Protein AF-0000000078277195 (afdb_homodimer)

Radius of gyration: 34.51 Å; Cα contacts (8 Å, |Δi|>4): 2099; chains: 2; bounding box: 83×112×91 Å

pLDDT: mean 83.36, std 18.2, range [29.36, 98.88]

Organism: Zancudomyces culisetae (NCBI:txid1213189)

Sequence (1144 aa):
MDEIKRLAYLYLTANGVLMKRPFDPPRNDPALPTHYITTAPVSLVPGRFDKAAYERAVAVQPYYNRVYNAIGNAPEFLRWVVEELLDGSDPFITNLYAIYVADMAEYGRERIQLNLNRSDYLEHINNTNINTTTDAGGNTNCGGYELKQVEFNTVSVSFASFAQQVSEMHRFLVQQMAGTPFYTDYFGQIKIDPDQMPDNSKVIATIAEGLFKAATLYSQEYCGVTHENTNTNTAILLVEQENEHNVFDQQLLEITLWRLYGVKTYRKNLMQIHEALQLPINRDQLKDVVDDGICDSEKQQKPRRRLFIENTEISVVYFRSCYTPKDFIINNSGDGEDWNQKWQVRKELEHRLATKVPNVGYQLAGMKKVQQILTQPGILTRFLGDDQQALNLIESTFMRMYSFDSDPQQVLDTHIFTSNKDGAENNVPFVLKPQREGGGGFNIYGKDIEKFVAKYRQQNSDRQDELYHVLKGYILMELINVPKHDKSSIFFDKDNRAIVVDHDSISELGIFGVYLSIEDGNDTDNGKSTPFQQQSVVINKVAGHLLRSKSSNENEGGVAAGFAVLDSPILFMDEIKRLAYLYLTANGVLMKRPFDPPRNDPALPTHYITTAPVSLVPGRFDKAAYERAVAVQPYYNRVYNAIGNAPEFLRWVVEELLDGSDPFITNLYAIYVADMAEYGRERIQLNLNRSDYLEHINNTNINTTTDAGGNTNCGGYELKQVEFNTVSVSFASFAQQVSEMHRFLVQQMAGTPFYTDYFGQIKIDPDQMPDNSKVIATIAEGLFKAATLYSQEYCGVTHENTNTNTAILLVEQENEHNVFDQQLLEITLWRLYGVKTYRKNLMQIHEALQLPINRDQLKDVVDDGICDSEKQQKPRRRLFIENTEISVVYFRSCYTPKDFIINNSGDGEDWNQKWQVRKELEHRLATKVPNVGYQLAGMKKVQQILTQPGILTRFLGDDQQALNLIESTFMRMYSFDSDPQQVLDTHIFTSNKDGAENNVPFVLKPQREGGGGFNIYGKDIEKFVAKYRQQNSDRQDELYHVLKGYILMELINVPKHDKSSIFFDKDNRAIVVDHDSISELGIFGVYLSIEDGNDTDNGKSTPFQQQSVVINKVAGHLLRSKSSNENEGGVAAGFAVLDSPILF

InterPro domains:
  IPR004887 Glutathione synthase, substrate-binding domain [PF03199] (235-365)
  IPR005615 Glutathione synthase [PF03917] (3-571)
  IPR005615 Glutathione synthase [PIRSF001558] (2-571)
  IPR005615 Glutathione synthase [PTHR11130] (4-571)
  IPR014042 Glutathione synthase, alpha-helical [G3DSA:1.10.1080.10] (60-400)
  IPR014049 Glutathione synthase, N-terminal, eukaryotic [G3DSA:3.30.1490.80] (3-500)
  IPR014709 Glutathione synthase, C-terminal, eukaryotic [G3DSA:3.30.1490.50] (401-484)
  IPR016185 Pre-ATP-grasp domain superfamily [SSF52440] (233-367)
  IPR037013 Glutathione synthase, substrate-binding domain superfamily [G3DSA:3.40.50.1760] (201-366)

Secondary structure (DSSP, 8-state):
-HHHHHHHHHHHHHTT-EEEEE-SSPP--TTS-SEEEEEPPEESSPEEE-HHHHHHHHHHHHHHHHHHHHHHT-HHHHHHHHHHHHTT--HHHHHHHHHHHHHHHHT-S-SEEEEEEEEEEEEE--STT---EE-TTS-EE---PEEEEEEEE-S----HHHHHHHHHHHHHHHHHTTTSHHHHHHHTT----GGGSPP-TTHHHHHHHHHHHHHHHHHHHHS---TT----S-EEEEEPPTT-TTHHHHHHHHHHHHHHH--EEEEE-HHHHHHHHHSPP-HHHHHHHH--S---SSSTTSGGGB-EETTEEEEEEEESS-SSGGGG--SS--SSHHHHHHHHHHHHHHHSBSEEET-HHHHHHTSHHHHHHHTSTTHHHHHHTT-HHHHHHHHTT---EEESSS-HHHHIIIIIIGGGTT-S-----EEEEES--SSSS--EETHHHHHHHHHHHHHTTT-HHHHHHHHTTEEEEEPP-PPPEEEEEEEE-TT--EEEEEEEEEEEEEEEEEEEEEE-TTTTSSS---SS--EEEEEEEEEEEEEEEEETT-----TTTTSEEEE-EEE-/-HHHHHHHHHHHHHTT-EEEEE-SSPP--TTS-SEEEEEPPEESSPEEE-HHHHHHHHHHHHHHHHHHHHHHT-HHHHHHHHHHHHTT--HHHHHHHHHHHHHHHHT-S-SEEEEEEEEEEEEE--GGG---EE-TTS-EE--PPEEEEEEEE-S----HHHHHHHHHHHHHHHHHTTTSHHHHHHHTT----GGGSPP-TTHHHHHHHHHHHHHHHHHHHHS---TT----S-EEEEEPPTT-TTHHHHHHHHHHHHHHH--EEEEE-HHHHHHHHHSPP-HHHHHHHH--S---SSSTTSGGGB-EETTEEEEEEEESS-SSGGGG--SS--STHHHHHHHHHHHHHHHSBSEEET-HHHHHHTSHHHHHHHTSTTHHHHHHTT-HHHHHHHHTT---EEESSS-HHHHIIIIIIGGGTT-S-----EEEEES--SSSS--EETHHHHHHHHHHHHHTTT-HHHHHHHHTTEEEEEPP-PPPEEEEEEEE-TT--EEEEEEEEEEEEEEEEEEEEEE-TTTTSSS---SS--EEEEEEEEEEEEEEEEETT-----TTTTSEEEE-EEE-

Solvent-accessible surface area (backbone atoms only — not comparable to full-atom values): 61414 Å² total; per-residue (Å²): 110,67,61,60,53,49,52,50,52,44,48,32,49,47,61,21,37,41,29,51,40,66,45,87,70,76,54,82,50,85,90,46,54,50,36,43,55,36,51,58,40,28,43,77,51,62,38,80,40,48,38,68,32,50,51,48,53,61,65,37,40,51,51,50,47,51,40,47,52,48,46,26,58,27,68,68,61,48,48,55,58,47,59,66,31,59,73,30,63,54,65,61,60,52,52,49,48,51,44,37,53,52,38,44,71,72,67,45,77,72,52,55,42,44,44,54,31,31,43,29,29,34,47,24,64,55,78,85,58,55,54,56,42,52,43,96,86,66,50,54,44,53,45,81,46,43,43,30,53,76,49,54,40,30,56,51,66,74,50,49,41,43,21,25,50,45,39,51,43,45,51,50,50,54,61,73,43,56,93,44,66,69,55,38,68,74,55,34,91,46,76,85,50,72,82,38,35,73,86,32,89,45,22,47,58,43,53,34,47,51,56,50,51,48,30,45,51,38,33,43,73,74,64,74,44,57,92,84,56,76,70,56,87,41,29,34,36,34,33,37,45,82,84,54,40,62,50,40,36,53,40,47,40,50,53,47,30,31,73,76,60,64,42,48,74,46,77,38,30,58,68,55,45,50,55,44,64,68,50,84,68,62,50,83,81,37,43,81,74,66,59,60,65,82,48,45,83,87,56,42,74,57,73,77,28,59,36,55,54,91,78,34,42,32,26,28,38,39,34,53,39,79,61,45,68,72,68,39,58,55,83,78,69,84,68,73,61,49,40,55,46,39,52,47,42,56,41,48,60,70,62,27,50,46,34,36,30,42,39,58,44,37,41,58,45,35,28,49,64,49,58,48,51,49,72,39,88,69,47,52,42,74,64,55,55,85,44,59,67,56,51,52,50,54,57,60,24,60,62,64,56,44,70,32,78,87,49,42,65,58,51,42,42,66,64,58,57,50,57,53,68,79,70,51,88,52,76,36,60,38,33,42,36,52,52,70,59,75,72,78,76,71,61,34,51,29,67,50,42,55,50,50,53,49,50,48,43,65,78,33,66,91,38,68,65,52,54,50,31,51,43,33,42,30,37,41,30,53,57,75,48,57,68,73,40,84,41,44,32,40,38,45,46,74,69,65,48,81,44,75,47,78,41,50,22,36,61,38,41,27,38,32,32,38,33,30,34,34,53,56,80,69,71,70,62,90,74,75,75,55,83,66,70,64,54,48,76,77,41,72,40,72,30,33,56,34,29,34,31,18,42,67,89,44,90,51,66,30,46,93,76,68,38,20,21,44,28,26,56,31,47,93,112,69,62,61,53,49,52,51,52,44,49,32,47,46,61,21,37,41,29,52,41,67,46,86,71,77,54,82,50,86,90,46,55,49,37,43,55,36,52,58,41,28,44,76,51,63,39,81,40,48,38,68,33,51,52,48,54,62,66,40,39,51,50,52,48,51,41,47,53,48,46,27,58,27,67,69,60,48,48,55,57,48,58,65,30,61,73,28,63,53,64,61,61,51,52,49,48,51,42,36,53,54,39,45,72,73,67,44,77,72,53,52,42,45,45,54,30,32,42,30,29,34,45,24,63,56,78,85,59,56,53,58,44,51,44,96,87,67,51,56,43,52,46,80,45,43,43,31,53,75,49,55,40,31,56,52,67,74,52,50,40,43,21,25,50,45,38,52,43,45,51,50,49,53,61,72,43,57,94,44,65,68,56,38,68,74,55,34,91,48,77,84,51,71,81,38,34,73,85,31,89,44,20,46,60,44,54,36,47,51,56,49,52,49,32,44,51,38,31,44,74,74,62,74,46,56,91,85,58,75,70,57,88,40,28,34,36,36,32,37,46,82,85,55,42,62,48,40,37,54,39,48,41,50,52,46,28,31,75,77,60,64,43,48,73,47,77,39,30,58,68,56,45,52,55,42,65,68,50,82,68,62,51,84,81,37,42,80,75,66,61,58,66,80,50,44,84,87,55,41,72,57,75,75,26,60,38,55,53,92,78,34,43,32,27,28,39,37,37,54,39,78,61,47,69,73,68,37,57,56,82,79,67,84,61,78,63,45,42,53,48,39,52,48,41,55,43,47,60,68,64,28,49,46,34,35,30,44,38,58,44,36,41,59,44,34,28,50,63,50,59,46,50,50,72,38,88,68,48,51,42,74,65,56,55,85,45,57,68,55,52,53,50,55,58,61,24,59,60,64,56,43,70,31,78,87,49,42,66,58,49,42,44,67,65,57,56,51,56,52,67,78,72,52,86,52,76,38,61,37,32,40,36,53,50,70,60,75,73,79,76,71,63,34,52,30,67,51,43,57,50,51,52,48,50,46,44,66,78,30,64,92,36,68,65,52,54,50,32,50,43,35,41,30,37,41,30,52,57,75,47,58,67,73,38,84,40,44,32,39,38,47,46,74,70,66,48,81,44,74,46,77,40,51,22,34,61,36,41,29,38,32,32,37,31,30,34,34,54,55,80,68,71,69,62,90,76,74,73,54,82,67,71,65,54,46,75,77,42,72,39,73,30,33,55,34,28,34,34,17,40,67,86,44,89,51,64,31,45,92,76,68,40,21,22,45,28,26,55,31,46,91

Foldseek 3Di:
DVVLLVLLQVLQVVQLQKWWAADVVADPDPVDDRTFMGGFWFFSAFAAAAPVLVVLQQVLQLLVLLQLVLQLLQVVNLCVLVVLQVLLPDVLSVLLVVLVVVQCVPPNDFQKAKWKKKWKKFFFDDVVPQPQPQPPVRNRPGPTTFIATDFIGGALDFCLQVLQSQLVSNVVSLVVCPPPCPVCVAVPVDRQDNVLFDHSNQLLVVVLVLVLVLLQVLCVVQQVDDPVDSQRLAAAEEAAADPHGRVSRVVVSQVSNCVPRNHHYHYDYLVRLLVQQPDDAPVVVCVVRQPDPPCDDVNVVQSPQFDDGPNGTHAEYGYNDSQDLVSQDDPPDPPPVSSVSSSVSLSSVLNHHHHYSHRSSSSSSRFVSVVQVCQDPPPSCVRVPPPVVSVVSVNSNHFHKDALSPPVPVCCVVQQVVLPPVVPPRFRQKKKAFGGDDFDPPIAHTVSVVVVLVVVCVVPVVCPVSSSSNRNRIMMTGHRRHDWGWTWMWDADSVRDIDIDIAIKTKMKMWIWIWIWGQDVPPPDDPPPDSPRDTDTDDTRTSRMWIWMFHPVAPTGDSSVVGIGTHGYRYD/DVVLLVLLQVLQVVQLQKWWAADVVADPDPVDDRTFMGGFWFFSAFAAAAPVLVVLQQVLQLLVLLQLVLQLLQVVNLCVLVVLQVLLPDVLSVLLVVLVVVQCVPPNDFQKAKWKKKWKKFFFDDVVPQPQPQPPVRNRPGPTTFIATDFIGGAQDFCLQVLQSQLVSNVVSLVVCPPPCPVCVAVPVDRQDNVLFDHSNQLLVVVLVLVLVLLVVLCVVQQVDDPPDSQRLAAEEEAAADPHGRVSRVVVSQVSNCVPRNHHYHYYYLVRLLVQQPDDQPVVVCVVRQPDPPCDDVNVVQSPQFDDGPNGTHAEYGYNDSQDLVSQDDPPDPPPVSSVRSSVSLSSVLNHHHHYSHRSSSNSSRFVSVVQVCQDPPPSCLRVPPPVVSVVSVNSNHFHKAALSPPVPVVCVVQAVVQPPVVPPRFRQKKKAFGGDDFDPPIAHTCSVVVVLVVVCVVPVVPPVSSSSNRNRIMMTGHRRHDWGWTWMWDADSVRDIDIDIAIKTKMKMWIWIWIWGQDVPPPDDPPPPSRRDTDTDDTRTSRMWIKMFHPVAPTGDSSVVGIGTHGYRHD

Structure (mmCIF, N/CA/C/O backbone):
data_AF-0000000078277195-model_v1
#
loop_
_entity.id
_entity.type
_entity.pdbx_description
1 polymer 'Glutathione synthetase'
#
loop_
_atom_site.group_PDB
_atom_site.id
_atom_site.type_symbol
_atom_site.label_atom_id
_atom_site.label_alt_id
_atom_site.label_comp_id
_atom_site.label_asym_id
_atom_site.label_entity_id
_atom_site.label_seq_id
_atom_site.pdbx_PDB_ins_code
_atom_site.Cartn_x
_atom_site.Cartn_y
_atom_site.Cartn_z
_atom_site.occupancy
_atom_site.B_iso_or_equiv
_atom_site.auth_seq_id
_atom_site.auth_comp_id
_atom_site.auth_asym_id
_atom_site.auth_atom_id
_atom_site.pdbx_PDB_model_num
ATOM 1 N N . MET A 1 1 ? 23.766 0.739 5.004 1 81 1 MET A N 1
ATOM 2 C CA . MET A 1 1 ? 22.844 -0.375 5.219 1 81 1 MET A CA 1
ATOM 3 C C . MET A 1 1 ? 21.516 0.117 5.777 1 81 1 MET A C 1
ATOM 5 O O . MET A 1 1 ? 20.453 -0.341 5.359 1 81 1 MET A O 1
ATOM 9 N N . ASP A 1 2 ? 21.516 1.089 6.602 1 86 2 ASP A N 1
ATOM 10 C CA . ASP A 1 2 ? 20.281 1.546 7.215 1 86 2 ASP A CA 1
ATOM 11 C C . ASP A 1 2 ? 19.391 2.248 6.191 1 86 2 ASP A C 1
ATOM 13 O O . ASP A 1 2 ? 18.156 2.082 6.207 1 86 2 ASP A O 1
ATOM 17 N N . GLU A 1 3 ? 20.031 2.881 5.324 1 89.75 3 GLU A N 1
ATOM 18 C CA . GLU A 1 3 ? 19.25 3.637 4.348 1 89.75 3 GLU A CA 1
ATOM 19 C C . GLU A 1 3 ? 18.562 2.707 3.355 1 89.75 3 GLU A C 1
ATOM 21 O O . GLU A 1 3 ? 17.406 2.928 2.992 1 89.75 3 GLU A O 1
ATOM 26 N N . ILE A 1 4 ? 19.266 1.684 2.861 1 91.94 4 ILE A N 1
ATOM 27 C CA . ILE A 1 4 ? 18.656 0.784 1.891 1 91.94 4 ILE A CA 1
ATOM 28 C C . ILE A 1 4 ? 17.5 0.02 2.547 1 91.94 4 ILE A C 1
ATOM 30 O O . ILE A 1 4 ? 16.5 -0.268 1.902 1 91.94 4 ILE A O 1
ATOM 34 N N . LYS A 1 5 ? 17.672 -0.322 3.826 1 94.06 5 LYS A N 1
ATOM 35 C CA . LYS A 1 5 ? 16.594 -0.965 4.574 1 94.06 5 LYS A CA 1
ATOM 36 C C . LYS A 1 5 ? 15.352 -0.072 4.637 1 94.06 5 LYS A C 1
ATOM 38 O O . LYS A 1 5 ? 14.234 -0.536 4.41 1 94.06 5 LYS A O 1
ATOM 43 N N . ARG A 1 6 ? 15.617 1.171 4.906 1 94.19 6 ARG A N 1
ATOM 44 C CA . ARG A 1 6 ? 14.531 2.143 4.996 1 94.19 6 ARG A CA 1
ATOM 45 C C . ARG A 1 6 ? 13.828 2.305 3.652 1 94.19 6 ARG A C 1
ATOM 47 O O . ARG A 1 6 ? 12.594 2.316 3.588 1 94.19 6 ARG A O 1
ATOM 54 N N . LEU A 1 7 ? 14.602 2.445 2.625 1 95.69 7 LEU A N 1
ATOM 55 C CA . LEU A 1 7 ? 14.055 2.664 1.29 1 95.69 7 LEU A CA 1
ATOM 56 C C . LEU A 1 7 ? 13.273 1.447 0.817 1 95.69 7 LEU A C 1
ATOM 58 O O . LEU A 1 7 ? 12.234 1.588 0.163 1 95.69 7 LEU A O 1
ATOM 62 N N . ALA A 1 8 ? 13.789 0.229 1.127 1 96.69 8 ALA A N 1
ATOM 63 C CA . ALA A 1 8 ? 13.047 -0.986 0.789 1 96.69 8 ALA A CA 1
ATOM 64 C C . ALA A 1 8 ? 11.695 -1.014 1.484 1 96.69 8 ALA A C 1
ATOM 66 O O . ALA A 1 8 ? 10.672 -1.286 0.851 1 96.69 8 ALA A O 1
ATOM 67 N N . TYR A 1 9 ? 11.688 -0.729 2.768 1 96.44 9 TYR A N 1
ATOM 68 C CA . TYR A 1 9 ? 10.453 -0.717 3.543 1 96.44 9 TYR A CA 1
ATOM 69 C C . TYR A 1 9 ? 9.469 0.309 2.986 1 96.44 9 TYR A C 1
ATOM 71 O O . TYR A 1 9 ? 8.281 0.024 2.844 1 96.44 9 TYR A O 1
ATOM 79 N N . LEU A 1 10 ? 10.016 1.459 2.688 1 96.5 10 LEU A N 1
ATOM 80 C CA . LEU A 1 10 ? 9.219 2.541 2.117 1 96.5 10 LEU A CA 1
ATOM 81 C C . LEU A 1 10 ? 8.555 2.098 0.818 1 96.5 10 LEU A C 1
ATOM 83 O O . LEU A 1 10 ? 7.344 2.283 0.641 1 96.5 10 LEU A O 1
ATOM 87 N N . TYR A 1 11 ? 9.266 1.547 -0.084 1 97.62 11 TYR A N 1
ATOM 88 C CA . TYR A 1 11 ? 8.719 1.155 -1.379 1 97.62 11 TYR A CA 1
ATOM 89 C C . TYR A 1 11 ? 7.656 0.073 -1.221 1 97.62 11 TYR A C 1
ATOM 91 O O . TYR A 1 11 ? 6.586 0.154 -1.824 1 97.62 11 TYR A O 1
ATOM 99 N N . LEU A 1 12 ? 7.984 -0.934 -0.446 1 97.88 12 LEU A N 1
ATOM 100 C CA . LEU A 1 12 ? 7.102 -2.084 -0.296 1 97.88 12 LEU A CA 1
ATOM 101 C C . LEU A 1 12 ? 5.77 -1.672 0.323 1 97.88 12 LEU A C 1
ATOM 103 O O . LEU A 1 12 ? 4.707 -2.043 -0.176 1 97.88 12 LEU A O 1
ATOM 107 N N . THR A 1 13 ? 5.773 -0.892 1.358 1 96.88 13 THR A N 1
ATOM 108 C CA . THR A 1 13 ? 4.547 -0.487 2.035 1 96.88 13 THR A CA 1
ATOM 109 C C . THR A 1 13 ? 3.754 0.496 1.178 1 96.88 13 THR A C 1
ATOM 111 O O . THR A 1 13 ? 2.525 0.413 1.104 1 96.88 13 THR A O 1
ATOM 114 N N . ALA A 1 14 ? 4.43 1.356 0.502 1 97.31 14 ALA A N 1
ATOM 115 C CA . ALA A 1 14 ? 3.768 2.361 -0.323 1 97.31 14 ALA A CA 1
ATOM 116 C C . ALA A 1 14 ? 3.084 1.72 -1.526 1 97.31 14 ALA A C 1
ATOM 118 O O . ALA A 1 14 ? 2.146 2.287 -2.092 1 97.31 14 ALA A O 1
ATOM 119 N N . ASN A 1 15 ? 3.541 0.515 -1.919 1 97.31 15 ASN A N 1
ATOM 120 C CA . ASN A 1 15 ? 3.031 -0.099 -3.141 1 97.31 15 ASN A CA 1
ATOM 121 C C . ASN A 1 15 ? 2.246 -1.374 -2.842 1 97.31 15 ASN A C 1
ATOM 123 O O . ASN A 1 15 ? 2.027 -2.195 -3.734 1 97.31 15 ASN A O 1
ATOM 127 N N . GLY A 1 16 ? 1.842 -1.576 -1.632 1 96.75 16 GLY A N 1
ATOM 128 C CA . GLY A 1 16 ? 0.898 -2.615 -1.252 1 96.75 16 GLY A CA 1
ATOM 129 C C . GLY A 1 16 ? 1.521 -3.998 -1.204 1 96.75 16 GLY A C 1
ATOM 130 O O . GLY A 1 16 ? 0.819 -5.004 -1.313 1 96.75 16 GLY A O 1
ATOM 131 N N . VAL A 1 17 ? 2.889 -4.094 -1.121 1 97.62 17 VAL A N 1
ATOM 132 C CA . VAL A 1 17 ? 3.557 -5.387 -1.022 1 97.62 17 VAL A CA 1
ATOM 133 C C . VAL A 1 17 ? 3.58 -5.848 0.434 1 97.62 17 VAL A C 1
ATOM 135 O O . VAL A 1 17 ? 4.621 -5.785 1.094 1 97.62 17 VAL A O 1
ATOM 138 N N . LEU A 1 18 ? 2.412 -6.367 0.886 1 96.38 18 LEU A N 1
ATOM 139 C CA . LEU A 1 18 ? 2.178 -6.742 2.275 1 96.38 18 LEU A CA 1
ATOM 140 C C . LEU A 1 18 ? 1.86 -8.227 2.391 1 96.38 18 LEU A C 1
ATOM 142 O O . LEU A 1 18 ? 1.576 -8.891 1.387 1 96.38 18 LEU A O 1
ATOM 146 N N . MET A 1 19 ? 1.938 -8.75 3.613 1 93.25 19 MET A N 1
ATOM 147 C CA . MET A 1 19 ? 1.578 -10.133 3.912 1 93.25 19 MET A CA 1
ATOM 148 C C . MET A 1 19 ? 1.04 -10.258 5.332 1 93.25 19 MET A C 1
ATOM 150 O O . MET A 1 19 ? 1.444 -9.508 6.223 1 93.25 19 MET A O 1
ATOM 154 N N . LYS A 1 20 ? 0.119 -11.133 5.504 1 91.44 20 LYS A N 1
ATOM 155 C CA . LYS A 1 20 ? -0.292 -11.57 6.836 1 91.44 20 LYS A CA 1
ATOM 156 C C . LYS A 1 20 ? 0.59 -12.711 7.336 1 91.44 20 LYS A C 1
ATOM 158 O O . LYS A 1 20 ? 0.577 -13.805 6.766 1 91.44 20 LYS A O 1
ATOM 163 N N . ARG A 1 21 ? 1.325 -12.477 8.344 1 88.31 21 ARG A N 1
ATOM 164 C CA . ARG A 1 21 ? 2.201 -13.508 8.875 1 88.31 21 ARG A CA 1
ATOM 165 C C . ARG A 1 21 ? 1.655 -14.062 10.188 1 88.31 21 ARG A C 1
ATOM 167 O O . ARG A 1 21 ? 1.429 -13.312 11.141 1 88.31 21 ARG A O 1
ATOM 174 N N . PRO A 1 22 ? 1.491 -15.344 10.211 1 84.69 22 PRO A N 1
ATOM 175 C CA . PRO A 1 22 ? 1.072 -15.938 11.484 1 84.69 22 PRO A CA 1
ATOM 176 C C . PRO A 1 22 ? 2.182 -15.93 12.531 1 84.69 22 PRO A C 1
ATOM 178 O O . PRO A 1 22 ? 3.363 -16 12.188 1 84.69 22 PRO A O 1
ATOM 181 N N . PHE A 1 23 ? 1.761 -15.797 13.789 1 82.62 23 PHE A N 1
ATOM 182 C CA . PHE A 1 23 ? 2.736 -15.938 14.859 1 82.62 23 PHE A CA 1
ATOM 183 C C . PHE A 1 23 ? 3.172 -17.391 15 1 82.62 23 PHE A C 1
ATOM 185 O O . PHE A 1 23 ? 2.389 -18.312 14.742 1 82.62 23 PHE A O 1
ATOM 192 N N . ASP A 1 24 ? 4.355 -17.609 15.219 1 74.94 24 ASP A N 1
ATOM 193 C CA . ASP A 1 24 ? 4.898 -18.938 15.492 1 74.94 24 ASP A CA 1
ATOM 194 C C . ASP A 1 24 ? 5.449 -19.031 16.922 1 74.94 24 ASP A C 1
ATOM 196 O O . ASP A 1 24 ? 6.441 -18.375 17.25 1 74.94 24 ASP A O 1
ATOM 200 N N . PRO A 1 25 ? 4.816 -19.859 17.828 1 77.06 25 PRO A N 1
ATOM 201 C CA . PRO A 1 25 ? 3.68 -20.734 17.562 1 77.06 25 PRO A CA 1
ATOM 202 C C . PRO A 1 25 ? 2.361 -19.984 17.422 1 77.06 25 PRO A C 1
ATOM 204 O O . PRO A 1 25 ? 2.266 -18.812 17.828 1 77.06 25 PRO A O 1
ATOM 207 N N . PRO A 1 26 ? 1.464 -20.719 16.828 1 78.12 26 PRO A N 1
ATOM 208 C CA . PRO A 1 26 ? 0.154 -20.078 16.703 1 78.12 26 PRO A CA 1
ATOM 209 C C . PRO A 1 26 ? -0.431 -19.656 18.047 1 78.12 26 PRO A C 1
ATOM 211 O O . PRO A 1 26 ? -0.257 -20.359 19.047 1 78.12 26 PRO A O 1
ATOM 214 N N . ARG A 1 27 ? -0.994 -18.484 18.047 1 75.75 27 ARG A N 1
ATOM 215 C CA . ARG A 1 27 ? -1.569 -17.938 19.281 1 75.75 27 ARG A CA 1
ATOM 216 C C . ARG A 1 27 ? -3.066 -18.203 19.344 1 75.75 27 ARG A C 1
ATOM 218 O O . ARG A 1 27 ? -3.795 -17.969 18.375 1 75.75 27 ARG A O 1
ATOM 225 N N . ASN A 1 28 ? -3.48 -18.781 20.453 1 73.75 28 ASN A N 1
ATOM 226 C CA . ASN A 1 28 ? -4.891 -19.125 20.641 1 73.75 28 ASN A CA 1
ATOM 227 C C . ASN A 1 28 ? -5.57 -18.172 21.625 1 73.75 28 ASN A C 1
ATOM 229 O O . ASN A 1 28 ? -6.766 -18.297 21.891 1 73.75 28 ASN A O 1
ATOM 233 N N . ASP A 1 29 ? -4.859 -17.266 22.125 1 75.62 29 ASP A N 1
ATOM 234 C CA . ASP A 1 29 ? -5.426 -16.234 23 1 75.62 29 ASP A CA 1
ATOM 235 C C . ASP A 1 29 ? -6.203 -15.195 22.203 1 75.62 29 ASP A C 1
ATOM 237 O O . ASP A 1 29 ? -5.621 -14.477 21.391 1 75.62 29 ASP A O 1
ATOM 241 N N . PRO A 1 30 ? -7.52 -15.188 22.469 1 74 30 PRO A N 1
ATOM 242 C CA . PRO A 1 30 ? -8.344 -14.25 21.703 1 74 30 PRO A CA 1
ATOM 243 C C . PRO A 1 30 ? -7.922 -12.797 21.906 1 74 30 PRO A C 1
ATOM 245 O O . PRO A 1 30 ? -8.266 -11.938 21.078 1 74 30 PRO A O 1
ATOM 248 N N . ALA A 1 31 ? -7.23 -12.484 22.984 1 72.31 31 ALA A N 1
ATOM 249 C CA . ALA A 1 31 ? -6.789 -11.117 23.25 1 72.31 31 ALA A CA 1
ATOM 250 C C . ALA A 1 31 ? -5.578 -10.75 22.406 1 72.31 31 ALA A C 1
ATOM 252 O O . ALA A 1 31 ? -5.258 -9.57 22.25 1 72.31 31 ALA A O 1
ATOM 253 N N . LEU A 1 32 ? -5.02 -11.789 21.844 1 77.69 32 LEU A N 1
ATOM 254 C CA . LEU A 1 32 ? -3.814 -11.562 21.062 1 77.69 32 LEU A CA 1
ATOM 255 C C . LEU A 1 32 ? -4.094 -11.758 19.578 1 77.69 32 LEU A C 1
ATOM 257 O O . LEU A 1 32 ? -4.941 -12.57 19.203 1 77.69 32 LEU A O 1
ATOM 261 N N . PRO A 1 33 ? -3.418 -10.953 18.781 1 83 33 PRO A N 1
ATOM 262 C CA . PRO A 1 33 ? -3.625 -11.148 17.344 1 83 33 PRO A CA 1
ATOM 263 C C . PRO A 1 33 ? -3.137 -12.516 16.859 1 83 33 PRO A C 1
ATOM 265 O O . PRO A 1 33 ? -2.156 -13.047 17.391 1 83 33 PRO A O 1
ATOM 268 N N . THR A 1 34 ? -3.818 -13.039 15.875 1 84.81 34 THR A N 1
ATOM 269 C CA . THR A 1 34 ? -3.461 -14.336 15.32 1 84.81 34 THR A CA 1
ATOM 270 C C . THR A 1 34 ? -2.357 -14.195 14.273 1 84.81 34 THR A C 1
ATOM 272 O O . THR A 1 34 ? -1.686 -15.172 13.93 1 84.81 34 THR A O 1
ATOM 275 N N . HIS A 1 35 ? -2.25 -13.062 13.711 1 88.25 35 HIS A N 1
ATOM 276 C CA . HIS A 1 35 ? -1.244 -12.742 12.703 1 88.25 35 HIS A CA 1
ATOM 277 C C . HIS A 1 35 ? -0.846 -11.273 12.766 1 88.25 35 HIS A C 1
ATOM 279 O O . HIS A 1 35 ? -1.444 -10.5 13.516 1 88.25 35 HIS A O 1
ATOM 285 N N . TYR A 1 36 ? 0.192 -10.93 12.188 1 88.06 36 TYR A N 1
ATOM 286 C CA . TYR A 1 36 ? 0.548 -9.523 12.016 1 88.06 36 TYR A CA 1
ATOM 287 C C . TYR A 1 36 ? 0.815 -9.195 10.547 1 88.06 36 TYR A C 1
ATOM 289 O O . TYR A 1 36 ? 1.222 -10.07 9.781 1 88.06 36 TYR A O 1
ATOM 297 N N . ILE A 1 37 ? 0.51 -8 10.203 1 91.94 37 ILE A N 1
ATOM 298 C CA . ILE A 1 37 ? 0.779 -7.523 8.852 1 91.94 37 ILE A CA 1
ATOM 299 C C . ILE A 1 37 ? 2.217 -7.016 8.766 1 91.94 37 ILE A C 1
ATOM 301 O O . ILE A 1 37 ? 2.688 -6.301 9.648 1 91.94 37 ILE A O 1
ATOM 305 N N . THR A 1 38 ? 2.93 -7.422 7.801 1 92.44 38 THR A N 1
ATOM 306 C CA . THR A 1 38 ? 4.27 -6.957 7.457 1 92.44 38 THR A CA 1
ATOM 307 C C . THR A 1 38 ? 4.477 -6.969 5.945 1 92.44 38 THR A C 1
ATOM 309 O O . THR A 1 38 ? 3.533 -7.203 5.188 1 92.44 38 THR A O 1
ATOM 312 N N . THR A 1 39 ? 5.656 -6.586 5.461 1 94.94 39 THR A N 1
ATOM 313 C CA . THR A 1 39 ? 5.953 -6.645 4.035 1 94.94 39 THR A CA 1
ATOM 314 C C . THR A 1 39 ? 6.398 -8.047 3.631 1 94.94 39 THR A C 1
ATOM 316 O O . THR A 1 39 ? 6.871 -8.82 4.469 1 94.94 39 THR A O 1
ATOM 319 N N . ALA A 1 40 ? 6.18 -8.414 2.373 1 95 40 ALA A N 1
ATOM 320 C CA . ALA A 1 40 ? 6.73 -9.672 1.859 1 95 40 ALA A CA 1
ATOM 321 C C . ALA A 1 40 ? 8.25 -9.68 1.951 1 95 40 ALA A C 1
ATOM 323 O O . ALA A 1 40 ? 8.898 -8.633 1.813 1 95 40 ALA A O 1
ATOM 324 N N . PRO A 1 41 ? 8.844 -10.828 2.277 1 94.88 41 PRO A N 1
ATOM 325 C CA . PRO A 1 41 ? 10.305 -10.906 2.25 1 94.88 41 PRO A CA 1
ATOM 326 C C . PRO A 1 41 ? 10.883 -10.719 0.848 1 94.88 41 PRO A C 1
ATOM 328 O O . PRO A 1 41 ? 10.367 -11.297 -0.114 1 94.88 41 PRO A O 1
ATOM 331 N N . VAL A 1 42 ? 11.93 -9.922 0.725 1 96.81 42 VAL A N 1
ATOM 332 C CA . VAL A 1 42 ? 12.492 -9.625 -0.59 1 96.81 42 VAL A CA 1
ATOM 333 C C . VAL A 1 42 ? 14.016 -9.664 -0.523 1 96.81 42 VAL A C 1
ATOM 335 O O . VAL A 1 42 ? 14.602 -9.633 0.563 1 96.81 42 VAL A O 1
ATOM 338 N N . SER A 1 43 ? 14.641 -9.805 -1.665 1 94.56 43 SER A N 1
ATOM 339 C CA . SER A 1 43 ? 16.078 -9.602 -1.776 1 94.56 43 SER A CA 1
ATOM 340 C C . SER A 1 43 ? 16.422 -8.117 -1.884 1 94.56 43 SER A C 1
ATOM 342 O O . SER A 1 43 ? 15.695 -7.355 -2.531 1 94.56 43 SER A O 1
ATOM 344 N N . LEU A 1 44 ? 17.516 -7.707 -1.264 1 92.31 44 LEU A N 1
ATOM 345 C CA . LEU A 1 44 ? 17.922 -6.312 -1.339 1 92.31 44 LEU A CA 1
ATOM 346 C C . LEU A 1 44 ? 18.719 -6.051 -2.619 1 92.31 44 LEU A C 1
ATOM 348 O O . LEU A 1 44 ? 18.891 -4.898 -3.02 1 92.31 44 LEU A O 1
ATOM 352 N N . VAL A 1 45 ? 19.172 -7.129 -3.176 1 88.38 45 VAL A N 1
ATOM 353 C CA . VAL A 1 45 ? 19.938 -7.051 -4.418 1 88.38 45 VAL A CA 1
ATOM 354 C C . VAL A 1 45 ? 19.297 -7.945 -5.473 1 88.38 45 VAL A C 1
ATOM 356 O O . VAL A 1 45 ? 18.906 -9.078 -5.18 1 88.38 45 VAL A O 1
ATOM 359 N N . PRO A 1 46 ? 19.156 -7.43 -6.727 1 92 46 PRO A N 1
ATOM 360 C CA . PRO A 1 46 ? 18.625 -8.32 -7.762 1 92 46 PRO A CA 1
ATOM 361 C C . PRO A 1 46 ? 19.484 -9.57 -7.965 1 92 46 PRO A C 1
ATOM 363 O O . PRO A 1 46 ? 20.703 -9.508 -7.805 1 92 46 PRO A O 1
ATOM 366 N N . GLY A 1 47 ? 18.812 -10.648 -8.297 1 91.06 47 GLY A N 1
ATOM 367 C CA . GLY A 1 47 ? 19.516 -11.906 -8.477 1 91.06 47 GLY A CA 1
ATOM 368 C C . GLY A 1 47 ? 20.141 -12.055 -9.852 1 91.06 47 GLY A C 1
ATOM 369 O O . GLY A 1 47 ? 19.516 -11.719 -10.859 1 91.06 47 GLY A O 1
ATOM 370 N N . ARG A 1 48 ? 21.344 -12.508 -9.836 1 89.5 48 ARG A N 1
ATOM 371 C CA . ARG A 1 48 ? 22.016 -12.781 -11.102 1 89.5 48 ARG A CA 1
ATOM 372 C C . ARG A 1 48 ? 21.359 -13.953 -11.828 1 89.5 48 ARG A C 1
ATOM 374 O O . ARG A 1 48 ? 20.984 -14.945 -11.203 1 89.5 48 ARG A O 1
ATOM 381 N N . PHE A 1 49 ? 21.156 -13.789 -13.102 1 93.75 49 PHE A N 1
ATOM 382 C CA . PHE A 1 49 ? 20.594 -14.836 -13.938 1 93.75 49 PHE A CA 1
ATOM 383 C C . PHE A 1 49 ? 21.188 -14.789 -15.336 1 93.75 49 PHE A C 1
ATOM 385 O O . PHE A 1 49 ? 21.438 -13.711 -15.875 1 93.75 49 PHE A O 1
ATOM 392 N N . ASP A 1 50 ? 21.422 -15.898 -15.93 1 93.81 50 ASP A N 1
ATOM 393 C CA . ASP A 1 50 ? 21.984 -15.984 -17.266 1 93.81 50 ASP A CA 1
ATOM 394 C C . ASP A 1 50 ? 21.031 -15.383 -18.312 1 93.81 50 ASP A C 1
ATOM 396 O O . ASP A 1 50 ? 19.859 -15.742 -18.359 1 93.81 50 ASP A O 1
ATOM 400 N N . LYS A 1 51 ? 21.562 -14.508 -19.141 1 94.75 51 LYS A N 1
ATOM 401 C CA . LYS A 1 51 ? 20.75 -13.789 -20.109 1 94.75 51 LYS A CA 1
ATOM 402 C C . LYS A 1 51 ? 20.125 -14.742 -21.125 1 94.75 51 LYS A C 1
ATOM 404 O O . LYS A 1 51 ? 18.938 -14.664 -21.406 1 94.75 51 LYS A O 1
ATOM 409 N N . ALA A 1 52 ? 20.922 -15.617 -21.656 1 95 52 ALA A N 1
ATOM 410 C CA . ALA A 1 52 ? 20.422 -16.562 -22.656 1 95 52 ALA A CA 1
ATOM 411 C C . ALA A 1 52 ? 19.359 -17.484 -22.078 1 95 52 ALA A C 1
ATOM 413 O O . ALA A 1 52 ? 18.359 -17.797 -22.734 1 95 52 ALA A O 1
ATOM 414 N N . ALA A 1 53 ? 19.594 -17.938 -20.891 1 96.31 53 ALA A N 1
ATOM 415 C CA . ALA A 1 53 ? 18.609 -18.781 -20.203 1 96.31 53 ALA A CA 1
ATOM 416 C C . ALA A 1 53 ? 17.297 -18.031 -20 1 96.31 53 ALA A C 1
ATOM 418 O O . ALA A 1 53 ? 16.219 -18.594 -20.234 1 96.31 53 ALA A O 1
ATOM 419 N N . TYR A 1 54 ? 17.406 -16.812 -19.578 1 97.31 54 TYR A N 1
ATOM 420 C CA . TYR A 1 54 ? 16.203 -15.984 -19.391 1 97.31 54 TYR A CA 1
ATOM 421 C C . TYR A 1 54 ? 15.438 -15.828 -20.688 1 97.31 54 TYR A C 1
ATOM 423 O O . TYR A 1 54 ? 14.219 -15.992 -20.719 1 97.31 54 TYR A O 1
ATOM 431 N N . GLU A 1 55 ? 16.156 -15.508 -21.719 1 97.31 55 GLU A N 1
ATOM 432 C CA . GLU A 1 55 ? 15.539 -15.305 -23.031 1 97.31 55 GLU A CA 1
ATOM 433 C C . GLU A 1 55 ? 14.875 -16.578 -23.531 1 97.31 55 GLU A C 1
ATOM 435 O O . GLU A 1 55 ? 13.812 -16.531 -24.156 1 97.31 55 GLU A O 1
ATOM 440 N N . ARG A 1 56 ? 15.445 -17.703 -23.266 1 97.44 56 ARG A N 1
ATOM 441 C CA . ARG A 1 56 ? 14.859 -18.984 -23.625 1 97.44 56 ARG A CA 1
ATOM 442 C C . ARG A 1 56 ? 13.57 -19.234 -22.859 1 97.44 56 ARG A C 1
ATOM 444 O O . ARG A 1 56 ? 12.594 -19.75 -23.406 1 97.44 56 ARG A O 1
ATOM 451 N N . ALA A 1 57 ? 13.609 -18.906 -21.578 1 98.56 57 ALA A N 1
ATOM 452 C CA . ALA A 1 57 ? 12.422 -19.094 -20.75 1 98.56 57 ALA A CA 1
ATOM 453 C C . ALA A 1 57 ? 11.25 -18.266 -21.281 1 98.56 57 ALA A C 1
ATOM 455 O O . ALA A 1 57 ? 10.109 -18.75 -21.297 1 98.56 57 ALA A O 1
ATOM 456 N N . VAL A 1 58 ? 11.523 -17.031 -21.688 1 98.56 58 VAL A N 1
ATOM 457 C CA . VAL A 1 58 ? 10.5 -16.141 -22.219 1 98.56 58 VAL A CA 1
ATOM 458 C C . VAL A 1 58 ? 10.016 -16.672 -23.562 1 98.56 58 VAL A C 1
ATOM 460 O O . VAL A 1 58 ? 8.812 -16.703 -23.844 1 98.56 58 VAL A O 1
ATOM 463 N N . ALA A 1 59 ? 10.93 -17.156 -24.375 1 98.19 59 ALA A N 1
ATOM 464 C CA . ALA A 1 59 ? 10.625 -17.578 -25.734 1 98.19 59 ALA A CA 1
ATOM 465 C C . ALA A 1 59 ? 9.773 -18.859 -25.734 1 98.19 59 ALA A C 1
ATOM 467 O O . ALA A 1 59 ? 8.938 -19.047 -26.625 1 98.19 59 ALA A O 1
ATOM 468 N N . VAL A 1 60 ? 9.938 -19.719 -24.797 1 98.56 60 VAL A N 1
ATOM 469 C CA . VAL A 1 60 ? 9.297 -21.031 -24.812 1 98.56 60 VAL A CA 1
ATOM 470 C C . VAL A 1 60 ? 7.883 -20.922 -24.266 1 98.56 60 VAL A C 1
ATOM 472 O O . VAL A 1 60 ? 7.035 -21.781 -24.547 1 98.56 60 VAL A O 1
ATOM 475 N N . GLN A 1 61 ? 7.523 -19.875 -23.547 1 98.75 61 GLN A N 1
ATOM 476 C CA . GLN A 1 61 ? 6.305 -19.781 -22.75 1 98.75 61 GLN A CA 1
ATOM 477 C C . GLN A 1 61 ? 5.066 -19.875 -23.641 1 98.75 61 GLN A C 1
ATOM 479 O O . GLN A 1 61 ? 4.109 -20.578 -23.312 1 98.75 61 GLN A O 1
ATOM 484 N N . PRO A 1 62 ? 5.039 -19.172 -24.797 1 98.44 62 PRO A N 1
ATOM 485 C CA . PRO A 1 62 ? 3.846 -19.281 -25.641 1 98.44 62 PRO A CA 1
ATOM 486 C C . PRO A 1 62 ? 3.605 -20.719 -26.125 1 98.44 62 PRO A C 1
ATOM 488 O O . PRO A 1 62 ? 2.457 -21.109 -26.328 1 98.44 62 PRO A O 1
ATOM 491 N N . TYR A 1 63 ? 4.66 -21.469 -26.297 1 98.12 63 TYR A N 1
ATOM 492 C CA . TYR A 1 63 ? 4.516 -22.859 -26.719 1 98.12 63 TYR A CA 1
ATOM 493 C C . TYR A 1 63 ? 3.986 -23.719 -25.578 1 98.12 63 TYR A C 1
ATOM 495 O O . TYR A 1 63 ? 3.154 -24.594 -25.797 1 98.12 63 TYR A O 1
ATOM 503 N N . TYR A 1 64 ? 4.445 -23.484 -24.391 1 98.62 64 TYR A N 1
ATOM 504 C CA . TYR A 1 64 ? 3.895 -24.172 -23.234 1 98.62 64 TYR A CA 1
ATOM 505 C C . TYR A 1 64 ? 2.422 -23.828 -23.047 1 98.62 64 TYR A C 1
ATOM 507 O O . TYR A 1 64 ? 1.619 -24.703 -22.688 1 98.62 64 TYR A O 1
ATOM 515 N N . ASN A 1 65 ? 2.07 -22.531 -23.266 1 98.44 65 ASN A N 1
ATOM 516 C CA . ASN A 1 65 ? 0.66 -22.156 -23.203 1 98.44 65 ASN A CA 1
ATOM 517 C C . ASN A 1 65 ? -0.188 -23.047 -24.125 1 98.44 65 ASN A C 1
ATOM 519 O O . ASN A 1 65 ? -1.234 -23.547 -23.703 1 98.44 65 ASN A O 1
ATOM 523 N N . ARG A 1 66 ? 0.293 -23.266 -25.297 1 96.69 66 ARG A N 1
ATOM 524 C CA . ARG A 1 66 ? -0.422 -24.047 -26.312 1 96.69 66 ARG A CA 1
ATOM 525 C C . ARG A 1 66 ? -0.507 -25.516 -25.906 1 96.69 66 ARG A C 1
ATOM 527 O O . ARG A 1 66 ? -1.573 -26.125 -25.984 1 96.69 66 ARG A O 1
ATOM 534 N N . VAL A 1 67 ? 0.583 -26.031 -25.453 1 97.5 67 VAL A N 1
ATOM 535 C CA . VAL A 1 67 ? 0.66 -27.453 -25.125 1 97.5 67 VAL A CA 1
ATOM 536 C C . VAL A 1 67 ? -0.277 -27.766 -23.969 1 97.5 67 VAL A C 1
ATOM 538 O O . VAL A 1 67 ? -1.069 -28.703 -24.031 1 97.5 67 VAL A O 1
ATOM 541 N N . TYR A 1 68 ? -0.245 -26.984 -22.953 1 97.94 68 TYR A N 1
ATOM 542 C CA . TYR A 1 68 ? -1.037 -27.297 -21.766 1 97.94 68 TYR A CA 1
ATOM 543 C C . TYR A 1 68 ? -2.514 -27 -22 1 97.94 68 TYR A C 1
ATOM 545 O O . TYR A 1 68 ? -3.387 -27.672 -21.438 1 97.94 68 TYR A O 1
ATOM 553 N N . ASN A 1 69 ? -2.781 -25.953 -22.812 1 96.81 69 ASN A N 1
ATOM 554 C CA . ASN A 1 69 ? -4.168 -25.781 -23.234 1 96.81 69 ASN A CA 1
ATOM 555 C C . ASN A 1 69 ? -4.68 -27.016 -23.969 1 96.81 69 ASN A C 1
ATOM 557 O O . ASN A 1 69 ? -5.793 -27.484 -23.719 1 96.81 69 ASN A O 1
ATOM 561 N N . ALA A 1 70 ? -3.848 -27.547 -24.891 1 95.44 70 ALA A N 1
ATOM 562 C CA . ALA A 1 70 ? -4.223 -28.734 -25.641 1 95.44 70 ALA A CA 1
ATOM 563 C C . ALA A 1 70 ? -4.434 -29.938 -24.719 1 95.44 70 ALA A C 1
ATOM 565 O O . ALA A 1 70 ? -5.383 -30.703 -24.891 1 95.44 70 ALA A O 1
ATOM 566 N N . ILE A 1 71 ? -3.592 -30.047 -23.781 1 96.44 71 ILE A N 1
ATOM 567 C CA . ILE A 1 71 ? -3.684 -31.156 -22.828 1 96.44 71 ILE A CA 1
ATOM 568 C C . ILE A 1 71 ? -4.969 -31.031 -22.016 1 96.44 71 ILE A C 1
ATOM 570 O O . ILE A 1 71 ? -5.695 -32 -21.828 1 96.44 71 ILE A O 1
ATOM 574 N N . GLY A 1 72 ? -5.266 -29.828 -21.516 1 95.5 72 GLY A N 1
ATOM 575 C CA . GLY A 1 72 ? -6.48 -29.609 -20.75 1 95.5 72 GLY A CA 1
ATOM 576 C C . GLY A 1 72 ? -7.746 -29.906 -21.531 1 95.5 72 GLY A C 1
ATOM 577 O O . GLY A 1 72 ? -8.805 -30.141 -20.953 1 95.5 72 GLY A O 1
ATOM 578 N N . ASN A 1 73 ? -7.598 -29.938 -22.844 1 93.75 73 ASN A N 1
ATOM 579 C CA . ASN A 1 73 ? -8.742 -30.172 -23.719 1 93.75 73 ASN A CA 1
ATOM 580 C C . ASN A 1 73 ? -8.641 -31.516 -24.422 1 93.75 73 ASN A C 1
ATOM 582 O O . ASN A 1 73 ? -9.242 -31.719 -25.469 1 93.75 73 ASN A O 1
ATOM 586 N N . ALA A 1 74 ? -7.867 -32.438 -23.891 1 93.56 74 ALA A N 1
ATOM 587 C CA . ALA A 1 74 ? -7.707 -33.781 -24.438 1 93.56 74 ALA A CA 1
ATOM 588 C C . ALA A 1 74 ? -8.242 -34.844 -23.453 1 93.56 74 ALA A C 1
ATOM 590 O O . ALA A 1 74 ? -7.477 -35.438 -22.719 1 93.56 74 ALA A O 1
ATOM 591 N N . PRO A 1 75 ? -9.523 -35.062 -23.547 1 92.88 75 PRO A N 1
ATOM 592 C CA . PRO A 1 75 ? -10.156 -35.938 -22.547 1 92.88 75 PRO A CA 1
ATOM 593 C C . PRO A 1 75 ? -9.539 -37.344 -22.516 1 92.88 75 PRO A C 1
ATOM 595 O O . PRO A 1 75 ? -9.359 -37.906 -21.422 1 92.88 75 PRO A O 1
ATOM 598 N N . GLU A 1 76 ? -9.211 -37.906 -23.641 1 92.94 76 GLU A N 1
ATOM 599 C CA . GLU A 1 76 ? -8.648 -39.25 -23.672 1 92.94 76 GLU A CA 1
ATOM 600 C C . GLU A 1 76 ? -7.262 -39.281 -23.047 1 92.94 76 GLU A C 1
ATOM 602 O O . GLU A 1 76 ? -6.918 -40.219 -22.344 1 92.94 76 GLU A O 1
ATOM 607 N N . PHE A 1 77 ? -6.516 -38.312 -23.375 1 94.19 77 PHE A N 1
ATOM 608 C CA . PHE A 1 77 ? -5.184 -38.219 -22.781 1 94.19 77 PHE A CA 1
ATOM 609 C C . PHE A 1 77 ? -5.273 -38.062 -21.266 1 94.19 77 PHE A C 1
ATOM 611 O O . PHE A 1 77 ? -4.555 -38.75 -20.531 1 94.19 77 PHE A O 1
ATOM 618 N N . LEU A 1 78 ? -6.164 -37.156 -20.766 1 93.56 78 LEU A N 1
ATOM 619 C CA . LEU A 1 78 ? -6.324 -36.938 -19.328 1 93.56 78 LEU A CA 1
ATOM 620 C C . LEU A 1 78 ? -6.812 -38.219 -18.625 1 93.56 78 LEU A C 1
ATOM 622 O O . LEU A 1 78 ? -6.355 -38.531 -17.531 1 93.56 78 LEU A O 1
ATOM 626 N N . ARG A 1 79 ? -7.688 -38.844 -19.281 1 91.88 79 ARG A N 1
ATOM 627 C CA . ARG A 1 79 ? -8.164 -40.125 -18.734 1 91.88 79 ARG A CA 1
ATOM 628 C C . ARG A 1 79 ? -7.023 -41.125 -18.594 1 91.88 79 ARG A C 1
ATOM 630 O O . ARG A 1 79 ? -6.883 -41.75 -17.547 1 91.88 79 ARG A O 1
ATOM 637 N N . TRP A 1 80 ? -6.27 -41.156 -19.656 1 90.75 80 TRP A N 1
ATOM 638 C CA . TRP A 1 80 ? -5.137 -42.094 -19.656 1 90.75 80 TRP A CA 1
ATOM 639 C C . TRP A 1 80 ? -4.172 -41.781 -18.516 1 90.75 80 TRP A C 1
ATOM 641 O O . TRP A 1 80 ? -3.748 -42.656 -17.781 1 90.75 80 TRP A O 1
ATOM 651 N N . VAL A 1 81 ? -3.854 -40.531 -18.297 1 89.06 81 VAL A N 1
ATOM 652 C CA . VAL A 1 81 ? -2.902 -40.094 -17.297 1 89.06 81 VAL A CA 1
ATOM 653 C C . VAL A 1 81 ? -3.465 -40.344 -15.898 1 89.06 81 VAL A C 1
ATOM 655 O O . VAL A 1 81 ? -2.766 -40.875 -15.031 1 89.06 81 VAL A O 1
ATOM 658 N N . VAL A 1 82 ? -4.738 -40.031 -15.625 1 88.06 82 VAL A N 1
ATOM 659 C CA . VAL A 1 82 ? -5.348 -40.125 -14.305 1 88.06 82 VAL A CA 1
ATOM 660 C C . VAL A 1 82 ? -5.555 -41.562 -13.914 1 88.06 82 VAL A C 1
ATOM 662 O O . VAL A 1 82 ? -5.398 -41.938 -12.75 1 88.06 82 VAL A O 1
ATOM 665 N N . GLU A 1 83 ? -5.93 -42.312 -14.836 1 81.12 83 GLU A N 1
ATOM 666 C CA . GLU A 1 83 ? -6.176 -43.719 -14.555 1 81.12 83 GLU A CA 1
ATOM 667 C C . GLU A 1 83 ? -4.895 -44.438 -14.109 1 81.12 83 GLU A C 1
ATOM 669 O O . GLU A 1 83 ? -4.934 -45.344 -13.297 1 81.12 83 GLU A O 1
ATOM 674 N N . GLU A 1 84 ? -3.828 -44 -14.672 1 76.44 84 GLU A N 1
ATOM 675 C CA . GLU A 1 84 ? -2.537 -44.531 -14.234 1 76.44 84 GLU A CA 1
ATOM 676 C C . GLU A 1 84 ? -2.26 -44.156 -12.781 1 76.44 84 GLU A C 1
ATOM 678 O O . GLU A 1 84 ? -1.539 -44.875 -12.086 1 76.44 84 GLU A O 1
ATOM 683 N N . LEU A 1 85 ? -2.908 -43.094 -12.32 1 79.25 85 LEU A N 1
ATOM 684 C CA . LEU A 1 85 ? -2.666 -42.594 -10.977 1 79.25 85 LEU A CA 1
ATOM 685 C C . LEU A 1 85 ? -3.682 -43.156 -9.984 1 79.25 85 LEU A C 1
ATOM 687 O O . LEU A 1 85 ? -3.426 -43.188 -8.781 1 79.25 85 LEU A O 1
ATOM 691 N N . LEU A 1 86 ? -4.898 -43.375 -10.391 1 71.38 86 LEU A N 1
ATOM 692 C CA . LEU A 1 86 ? -6.02 -43.719 -9.516 1 71.38 86 LEU A CA 1
ATOM 693 C C . LEU A 1 86 ? -5.727 -45 -8.711 1 71.38 86 LEU A C 1
ATOM 695 O O . LEU A 1 86 ? -6.289 -45.188 -7.637 1 71.38 86 LEU A O 1
ATOM 699 N N . ASP A 1 87 ? -4.914 -45.75 -9.258 1 63.53 87 ASP A N 1
ATOM 700 C CA . ASP A 1 87 ? -4.551 -46.875 -8.398 1 63.53 87 ASP A CA 1
ATOM 701 C C . ASP A 1 87 ? -3.803 -46.406 -7.156 1 63.53 87 ASP A C 1
ATOM 703 O O . ASP A 1 87 ? -3.82 -47.062 -6.117 1 63.53 87 ASP A O 1
ATOM 707 N N . GLY A 1 88 ? -3.068 -45.312 -7.109 1 57.03 88 GLY A N 1
ATOM 708 C CA . GLY A 1 88 ? -2.207 -44.812 -6.055 1 57.03 88 GLY A CA 1
ATOM 709 C C . GLY A 1 88 ? -2.934 -43.875 -5.082 1 57.03 88 GLY A C 1
ATOM 710 O O . GLY A 1 88 ? -2.359 -43.469 -4.078 1 57.03 88 GLY A O 1
ATOM 711 N N . SER A 1 89 ? -4.211 -43.719 -5.035 1 62.53 89 SER A N 1
ATOM 712 C CA . SER A 1 89 ? -5.074 -43.406 -3.9 1 62.53 89 SER A CA 1
ATOM 713 C C . SER A 1 89 ? -5.07 -41.906 -3.592 1 62.53 89 SER A C 1
ATOM 715 O O . SER A 1 89 ? -5.25 -41.5 -2.439 1 62.53 89 SER A O 1
ATOM 717 N N . ASP A 1 90 ? -4.684 -40.938 -4.367 1 77.69 90 ASP A N 1
ATOM 718 C CA . ASP A 1 90 ? -4.82 -39.562 -3.857 1 77.69 90 ASP A CA 1
ATOM 719 C C . ASP A 1 90 ? -6.266 -39.094 -3.973 1 77.69 90 ASP A C 1
ATOM 721 O O . ASP A 1 90 ? -6.75 -38.812 -5.074 1 77.69 90 ASP A O 1
ATOM 725 N N . PRO A 1 91 ? -6.91 -39 -2.889 1 83.06 91 PRO A N 1
ATOM 726 C CA . PRO A 1 91 ? -8.328 -38.625 -2.91 1 83.06 91 PRO A CA 1
ATOM 727 C C . PRO A 1 91 ? -8.57 -37.25 -3.549 1 83.06 91 PRO A C 1
ATOM 729 O O . PRO A 1 91 ? -9.633 -37.031 -4.133 1 83.06 91 PRO A O 1
ATOM 732 N N . PHE A 1 92 ? -7.621 -36.406 -3.482 1 88.88 92 PHE A N 1
ATOM 733 C CA . PHE A 1 92 ? -7.773 -35.062 -4.062 1 88.88 92 PHE A CA 1
ATOM 734 C C . PHE A 1 92 ? -7.887 -35.156 -5.578 1 88.88 92 PHE A C 1
ATOM 736 O O . PHE A 1 92 ? -8.805 -34.594 -6.172 1 88.88 92 PHE A O 1
ATOM 743 N N . ILE A 1 93 ? -6.988 -35.875 -6.203 1 88.81 93 ILE A N 1
ATOM 744 C CA . ILE A 1 93 ? -6.988 -36.031 -7.656 1 88.81 93 ILE A CA 1
ATOM 745 C C . ILE A 1 93 ? -8.227 -36.812 -8.094 1 88.81 93 ILE A C 1
ATOM 747 O O .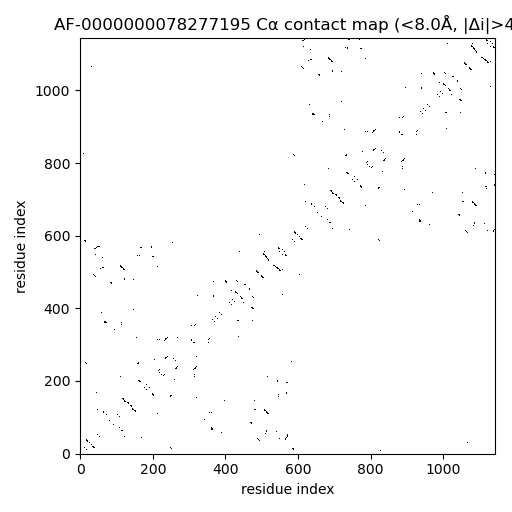 ILE A 1 93 ? -8.828 -36.5 -9.125 1 88.81 93 ILE A O 1
ATOM 751 N N . THR A 1 94 ? -8.562 -37.781 -7.281 1 89 94 THR A N 1
ATOM 752 C CA . THR A 1 94 ? -9.742 -38.594 -7.594 1 89 94 THR A CA 1
ATOM 753 C C . THR A 1 94 ? -10.992 -37.719 -7.633 1 89 94 THR A C 1
ATOM 755 O O . THR A 1 94 ? -11.82 -37.844 -8.539 1 89 94 THR A O 1
ATOM 758 N N . ASN A 1 95 ? -11.133 -36.844 -6.684 1 91.69 95 ASN A N 1
ATOM 759 C CA . ASN A 1 95 ? -12.297 -35.969 -6.625 1 91.69 95 ASN A CA 1
ATOM 760 C C . ASN A 1 95 ? -12.305 -34.969 -7.777 1 91.69 95 ASN A C 1
ATOM 762 O O . ASN A 1 95 ? -13.352 -34.719 -8.367 1 91.69 95 ASN A O 1
ATOM 766 N N . LEU A 1 96 ? -11.156 -34.438 -8.109 1 93.31 96 LEU A N 1
ATOM 767 C CA . LEU A 1 96 ? -11.062 -33.531 -9.234 1 93.31 96 LEU A CA 1
ATOM 768 C C . LEU A 1 96 ? -11.461 -34.219 -10.531 1 93.31 96 LEU A C 1
ATOM 770 O O . LEU A 1 96 ? -12.195 -33.656 -11.352 1 93.31 96 LEU A O 1
ATOM 774 N N . TYR A 1 97 ? -10.969 -35.375 -10.656 1 94.12 97 TYR A N 1
ATOM 775 C CA . TYR A 1 97 ? -11.25 -36.125 -11.875 1 94.12 97 TYR A CA 1
ATOM 776 C C . TYR A 1 97 ? -12.734 -36.5 -11.969 1 94.12 97 TYR A C 1
ATOM 778 O O . TYR A 1 97 ? -13.32 -36.469 -13.055 1 94.12 97 TYR A O 1
ATOM 786 N N . ALA A 1 98 ? -13.297 -36.844 -10.852 1 93.69 98 ALA A N 1
ATOM 787 C CA . ALA A 1 98 ? -14.734 -37.125 -10.836 1 93.69 98 ALA A CA 1
ATOM 788 C C . ALA A 1 98 ? -15.539 -35.938 -11.297 1 93.69 98 ALA A C 1
ATOM 790 O O . ALA A 1 98 ? -16.516 -36.062 -12.031 1 93.69 98 ALA A O 1
ATOM 791 N N . ILE A 1 99 ? -15.203 -34.75 -10.859 1 95.88 99 ILE A N 1
ATOM 792 C CA . ILE A 1 99 ? -15.859 -33.531 -11.281 1 95.88 99 ILE A CA 1
ATOM 793 C C . ILE A 1 99 ? -15.672 -33.312 -12.789 1 95.88 99 ILE A C 1
ATOM 795 O O . ILE A 1 99 ? -16.609 -32.969 -13.5 1 95.88 99 ILE A O 1
ATOM 799 N N . TYR A 1 100 ? -14.477 -33.594 -13.25 1 95.75 100 TYR A N 1
ATOM 800 C CA . TYR A 1 100 ? -14.156 -33.438 -14.664 1 95.75 100 TYR A CA 1
ATOM 801 C C . TYR A 1 100 ? -15.039 -34.344 -15.516 1 95.75 100 TYR A C 1
ATOM 803 O O . TYR A 1 100 ? -15.633 -33.906 -16.5 1 95.75 100 TYR A O 1
ATOM 811 N N . VAL A 1 101 ? -15.141 -35.594 -15.156 1 94.88 101 VAL A N 1
ATOM 812 C CA . VAL A 1 101 ? -15.906 -36.562 -15.914 1 94.88 101 VAL A CA 1
ATOM 813 C C . VAL A 1 101 ? -17.391 -36.188 -15.914 1 94.88 101 VAL A C 1
ATOM 815 O O . VAL A 1 101 ? -18.047 -36.219 -16.953 1 94.88 101 VAL A O 1
ATOM 818 N N . ALA A 1 102 ? -17.828 -35.781 -14.75 1 94.25 102 ALA A N 1
ATOM 819 C CA . ALA A 1 102 ? -19.25 -35.406 -14.633 1 94.25 102 ALA A CA 1
ATOM 820 C C . ALA A 1 102 ? -19.562 -34.188 -15.492 1 94.25 102 ALA A C 1
ATOM 822 O O . ALA A 1 102 ? -20.594 -34.156 -16.156 1 94.25 102 ALA A O 1
ATOM 823 N N . ASP A 1 103 ? -18.719 -33.281 -15.453 1 93.38 103 ASP A N 1
ATOM 824 C CA . ASP A 1 103 ? -18.922 -32.031 -16.203 1 93.38 103 ASP A CA 1
ATOM 825 C C . ASP A 1 103 ? -18.859 -32.281 -17.703 1 93.38 103 ASP A C 1
ATOM 827 O O . ASP A 1 103 ? -19.688 -31.781 -18.469 1 93.38 103 ASP A O 1
ATOM 831 N N . MET A 1 104 ? -17.906 -33.031 -18.156 1 91.75 104 MET A N 1
ATOM 832 C CA . MET A 1 104 ? -17.734 -33.375 -19.562 1 91.75 104 MET A CA 1
ATOM 833 C C . MET A 1 104 ? -18.922 -34.156 -20.109 1 91.75 104 MET A C 1
ATOM 835 O O . MET A 1 104 ? -19.344 -33.969 -21.25 1 91.75 104 MET A O 1
ATOM 839 N N . ALA A 1 105 ? -19.391 -35 -19.297 1 91.94 105 ALA A N 1
ATOM 840 C CA . ALA A 1 105 ? -20.516 -35.844 -19.703 1 91.94 105 ALA A CA 1
ATOM 841 C C . ALA A 1 105 ? -21.781 -35 -19.891 1 91.94 105 ALA A C 1
ATOM 843 O O . ALA A 1 105 ? -22.562 -35.25 -20.797 1 91.94 105 ALA A O 1
ATOM 844 N N . GLU A 1 106 ? -21.922 -34.094 -19.047 1 90 106 GLU A N 1
ATOM 845 C CA . GLU A 1 106 ? -23.172 -33.344 -19.016 1 90 106 GLU A CA 1
ATOM 846 C C . GLU A 1 106 ? -23.109 -32.125 -19.938 1 90 106 GLU A C 1
ATOM 848 O O . GLU A 1 106 ? -24.094 -31.797 -20.609 1 90 106 GLU A O 1
ATOM 853 N N . TYR A 1 107 ? -21.984 -31.422 -20.016 1 88.12 107 TYR A N 1
ATOM 854 C CA . TYR A 1 107 ? -21.984 -30.109 -20.656 1 88.12 107 TYR A CA 1
ATOM 855 C C . TYR A 1 107 ? -20.906 -30.031 -21.719 1 88.12 107 TYR A C 1
ATOM 857 O O . TYR A 1 107 ? -20.922 -29.125 -22.562 1 88.12 107 TYR A O 1
ATOM 865 N N . GLY A 1 108 ? -20 -30.891 -21.703 1 86.94 108 GLY A N 1
ATOM 866 C CA . GLY A 1 108 ? -18.875 -30.828 -22.641 1 86.94 108 GLY A CA 1
ATOM 867 C C . GLY A 1 108 ? -17.891 -29.719 -22.297 1 86.94 108 GLY A C 1
ATOM 868 O O . GLY A 1 108 ? -17.875 -29.219 -21.172 1 86.94 108 GLY A O 1
ATOM 869 N N . ARG A 1 109 ? -17.109 -29.375 -23.234 1 85.19 109 ARG A N 1
ATOM 870 C CA . ARG A 1 109 ? -16.062 -28.375 -23.031 1 85.19 109 ARG A CA 1
ATOM 871 C C . ARG A 1 109 ? -16.641 -26.969 -23.016 1 85.19 109 ARG A C 1
ATOM 873 O O . ARG A 1 109 ? -17.562 -26.656 -23.766 1 85.19 109 ARG A O 1
ATOM 880 N N . GLU A 1 110 ? -16.047 -26.188 -22.172 1 87.69 110 GLU A N 1
ATOM 881 C CA . GLU A 1 110 ? -16.422 -24.781 -22.156 1 87.69 110 GLU A CA 1
ATOM 882 C C . GLU A 1 110 ? -15.969 -24.062 -23.422 1 87.69 110 GLU A C 1
ATOM 884 O O . GLU A 1 110 ? -14.859 -24.297 -23.922 1 87.69 110 GLU A O 1
ATOM 889 N N . ARG A 1 111 ? -16.766 -23.203 -23.969 1 89.81 111 ARG A N 1
ATOM 890 C CA . ARG A 1 111 ? -16.484 -22.516 -25.234 1 89.81 111 ARG A CA 1
ATOM 891 C C . ARG A 1 111 ? -15.367 -21.5 -25.078 1 89.81 111 ARG A C 1
ATOM 893 O O . ARG A 1 111 ? -14.531 -21.328 -25.969 1 89.81 111 ARG A O 1
ATOM 900 N N . ILE A 1 112 ? -15.445 -20.75 -23.984 1 95.38 112 ILE A N 1
ATOM 901 C CA . ILE A 1 112 ? -14.422 -19.766 -23.688 1 95.38 112 ILE A CA 1
ATOM 902 C C . ILE A 1 112 ? -13.477 -20.312 -22.625 1 95.38 112 ILE A C 1
ATOM 904 O O . ILE A 1 112 ? -13.914 -20.734 -21.547 1 95.38 112 ILE A O 1
ATOM 908 N N . GLN A 1 113 ? -12.172 -20.359 -22.922 1 97.19 113 GLN A N 1
ATOM 909 C CA . GLN A 1 113 ? -11.195 -20.859 -21.953 1 97.19 113 GLN A CA 1
ATOM 910 C C . G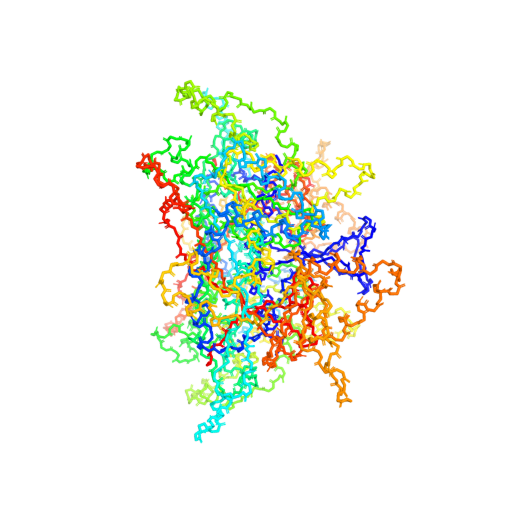LN A 1 113 ? -10.078 -19.859 -21.719 1 97.19 113 GLN A C 1
ATOM 912 O O . GLN A 1 113 ? -9.469 -19.359 -22.656 1 97.19 113 GLN A O 1
ATOM 917 N N . LEU A 1 114 ? -9.906 -19.469 -20.484 1 98.62 114 LEU A N 1
ATOM 918 C CA . LEU A 1 114 ? -8.781 -18.641 -20.047 1 98.62 114 LEU A CA 1
ATOM 919 C C . LEU A 1 114 ? -7.848 -19.438 -19.141 1 98.62 114 LEU A C 1
ATOM 921 O O . LEU A 1 114 ? -8.281 -19.984 -18.125 1 98.62 114 LEU A O 1
ATOM 925 N N . ASN A 1 115 ? -6.582 -19.531 -19.547 1 98.56 115 ASN A N 1
ATOM 926 C CA . ASN A 1 115 ? -5.547 -20.172 -18.75 1 98.56 115 ASN A CA 1
ATOM 927 C C . ASN A 1 115 ? -4.484 -19.188 -18.297 1 98.56 115 ASN A C 1
ATOM 929 O O . ASN A 1 115 ? -3.803 -18.562 -19.109 1 98.56 115 ASN A O 1
ATOM 933 N N . LEU A 1 116 ? -4.398 -19 -17 1 98.81 116 LEU A N 1
ATOM 934 C CA . LEU A 1 116 ? -3.301 -18.281 -16.359 1 98.81 116 LEU A CA 1
ATOM 935 C C . LEU A 1 116 ? -2.318 -19.266 -15.727 1 98.81 116 LEU A C 1
ATOM 937 O O . LEU A 1 116 ? -2.721 -20.141 -14.953 1 98.81 116 LEU A O 1
ATOM 941 N N . ASN A 1 117 ? -1.074 -19.141 -16.078 1 98.69 117 ASN A N 1
ATOM 942 C CA . ASN A 1 117 ? -0.12 -20.156 -15.633 1 98.69 117 ASN A CA 1
ATOM 943 C C . ASN A 1 117 ? 1.253 -19.547 -15.359 1 98.69 117 ASN A C 1
ATOM 945 O O . ASN A 1 117 ? 1.462 -18.359 -15.57 1 98.69 117 ASN A O 1
ATOM 949 N N . ARG A 1 118 ? 2.119 -20.344 -14.789 1 98.38 118 ARG A N 1
ATOM 950 C CA . ARG A 1 118 ? 3.518 -20 -14.562 1 98.38 118 ARG A CA 1
ATOM 951 C C . ARG A 1 118 ? 4.422 -21.203 -14.742 1 98.38 118 ARG A C 1
ATOM 953 O O . ARG A 1 118 ? 4.164 -22.266 -14.172 1 98.38 118 ARG A O 1
ATOM 960 N N . SER A 1 119 ? 5.387 -21.094 -15.547 1 98.38 119 SER A N 1
ATOM 961 C CA . SER A 1 119 ? 6.414 -22.125 -15.711 1 98.38 119 SER A CA 1
ATOM 962 C C . SER A 1 119 ? 7.684 -21.766 -14.953 1 98.38 119 SER A C 1
ATOM 964 O O . SER A 1 119 ? 8.273 -20.703 -15.18 1 98.38 119 SER A O 1
ATOM 966 N N . ASP A 1 120 ? 8.078 -22.656 -14.07 1 96.81 120 ASP A N 1
ATOM 967 C CA . ASP A 1 120 ? 9.219 -22.391 -13.195 1 96.81 120 ASP A CA 1
ATOM 968 C C . ASP A 1 120 ? 10.469 -23.109 -13.688 1 96.81 120 ASP A C 1
ATOM 970 O O . ASP A 1 120 ? 10.398 -24.25 -14.125 1 96.81 120 ASP A O 1
ATOM 974 N N . TYR A 1 121 ? 11.641 -22.391 -13.555 1 97.69 121 TYR A N 1
ATOM 975 C CA . TYR A 1 121 ? 12.898 -22.891 -14.102 1 97.69 121 TYR A CA 1
ATOM 976 C C . TYR A 1 121 ? 14.047 -22.672 -13.125 1 97.69 121 TYR A C 1
ATOM 978 O O . TYR A 1 121 ? 13.984 -21.781 -12.273 1 97.69 121 TYR A O 1
ATOM 986 N N . LEU A 1 122 ? 15.039 -23.469 -13.305 1 96.38 122 LEU A N 1
ATOM 987 C CA . LEU A 1 122 ? 16.344 -23.266 -12.688 1 96.38 122 LEU A CA 1
ATOM 988 C C . LEU A 1 122 ? 17.453 -23.266 -13.742 1 96.38 122 LEU A C 1
ATOM 990 O O . LEU A 1 122 ? 17.297 -23.875 -14.805 1 96.38 122 LEU A O 1
ATOM 994 N N . GLU A 1 123 ? 18.5 -22.5 -13.398 1 95.5 123 GLU A N 1
ATOM 995 C CA . GLU A 1 123 ? 19.734 -22.672 -14.164 1 95.5 123 GLU A CA 1
ATOM 996 C C . GLU A 1 123 ? 20.422 -23.984 -13.82 1 95.5 123 GLU A C 1
ATOM 998 O O . GLU A 1 123 ? 20.406 -24.422 -12.664 1 95.5 123 GLU A O 1
ATOM 1003 N N . HIS A 1 124 ? 20.984 -24.625 -14.828 1 94.75 124 HIS A N 1
ATOM 1004 C CA . HIS A 1 124 ? 21.641 -25.906 -14.648 1 94.75 124 HIS A CA 1
ATOM 1005 C C . HIS A 1 124 ? 23.094 -25.844 -15.125 1 94.75 124 HIS A C 1
ATOM 1007 O O . HIS A 1 124 ? 23.359 -25.469 -16.266 1 94.75 124 HIS A O 1
ATOM 1013 N N . ILE A 1 125 ? 24 -26.219 -14.219 1 89.88 125 ILE A N 1
ATOM 1014 C CA . ILE A 1 125 ? 25.422 -26.281 -14.539 1 89.88 125 ILE A CA 1
ATOM 1015 C C . ILE A 1 125 ? 25.734 -27.594 -15.258 1 89.88 125 ILE A C 1
ATOM 1017 O O . ILE A 1 125 ? 25.562 -28.672 -14.688 1 89.88 125 ILE A O 1
ATOM 1021 N N . ASN A 1 126 ? 26.031 -27.359 -16.547 1 77 126 ASN A N 1
ATOM 1022 C CA . ASN A 1 126 ? 26.422 -28.562 -17.281 1 77 126 ASN A CA 1
ATOM 1023 C C . ASN A 1 126 ? 27.938 -28.766 -17.266 1 77 126 ASN A C 1
ATOM 1025 O O . ASN A 1 126 ? 28.688 -27.922 -17.75 1 77 126 ASN A O 1
ATOM 1029 N N . ASN A 1 127 ? 28.516 -29.469 -16.375 1 59.94 127 ASN A N 1
ATOM 1030 C CA . ASN A 1 127 ? 29.953 -29.703 -16.281 1 59.94 127 ASN A CA 1
ATOM 1031 C C . ASN A 1 127 ? 30.547 -30.156 -17.609 1 59.94 127 ASN A C 1
ATOM 1033 O O . ASN A 1 127 ? 31.75 -30.125 -17.797 1 59.94 127 ASN A O 1
ATOM 1037 N N . THR A 1 128 ? 29.844 -30.688 -18.469 1 53.19 128 THR A N 1
ATOM 1038 C CA . THR A 1 128 ? 30.5 -31.109 -19.703 1 53.19 128 THR A CA 1
ATOM 1039 C C . THR A 1 128 ? 30.891 -29.906 -20.547 1 53.19 128 THR A C 1
ATOM 1041 O O . THR A 1 128 ? 31.906 -29.922 -21.25 1 53.19 128 THR A O 1
ATOM 1044 N N . ASN A 1 129 ? 30.094 -28.922 -20.641 1 44.62 129 ASN A N 1
ATOM 1045 C CA . ASN A 1 129 ? 30.359 -27.797 -21.531 1 44.62 129 ASN A CA 1
ATOM 1046 C C . ASN A 1 129 ? 31.047 -26.656 -20.797 1 44.62 129 ASN A C 1
ATOM 1048 O O . ASN A 1 129 ? 30.766 -25.484 -21.047 1 44.62 129 ASN A O 1
ATOM 1052 N N . ILE A 1 130 ? 31.516 -26.781 -19.672 1 41.34 130 ILE A N 1
ATOM 1053 C CA . ILE A 1 130 ? 32.219 -25.672 -19.031 1 41.34 130 ILE A CA 1
ATOM 1054 C C . ILE A 1 130 ? 33.375 -25.219 -19.891 1 41.34 130 ILE A C 1
ATOM 1056 O O . ILE A 1 130 ? 34.469 -25.781 -19.828 1 41.34 130 ILE A O 1
ATOM 1060 N N . ASN A 1 131 ? 33.219 -25.047 -21.078 1 38.47 131 ASN A N 1
ATOM 1061 C CA . ASN A 1 131 ? 34.312 -24.281 -21.641 1 38.47 131 ASN A CA 1
ATOM 1062 C C . ASN A 1 131 ? 34.469 -22.922 -20.984 1 38.47 131 ASN A C 1
ATOM 1064 O O . ASN A 1 131 ? 33.625 -22.047 -21.188 1 38.47 131 ASN A O 1
ATOM 1068 N N . THR A 1 132 ? 34.938 -22.859 -19.812 1 40.31 132 THR A N 1
ATOM 1069 C CA . THR A 1 132 ? 35.344 -21.641 -19.109 1 40.31 132 THR A CA 1
ATOM 1070 C C . THR A 1 132 ? 36.219 -20.766 -20 1 40.31 132 THR A C 1
ATOM 1072 O O . THR A 1 132 ? 37.344 -21.156 -20.359 1 40.31 132 THR A O 1
ATOM 1075 N N . THR A 1 133 ? 35.719 -20.188 -20.984 1 38.97 133 THR A N 1
ATOM 1076 C CA . THR A 1 133 ? 36.656 -19.234 -21.578 1 38.97 133 THR A CA 1
ATOM 1077 C C . THR A 1 133 ? 36.75 -17.969 -20.719 1 38.97 133 THR A C 1
ATOM 1079 O O . THR A 1 133 ? 35.719 -17.438 -20.266 1 38.97 133 THR A O 1
ATOM 1082 N N . THR A 1 134 ? 37.75 -17.875 -19.891 1 39.25 134 THR A N 1
ATOM 1083 C CA . THR A 1 134 ? 38.094 -16.625 -19.219 1 39.25 134 THR A CA 1
ATOM 1084 C C . THR A 1 134 ? 38.531 -15.57 -20.25 1 39.25 134 THR A C 1
ATOM 1086 O O . THR A 1 134 ? 39.375 -15.836 -21.094 1 39.25 134 THR A O 1
ATOM 1089 N N . ASP A 1 135 ? 37.656 -14.609 -20.469 1 39.28 135 ASP A N 1
ATOM 1090 C CA . ASP A 1 135 ? 38.188 -13.555 -21.328 1 39.28 135 ASP A CA 1
ATOM 1091 C C . ASP A 1 135 ? 39.375 -12.867 -20.688 1 39.28 135 ASP A C 1
ATOM 1093 O O . ASP A 1 135 ? 39.688 -13.133 -19.516 1 39.28 135 ASP A O 1
ATOM 1097 N N . ALA A 1 136 ? 40.188 -12.289 -21.609 1 44.91 136 ALA A N 1
ATOM 1098 C CA . ALA A 1 136 ? 41.438 -11.633 -21.234 1 44.91 136 ALA A CA 1
ATOM 1099 C C . ALA A 1 136 ? 41.25 -10.812 -19.953 1 44.91 136 ALA A C 1
ATOM 1101 O O . ALA A 1 136 ? 42.25 -10.414 -19.328 1 44.91 136 ALA A O 1
ATOM 1102 N N . GLY A 1 137 ? 40.125 -10.273 -19.812 1 40.03 137 GLY A N 1
ATOM 1103 C CA . GLY A 1 137 ? 39.938 -9.391 -18.672 1 40.03 137 GLY A CA 1
ATOM 1104 C C . GLY A 1 137 ? 39.594 -10.133 -17.391 1 40.03 137 GLY A C 1
ATOM 1105 O O . GLY A 1 137 ? 39.25 -9.508 -16.375 1 40.03 137 GLY A O 1
ATOM 1106 N N . GLY A 1 138 ? 39.844 -11.516 -17.328 1 40.59 138 GLY A N 1
ATOM 1107 C CA . GLY A 1 138 ? 39.688 -12.375 -16.172 1 40.59 138 GLY A CA 1
ATOM 1108 C C . GLY A 1 138 ? 38.281 -12.883 -15.977 1 40.59 138 GLY A C 1
ATOM 1109 O O . GLY A 1 138 ? 37.969 -13.555 -14.992 1 40.59 138 GLY A O 1
ATOM 1110 N N . ASN A 1 139 ? 37.438 -12.289 -16.656 1 39.5 139 ASN A N 1
ATOM 1111 C CA . ASN A 1 139 ? 36.062 -12.766 -16.5 1 39.5 139 ASN A CA 1
ATOM 1112 C C . ASN A 1 139 ? 35.875 -14.141 -17.141 1 39.5 139 ASN A C 1
ATOM 1114 O O . ASN A 1 139 ? 36.25 -14.367 -18.281 1 39.5 139 ASN A O 1
ATOM 1118 N N . THR A 1 140 ? 36 -15.188 -16.5 1 39.12 140 THR A N 1
ATOM 1119 C CA . THR A 1 140 ? 35.719 -16.531 -16.984 1 39.12 140 THR A CA 1
ATOM 1120 C C . THR A 1 140 ? 34.375 -16.578 -17.703 1 39.12 140 THR A C 1
ATOM 1122 O O . THR A 1 140 ? 33.344 -16.188 -17.125 1 39.12 140 THR A O 1
ATOM 1125 N N . ASN A 1 141 ? 34.438 -16.359 -18.953 1 40.94 141 ASN A N 1
ATOM 1126 C CA . ASN A 1 141 ? 33.25 -16.609 -19.734 1 40.94 141 ASN A CA 1
ATOM 1127 C C . ASN A 1 141 ? 32.688 -18 -19.469 1 40.94 141 ASN A C 1
ATOM 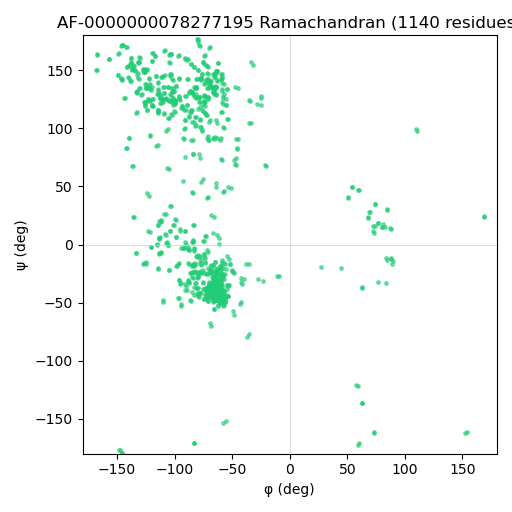1129 O O . ASN A 1 141 ? 33.156 -18.984 -20.031 1 40.94 141 ASN A O 1
ATOM 1133 N N . CYS A 1 142 ? 32.5 -18.453 -18.266 1 43.38 142 CYS A N 1
ATOM 1134 C CA . CYS A 1 142 ? 31.828 -19.703 -17.938 1 43.38 142 CYS A CA 1
ATOM 1135 C C . CYS A 1 142 ? 30.688 -19.969 -18.922 1 43.38 142 CYS A C 1
ATOM 1137 O O . CYS A 1 142 ? 29.938 -19.062 -19.281 1 43.38 142 CYS A O 1
ATOM 1139 N N . GLY A 1 143 ? 30.828 -20.844 -19.828 1 52.59 143 GLY A N 1
ATOM 1140 C CA . GLY A 1 143 ? 29.75 -21.328 -20.672 1 52.59 143 GLY A CA 1
ATOM 1141 C C . GLY A 1 143 ? 28.375 -21.172 -20.031 1 52.59 143 GLY A C 1
ATOM 1142 O O . GLY A 1 143 ? 28.266 -21.109 -18.797 1 52.59 143 GLY A O 1
ATOM 1143 N N . GLY A 1 144 ? 27.359 -20.516 -20.703 1 74.81 144 GLY A N 1
ATOM 1144 C CA . GLY A 1 144 ? 26 -20.172 -20.344 1 74.81 144 GLY A CA 1
ATOM 1145 C C . GLY A 1 144 ? 25.25 -21.312 -19.672 1 74.81 144 GLY A C 1
ATOM 1146 O O . GLY A 1 144 ? 25.625 -22.469 -19.812 1 74.81 144 GLY A O 1
ATOM 1147 N N . TYR A 1 145 ? 24.531 -21.125 -18.594 1 88.81 145 TYR A N 1
ATOM 1148 C CA . TYR A 1 145 ? 23.703 -22.094 -17.875 1 88.81 145 TYR A CA 1
ATOM 1149 C C . TYR A 1 145 ? 22.547 -22.562 -18.75 1 88.81 145 TYR A C 1
ATOM 1151 O O . TYR A 1 145 ? 22.016 -21.797 -19.562 1 88.81 145 TYR A O 1
ATOM 1159 N N . GLU A 1 146 ? 22.359 -23.891 -18.703 1 94.12 146 GLU A N 1
ATOM 1160 C CA . GLU A 1 146 ? 21.156 -24.406 -19.328 1 94.12 146 GLU A CA 1
ATOM 1161 C C . GLU A 1 146 ? 19.906 -24.047 -18.516 1 94.12 146 GLU A C 1
ATOM 1163 O O . GLU A 1 146 ? 20 -23.797 -17.328 1 94.12 146 GLU A O 1
ATOM 1168 N N . LEU A 1 147 ? 18.828 -23.969 -19.219 1 96.88 147 LEU A N 1
ATOM 1169 C CA . LEU A 1 147 ? 17.547 -23.734 -18.578 1 96.88 147 LEU A CA 1
ATOM 1170 C C . LEU A 1 147 ? 16.766 -25.031 -18.422 1 96.88 147 LEU A C 1
ATOM 1172 O O . LEU A 1 147 ? 16.484 -25.719 -19.406 1 96.88 147 LEU A O 1
ATOM 1176 N N . LYS A 1 148 ? 16.406 -25.391 -17.203 1 97.56 148 LYS A N 1
ATOM 1177 C CA . LYS A 1 148 ? 15.648 -26.609 -16.969 1 97.56 148 LYS A CA 1
ATOM 1178 C C . LYS A 1 148 ? 14.367 -26.312 -16.188 1 97.56 148 LYS A C 1
ATOM 1180 O O . LYS A 1 148 ? 14.367 -25.5 -15.266 1 97.56 148 LYS A O 1
ATOM 1185 N N . GLN A 1 149 ? 13.305 -26.922 -16.562 1 97.5 149 GLN A N 1
ATOM 1186 C CA . GLN A 1 149 ? 11.992 -26.672 -15.984 1 97.5 149 GLN A CA 1
ATOM 1187 C C . GLN A 1 149 ? 11.789 -27.469 -14.703 1 97.5 149 GLN A C 1
ATOM 1189 O O . GLN A 1 149 ? 12.023 -28.688 -14.688 1 97.5 149 GLN A O 1
ATOM 1194 N N . VAL A 1 150 ? 11.383 -26.812 -13.68 1 94 150 VAL A N 1
ATOM 1195 C CA . VAL A 1 150 ? 11.094 -27.422 -12.383 1 94 150 VAL A CA 1
ATOM 1196 C C . VAL A 1 150 ? 9.656 -27.938 -12.367 1 94 150 VAL A C 1
ATOM 1198 O O . VAL A 1 150 ? 9.391 -29.062 -11.945 1 94 150 VAL A O 1
ATOM 1201 N N . GLU A 1 151 ? 8.75 -27.078 -12.797 1 93.44 151 GLU A N 1
ATOM 1202 C CA . GLU A 1 151 ? 7.328 -27.406 -12.781 1 93.44 151 GLU A CA 1
ATOM 1203 C C . GLU A 1 151 ? 6.512 -26.406 -13.594 1 93.44 151 GLU A C 1
ATOM 1205 O O . GLU A 1 151 ? 7.02 -25.344 -13.969 1 93.44 151 GLU A O 1
ATOM 1210 N N . PHE A 1 152 ? 5.297 -26.812 -13.922 1 96.12 152 PHE A N 1
ATOM 1211 C CA . PHE A 1 152 ? 4.309 -25.969 -14.578 1 96.12 152 PHE A CA 1
ATOM 1212 C C . PHE A 1 152 ? 3.066 -25.812 -13.711 1 96.12 152 PHE A C 1
ATOM 1214 O O . PHE A 1 152 ? 2.398 -26.797 -13.391 1 96.12 152 PHE A O 1
ATOM 1221 N N . ASN A 1 153 ? 2.732 -24.562 -13.305 1 95.75 153 ASN A N 1
ATOM 1222 C CA . ASN A 1 153 ? 1.606 -24.281 -12.422 1 95.75 153 ASN A CA 1
ATOM 1223 C C . ASN A 1 153 ? 0.383 -23.812 -13.203 1 95.75 153 ASN A C 1
ATOM 1225 O O . ASN A 1 153 ? 0.44 -22.812 -13.906 1 95.75 153 ASN A O 1
ATOM 1229 N N . THR A 1 154 ? -0.729 -24.5 -13.023 1 97.31 154 THR A N 1
ATOM 1230 C CA . THR A 1 154 ? -1.924 -24.188 -13.805 1 97.31 154 THR A CA 1
ATOM 1231 C C . THR A 1 154 ? -3.012 -23.594 -12.914 1 97.31 154 THR A C 1
ATOM 1233 O O . THR A 1 154 ? -4.066 -23.188 -13.398 1 97.31 154 THR A O 1
ATOM 1236 N N . VAL A 1 155 ? -2.777 -23.594 -11.633 1 96.5 155 VAL A N 1
ATOM 1237 C CA . VAL A 1 155 ? -3.816 -23.141 -10.711 1 96.5 155 VAL A CA 1
ATOM 1238 C C . VAL A 1 155 ? -3.193 -22.266 -9.617 1 96.5 155 VAL A C 1
ATOM 1240 O O . VAL A 1 155 ? -2.086 -22.547 -9.156 1 96.5 155 VAL A O 1
ATOM 1243 N N . SER A 1 156 ? -3.902 -21.219 -9.266 1 93.25 156 SER A N 1
ATOM 1244 C CA . SER A 1 156 ? -3.547 -20.344 -8.156 1 93.25 156 SER A CA 1
ATOM 1245 C C . SER A 1 156 ? -2.121 -19.828 -8.297 1 93.25 156 SER A C 1
ATOM 1247 O O . SER A 1 156 ? -1.307 -19.984 -7.387 1 93.25 156 SER A O 1
ATOM 1249 N N . VAL A 1 157 ? -1.819 -19.312 -9.477 1 93.81 157 VAL A N 1
ATOM 1250 C CA . VAL A 1 157 ? -0.486 -18.781 -9.734 1 93.81 157 VAL A CA 1
ATOM 1251 C C . VAL A 1 157 ? -0.298 -17.469 -8.977 1 93.81 157 VAL A C 1
ATOM 1253 O O . VAL A 1 157 ? -0.855 -16.438 -9.367 1 93.81 157 VAL A O 1
ATOM 1256 N N . SER A 1 158 ? 0.566 -17.516 -7.98 1 92.5 158 SER A N 1
ATOM 1257 C CA . SER A 1 158 ? 0.678 -16.406 -7.039 1 92.5 158 SER A CA 1
ATOM 1258 C C . SER A 1 158 ? 1.819 -15.461 -7.426 1 92.5 158 SER A C 1
ATOM 1260 O O . SER A 1 158 ? 2.623 -15.781 -8.305 1 92.5 158 SER A O 1
ATOM 1262 N N . PHE A 1 159 ? 1.823 -14.273 -6.895 1 96.31 159 PHE A N 1
ATOM 1263 C CA . PHE A 1 159 ? 2.908 -13.312 -6.746 1 96.31 159 PHE A CA 1
ATOM 1264 C C . PHE A 1 159 ? 3.146 -12.562 -8.047 1 96.31 159 PHE A C 1
ATOM 1266 O O . PHE A 1 159 ? 4.223 -12 -8.258 1 96.31 159 PHE A O 1
ATOM 1273 N N . ALA A 1 160 ? 2.203 -12.633 -8.961 1 97.88 160 ALA A N 1
ATOM 1274 C CA . ALA A 1 160 ? 2.354 -11.828 -10.172 1 97.88 160 ALA A CA 1
ATOM 1275 C C . ALA A 1 160 ? 2.479 -10.352 -9.836 1 97.88 160 ALA A C 1
ATOM 1277 O O . ALA A 1 160 ? 3.355 -9.656 -10.359 1 97.88 160 ALA A O 1
ATOM 1278 N N . SER A 1 161 ? 1.619 -9.875 -8.953 1 98.38 161 SER A N 1
ATOM 1279 C CA . SER A 1 161 ? 1.643 -8.469 -8.586 1 98.38 161 SER A CA 1
ATOM 1280 C C . SER A 1 161 ? 2.928 -8.109 -7.844 1 98.38 161 SER A C 1
ATOM 1282 O O . SER A 1 161 ? 3.547 -7.078 -8.125 1 98.38 161 SER A O 1
ATOM 1284 N N . PHE A 1 162 ? 3.311 -8.938 -6.938 1 98.25 162 PHE A N 1
ATOM 1285 C CA . PHE A 1 162 ? 4.512 -8.672 -6.156 1 98.25 162 PHE A CA 1
ATOM 1286 C C . PHE A 1 162 ? 5.758 -8.75 -7.031 1 98.25 162 PHE A C 1
ATOM 1288 O O . PHE A 1 162 ? 6.727 -8.016 -6.812 1 98.25 162 PHE A O 1
ATOM 1295 N N . ALA A 1 163 ? 5.723 -9.68 -7.996 1 98.44 163 ALA A N 1
ATOM 1296 C CA . ALA A 1 163 ? 6.852 -9.789 -8.914 1 98.44 163 ALA A CA 1
ATOM 1297 C C . ALA A 1 163 ? 7.113 -8.461 -9.625 1 98.44 163 ALA A C 1
ATOM 1299 O O . ALA A 1 163 ? 8.266 -8.031 -9.758 1 98.44 163 ALA A O 1
ATOM 1300 N N . GLN A 1 164 ? 6.07 -7.859 -10.094 1 98.5 164 GLN A N 1
ATOM 1301 C CA . GLN A 1 164 ? 6.184 -6.551 -10.727 1 98.5 164 GLN A CA 1
ATOM 1302 C C . GLN A 1 164 ? 6.73 -5.512 -9.758 1 98.5 164 GLN A C 1
ATOM 1304 O O . GLN A 1 164 ? 7.66 -4.773 -10.094 1 98.5 164 GLN A O 1
ATOM 1309 N N . GLN A 1 165 ? 6.172 -5.465 -8.594 1 98.38 165 GLN A N 1
ATOM 1310 C CA . GLN A 1 165 ? 6.539 -4.445 -7.609 1 98.38 165 GLN A CA 1
ATOM 1311 C C . GLN A 1 165 ? 7.988 -4.613 -7.16 1 98.38 165 GLN A C 1
ATOM 1313 O O . GLN A 1 165 ? 8.711 -3.629 -6.984 1 98.38 165 GLN A O 1
ATOM 1318 N N . VAL A 1 166 ? 8.414 -5.828 -6.941 1 98.12 166 VAL A N 1
ATOM 1319 C CA . VAL A 1 166 ? 9.773 -6.082 -6.461 1 98.12 166 VAL A CA 1
ATOM 1320 C C . VAL A 1 166 ? 10.781 -5.73 -7.551 1 98.12 166 VAL A C 1
ATOM 1322 O O . VAL A 1 166 ? 11.859 -5.211 -7.262 1 98.12 166 VAL A O 1
ATOM 1325 N N . SER A 1 167 ? 10.445 -6.062 -8.805 1 97.69 167 SER A N 1
ATOM 1326 C CA . SER A 1 167 ? 11.297 -5.625 -9.906 1 97.69 167 SER A CA 1
ATOM 1327 C C . SER A 1 167 ? 11.461 -4.109 -9.914 1 97.69 167 SER A C 1
ATOM 1329 O O . SER A 1 167 ? 12.578 -3.602 -10.07 1 97.69 167 SER A O 1
ATOM 1331 N N . GLU A 1 168 ? 10.391 -3.393 -9.758 1 96.94 168 GLU A N 1
ATOM 1332 C CA . GLU A 1 168 ? 10.43 -1.934 -9.727 1 96.94 168 GLU A CA 1
ATOM 1333 C C . GLU A 1 168 ? 11.148 -1.426 -8.484 1 96.94 168 GLU A C 1
ATOM 1335 O O . GLU A 1 168 ? 11.836 -0.4 -8.531 1 96.94 168 GLU A O 1
ATOM 1340 N N . MET A 1 169 ? 10.953 -2.1 -7.371 1 97.06 169 MET A N 1
ATOM 1341 C CA . MET A 1 169 ? 11.672 -1.734 -6.152 1 97.06 169 MET A CA 1
ATOM 1342 C C . MET A 1 169 ? 13.18 -1.802 -6.367 1 97.06 169 MET A C 1
ATOM 1344 O O . MET A 1 169 ? 13.906 -0.894 -5.969 1 97.06 169 MET A O 1
ATOM 1348 N N . HIS A 1 170 ? 13.641 -2.932 -6.965 1 95.5 170 HIS A N 1
ATOM 1349 C CA . HIS A 1 170 ? 15.07 -3.086 -7.207 1 95.5 170 HIS A CA 1
ATOM 1350 C C . HIS A 1 170 ? 15.602 -1.964 -8.086 1 95.5 170 HIS A C 1
ATOM 1352 O O . HIS A 1 170 ? 16.703 -1.451 -7.855 1 95.5 170 HIS A O 1
ATOM 1358 N N . ARG A 1 171 ? 14.883 -1.621 -9.133 1 93.62 171 ARG A N 1
ATOM 1359 C CA . ARG A 1 171 ? 15.281 -0.488 -9.961 1 93.62 171 ARG A CA 1
ATOM 1360 C C . ARG A 1 171 ? 15.359 0.792 -9.133 1 93.62 171 ARG A C 1
ATOM 1362 O O . ARG A 1 171 ? 16.312 1.561 -9.258 1 93.62 171 ARG A O 1
ATOM 1369 N N . PHE A 1 172 ? 14.367 1.03 -8.305 1 94.25 172 PHE A N 1
ATOM 1370 C CA . PHE A 1 172 ? 14.32 2.16 -7.387 1 94.25 172 PHE A CA 1
ATOM 1371 C C . PHE A 1 172 ? 15.539 2.166 -6.477 1 94.25 172 PHE A C 1
ATOM 1373 O O . PHE A 1 172 ? 16.219 3.184 -6.352 1 94.25 172 PHE A O 1
ATOM 1380 N N . LEU A 1 173 ? 15.852 1.032 -5.863 1 92.81 173 LEU A N 1
ATOM 1381 C CA . LEU A 1 173 ? 16.953 0.934 -4.906 1 92.81 173 LEU A CA 1
ATOM 1382 C C . LEU A 1 173 ? 18.281 1.149 -5.598 1 92.81 173 LEU A C 1
ATOM 1384 O O . LEU A 1 173 ? 19.172 1.832 -5.059 1 92.81 173 LEU A O 1
ATOM 1388 N N . VAL A 1 174 ? 18.453 0.564 -6.77 1 89.31 174 VAL A N 1
ATOM 1389 C CA . VAL A 1 174 ? 19.703 0.707 -7.508 1 89.31 174 VAL A CA 1
ATOM 1390 C C . VAL A 1 174 ? 19.953 2.178 -7.84 1 89.31 174 VAL A C 1
ATOM 1392 O O . VAL A 1 174 ? 21.078 2.672 -7.723 1 89.31 174 VAL A O 1
ATOM 1395 N N . GLN A 1 175 ? 18.938 2.865 -8.203 1 87.88 175 GLN A N 1
ATOM 1396 C CA . GLN A 1 175 ? 19.047 4.281 -8.539 1 87.88 175 GLN A CA 1
ATOM 1397 C C . GLN A 1 175 ? 19.297 5.125 -7.293 1 87.88 175 GLN A C 1
ATOM 1399 O O . GLN A 1 175 ? 20.125 6.039 -7.312 1 87.88 175 GLN A O 1
ATOM 1404 N N . GLN A 1 176 ? 18.594 4.824 -6.234 1 87.81 176 GLN A N 1
ATOM 1405 C CA . GLN A 1 176 ? 18.734 5.551 -4.977 1 87.81 176 GLN A CA 1
ATOM 1406 C C . GLN A 1 176 ? 20.125 5.379 -4.395 1 87.81 176 GLN A C 1
ATOM 1408 O O . GLN A 1 176 ? 20.656 6.289 -3.758 1 87.81 176 GLN A O 1
ATOM 1413 N N . MET A 1 177 ? 20.656 4.254 -4.609 1 83.75 177 MET A N 1
ATOM 1414 C CA . MET A 1 177 ? 21.922 3.916 -3.963 1 83.75 177 MET A CA 1
ATOM 1415 C C . MET A 1 177 ? 23.094 4.137 -4.914 1 83.75 177 MET A C 1
ATOM 1417 O O . MET A 1 177 ? 24.234 3.77 -4.605 1 83.75 177 MET A O 1
ATOM 1421 N N . ALA A 1 178 ? 22.75 4.691 -6.027 1 77.94 178 ALA A N 1
ATOM 1422 C CA . ALA A 1 178 ? 23.828 4.961 -6.973 1 77.94 178 ALA A CA 1
ATOM 1423 C C . ALA A 1 178 ? 24.938 5.789 -6.324 1 77.94 178 ALA A C 1
ATOM 1425 O O . ALA A 1 178 ? 24.656 6.773 -5.633 1 77.94 178 ALA A O 1
ATOM 1426 N N . GLY A 1 179 ? 26.188 5.414 -6.504 1 69.62 179 GLY A N 1
ATOM 1427 C CA . GLY A 1 179 ? 27.312 6.156 -5.98 1 69.62 179 GLY A CA 1
ATOM 1428 C C . GLY A 1 179 ? 27.703 5.754 -4.566 1 69.62 179 GLY A C 1
ATOM 1429 O O . GLY A 1 179 ? 28.734 6.18 -4.051 1 69.62 179 GLY A O 1
ATOM 1430 N N . THR A 1 180 ? 26.797 4.984 -3.979 1 74.75 180 THR A N 1
ATOM 1431 C CA . THR A 1 180 ? 27.125 4.488 -2.646 1 74.75 180 THR A CA 1
ATOM 1432 C C . THR A 1 180 ? 27.875 3.16 -2.732 1 74.75 180 THR A C 1
ATOM 1434 O O . THR A 1 180 ? 27.781 2.459 -3.742 1 74.75 180 THR A O 1
ATOM 1437 N N . PRO A 1 181 ? 28.594 2.787 -1.706 1 72.75 181 PRO A N 1
ATOM 1438 C CA . PRO A 1 181 ? 29.406 1.568 -1.748 1 72.75 181 PRO A CA 1
ATOM 1439 C C . PRO A 1 181 ? 28.562 0.297 -1.65 1 72.75 181 PRO A C 1
ATOM 1441 O O . PRO A 1 181 ? 29.062 -0.797 -1.935 1 72.75 181 PRO A O 1
ATOM 1444 N N . PHE A 1 182 ? 27.344 0.324 -1.398 1 75.94 182 PHE A N 1
ATOM 1445 C CA . PHE A 1 182 ? 26.578 -0.888 -1.132 1 75.94 182 PHE A CA 1
ATOM 1446 C C . PHE A 1 182 ? 26.594 -1.811 -2.344 1 75.94 182 PHE A C 1
ATOM 1448 O O . PHE A 1 182 ? 27 -2.971 -2.246 1 75.94 182 PHE A O 1
ATOM 1455 N N . TYR A 1 183 ? 26.25 -1.316 -3.443 1 72.75 183 TYR A N 1
ATOM 1456 C CA . TYR A 1 183 ? 26.109 -2.16 -4.625 1 72.75 183 TYR A CA 1
ATOM 1457 C C . TYR A 1 183 ? 27.469 -2.457 -5.242 1 72.75 183 TYR A C 1
ATOM 1459 O O . TYR A 1 183 ? 27.672 -3.51 -5.852 1 72.75 183 TYR A O 1
ATOM 1467 N N . THR A 1 184 ? 28.375 -1.5 -4.988 1 70.88 184 THR A N 1
ATOM 1468 C CA . THR A 1 184 ? 29.703 -1.752 -5.52 1 70.88 184 THR A CA 1
ATOM 1469 C C . THR A 1 184 ? 30.344 -2.947 -4.82 1 70.88 184 THR A C 1
ATOM 1471 O O . THR A 1 184 ? 31.078 -3.717 -5.445 1 70.88 184 THR A O 1
ATOM 1474 N N . ASP A 1 185 ? 30 -3.084 -3.596 1 69.31 185 ASP A N 1
ATOM 1475 C CA . ASP A 1 185 ? 30.562 -4.203 -2.844 1 69.31 185 ASP A CA 1
ATOM 1476 C C . ASP A 1 185 ? 29.953 -5.531 -3.303 1 69.31 185 ASP A C 1
ATOM 1478 O O . ASP A 1 185 ? 30.656 -6.543 -3.375 1 69.31 185 ASP A O 1
ATOM 1482 N N . TYR A 1 186 ? 28.688 -5.562 -3.621 1 66.62 186 TYR A N 1
ATOM 1483 C CA . TYR A 1 186 ? 28 -6.789 -4 1 66.62 186 TYR A CA 1
ATOM 1484 C C . TYR A 1 186 ? 28.297 -7.156 -5.449 1 66.62 186 TYR A C 1
ATOM 1486 O O . TYR A 1 186 ? 28.422 -8.336 -5.781 1 66.62 186 TYR A O 1
ATOM 1494 N N . PHE A 1 187 ? 28.25 -6.145 -6.336 1 65.31 187 PHE A N 1
ATOM 1495 C CA . PHE A 1 187 ? 28.375 -6.441 -7.758 1 65.31 187 PHE A CA 1
ATOM 1496 C C . PHE A 1 187 ? 29.781 -6.152 -8.266 1 65.31 187 PHE A C 1
ATOM 1498 O O . PHE A 1 187 ? 30.062 -6.312 -9.453 1 65.31 187 PHE A O 1
ATOM 1505 N N . GLY A 1 188 ? 30.562 -6.059 -7.18 1 61.5 188 GLY A N 1
ATOM 1506 C CA . GLY A 1 188 ? 31.875 -5.625 -7.602 1 61.5 188 GLY A CA 1
ATOM 1507 C C . GLY A 1 188 ? 31.875 -4.273 -8.289 1 61.5 188 GLY A C 1
ATOM 1508 O O . GLY A 1 188 ? 30.953 -3.484 -8.109 1 61.5 188 GLY A O 1
ATOM 1509 N N . GLN A 1 189 ? 32.875 -3.861 -8.836 1 54.66 189 GLN A N 1
ATOM 1510 C CA . GLN A 1 189 ? 33.031 -2.578 -9.5 1 54.66 189 GLN A CA 1
ATOM 1511 C C . GLN A 1 189 ? 32.156 -2.488 -10.75 1 54.66 189 GLN A C 1
ATOM 1513 O O . GLN A 1 189 ? 32.25 -1.522 -11.508 1 54.66 189 GLN A O 1
ATOM 1518 N N . ILE A 1 190 ? 31.312 -3.549 -10.766 1 51.28 190 ILE A N 1
ATOM 1519 C CA . ILE A 1 190 ? 30.469 -3.494 -11.961 1 51.28 190 ILE A CA 1
ATOM 1520 C C . ILE A 1 190 ? 29.219 -2.654 -11.672 1 51.28 190 ILE A C 1
ATOM 1522 O O . ILE A 1 190 ? 28.484 -2.938 -10.727 1 51.28 190 ILE A O 1
ATOM 1526 N N . LYS A 1 191 ? 29.188 -1.538 -12.258 1 62.22 191 LYS A N 1
ATOM 1527 C CA . LYS A 1 191 ? 28.031 -0.66 -12.219 1 62.22 191 LYS A CA 1
ATOM 1528 C C . LYS A 1 191 ? 26.766 -1.396 -12.672 1 62.22 191 LYS A C 1
ATOM 1530 O O . LYS A 1 191 ? 26.75 -2.012 -13.742 1 62.22 191 LYS A O 1
ATOM 1535 N N . ILE A 1 192 ? 25.875 -1.682 -11.688 1 75.19 192 ILE A N 1
ATOM 1536 C CA . ILE A 1 192 ? 24.578 -2.223 -12.047 1 75.19 192 ILE A CA 1
ATOM 1537 C C . ILE A 1 192 ? 23.844 -1.243 -12.961 1 75.19 192 ILE A C 1
ATOM 1539 O O . ILE A 1 192 ? 23.688 -0.068 -12.625 1 75.19 192 ILE A O 1
ATOM 1543 N N . ASP A 1 193 ? 23.656 -1.719 -14.195 1 76.44 193 ASP A N 1
ATOM 1544 C CA . ASP A 1 193 ? 22.875 -0.947 -15.156 1 76.44 193 ASP A CA 1
ATOM 1545 C C . ASP A 1 193 ? 21.422 -1.376 -15.148 1 76.44 193 ASP A C 1
ATOM 1547 O O . ASP A 1 193 ? 21.094 -2.541 -15.398 1 76.44 193 ASP A O 1
ATOM 1551 N N . PRO A 1 194 ? 20.578 -0.434 -14.828 1 78.81 194 PRO A N 1
ATOM 1552 C CA . PRO A 1 194 ? 19.141 -0.758 -14.836 1 78.81 194 PRO A CA 1
ATOM 1553 C C . PRO A 1 194 ? 18.688 -1.394 -16.141 1 78.81 194 PRO A C 1
ATOM 1555 O O . PRO A 1 194 ? 17.688 -2.117 -16.172 1 78.81 194 PRO A O 1
ATOM 1558 N N . ASP A 1 195 ? 19.5 -1.251 -17.172 1 84.62 195 ASP A N 1
ATOM 1559 C CA . ASP A 1 195 ? 19.125 -1.815 -18.469 1 84.62 195 ASP A CA 1
ATOM 1560 C C . ASP A 1 195 ? 19.344 -3.326 -18.484 1 84.62 195 ASP A C 1
ATOM 1562 O O . ASP A 1 195 ? 18.844 -4.02 -19.375 1 84.62 195 ASP A O 1
ATOM 1566 N N . GLN A 1 196 ? 20.109 -3.785 -17.578 1 89.25 196 GLN A N 1
ATOM 1567 C CA . GLN A 1 196 ? 20.344 -5.219 -17.453 1 89.25 196 GLN A CA 1
ATOM 1568 C C . GLN A 1 196 ? 19.172 -5.91 -16.75 1 89.25 196 GLN A C 1
ATOM 1570 O O . GLN A 1 196 ? 19.094 -7.141 -16.734 1 89.25 196 GLN A O 1
ATOM 1575 N N . MET A 1 197 ? 18.312 -5.18 -16.219 1 94.06 197 MET A N 1
ATOM 1576 C CA . MET A 1 197 ? 17.125 -5.73 -15.562 1 94.06 197 MET A CA 1
ATOM 1577 C C . MET A 1 197 ? 15.938 -5.77 -16.531 1 94.06 197 MET A C 1
ATOM 1579 O O . MET A 1 197 ? 15.5 -4.73 -17.031 1 94.06 197 MET A O 1
ATOM 1583 N N . PRO A 1 198 ? 15.461 -6.965 -16.812 1 97.12 198 PRO A N 1
ATOM 1584 C CA . PRO A 1 198 ? 14.359 -7.043 -17.781 1 97.12 198 PRO A CA 1
ATOM 1585 C C . PRO A 1 198 ? 13.094 -6.344 -17.281 1 97.12 198 PRO A C 1
ATOM 1587 O O . PRO A 1 198 ? 12.82 -6.336 -16.078 1 97.12 198 PRO A O 1
ATOM 1590 N N . ASP A 1 199 ? 12.344 -5.812 -18.25 1 96.81 199 ASP A N 1
ATOM 1591 C CA . ASP A 1 199 ? 11.109 -5.105 -17.938 1 96.81 199 ASP A CA 1
ATOM 1592 C C . ASP A 1 199 ? 10.062 -6.059 -17.344 1 96.81 199 ASP A C 1
ATOM 1594 O O . ASP A 1 199 ? 9.875 -7.168 -17.859 1 96.81 199 ASP A O 1
ATOM 1598 N N . ASN A 1 200 ? 9.461 -5.73 -16.328 1 98.19 200 ASN A N 1
ATOM 1599 C CA . ASN A 1 200 ? 8.414 -6.5 -15.664 1 98.19 200 ASN A CA 1
ATOM 1600 C C . ASN A 1 200 ? 7.238 -5.609 -15.258 1 98.19 200 ASN A C 1
ATOM 1602 O O . ASN A 1 200 ? 6.461 -5.969 -14.367 1 98.19 200 ASN A O 1
ATOM 1606 N N . SER A 1 201 ? 7.012 -4.461 -15.883 1 97.12 201 SER A N 1
ATOM 1607 C CA . SER A 1 201 ? 6.098 -3.408 -15.453 1 97.12 201 SER A CA 1
ATOM 1608 C C . SER A 1 201 ? 4.668 -3.703 -15.898 1 97.12 201 SER A C 1
ATOM 1610 O O . SER A 1 201 ? 3.736 -3 -15.508 1 97.12 201 SER A O 1
ATOM 1612 N N . LYS A 1 202 ? 4.445 -4.777 -16.641 1 98 202 LYS A N 1
ATOM 1613 C CA . LYS A 1 202 ? 3.121 -4.98 -17.219 1 98 202 LYS A CA 1
ATOM 1614 C C . LYS A 1 202 ? 2.518 -6.305 -16.766 1 98 202 LYS A C 1
ATOM 1616 O O . LYS A 1 202 ? 1.52 -6.762 -17.328 1 98 202 LYS A O 1
ATOM 1621 N N . VAL A 1 203 ? 3.133 -6.938 -15.789 1 98.56 203 VAL A N 1
ATOM 1622 C CA . VAL A 1 203 ? 2.693 -8.266 -15.375 1 98.56 203 VAL A CA 1
ATOM 1623 C C . VAL A 1 203 ? 1.224 -8.219 -14.961 1 98.56 203 VAL A C 1
ATOM 1625 O O . VAL A 1 203 ? 0.397 -8.961 -15.5 1 98.56 203 VAL A O 1
ATOM 1628 N N . ILE A 1 204 ? 0.841 -7.297 -14.047 1 98.38 204 ILE A N 1
ATOM 1629 C CA . ILE A 1 204 ? -0.514 -7.211 -13.508 1 98.38 204 ILE A CA 1
ATOM 1630 C C . ILE A 1 204 ? -1.486 -6.84 -14.625 1 98.38 204 ILE A C 1
ATOM 1632 O O . ILE A 1 204 ? -2.559 -7.438 -14.75 1 98.38 204 ILE A O 1
ATOM 1636 N N . ALA A 1 205 ? -1.079 -5.887 -15.438 1 98.38 205 ALA A N 1
ATOM 1637 C CA . ALA A 1 205 ? -1.945 -5.414 -16.516 1 98.38 205 ALA A CA 1
ATOM 1638 C C . ALA A 1 205 ? -2.227 -6.527 -17.516 1 98.38 205 ALA A C 1
ATOM 1640 O O . ALA A 1 205 ? -3.338 -6.633 -18.047 1 98.38 205 ALA A O 1
ATOM 1641 N N . THR A 1 206 ? -1.203 -7.359 -17.812 1 98.69 206 THR A N 1
ATOM 1642 C CA . THR A 1 206 ? -1.366 -8.43 -18.781 1 98.69 206 THR A CA 1
ATOM 1643 C C . THR A 1 206 ? -2.301 -9.508 -18.25 1 98.69 206 THR A C 1
ATOM 1645 O O . THR A 1 206 ? -3.152 -10.016 -18.984 1 98.69 206 THR A O 1
ATOM 1648 N N . ILE A 1 207 ? -2.135 -9.875 -17.016 1 98.69 207 ILE A N 1
ATOM 1649 C CA . ILE A 1 207 ? -3.029 -10.852 -16.406 1 98.69 207 ILE A CA 1
ATOM 1650 C C . ILE A 1 207 ? -4.445 -10.289 -16.344 1 98.69 207 ILE A C 1
ATOM 1652 O O . ILE A 1 207 ? -5.41 -10.977 -16.688 1 98.69 207 ILE A O 1
ATOM 1656 N N . ALA A 1 208 ? -4.566 -8.984 -15.969 1 98.25 208 ALA A N 1
ATOM 1657 C CA . ALA A 1 208 ? -5.863 -8.32 -15.93 1 98.25 208 ALA A CA 1
ATOM 1658 C C . ALA A 1 208 ? -6.512 -8.297 -17.312 1 98.25 208 ALA A C 1
ATOM 1660 O O . ALA A 1 208 ? -7.73 -8.453 -17.438 1 98.25 208 ALA A O 1
ATOM 1661 N N . GLU A 1 209 ? -5.715 -8.078 -18.328 1 98.06 209 GLU A N 1
ATOM 1662 C CA . GLU A 1 209 ? -6.223 -8.094 -19.688 1 98.06 209 GLU A CA 1
ATOM 1663 C C . GLU A 1 209 ? -6.848 -9.438 -20.031 1 98.06 209 GLU A C 1
ATOM 1665 O O . GLU A 1 209 ? -7.914 -9.492 -20.656 1 98.06 209 GLU A O 1
ATOM 1670 N N . GLY A 1 210 ? -6.168 -10.523 -19.656 1 98.44 210 GLY A N 1
ATOM 1671 C CA . GLY A 1 210 ? -6.73 -11.844 -19.891 1 98.44 210 GLY A CA 1
ATOM 1672 C C . GLY A 1 210 ? -8.086 -12.031 -19.234 1 98.44 210 GLY A C 1
ATOM 1673 O O . GLY A 1 210 ? -9.031 -12.492 -19.875 1 98.44 210 GLY A O 1
ATOM 1674 N N . LEU A 1 211 ? -8.227 -11.641 -18.016 1 98.31 211 LEU A N 1
ATOM 1675 C CA . LEU A 1 211 ? -9.469 -11.773 -17.266 1 98.31 211 LEU A CA 1
ATOM 1676 C C . LEU A 1 211 ? -10.562 -10.898 -17.859 1 98.31 211 LEU A C 1
ATOM 1678 O O . LEU A 1 211 ? -11.703 -11.344 -18.031 1 98.31 211 LEU A O 1
ATOM 1682 N N . PHE A 1 212 ? -10.211 -9.672 -18.25 1 97.19 212 PHE A N 1
ATOM 1683 C CA . PHE A 1 212 ? -11.164 -8.734 -18.828 1 97.19 212 PHE A CA 1
ATOM 1684 C C . PHE A 1 212 ? -11.68 -9.234 -20.172 1 97.19 212 PHE A C 1
ATOM 1686 O O . PHE A 1 212 ? -12.883 -9.195 -20.438 1 97.19 212 PHE A O 1
ATOM 1693 N N . LYS A 1 213 ? -10.758 -9.719 -20.969 1 96.88 213 LYS A N 1
ATOM 1694 C CA . LYS A 1 213 ? -11.156 -10.195 -22.297 1 96.88 213 LYS A CA 1
ATOM 1695 C C . LYS A 1 213 ? -12.031 -11.438 -22.188 1 96.88 213 LYS A C 1
ATOM 1697 O O . LYS A 1 213 ? -12.945 -11.641 -23 1 96.88 213 LYS A O 1
ATOM 1702 N N . ALA A 1 214 ? -11.75 -12.281 -21.234 1 97.25 214 ALA A N 1
ATOM 1703 C CA . ALA A 1 214 ? -12.617 -13.438 -21 1 97.25 214 ALA A CA 1
ATOM 1704 C C . ALA A 1 214 ? -14.016 -12.992 -20.594 1 97.25 214 ALA A C 1
ATOM 1706 O O . ALA A 1 214 ? -15.016 -13.539 -21.062 1 97.25 214 ALA A O 1
ATOM 1707 N N . ALA A 1 215 ? -14.117 -12.023 -19.688 1 96.38 215 ALA A N 1
ATOM 1708 C CA . ALA A 1 215 ? -15.406 -11.492 -19.25 1 96.38 215 ALA A CA 1
ATOM 1709 C C . ALA A 1 215 ? -16.156 -10.867 -20.422 1 96.38 215 ALA A C 1
ATOM 1711 O O . ALA A 1 215 ? -17.375 -11.023 -20.531 1 96.38 21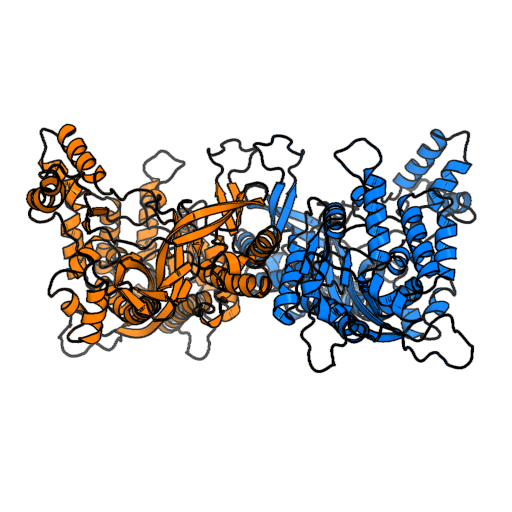5 ALA A O 1
ATOM 1712 N N . THR A 1 216 ? -15.414 -10.211 -21.266 1 94.12 216 THR A N 1
ATOM 1713 C CA . THR A 1 216 ? -16 -9.562 -22.422 1 94.12 216 THR A CA 1
ATOM 1714 C C . THR A 1 216 ? -16.562 -10.602 -23.391 1 94.12 216 THR A C 1
ATOM 1716 O O . THR A 1 216 ? -17.688 -10.469 -23.875 1 94.12 216 THR A O 1
ATOM 1719 N N . LEU A 1 217 ? -15.805 -11.648 -23.672 1 93.12 217 LEU A N 1
ATOM 1720 C CA . LEU A 1 217 ? -16.266 -12.719 -24.562 1 93.12 217 LEU A CA 1
ATOM 1721 C C . LEU A 1 217 ? -17.5 -13.398 -23.984 1 93.12 217 LEU A C 1
ATOM 1723 O O . LEU A 1 217 ? -18.438 -13.719 -24.734 1 93.12 217 LEU A O 1
ATOM 1727 N N . TYR A 1 218 ? -17.484 -13.547 -22.703 1 93.81 218 TYR A N 1
ATOM 1728 C CA . TYR A 1 218 ? -18.641 -14.117 -22.031 1 93.81 218 TYR A CA 1
ATOM 1729 C C . TYR A 1 218 ? -19.891 -13.258 -22.266 1 93.81 218 TYR A C 1
ATOM 1731 O O . TYR A 1 218 ? -20.953 -13.773 -22.609 1 93.81 218 TYR A O 1
ATOM 1739 N N . SER A 1 219 ? -19.719 -12.016 -22.031 1 90.44 219 SER A N 1
ATOM 1740 C CA . SER A 1 219 ? -20.844 -11.094 -22.172 1 90.44 219 SER A CA 1
ATOM 1741 C C . SER A 1 219 ? -21.344 -11.055 -23.609 1 90.44 219 SER A C 1
ATOM 1743 O O . SER A 1 219 ? -22.562 -10.953 -23.844 1 90.44 219 SER A O 1
ATOM 1745 N N . GLN A 1 220 ? -20.453 -11.172 -24.531 1 87.12 220 GLN A N 1
ATOM 1746 C CA . GLN A 1 220 ? -20.828 -11.18 -25.938 1 87.12 220 GLN A CA 1
ATOM 1747 C C . GLN A 1 220 ? -21.547 -12.461 -26.312 1 87.12 220 GLN A C 1
ATOM 1749 O O . GLN A 1 220 ? -22.516 -12.438 -27.078 1 87.12 220 GLN A O 1
ATOM 1754 N N . GLU A 1 221 ? -21.109 -13.5 -25.719 1 85.38 221 GLU A N 1
ATOM 1755 C CA . GLU A 1 221 ? -21.641 -14.82 -26.078 1 85.38 221 GLU A CA 1
ATOM 1756 C C . GLU A 1 221 ? -22.969 -15.094 -25.375 1 85.38 221 GLU A C 1
ATOM 1758 O O . GLU A 1 221 ? -23.859 -15.727 -25.953 1 85.38 221 GLU A O 1
ATOM 1763 N N . TYR A 1 222 ? -23.062 -14.547 -24.141 1 85.38 222 TYR A N 1
ATOM 1764 C CA . TYR A 1 222 ? -24.172 -15.07 -23.344 1 85.38 222 TYR A CA 1
ATOM 1765 C C . TYR A 1 222 ? -25.078 -13.945 -22.844 1 85.38 222 TYR A C 1
ATOM 1767 O O . TYR A 1 222 ? -26.188 -14.195 -22.375 1 85.38 222 TYR A O 1
ATOM 1775 N N . CYS A 1 223 ? -24.609 -12.688 -22.906 1 79.94 223 CYS A N 1
ATOM 1776 C CA . CYS A 1 223 ? -25.406 -11.594 -22.328 1 79.94 223 CYS A CA 1
ATOM 1777 C C . CYS A 1 223 ? -25.906 -10.656 -23.422 1 79.94 223 CYS A C 1
ATOM 1779 O O . CYS A 1 223 ? -26.469 -9.609 -23.125 1 79.94 223 CYS A O 1
ATOM 1781 N N . GLY A 1 224 ? -25.75 -10.875 -24.609 1 74.12 224 GLY A N 1
ATOM 1782 C CA . GLY A 1 224 ? -26.266 -10.086 -25.719 1 74.12 224 GLY A CA 1
ATOM 1783 C C . GLY A 1 224 ? -25.547 -8.766 -25.891 1 74.12 224 GLY A C 1
ATOM 1784 O O . GLY A 1 224 ? -26.094 -7.836 -26.5 1 74.12 224 GLY A O 1
ATOM 1785 N N . VAL A 1 225 ? -24.422 -8.602 -25.188 1 67.94 225 VAL A N 1
ATOM 1786 C CA . VAL A 1 225 ? -23.641 -7.363 -25.281 1 67.94 225 VAL A CA 1
ATOM 1787 C C . VAL A 1 225 ? -22.953 -7.301 -26.656 1 67.94 225 VAL A C 1
ATOM 1789 O O . VAL A 1 225 ? -22.438 -8.305 -27.141 1 67.94 225 VAL A O 1
ATOM 1792 N N . THR A 1 226 ? -23.219 -6.078 -27.344 1 62.66 226 THR A N 1
ATOM 1793 C CA . THR A 1 226 ? -22.578 -5.887 -28.656 1 62.66 226 THR A CA 1
ATOM 1794 C C . THR A 1 226 ? -21.172 -5.309 -28.484 1 62.66 226 THR A C 1
ATOM 1796 O O . THR A 1 226 ? -20.812 -4.828 -27.406 1 62.66 226 THR A O 1
ATOM 1799 N N . HIS A 1 227 ? -20.203 -5.508 -29.453 1 58.12 227 HIS A N 1
ATOM 1800 C CA . HIS A 1 227 ? -18.781 -5.191 -29.469 1 58.12 227 HIS A CA 1
ATOM 1801 C C . HIS A 1 227 ? -18.516 -3.746 -29.062 1 58.12 227 HIS A C 1
ATOM 1803 O O . HIS A 1 227 ? -17.438 -3.412 -28.594 1 58.12 227 HIS A O 1
ATOM 1809 N N . GLU A 1 228 ? -19.422 -2.895 -29.156 1 49.31 228 GLU A N 1
ATOM 1810 C CA . GLU A 1 228 ? -19.172 -1.463 -29 1 49.31 228 GLU A CA 1
ATOM 1811 C C . GLU A 1 228 ? -19.141 -1.067 -27.531 1 49.31 228 GLU A C 1
ATOM 1813 O O . GLU A 1 228 ? -18.578 -0.03 -27.172 1 49.31 228 GLU A O 1
ATOM 1818 N N . ASN A 1 229 ? -19.797 -1.922 -26.75 1 52.22 229 ASN A N 1
ATOM 1819 C CA . ASN A 1 229 ? -19.859 -1.521 -25.344 1 52.22 229 ASN A CA 1
ATOM 1820 C C . ASN A 1 229 ? -18.953 -2.383 -24.469 1 52.22 229 ASN A C 1
ATOM 1822 O O . ASN A 1 229 ? -19.203 -3.574 -24.297 1 52.22 229 ASN A O 1
ATOM 1826 N N . THR A 1 230 ? -17.812 -1.888 -24.188 1 55.06 230 THR A N 1
ATOM 1827 C CA . THR A 1 230 ? -16.766 -2.59 -23.453 1 55.06 230 THR A CA 1
ATOM 1828 C C . THR A 1 230 ? -17.141 -2.727 -21.969 1 55.06 230 THR A C 1
ATOM 1830 O O . THR A 1 230 ? -16.406 -3.344 -21.203 1 55.06 230 THR A O 1
ATOM 1833 N N . ASN A 1 231 ? -18.266 -2.127 -21.594 1 60.81 231 ASN A N 1
ATOM 1834 C CA . ASN A 1 231 ? -18.609 -2.252 -20.172 1 60.81 231 ASN A CA 1
ATOM 1835 C C . ASN A 1 231 ? -19.328 -3.562 -19.875 1 60.81 231 ASN A C 1
ATOM 1837 O O . ASN A 1 231 ? -20.438 -3.793 -20.391 1 60.81 231 ASN A O 1
ATOM 1841 N N . THR A 1 232 ? -18.609 -4.562 -19.219 1 68.19 232 THR A N 1
ATOM 1842 C CA . THR A 1 232 ? -19.25 -5.82 -18.859 1 68.19 232 THR A CA 1
ATOM 1843 C C . THR A 1 232 ? -20.172 -5.633 -17.656 1 68.19 232 THR A C 1
ATOM 1845 O O . THR A 1 232 ? -19.844 -4.891 -16.734 1 68.19 232 THR A O 1
ATOM 1848 N N . ASN A 1 233 ? -21.359 -5.875 -17.75 1 80.62 233 ASN A N 1
ATOM 1849 C CA . ASN A 1 233 ? -22.297 -5.836 -16.625 1 80.62 233 ASN A CA 1
ATOM 1850 C C . ASN A 1 233 ? -22.109 -7.039 -15.703 1 80.62 233 ASN A C 1
ATOM 1852 O O . ASN A 1 233 ? -22.891 -7.238 -14.773 1 80.62 233 ASN A O 1
ATOM 1856 N N . THR A 1 234 ? -21.047 -7.82 -15.992 1 92.19 234 THR A N 1
ATOM 1857 C CA . THR A 1 234 ? -20.766 -8.992 -15.172 1 92.19 234 THR A CA 1
ATOM 1858 C C . THR A 1 234 ? -19.578 -8.727 -14.234 1 92.19 234 THR A C 1
ATOM 1860 O O . THR A 1 234 ? -18.875 -7.723 -14.383 1 92.19 234 THR A O 1
ATOM 1863 N N . ALA A 1 235 ? -19.438 -9.562 -13.227 1 95.12 235 ALA A N 1
ATOM 1864 C CA . ALA A 1 235 ? -18.328 -9.477 -12.281 1 95.12 235 ALA A CA 1
ATOM 1865 C C . ALA A 1 235 ? -17.453 -10.727 -12.344 1 95.12 235 ALA A C 1
ATOM 1867 O O . ALA A 1 235 ? -17.828 -11.719 -12.977 1 95.12 235 ALA A O 1
ATOM 1868 N N . ILE A 1 236 ? -16.281 -10.648 -11.844 1 97.75 236 ILE A N 1
ATOM 1869 C CA . ILE A 1 236 ? -15.367 -11.773 -11.688 1 97.75 236 ILE A CA 1
ATOM 1870 C C . ILE A 1 236 ? -15.398 -12.266 -10.242 1 97.75 236 ILE A C 1
ATOM 1872 O O . ILE A 1 236 ? -15.32 -11.469 -9.305 1 97.75 236 ILE A O 1
ATOM 1876 N N . LEU A 1 237 ? -15.516 -13.531 -10.062 1 98.25 237 LEU A N 1
ATOM 1877 C CA . LEU A 1 237 ? -15.477 -14.141 -8.734 1 98.25 237 LEU A CA 1
ATOM 1878 C C . LEU A 1 237 ? -14.102 -14.734 -8.445 1 98.25 237 LEU A C 1
ATOM 1880 O O . LEU A 1 237 ? -13.664 -15.648 -9.148 1 98.25 237 LEU A O 1
ATOM 1884 N N . LEU A 1 238 ? -13.406 -14.203 -7.5 1 98.12 238 LEU A N 1
ATOM 1885 C CA . LEU A 1 238 ? -12.18 -14.812 -6.992 1 98.12 238 LEU A CA 1
ATOM 1886 C C . LEU A 1 238 ? -12.484 -15.773 -5.848 1 98.12 238 LEU A C 1
ATOM 1888 O O . LEU A 1 238 ? -13.031 -15.375 -4.82 1 98.12 238 LEU A O 1
ATOM 1892 N N . VAL A 1 239 ? -12.125 -17.031 -6.023 1 98.25 239 VAL A N 1
ATOM 1893 C CA . VAL A 1 239 ? -12.305 -18.031 -4.984 1 98.25 239 VAL A CA 1
ATOM 1894 C C . VAL A 1 239 ? -11.055 -18.109 -4.109 1 98.25 239 VAL A C 1
ATOM 1896 O O . VAL A 1 239 ? -10.039 -18.672 -4.52 1 98.25 239 VAL A O 1
ATOM 1899 N N . GLU A 1 240 ? -11.18 -17.609 -2.924 1 96.5 240 GLU A N 1
ATOM 1900 C CA . GLU A 1 240 ? -10 -17.484 -2.064 1 96.5 240 GLU A CA 1
ATOM 1901 C C . GLU A 1 240 ? -9.977 -18.562 -0.993 1 96.5 240 GLU A C 1
ATOM 1903 O O . GLU A 1 240 ? -10.977 -19.25 -0.771 1 96.5 240 GLU A O 1
ATOM 1908 N N . GLN A 1 241 ? -8.797 -18.781 -0.349 1 94.5 241 GLN A N 1
ATOM 1909 C CA . GLN A 1 241 ? -8.672 -19.656 0.812 1 94.5 241 GLN A CA 1
ATOM 1910 C C . GLN A 1 241 ? -9.227 -18.984 2.066 1 94.5 241 GLN A C 1
ATOM 1912 O O . GLN A 1 241 ? -9.297 -17.766 2.145 1 94.5 241 GLN A O 1
ATOM 1917 N N . GLU A 1 242 ? -9.586 -19.812 3.008 1 89.69 242 GLU A N 1
ATOM 1918 C CA . GLU A 1 242 ? -9.898 -19.281 4.328 1 89.69 242 GLU A CA 1
ATOM 1919 C C . GLU A 1 242 ? -8.648 -18.703 4.996 1 89.69 242 GLU A C 1
ATOM 1921 O O . GLU A 1 242 ? -7.57 -19.297 4.926 1 89.69 242 GLU A O 1
ATOM 1926 N N . ASN A 1 243 ? -8.688 -17.531 5.531 1 84.19 243 ASN A N 1
ATOM 1927 C CA . ASN A 1 243 ? -7.555 -16.875 6.172 1 84.19 243 ASN A CA 1
ATOM 1928 C C . ASN A 1 243 ? -6.395 -16.688 5.199 1 84.19 243 ASN A C 1
ATOM 1930 O O . ASN A 1 243 ? -5.262 -17.062 5.496 1 84.19 243 ASN A O 1
ATOM 1934 N N . GLU A 1 244 ? -6.715 -16.219 4.07 1 90.12 244 GLU A N 1
ATOM 1935 C CA . GLU A 1 244 ? -5.75 -16.016 2.994 1 90.12 244 GLU A CA 1
ATOM 1936 C C . GLU A 1 244 ? -4.59 -15.133 3.457 1 90.12 244 GLU A C 1
ATOM 1938 O O . GLU A 1 244 ? -4.785 -13.961 3.789 1 90.12 244 GLU A O 1
ATOM 1943 N N . HIS A 1 245 ? -3.35 -15.648 3.404 1 86.88 245 HIS A N 1
ATOM 1944 C CA . HIS A 1 245 ? -2.156 -14.938 3.85 1 86.88 245 HIS A CA 1
ATOM 1945 C C . HIS A 1 245 ? -1.617 -14.031 2.754 1 86.88 245 HIS A C 1
ATOM 1947 O O . HIS A 1 245 ? -0.933 -13.047 3.041 1 86.88 245 HIS A O 1
ATOM 1953 N N . ASN A 1 246 ? -1.864 -14.406 1.522 1 89.31 246 ASN A N 1
ATOM 1954 C CA . ASN A 1 246 ? -1.337 -13.664 0.385 1 89.31 246 ASN A CA 1
ATOM 1955 C C . ASN A 1 246 ? -2.42 -12.812 -0.28 1 89.31 246 ASN A C 1
ATOM 1957 O O . ASN A 1 246 ? -2.418 -12.648 -1.501 1 89.31 246 ASN A O 1
ATOM 1961 N N . VAL A 1 247 ? -3.311 -12.328 0.489 1 94.88 247 VAL A N 1
ATOM 1962 C CA . VAL A 1 247 ? -4.48 -11.633 -0.03 1 94.88 247 VAL A CA 1
ATOM 1963 C C . VAL A 1 247 ? -4.043 -10.352 -0.737 1 94.88 247 VAL A C 1
ATOM 1965 O O . VAL A 1 247 ? -4.66 -9.938 -1.723 1 94.88 247 VAL A O 1
ATOM 1968 N N . PHE A 1 248 ? -2.975 -9.719 -0.314 1 96.94 248 PHE A N 1
ATOM 1969 C CA . PHE A 1 248 ? -2.562 -8.414 -0.823 1 96.94 248 PHE A CA 1
ATOM 1970 C C . PHE A 1 248 ? -2.059 -8.531 -2.256 1 96.94 248 PHE A C 1
ATOM 1972 O O . PHE A 1 248 ? -2.232 -7.605 -3.057 1 96.94 248 PHE A O 1
ATOM 1979 N N . ASP A 1 249 ? -1.397 -9.625 -2.619 1 97.19 249 ASP A N 1
ATOM 1980 C CA . ASP A 1 249 ? -1.011 -9.891 -4 1 97.19 249 ASP A CA 1
ATOM 1981 C C . ASP A 1 249 ? -2.232 -9.922 -4.918 1 97.19 249 ASP A C 1
ATOM 1983 O O . ASP A 1 249 ? -2.207 -9.375 -6.02 1 97.19 249 ASP A O 1
ATOM 1987 N N . GLN A 1 250 ? -3.25 -10.539 -4.484 1 97.31 250 GLN A N 1
ATOM 1988 C CA . GLN A 1 250 ? -4.488 -10.695 -5.238 1 97.31 250 GLN A CA 1
ATOM 1989 C C . GLN A 1 250 ? -5.242 -9.375 -5.34 1 97.31 250 GLN A C 1
ATOM 1991 O O . GLN A 1 250 ? -5.84 -9.07 -6.375 1 97.31 250 GLN A O 1
ATOM 1996 N N . GLN A 1 251 ? -5.184 -8.617 -4.293 1 97.31 251 GLN A N 1
ATOM 1997 C CA . GLN A 1 251 ? -5.91 -7.355 -4.246 1 97.31 251 GLN A CA 1
ATOM 1998 C C . GLN A 1 251 ? -5.348 -6.355 -5.254 1 97.31 251 GLN A C 1
ATOM 2000 O O . GLN A 1 251 ? -6.09 -5.555 -5.824 1 97.31 251 GLN A O 1
ATOM 2005 N N . LEU A 1 252 ? -4.062 -6.395 -5.441 1 98.19 252 LEU A N 1
ATOM 2006 C CA . LEU A 1 252 ? -3.461 -5.52 -6.441 1 98.19 252 LEU A CA 1
ATOM 2007 C C . LEU A 1 252 ? -4 -5.832 -7.832 1 98.19 252 LEU A C 1
ATOM 2009 O O . LEU A 1 252 ? -4.176 -4.926 -8.656 1 98.19 252 LEU A O 1
ATOM 2013 N N . LEU A 1 253 ? -4.246 -7.086 -8.094 1 98.19 253 LEU A N 1
ATOM 2014 C CA . LEU A 1 253 ? -4.871 -7.469 -9.359 1 98.19 253 LEU A CA 1
ATOM 2015 C C . LEU A 1 253 ? -6.305 -6.957 -9.43 1 98.19 253 LEU A C 1
ATOM 2017 O O . LEU A 1 253 ? -6.738 -6.453 -10.469 1 98.19 253 LEU A O 1
ATOM 2021 N N . GLU A 1 254 ? -7.07 -7.09 -8.367 1 97.75 254 GLU A N 1
ATOM 2022 C CA . GLU A 1 254 ? -8.461 -6.641 -8.32 1 97.75 254 GLU A CA 1
ATOM 2023 C C . GLU A 1 254 ? -8.562 -5.141 -8.594 1 97.75 254 GLU A C 1
ATOM 2025 O O . GLU A 1 254 ? -9.406 -4.711 -9.383 1 97.75 254 GLU A O 1
ATOM 2030 N N . ILE A 1 255 ? -7.711 -4.41 -7.91 1 97 255 ILE A N 1
ATOM 2031 C CA . ILE A 1 255 ? -7.785 -2.963 -8.078 1 97 255 ILE A CA 1
ATOM 2032 C C . ILE A 1 255 ? -7.363 -2.586 -9.5 1 97 255 ILE A C 1
ATOM 2034 O O . ILE A 1 255 ? -7.895 -1.635 -10.078 1 97 255 ILE A O 1
ATOM 2038 N N . THR A 1 256 ? -6.426 -3.297 -10.102 1 97.69 256 THR A N 1
ATOM 2039 C CA . THR A 1 256 ? -5.992 -3.051 -11.477 1 97.69 256 THR A CA 1
ATOM 2040 C C . THR A 1 256 ? -7.121 -3.338 -12.461 1 97.69 256 THR A C 1
ATOM 2042 O O . THR A 1 256 ? -7.324 -2.588 -13.414 1 97.69 256 THR A O 1
ATOM 2045 N N . LEU A 1 257 ? -7.863 -4.418 -12.234 1 97 257 LEU A N 1
ATOM 2046 C CA . LEU A 1 257 ? -9.023 -4.75 -13.062 1 97 257 LEU A CA 1
ATOM 2047 C C . LEU A 1 257 ? -10.031 -3.607 -13.062 1 97 257 LEU A C 1
ATOM 2049 O O . LEU A 1 257 ? -10.586 -3.264 -14.109 1 97 257 LEU A O 1
ATOM 2053 N N . TRP A 1 258 ? -10.227 -3.012 -11.969 1 95.5 258 TRP A N 1
ATOM 2054 C CA . TRP A 1 258 ? -11.156 -1.896 -11.852 1 95.5 258 TRP A CA 1
ATOM 2055 C C . TRP A 1 258 ? -10.609 -0.652 -12.539 1 95.5 258 TRP A C 1
ATOM 2057 O O . TRP A 1 258 ? -11.312 -0.009 -13.328 1 95.5 258 TRP A O 1
ATOM 2067 N N . ARG A 1 259 ? -9.352 -0.323 -12.242 1 95.19 259 ARG A N 1
ATOM 2068 C CA . ARG A 1 259 ? -8.75 0.912 -12.734 1 95.19 259 ARG A CA 1
ATOM 2069 C C . ARG A 1 259 ? -8.648 0.902 -14.258 1 95.19 259 ARG A C 1
ATOM 2071 O O . ARG A 1 259 ? -8.867 1.926 -14.906 1 95.19 259 ARG A O 1
ATOM 2078 N N . LEU A 1 260 ? -8.328 -0.243 -14.812 1 96.06 260 LEU A N 1
ATOM 2079 C CA . LEU A 1 260 ? -8.078 -0.299 -16.25 1 96.06 260 LEU A CA 1
ATOM 2080 C C . LEU A 1 260 ? -9.375 -0.544 -17.016 1 96.06 260 LEU A C 1
ATOM 2082 O O . LEU A 1 260 ? -9.547 -0.039 -18.125 1 96.06 260 LEU A O 1
ATOM 2086 N N . TYR A 1 261 ? -10.344 -1.328 -16.375 1 94.75 261 TYR A N 1
ATOM 2087 C CA . TYR A 1 261 ? -11.414 -1.835 -17.219 1 94.75 261 TYR A CA 1
ATOM 2088 C C . TYR A 1 261 ? -12.773 -1.617 -16.547 1 94.75 261 TYR A C 1
ATOM 2090 O O . TYR A 1 261 ? -13.812 -1.872 -17.172 1 94.75 261 TYR A O 1
ATOM 2098 N N . GLY A 1 262 ? -12.812 -1.187 -15.352 1 92.69 262 GLY A N 1
ATOM 2099 C CA . GLY A 1 262 ? -14.07 -1.003 -14.641 1 92.69 262 GLY A CA 1
ATOM 2100 C C . GLY A 1 262 ? -14.766 -2.309 -14.305 1 92.69 262 GLY A C 1
ATOM 2101 O O . GLY A 1 262 ? -15.992 -2.35 -14.164 1 92.69 262 GLY A O 1
ATOM 2102 N N . VAL A 1 263 ? -13.992 -3.385 -14.141 1 93.44 263 VAL A N 1
ATOM 2103 C CA . VAL A 1 263 ? -14.555 -4.703 -13.867 1 93.44 263 VAL A CA 1
ATOM 2104 C C . VAL A 1 263 ? -14.68 -4.91 -12.359 1 93.44 263 VAL A C 1
ATOM 2106 O O . VAL A 1 263 ? -13.711 -4.734 -11.617 1 93.44 263 VAL A O 1
ATOM 2109 N N . LYS A 1 264 ? -15.852 -5.277 -11.953 1 93.69 264 LYS A N 1
ATOM 2110 C CA . LYS A 1 264 ? -16.094 -5.582 -10.547 1 93.69 264 LYS A CA 1
ATOM 2111 C C . LYS A 1 264 ? -15.594 -6.98 -10.195 1 93.69 264 LYS A C 1
ATOM 2113 O O . LYS A 1 264 ? -15.586 -7.875 -11.039 1 93.69 264 LYS A O 1
ATOM 2118 N N . THR A 1 265 ? -15.195 -7.129 -8.93 1 96.12 265 THR A N 1
ATOM 2119 C CA . THR A 1 265 ? -14.758 -8.43 -8.438 1 96.12 265 THR A CA 1
ATOM 2120 C C . THR A 1 265 ? -15.438 -8.766 -7.113 1 96.12 265 THR A C 1
ATOM 2122 O O . THR A 1 265 ? -15.742 -7.871 -6.32 1 96.12 265 THR A O 1
ATOM 2125 N N . TYR A 1 266 ? -15.758 -9.984 -6.938 1 95.62 266 TYR A N 1
ATOM 2126 C CA . TYR A 1 266 ? -16.141 -10.562 -5.652 1 95.62 266 TYR A CA 1
ATOM 2127 C C . TYR A 1 266 ? -15.078 -11.547 -5.164 1 95.62 266 TYR A C 1
ATOM 2129 O O . TYR A 1 266 ? -14.414 -12.203 -5.973 1 95.62 266 TYR A O 1
ATOM 2137 N N . ARG A 1 267 ? -14.859 -11.594 -3.953 1 96.56 267 ARG A N 1
ATOM 2138 C CA . ARG A 1 267 ? -13.938 -12.539 -3.33 1 96.56 267 ARG A CA 1
ATOM 2139 C C . ARG A 1 267 ? -14.625 -13.328 -2.223 1 96.56 267 ARG A C 1
ATOM 2141 O O . ARG A 1 267 ? -15.148 -12.742 -1.272 1 96.56 267 ARG A O 1
ATOM 2148 N N . LYS A 1 268 ? -14.656 -14.625 -2.381 1 96.62 268 LYS A N 1
ATOM 2149 C CA . LYS A 1 268 ? -15.344 -15.484 -1.42 1 96.62 268 LYS A CA 1
ATOM 2150 C C . LYS A 1 268 ? -14.648 -16.828 -1.287 1 96.62 268 LYS A C 1
ATOM 2152 O O . LYS A 1 268 ? -14.062 -17.328 -2.25 1 96.62 268 LYS A O 1
ATOM 2157 N N . ASN A 1 269 ? -14.617 -17.375 -0.057 1 95.5 269 ASN A N 1
ATOM 2158 C CA . ASN A 1 269 ? -14.172 -18.766 0.095 1 95.5 269 ASN A CA 1
ATOM 2159 C C . ASN A 1 269 ? -15.297 -19.75 -0.237 1 95.5 269 ASN A C 1
ATOM 2161 O O . ASN A 1 269 ? -16.422 -19.344 -0.533 1 95.5 269 ASN A O 1
ATOM 2165 N N . LEU A 1 270 ? -15.039 -21.031 -0.205 1 96.44 270 LEU A N 1
ATOM 2166 C CA . LEU A 1 270 ? -15.977 -22.031 -0.665 1 96.44 270 LEU A CA 1
ATOM 2167 C C . LEU A 1 270 ? -17.25 -22.016 0.176 1 96.44 270 LEU A C 1
ATOM 2169 O O . LEU A 1 270 ? -18.359 -22.125 -0.36 1 96.44 270 LEU A O 1
ATOM 2173 N N . MET A 1 271 ? -17.125 -21.828 1.453 1 94 271 MET A N 1
ATOM 2174 C CA . MET A 1 271 ? -18.297 -21.844 2.314 1 94 271 MET A CA 1
ATOM 2175 C C . MET A 1 271 ? -19.156 -20.594 2.096 1 94 271 MET A C 1
ATOM 2177 O O . MET A 1 271 ? -20.375 -20.656 2.129 1 94 271 MET A O 1
ATOM 2181 N N . GLN A 1 272 ? -18.5 -19.469 1.889 1 93.88 272 GLN A N 1
ATOM 2182 C CA . GLN A 1 272 ? -19.219 -18.234 1.593 1 93.88 272 GLN A CA 1
ATOM 2183 C C . GLN A 1 272 ? -19.969 -18.344 0.261 1 93.88 272 GLN A C 1
ATOM 2185 O O . GLN A 1 272 ? -21.062 -17.781 0.106 1 93.88 272 GLN A O 1
ATOM 2190 N N . ILE A 1 273 ? -19.359 -19 -0.667 1 96 273 ILE A N 1
ATOM 2191 C CA . ILE A 1 273 ? -20 -19.219 -1.957 1 96 273 ILE A CA 1
ATOM 2192 C C . ILE A 1 273 ? -21.203 -20.125 -1.784 1 96 273 ILE A C 1
ATOM 2194 O O . ILE A 1 273 ? -22.266 -19.891 -2.363 1 96 273 ILE A O 1
ATOM 2198 N N . HIS A 1 274 ? -21.031 -21.172 -0.953 1 93.88 274 HIS A N 1
ATOM 2199 C CA . HIS A 1 274 ? -22.156 -22.062 -0.656 1 93.88 274 HIS A CA 1
ATOM 2200 C C . HIS A 1 274 ? -23.359 -21.281 -0.134 1 93.88 274 HIS A C 1
ATOM 2202 O O . HIS A 1 274 ? -24.484 -21.484 -0.59 1 93.88 274 HIS A O 1
ATOM 2208 N N . GLU A 1 275 ? -23.062 -20.375 0.75 1 92.25 275 GLU A N 1
ATOM 2209 C CA . GLU A 1 275 ? -24.109 -19.562 1.333 1 92.25 275 GLU A CA 1
ATOM 2210 C C . GLU A 1 275 ? -24.719 -18.609 0.296 1 92.25 275 GLU A C 1
ATOM 2212 O O . GLU A 1 275 ? -25.938 -18.438 0.245 1 92.25 275 GLU A O 1
ATOM 2217 N N . ALA A 1 276 ? -23.891 -18.031 -0.526 1 90.94 276 ALA A N 1
ATOM 2218 C CA . ALA A 1 276 ? -24.344 -17.078 -1.536 1 90.94 276 ALA A CA 1
ATOM 2219 C C . ALA A 1 276 ? -25.234 -17.766 -2.57 1 90.94 276 ALA A C 1
ATOM 2221 O O . ALA A 1 276 ? -26.172 -17.156 -3.078 1 90.94 276 ALA A O 1
ATOM 2222 N N . LEU A 1 277 ? -24.969 -18.984 -2.906 1 89.31 277 LEU A N 1
ATOM 2223 C CA . LEU A 1 277 ? -25.703 -19.719 -3.936 1 89.31 277 LEU A CA 1
ATOM 2224 C C . LEU A 1 277 ? -27.094 -20.125 -3.434 1 89.31 277 LEU A C 1
ATOM 2226 O O . LEU A 1 277 ? -27.969 -20.453 -4.23 1 89.31 277 LEU A O 1
ATOM 2230 N N . GLN A 1 278 ? -27.266 -20.047 -2.109 1 86.5 278 GLN A N 1
ATOM 2231 C CA . GLN A 1 278 ? -28.547 -20.406 -1.529 1 86.5 278 GLN A CA 1
ATOM 2232 C C . GLN A 1 278 ? -29.5 -19.203 -1.51 1 86.5 278 GLN A C 1
ATOM 2234 O O . GLN A 1 278 ? -30.719 -19.375 -1.331 1 86.5 278 GLN A O 1
ATOM 2239 N N . LEU A 1 279 ? -28.969 -18.062 -1.667 1 78.25 279 LEU A N 1
ATOM 2240 C CA . LEU A 1 279 ? -29.797 -16.859 -1.604 1 78.25 279 LEU A CA 1
ATOM 2241 C C . LEU A 1 279 ? -30.641 -16.719 -2.861 1 78.25 279 LEU A C 1
ATOM 2243 O O . LEU A 1 279 ? -30.188 -17.031 -3.963 1 78.25 279 LEU A O 1
ATOM 2247 N N . PRO A 1 280 ? -31.953 -16.297 -2.602 1 72.19 280 PRO A N 1
ATOM 2248 C CA . PRO A 1 280 ? -32.812 -16.094 -3.768 1 72.19 280 PRO A CA 1
ATOM 2249 C C . PRO A 1 280 ? -32.344 -14.969 -4.676 1 72.19 280 PRO A C 1
ATOM 2251 O O . PRO A 1 280 ? -31.766 -13.984 -4.195 1 72.19 280 PRO A O 1
ATOM 2254 N N . ILE A 1 281 ? -32.344 -15.234 -5.918 1 67.75 281 ILE A N 1
ATOM 2255 C CA . ILE A 1 281 ? -32 -14.211 -6.898 1 67.75 281 ILE A CA 1
ATOM 2256 C C . ILE A 1 281 ? -33.188 -13.281 -7.105 1 67.75 281 ILE A C 1
ATOM 2258 O O . ILE A 1 281 ? -34.312 -13.734 -7.277 1 67.75 281 ILE A O 1
ATOM 2262 N N . ASN A 1 282 ? -32.938 -12.039 -6.77 1 62.19 282 ASN A N 1
ATOM 2263 C CA . ASN A 1 282 ? -34.031 -11.078 -7.055 1 62.19 282 ASN A CA 1
ATOM 2264 C C . ASN A 1 282 ? -34.281 -10.961 -8.555 1 62.19 282 ASN A C 1
ATOM 2266 O O . ASN A 1 282 ? -33.562 -10.25 -9.258 1 62.19 282 ASN A O 1
ATOM 2270 N N . ARG A 1 283 ? -35.188 -11.742 -9.023 1 54.44 283 ARG A N 1
ATOM 2271 C CA . ARG A 1 283 ? -35.531 -11.859 -10.438 1 54.44 283 ARG A CA 1
ATOM 2272 C C . ARG A 1 283 ? -36 -10.523 -10.992 1 54.44 283 ARG A C 1
ATOM 2274 O O . ARG A 1 283 ? -35.844 -10.258 -12.188 1 54.44 283 ARG A O 1
ATOM 2281 N N . ASP A 1 284 ? -36.656 -9.734 -10.211 1 51.03 284 ASP A N 1
ATOM 2282 C CA . ASP A 1 284 ? -37.125 -8.43 -10.695 1 51.03 284 ASP A CA 1
ATOM 2283 C C . ASP A 1 284 ? -35.938 -7.574 -11.164 1 51.03 284 ASP A C 1
ATOM 2285 O O . ASP A 1 284 ? -36.094 -6.797 -12.109 1 51.03 284 ASP A O 1
ATOM 2289 N N . GLN A 1 285 ? -34.875 -7.789 -10.57 1 48.03 285 GLN A N 1
ATOM 2290 C CA . GLN A 1 285 ? -33.719 -7.02 -10.945 1 48.03 285 GLN A CA 1
ATOM 2291 C C . GLN A 1 285 ? -33 -7.641 -12.148 1 48.03 285 GLN A C 1
ATOM 2293 O O . GLN A 1 285 ? -32.25 -6.965 -12.852 1 48.03 285 GLN A O 1
ATOM 2298 N N . LEU A 1 286 ? -33.344 -8.953 -12.352 1 48.78 286 LEU A N 1
ATOM 2299 C CA . LEU A 1 286 ? -32.688 -9.672 -13.438 1 48.78 286 LEU A CA 1
ATOM 2300 C C . LEU A 1 286 ? -33.656 -9.875 -14.609 1 48.78 286 LEU A C 1
ATOM 2302 O O . LEU A 1 286 ? -33.312 -10.609 -15.555 1 48.78 286 LEU A O 1
ATOM 2306 N N . LYS A 1 287 ? -34.938 -9.367 -14.57 1 42.66 287 LYS A N 1
ATOM 2307 C CA . LYS A 1 287 ? -35.969 -9.555 -15.609 1 42.66 287 LYS A CA 1
ATOM 2308 C C . LYS A 1 287 ? -35.344 -9.383 -17 1 42.66 287 LYS A C 1
ATOM 2310 O O . LYS A 1 287 ? -35.719 -10.102 -17.938 1 42.66 287 LYS A O 1
ATOM 2315 N N . ASP A 1 288 ? -34.656 -8.328 -17.203 1 40.91 288 ASP A N 1
ATOM 2316 C CA . ASP A 1 288 ? -34.219 -8.109 -18.578 1 40.91 288 ASP A CA 1
ATOM 2317 C C . ASP A 1 288 ? -33.219 -9.172 -19.016 1 40.91 288 ASP A C 1
ATOM 2319 O O . ASP A 1 288 ? -32.938 -9.32 -20.203 1 40.91 288 ASP A O 1
ATOM 2323 N N . VAL A 1 289 ? -32.469 -9.719 -17.984 1 39.88 289 VAL A N 1
ATOM 2324 C CA . VAL A 1 289 ? -31.422 -10.633 -18.406 1 39.88 289 VAL A CA 1
ATOM 2325 C C . VAL A 1 289 ? -32.031 -12.008 -18.688 1 39.88 289 VAL A C 1
ATOM 2327 O O . VAL A 1 289 ? -31.578 -12.695 -19.625 1 39.88 289 VAL A O 1
ATOM 2330 N N . VAL A 1 290 ? -33.031 -12.398 -17.844 1 37.06 290 VAL A N 1
ATOM 2331 C CA . VAL A 1 290 ? -33.5 -13.773 -17.953 1 37.06 290 VAL A CA 1
ATOM 2332 C C . VAL A 1 290 ? -34.562 -13.875 -19.062 1 37.06 290 VAL A C 1
ATOM 2334 O O . VAL A 1 290 ? -34.781 -14.945 -19.641 1 37.06 290 VAL A O 1
ATOM 2337 N N . ASP A 1 291 ? -35.469 -12.938 -19.188 1 33.41 291 ASP A N 1
ATOM 2338 C CA . ASP A 1 291 ? -36.625 -13.195 -20.047 1 33.41 291 ASP A CA 1
ATOM 2339 C C . ASP A 1 291 ? -36.25 -13.141 -21.516 1 33.41 291 ASP A C 1
ATOM 2341 O O . ASP A 1 291 ? -37.094 -13.195 -22.391 1 33.41 291 ASP A O 1
ATOM 2345 N N . ASP A 1 292 ? -35.219 -12.453 -21.891 1 32.62 292 ASP A N 1
ATOM 2346 C CA . ASP A 1 292 ? -35.312 -12.477 -23.359 1 32.62 292 ASP A CA 1
ATOM 2347 C C . ASP A 1 292 ? -35.312 -13.914 -23.875 1 32.62 292 ASP A C 1
ATOM 2349 O O . ASP A 1 292 ? -34.719 -14.812 -23.281 1 32.62 292 ASP A O 1
ATOM 2353 N N . GLY A 1 293 ? -36.375 -14.289 -24.719 1 30.73 293 GLY A N 1
ATOM 2354 C CA . GLY A 1 293 ? -36.812 -15.344 -25.609 1 30.73 293 GLY A CA 1
ATOM 2355 C C . GLY A 1 293 ? -35.688 -16.188 -26.172 1 30.73 293 GLY A C 1
ATOM 2356 O O . GLY A 1 293 ? -35.938 -17.062 -27.016 1 30.73 293 GLY A O 1
ATOM 2357 N N . ILE A 1 294 ? -34.594 -15.555 -26.328 1 31.67 294 ILE A N 1
ATOM 2358 C CA . ILE A 1 294 ? -33.812 -16.406 -27.188 1 31.67 294 ILE A CA 1
ATOM 2359 C C . ILE A 1 294 ? -33.562 -17.75 -26.484 1 31.67 294 ILE A C 1
ATOM 2361 O O . ILE A 1 294 ? -32.406 -18.219 -26.391 1 31.67 294 ILE A O 1
ATOM 2365 N N . CYS A 1 295 ? -34.188 -17.984 -25.266 1 29.36 295 CYS A N 1
ATOM 2366 C CA . CYS A 1 295 ? -34.156 -19.406 -24.953 1 29.36 295 CYS A CA 1
ATOM 2367 C C . CYS A 1 295 ? -34.969 -20.203 -25.984 1 29.36 295 CYS A C 1
ATOM 2369 O O . CYS A 1 295 ? -36.188 -20.297 -25.875 1 29.36 295 CYS A O 1
ATOM 2371 N N . ASP A 1 296 ? -34.844 -20.156 -27.25 1 29.94 296 ASP A N 1
ATOM 2372 C CA . ASP A 1 296 ? -35.406 -21.219 -28.062 1 29.94 296 ASP A CA 1
ATOM 2373 C C . ASP A 1 296 ? -35.375 -22.562 -27.328 1 29.94 296 ASP A C 1
ATOM 2375 O O . ASP A 1 296 ? -34.562 -22.734 -26.422 1 29.94 296 ASP A O 1
ATOM 2379 N N . SER A 1 297 ? -36.344 -23.578 -27.688 1 31.36 297 SER A N 1
ATOM 2380 C CA . SER A 1 297 ? -36.594 -24.875 -27.078 1 31.36 297 SER A CA 1
ATOM 2381 C C . SER A 1 297 ? -35.312 -25.531 -26.578 1 31.36 297 SER A C 1
ATOM 2383 O O . SER A 1 297 ? -35.25 -26.016 -25.453 1 31.36 297 SER A O 1
ATOM 2385 N N . GLU A 1 298 ? -34.531 -26.109 -27.594 1 30.36 298 GLU A N 1
ATOM 2386 C CA . GLU A 1 298 ? -33.312 -26.891 -27.281 1 30.36 298 GLU A CA 1
ATOM 2387 C C . GLU A 1 298 ? -32.281 -26.031 -26.562 1 30.36 298 GLU A C 1
ATOM 2389 O O . GLU A 1 298 ? -31.375 -26.562 -25.922 1 30.36 298 GLU A O 1
ATOM 2394 N N . LYS A 1 299 ? -32.281 -24.734 -26.875 1 35.56 299 LYS A N 1
ATOM 2395 C CA . LYS A 1 299 ? -31.281 -23.828 -26.312 1 35.56 299 LYS A CA 1
ATOM 2396 C C . LYS A 1 299 ? -31.688 -23.344 -24.922 1 35.56 299 LYS A C 1
ATOM 2398 O O . LYS A 1 299 ? -31.094 -22.422 -24.375 1 35.56 299 LYS A O 1
ATOM 2403 N N . GLN A 1 300 ? -32.781 -23.578 -24.359 1 37.62 300 GLN A N 1
ATOM 2404 C CA . GLN A 1 300 ? -33.375 -23.328 -23.047 1 37.62 300 GLN A CA 1
ATOM 2405 C C . GLN A 1 300 ? -32.562 -23.969 -21.938 1 37.62 300 GLN A C 1
ATOM 2407 O O . GLN A 1 300 ? -32.812 -23.719 -20.75 1 37.62 300 GLN A O 1
ATOM 2412 N N . GLN A 1 301 ? -32 -24.953 -22.094 1 36.34 301 GLN A N 1
ATOM 2413 C CA . GLN A 1 301 ? -31.188 -25.578 -21.062 1 36.34 301 GLN A CA 1
ATOM 2414 C C . GLN A 1 301 ? -30.094 -24.641 -20.578 1 36.34 301 GLN A C 1
ATOM 2416 O O . GLN A 1 301 ? -29.484 -24.875 -19.547 1 36.34 301 GLN A O 1
ATOM 2421 N N . LYS A 1 302 ? -29.766 -23.594 -21.266 1 43.5 302 LYS A N 1
ATOM 2422 C CA . LYS A 1 302 ? -28.656 -22.656 -21.094 1 43.5 302 LYS A CA 1
ATOM 2423 C C . LYS A 1 302 ? -28.953 -21.625 -20.016 1 43.5 302 LYS A C 1
ATOM 2425 O O . LYS A 1 302 ? -28.047 -21.156 -19.328 1 43.5 302 LYS A O 1
ATOM 2430 N N . PRO A 1 303 ? -30.172 -21.094 -20 1 47.5 303 PRO A N 1
ATOM 2431 C CA . PRO A 1 303 ? -30.484 -20.031 -19.031 1 47.5 303 PRO A CA 1
ATOM 2432 C C . PRO A 1 303 ? -30.266 -20.484 -17.578 1 47.5 303 PRO A C 1
ATOM 2434 O O . PRO A 1 303 ? -29.891 -19.688 -16.734 1 47.5 303 PRO A O 1
ATOM 2437 N N . ARG A 1 304 ? -30.234 -21.797 -17.297 1 58.59 304 ARG A N 1
ATOM 2438 C CA . ARG A 1 304 ? -30.297 -22.328 -15.938 1 58.59 304 ARG A CA 1
ATOM 2439 C C . ARG A 1 304 ? -28.906 -22.484 -15.352 1 58.59 304 ARG A C 1
ATOM 2441 O O . ARG A 1 304 ? -28.75 -22.688 -14.141 1 58.59 304 ARG A O 1
ATOM 2448 N N . ARG A 1 305 ? -27.844 -22.125 -16.109 1 85.31 305 ARG A N 1
ATOM 2449 C CA . ARG A 1 305 ? -26.547 -22.438 -15.523 1 85.31 305 ARG A CA 1
ATOM 2450 C C . ARG A 1 305 ? -25.766 -21.172 -15.18 1 85.31 305 ARG A C 1
ATOM 2452 O O . ARG A 1 305 ? -24.625 -21.234 -14.742 1 85.31 305 ARG A O 1
ATOM 2459 N N . ARG A 1 306 ? -26.516 -20.062 -15.398 1 89.56 306 ARG A N 1
ATOM 2460 C CA . ARG A 1 306 ? -25.828 -18.812 -15.102 1 89.56 306 ARG A CA 1
ATOM 2461 C C . ARG A 1 306 ? -25.516 -18.703 -13.609 1 89.56 306 ARG A C 1
ATOM 2463 O O . ARG A 1 306 ? -26.312 -19.125 -12.766 1 89.56 306 ARG A O 1
ATOM 2470 N N . LEU A 1 307 ? -24.406 -18.125 -13.352 1 93.94 307 LEU A N 1
ATOM 2471 C CA . LEU A 1 307 ? -23.938 -18 -11.977 1 93.94 307 LEU A CA 1
ATOM 2472 C C . LEU A 1 307 ? -24.125 -16.578 -11.461 1 93.94 307 LEU A C 1
ATOM 2474 O O . LEU A 1 307 ? -23.672 -15.625 -12.102 1 93.94 307 LEU A O 1
ATOM 2478 N N . PHE A 1 308 ? -24.844 -16.469 -10.352 1 91.38 308 PHE A N 1
ATOM 2479 C CA . PHE A 1 308 ? -25.047 -15.156 -9.742 1 91.38 308 PHE A CA 1
ATOM 2480 C C . PHE A 1 308 ? -24.516 -15.133 -8.312 1 91.38 308 PHE A C 1
ATOM 2482 O O . PHE A 1 308 ? -24.688 -16.094 -7.566 1 91.38 308 PHE A O 1
ATOM 2489 N N . ILE A 1 309 ? -23.781 -14.094 -7.977 1 90.31 309 ILE A N 1
ATOM 2490 C CA . ILE A 1 309 ? -23.359 -13.781 -6.617 1 90.31 309 ILE A CA 1
ATOM 2491 C C . ILE A 1 309 ? -23.906 -12.414 -6.211 1 90.31 309 ILE A C 1
ATOM 2493 O O . ILE A 1 309 ? -23.625 -11.406 -6.867 1 90.31 309 ILE A O 1
ATOM 2497 N N . GLU A 1 310 ? -24.719 -12.328 -5.156 1 81.81 310 GLU A N 1
ATOM 2498 C CA . GLU A 1 310 ? -25.297 -11.078 -4.684 1 81.81 310 GLU A CA 1
ATOM 2499 C C . GLU A 1 310 ? -25.969 -10.32 -5.824 1 81.81 310 GLU A C 1
ATOM 2501 O O . GLU A 1 310 ? -25.703 -9.141 -6.043 1 81.81 310 GLU A O 1
ATOM 2506 N N . ASN A 1 311 ? -26.656 -11.055 -6.703 1 82.31 311 ASN A N 1
ATOM 2507 C CA . ASN A 1 311 ? -27.5 -10.562 -7.793 1 82.31 311 ASN A CA 1
ATOM 2508 C C . ASN A 1 311 ? -26.656 -10.008 -8.938 1 82.31 311 ASN A C 1
ATOM 2510 O O . ASN A 1 311 ? -27.141 -9.211 -9.742 1 82.31 311 ASN A O 1
ATOM 2514 N N . THR A 1 312 ? -25.438 -10.328 -8.922 1 88.12 312 THR A N 1
ATOM 2515 C CA . THR A 1 312 ? -24.547 -9.953 -10.023 1 88.12 312 THR A CA 1
ATOM 2516 C C . THR A 1 312 ? -24.109 -11.188 -10.805 1 88.12 312 THR A C 1
ATOM 2518 O O . THR A 1 312 ? -23.641 -12.164 -10.211 1 88.12 312 THR A O 1
ATOM 2521 N N . GLU A 1 313 ? -24.281 -11.156 -12.055 1 91.88 313 GLU A N 1
ATOM 2522 C CA . GLU A 1 313 ? -23.859 -12.281 -12.883 1 91.88 313 GLU A CA 1
ATOM 2523 C C . GLU A 1 313 ? -22.344 -12.391 -12.938 1 91.88 313 GLU A C 1
ATOM 2525 O O . GLU A 1 313 ? -21.641 -11.383 -13.062 1 91.88 313 GLU A O 1
ATOM 2530 N N . ILE A 1 314 ? -21.875 -13.586 -12.789 1 95.94 314 ILE A N 1
ATOM 2531 C CA . ILE A 1 314 ? -20.438 -13.859 -12.789 1 95.94 314 ILE A CA 1
ATOM 2532 C C . ILE A 1 314 ? -20.016 -14.391 -14.148 1 95.94 314 ILE A C 1
ATOM 2534 O O . ILE A 1 314 ? -20.562 -15.383 -14.633 1 95.94 314 ILE A O 1
ATOM 2538 N N . SER A 1 315 ? -19.078 -13.734 -14.773 1 96.44 315 SER A N 1
ATOM 2539 C CA . SER A 1 315 ? -18.609 -14.156 -16.094 1 96.44 315 SER A CA 1
ATOM 2540 C C . SER A 1 315 ? -17.344 -15.023 -15.977 1 96.44 315 SER A C 1
ATOM 2542 O O . SER A 1 315 ? -17.094 -15.852 -16.844 1 96.44 315 SER A O 1
ATOM 2544 N N . VAL A 1 316 ? -16.516 -14.781 -14.938 1 98.25 316 VAL A N 1
ATOM 2545 C CA . VAL A 1 316 ? -15.273 -15.516 -14.734 1 98.25 316 VAL A CA 1
ATOM 2546 C C . VAL A 1 316 ? -15.164 -15.953 -13.281 1 98.25 316 VAL A C 1
ATOM 2548 O O . VAL A 1 316 ? -15.461 -15.18 -12.367 1 98.25 316 VAL A O 1
ATOM 2551 N N . VAL A 1 317 ? -14.867 -17.172 -13.07 1 98.56 317 VAL A N 1
ATOM 2552 C CA . VAL A 1 317 ? -14.5 -17.703 -11.758 1 98.56 317 VAL A CA 1
ATOM 2553 C C . VAL A 1 317 ? -13 -17.953 -11.711 1 98.56 317 VAL A C 1
ATOM 2555 O O . VAL A 1 317 ? -12.492 -18.828 -12.414 1 98.56 317 VAL A O 1
ATOM 2558 N N . TYR A 1 318 ? -12.289 -17.188 -10.992 1 98.75 318 TYR A N 1
ATOM 2559 C CA . TYR A 1 318 ? -10.836 -17.297 -10.875 1 98.75 318 TYR A CA 1
ATOM 2560 C C . TYR A 1 318 ? -10.445 -17.953 -9.555 1 98.75 318 TYR A C 1
ATOM 2562 O O . TYR A 1 318 ? -10.57 -17.344 -8.484 1 98.75 318 TYR A O 1
ATOM 2570 N N . PHE A 1 319 ? -9.898 -19.141 -9.617 1 98.31 319 PHE A N 1
ATOM 2571 C CA . PHE A 1 319 ? -9.586 -19.938 -8.438 1 98.31 319 PHE A CA 1
ATOM 2572 C C . PHE A 1 319 ? -8.219 -19.562 -7.875 1 98.31 319 PHE A C 1
ATOM 2574 O O . PHE A 1 319 ? -7.195 -19.75 -8.531 1 98.31 319 PHE A O 1
ATOM 2581 N N . ARG A 1 320 ? -8.211 -19.047 -6.684 1 97.06 320 ARG A N 1
ATOM 2582 C CA . ARG A 1 320 ? -7.008 -18.828 -5.883 1 97.06 320 ARG A CA 1
ATOM 2583 C C . ARG A 1 320 ? -6.996 -19.75 -4.668 1 97.06 320 ARG A C 1
ATOM 2585 O O . ARG A 1 320 ? -6.391 -19.438 -3.645 1 97.06 320 ARG A O 1
ATOM 2592 N N . SER A 1 321 ? -7.77 -20.75 -4.781 1 95.69 321 SER A N 1
ATOM 2593 C CA . SER A 1 321 ? -7.945 -21.859 -3.855 1 95.69 321 SER A CA 1
ATOM 2594 C C . SER A 1 321 ? -8.266 -23.156 -4.598 1 95.69 321 SER A C 1
ATOM 2596 O O . SER A 1 321 ? -8.133 -23.219 -5.824 1 95.69 321 SER A O 1
ATOM 2598 N N . CYS A 1 322 ? -8.5 -24.203 -3.832 1 95.06 322 CYS A N 1
ATOM 2599 C CA . CYS A 1 322 ? -8.922 -25.484 -4.391 1 95.06 322 CYS A CA 1
ATOM 2600 C C . CYS A 1 322 ? -7.766 -26.188 -5.086 1 95.06 322 CYS A C 1
ATOM 2602 O O . CYS A 1 322 ? -7.957 -26.844 -6.117 1 95.06 322 CYS A O 1
ATOM 2604 N N . TYR A 1 323 ? -6.598 -26.047 -4.578 1 92.31 323 TYR A N 1
ATOM 2605 C CA . TYR A 1 323 ? -5.461 -26.703 -5.207 1 92.31 323 TYR A CA 1
ATOM 2606 C C . TYR A 1 323 ? -4.777 -27.656 -4.234 1 92.31 323 TYR A C 1
ATOM 2608 O O . TYR A 1 323 ? -3.805 -28.328 -4.594 1 92.31 323 TYR A O 1
ATOM 2616 N N . THR A 1 324 ? -5.27 -27.703 -3 1 89.44 324 THR A N 1
ATOM 2617 C CA . THR A 1 324 ? -4.766 -28.609 -1.979 1 89.44 324 THR A CA 1
ATOM 2618 C C . THR A 1 324 ? -5.918 -29.203 -1.175 1 89.44 324 THR A C 1
ATOM 2620 O O . THR A 1 324 ? -6.988 -28.609 -1.068 1 89.44 324 THR A O 1
ATOM 2623 N N . PRO A 1 325 ? -5.699 -30.406 -0.59 1 88.56 325 PRO A N 1
ATOM 2624 C CA . PRO A 1 325 ? -6.746 -31 0.246 1 88.56 325 PRO A CA 1
ATOM 2625 C C . PRO A 1 325 ? -7.152 -30.094 1.412 1 88.56 325 PRO A C 1
ATOM 2627 O O . PRO A 1 325 ? -8.305 -30.125 1.843 1 88.56 325 PRO A O 1
ATOM 2630 N N . LYS A 1 326 ? -6.238 -29.281 1.853 1 87.25 326 LYS A N 1
ATOM 2631 C CA . LYS A 1 326 ? -6.496 -28.422 2.998 1 87.25 326 LYS A CA 1
ATOM 2632 C C . LYS A 1 326 ? -7.613 -27.422 2.695 1 87.25 326 LYS A C 1
ATOM 2634 O O . LYS A 1 326 ? -8.305 -26.969 3.605 1 87.25 326 LYS A O 1
ATOM 2639 N N . ASP A 1 327 ? -7.82 -27.125 1.488 1 91.81 327 ASP A N 1
ATOM 2640 C CA . ASP A 1 327 ? -8.836 -26.156 1.089 1 91.81 327 ASP A CA 1
ATOM 2641 C C . ASP A 1 327 ? -10.242 -26.75 1.227 1 91.81 327 ASP A C 1
ATOM 2643 O O . ASP A 1 327 ? -11.234 -26.016 1.194 1 91.81 327 ASP A O 1
ATOM 2647 N N . PHE A 1 328 ? -10.289 -28.047 1.454 1 91.88 328 PHE A N 1
ATOM 2648 C CA . PHE A 1 328 ? -11.578 -28.719 1.462 1 91.88 328 PHE A CA 1
ATOM 2649 C C . PHE A 1 328 ? -11.891 -29.266 2.848 1 91.88 328 PHE A C 1
ATOM 2651 O O . PHE A 1 328 ? -12.93 -29.906 3.047 1 91.88 328 PHE A O 1
ATOM 2658 N N . ILE A 1 329 ? -10.938 -29.047 3.793 1 81.56 329 ILE A N 1
ATOM 2659 C CA . ILE A 1 329 ? -11.141 -29.516 5.16 1 81.56 329 ILE A CA 1
ATOM 2660 C C . ILE A 1 329 ? -12.016 -28.516 5.918 1 81.56 329 ILE A C 1
ATOM 2662 O O . ILE A 1 329 ? -11.883 -27.312 5.738 1 81.56 329 ILE A O 1
ATOM 2666 N N . ILE A 1 330 ? -13.039 -28.906 6.559 1 62.81 330 ILE A N 1
ATOM 2667 C CA . ILE A 1 330 ? -13.852 -28.031 7.383 1 62.81 330 ILE A CA 1
ATOM 2668 C C . ILE A 1 330 ? -13.352 -28.062 8.828 1 62.81 330 ILE A C 1
ATOM 2670 O O . ILE A 1 330 ? -13.219 -29.141 9.414 1 62.81 330 ILE A O 1
ATOM 2674 N N . ASN A 1 331 ? -12.594 -27.141 9.312 1 54.34 331 ASN A N 1
ATOM 2675 C CA . ASN A 1 331 ? -12.062 -27.125 10.672 1 54.34 331 ASN A CA 1
ATOM 2676 C C . ASN A 1 331 ? -13.156 -27.406 11.695 1 54.34 331 ASN A C 1
ATOM 2678 O O . ASN A 1 331 ? -12.867 -27.875 12.805 1 54.34 331 ASN A O 1
ATOM 2682 N N . ASN A 1 332 ? -14.203 -26.594 11.781 1 47.59 332 ASN A N 1
ATOM 2683 C CA . ASN A 1 332 ? -14.953 -26.625 13.031 1 47.59 332 ASN A CA 1
ATOM 2684 C C . ASN A 1 332 ? -15.703 -27.938 13.203 1 47.59 332 ASN A C 1
ATOM 2686 O O . ASN A 1 332 ? -15.969 -28.359 14.336 1 47.59 332 ASN A O 1
ATOM 2690 N N . SER A 1 333 ? -16.75 -28.234 12.359 1 43.09 333 SER A N 1
ATOM 2691 C CA . SER A 1 333 ? -17.75 -29.188 12.828 1 43.09 333 SER A CA 1
ATOM 2692 C C . SER A 1 333 ? -17.312 -30.625 12.539 1 43.09 333 SER A C 1
ATOM 2694 O O . SER A 1 333 ? -16.797 -30.906 11.453 1 43.09 333 SER A O 1
ATOM 2696 N N . GLY A 1 334 ? -16.641 -31.297 13.336 1 39.12 334 GLY A N 1
ATOM 2697 C CA . GLY A 1 334 ? -16.297 -32.719 13.414 1 39.12 334 GLY A CA 1
ATOM 2698 C C . GLY A 1 334 ? -17.062 -33.562 12.422 1 39.12 334 GLY A C 1
ATOM 2699 O O . GLY A 1 334 ? -16.906 -34.781 12.398 1 39.12 334 GLY A O 1
ATOM 2700 N N . ASP A 1 335 ? -18.156 -33.25 11.992 1 40.28 335 ASP A N 1
ATOM 2701 C CA . ASP A 1 335 ? -19.125 -34.219 11.516 1 40.28 335 ASP A CA 1
ATOM 2702 C C . ASP A 1 335 ? -19 -34.438 10.016 1 40.28 335 ASP A C 1
ATOM 2704 O O . ASP A 1 335 ? -19.844 -35.094 9.406 1 40.28 335 ASP A O 1
ATOM 2708 N N . GLY A 1 336 ? -17.906 -34.781 9.422 1 48.62 336 GLY A N 1
ATOM 2709 C CA . GLY A 1 336 ? -17.766 -35.344 8.094 1 48.62 336 GLY A CA 1
ATOM 2710 C C . GLY A 1 336 ? -18.609 -34.656 7.047 1 48.62 336 GLY A C 1
ATOM 2711 O O . GLY A 1 336 ? -18.406 -34.844 5.844 1 48.62 336 GLY A O 1
ATOM 2712 N N . GLU A 1 337 ? -19.672 -33.906 7.207 1 48.62 337 GLU A N 1
ATOM 2713 C CA . GLU A 1 337 ? -20.656 -33.312 6.316 1 48.62 337 GLU A CA 1
ATOM 2714 C C . GLU A 1 337 ? -20.078 -32.094 5.578 1 48.62 337 GLU A C 1
ATOM 2716 O O . GLU A 1 337 ? -20.406 -31.875 4.41 1 48.62 337 GLU A O 1
ATOM 2721 N N . ASP A 1 338 ? -19.047 -31.406 5.996 1 55.66 338 ASP A N 1
ATOM 2722 C CA . ASP A 1 338 ? -18.516 -30.188 5.398 1 55.66 338 ASP A CA 1
ATOM 2723 C C . ASP A 1 338 ? -17.578 -30.5 4.23 1 55.66 338 ASP A C 1
ATOM 2725 O O . ASP A 1 338 ? -17.594 -29.812 3.211 1 55.66 338 ASP A O 1
ATOM 2729 N N . TRP A 1 339 ? -16.859 -31.516 4.352 1 59.91 339 TRP A N 1
ATOM 2730 C CA . TRP A 1 339 ? -16.016 -31.984 3.252 1 59.91 339 TRP A CA 1
ATOM 2731 C C . TRP A 1 339 ? -16.844 -32.188 1.989 1 59.91 339 TRP A C 1
ATOM 2733 O O . TRP A 1 339 ? -16.5 -31.703 0.919 1 59.91 339 TRP A O 1
ATOM 2743 N N . ASN A 1 340 ? -17.859 -32.625 2.244 1 79.69 340 ASN A N 1
ATOM 2744 C CA . ASN A 1 340 ? -18.734 -32.938 1.112 1 79.69 340 ASN A CA 1
ATOM 2745 C C . ASN A 1 340 ? -19.359 -31.656 0.523 1 79.69 340 ASN A C 1
ATOM 2747 O O . ASN A 1 340 ? -19.469 -31.531 -0.697 1 79.69 340 ASN A O 1
ATOM 2751 N N . GLN A 1 341 ? -19.406 -30.688 1.416 1 87.94 341 GLN A N 1
ATOM 2752 C CA . GLN A 1 341 ? -20.062 -29.469 0.929 1 87.94 341 GLN A CA 1
ATOM 2753 C C . GLN A 1 341 ? -19.125 -28.656 0.052 1 87.94 341 GLN A C 1
ATOM 2755 O O . GLN A 1 341 ? -19.531 -28.109 -0.978 1 87.94 341 GLN A O 1
ATOM 2760 N N . LYS A 1 342 ? -17.859 -28.547 0.455 1 94.44 342 LYS A N 1
ATOM 2761 C CA . LYS A 1 342 ? -16.891 -27.766 -0.31 1 94.44 342 LYS A CA 1
ATOM 2762 C C . LYS A 1 342 ? -16.641 -28.406 -1.677 1 94.44 342 LYS A C 1
ATOM 2764 O O . LYS A 1 342 ? -16.516 -27.688 -2.68 1 94.44 342 LYS A O 1
ATOM 2769 N N . TRP A 1 343 ? -16.609 -29.719 -1.701 1 95.19 343 TRP A N 1
ATOM 2770 C CA . TRP A 1 343 ? -16.453 -30.391 -2.982 1 95.19 343 TRP A CA 1
ATOM 2771 C C . TRP A 1 343 ? -17.688 -30.188 -3.861 1 95.19 343 TRP A C 1
ATOM 2773 O O . TRP A 1 343 ? -17.562 -30.078 -5.082 1 95.19 343 TRP A O 1
ATOM 2783 N N . GLN A 1 344 ? -18.812 -30.141 -3.234 1 93.88 344 GLN A N 1
ATOM 2784 C CA . GLN A 1 344 ? -20.047 -29.891 -3.977 1 93.88 344 GLN A CA 1
ATOM 2785 C C . GLN A 1 344 ? -20.031 -28.484 -4.586 1 93.88 344 GLN A C 1
ATOM 2787 O O . GLN A 1 344 ? -20.5 -28.297 -5.711 1 93.88 344 GLN A O 1
ATOM 2792 N N . VAL A 1 345 ? -19.516 -27.531 -3.822 1 96 345 VAL A N 1
ATOM 2793 C CA . VAL A 1 345 ? -19.406 -26.172 -4.34 1 96 345 VAL A CA 1
ATOM 2794 C C . VAL A 1 345 ? -18.453 -26.141 -5.531 1 96 345 VAL A C 1
ATOM 2796 O O . VAL A 1 345 ? -18.75 -25.5 -6.547 1 96 345 VAL A O 1
ATOM 2799 N N . ARG A 1 346 ? -17.312 -26.844 -5.391 1 97.19 346 ARG A N 1
ATOM 2800 C CA . ARG A 1 346 ? -16.359 -26.906 -6.492 1 97.19 346 ARG A CA 1
ATOM 2801 C C . ARG A 1 346 ? -17.016 -27.5 -7.742 1 97.19 346 ARG A C 1
ATOM 2803 O O . ARG A 1 346 ? -16.797 -27 -8.852 1 97.19 346 ARG A O 1
ATOM 2810 N N . LYS A 1 347 ? -17.781 -28.547 -7.566 1 96 347 LYS A N 1
ATOM 2811 C CA . LYS A 1 347 ? -18.5 -29.172 -8.664 1 96 347 LYS A CA 1
ATOM 2812 C C . LYS A 1 347 ? -19.516 -28.234 -9.273 1 96 347 LYS A C 1
ATOM 2814 O O . LYS A 1 347 ? -19.625 -28.109 -10.5 1 96 347 LYS A O 1
ATOM 2819 N N . GLU A 1 348 ? -20.219 -27.578 -8.414 1 94.25 348 GLU A N 1
ATOM 2820 C CA . GLU A 1 348 ? -21.25 -26.641 -8.875 1 94.25 348 GLU A CA 1
ATOM 2821 C C . GLU A 1 348 ? -20.641 -25.516 -9.695 1 94.25 348 GLU A C 1
ATOM 2823 O O . GLU A 1 348 ? -21.188 -25.125 -10.727 1 94.25 348 GLU A O 1
ATOM 2828 N N . LEU A 1 349 ? -19.562 -24.969 -9.211 1 96.75 349 LEU A N 1
ATOM 2829 C CA . LEU A 1 349 ? -18.891 -23.891 -9.938 1 96.75 349 LEU A CA 1
ATOM 2830 C C . LEU A 1 349 ? -18.438 -24.359 -11.312 1 96.75 349 LEU A C 1
ATOM 2832 O O . LEU A 1 349 ? -18.469 -23.594 -12.273 1 96.75 349 LEU A O 1
ATOM 2836 N N . GLU A 1 350 ? -17.969 -25.609 -11.391 1 96.56 350 GLU A N 1
ATOM 2837 C CA . GLU A 1 350 ? -17.562 -26.141 -12.68 1 96.56 350 GLU A CA 1
ATOM 2838 C C . GLU A 1 350 ? -18.75 -26.281 -13.625 1 96.56 350 GLU A C 1
ATOM 2840 O O . GLU A 1 350 ? -18.609 -26.062 -14.836 1 96.56 350 GLU A O 1
ATOM 2845 N N . HIS A 1 351 ? -19.938 -26.562 -13.117 1 93.75 351 HIS A N 1
ATOM 2846 C CA . HIS A 1 351 ? -21.141 -26.828 -13.898 1 93.75 351 HIS A CA 1
ATOM 2847 C C . HIS A 1 351 ? -21.781 -25.531 -14.375 1 93.75 351 HIS A C 1
ATOM 2849 O O . HIS A 1 351 ? -22.438 -25.5 -15.422 1 93.75 351 HIS A O 1
ATOM 2855 N N . ARG A 1 352 ? -21.609 -24.469 -13.633 1 93.88 352 ARG A N 1
ATOM 2856 C CA . ARG A 1 352 ? -22.25 -23.188 -13.938 1 93.88 352 ARG A CA 1
ATOM 2857 C C . ARG A 1 352 ? -21.609 -22.516 -15.141 1 93.88 352 ARG A C 1
ATOM 2859 O O . ARG A 1 352 ? -20.484 -22.859 -15.516 1 93.88 352 ARG A O 1
ATOM 2866 N N . LEU A 1 353 ? -22.422 -21.688 -15.766 1 93.69 353 LEU A N 1
ATOM 2867 C CA . LEU A 1 353 ? -21.938 -20.969 -16.938 1 93.69 353 LEU A CA 1
ATOM 2868 C C . LEU A 1 353 ? -21.062 -19.797 -16.531 1 93.69 353 LEU A C 1
ATOM 2870 O O . LEU A 1 353 ? -21.562 -18.703 -16.219 1 93.69 353 LEU A O 1
ATOM 2874 N N . ALA A 1 354 ? -19.797 -19.906 -16.594 1 96.25 354 ALA A N 1
ATOM 2875 C CA . ALA A 1 354 ? -18.719 -18.938 -16.375 1 96.25 354 ALA A CA 1
ATOM 2876 C C . ALA A 1 354 ? -17.375 -19.5 -16.875 1 96.25 354 ALA A C 1
ATOM 2878 O O . ALA A 1 354 ? -17.203 -20.703 -17 1 96.25 354 ALA A O 1
ATOM 2879 N N . THR A 1 355 ? -16.547 -18.625 -17.281 1 97.31 355 THR A N 1
ATOM 2880 C CA . THR A 1 355 ? -15.195 -19.078 -17.609 1 97.31 355 THR A CA 1
ATOM 2881 C C . THR A 1 355 ? -14.414 -19.391 -16.344 1 97.31 355 THR A C 1
ATOM 2883 O O . THR A 1 355 ? -14.148 -18.5 -15.523 1 97.31 355 THR A O 1
ATOM 2886 N N . LYS A 1 356 ? -14.102 -20.641 -16.141 1 98.12 356 LYS A N 1
ATOM 2887 C CA . LYS A 1 356 ? -13.328 -21.031 -14.969 1 98.12 356 LYS A CA 1
ATOM 2888 C C . LYS A 1 356 ? -11.828 -20.906 -15.227 1 98.12 356 LYS A C 1
ATOM 2890 O O . LYS A 1 356 ? -11.336 -21.359 -16.266 1 98.12 356 LYS A O 1
ATOM 2895 N N . VAL A 1 357 ? -11.102 -20.281 -14.305 1 98.62 357 VAL A N 1
ATOM 2896 C CA . VAL A 1 357 ? -9.656 -20.109 -14.398 1 98.62 357 VAL A CA 1
ATOM 2897 C C . VAL A 1 357 ? -8.977 -20.734 -13.188 1 98.62 357 VAL A C 1
ATOM 2899 O O . VAL A 1 357 ? -8.844 -20.094 -12.141 1 98.62 357 VAL A O 1
ATOM 2902 N N . PRO A 1 358 ? -8.523 -21.953 -13.234 1 97.75 358 PRO A N 1
ATOM 2903 C CA . PRO A 1 358 ? -8.711 -22.828 -14.391 1 97.75 358 PRO A CA 1
ATOM 2904 C C . PRO A 1 358 ? -9.984 -23.672 -14.297 1 97.75 358 PRO A C 1
ATOM 2906 O O . PRO A 1 358 ? -10.57 -23.781 -13.219 1 97.75 358 PRO A O 1
ATOM 2909 N N . ASN A 1 359 ? -10.438 -24.156 -15.414 1 97.69 359 ASN A N 1
ATOM 2910 C CA . ASN A 1 359 ? -11.375 -25.266 -15.336 1 97.69 359 ASN A CA 1
ATOM 2911 C C . ASN A 1 359 ? -10.688 -26.547 -14.852 1 97.69 359 ASN A C 1
ATOM 2913 O O . ASN A 1 359 ? -9.461 -26.594 -14.734 1 97.69 359 ASN A O 1
ATOM 2917 N N . VAL A 1 360 ? -11.43 -27.531 -14.547 1 96.88 360 VAL A N 1
ATOM 2918 C CA . VAL A 1 360 ? -10.906 -28.719 -13.891 1 96.88 360 VAL A CA 1
ATOM 2919 C C . VAL A 1 360 ? -9.992 -29.484 -14.844 1 96.88 360 VAL A C 1
ATOM 2921 O O . VAL A 1 360 ? -9 -30.078 -14.422 1 96.88 360 VAL A O 1
ATOM 2924 N N . GLY A 1 361 ? -10.297 -29.547 -16.141 1 96.44 361 GLY A N 1
ATOM 2925 C CA . GLY A 1 361 ? -9.414 -30.172 -17.109 1 96.44 361 GLY A CA 1
ATOM 2926 C C . GLY A 1 361 ? -8.023 -29.578 -17.125 1 96.44 361 GLY A C 1
ATOM 2927 O O . GLY A 1 361 ? -7.027 -30.312 -17.109 1 96.44 361 GLY A O 1
ATOM 2928 N N . TYR A 1 362 ? -7.984 -28.266 -17.172 1 97.38 362 TYR A N 1
ATOM 2929 C CA . TYR A 1 362 ? -6.695 -27.578 -17.172 1 97.38 362 TYR A CA 1
ATOM 2930 C C . TYR A 1 362 ? -5.973 -27.766 -15.852 1 97.38 362 TYR A C 1
ATOM 2932 O O . TYR A 1 362 ? -4.746 -27.859 -15.812 1 97.38 362 TYR A O 1
ATOM 2940 N N . GLN A 1 363 ? -6.691 -27.766 -14.727 1 96.62 363 GLN A N 1
ATOM 2941 C CA . GLN A 1 363 ? -6.062 -28.031 -13.438 1 96.62 363 GLN A CA 1
ATOM 2942 C C . GLN A 1 363 ? -5.414 -29.406 -13.414 1 96.62 363 GLN A C 1
ATOM 2944 O O . GLN A 1 363 ? -4.297 -29.562 -12.914 1 96.62 363 GLN A O 1
ATOM 2949 N N . LEU A 1 364 ? -6.078 -30.344 -13.953 1 94.88 364 LEU A N 1
ATOM 2950 C CA . LEU A 1 364 ? -5.551 -31.703 -14.023 1 94.88 364 LEU A CA 1
ATOM 2951 C C . LEU A 1 364 ? -4.328 -31.766 -14.93 1 94.88 364 LEU A C 1
ATOM 2953 O O . LEU A 1 364 ? -3.408 -32.562 -14.688 1 94.88 364 LEU A O 1
ATOM 2957 N N . ALA A 1 365 ? -4.34 -30.953 -15.969 1 95.75 365 ALA A N 1
ATOM 2958 C CA . ALA A 1 365 ? -3.209 -30.906 -16.891 1 95.75 365 ALA A CA 1
ATOM 2959 C C . ALA A 1 365 ? -1.93 -30.484 -16.172 1 95.75 365 ALA A C 1
ATOM 2961 O O . ALA A 1 365 ? -0.825 -30.75 -16.656 1 95.75 365 ALA A O 1
ATOM 2962 N N . GLY A 1 366 ? -2.057 -29.812 -15.008 1 94.88 366 GLY A N 1
ATOM 2963 C CA . GLY A 1 366 ? -0.91 -29.297 -14.281 1 94.88 366 GLY A CA 1
ATOM 2964 C C . GLY A 1 366 ? -0.255 -30.328 -13.383 1 94.88 366 GLY A C 1
ATOM 2965 O O . GLY A 1 366 ? 0.739 -30.031 -12.711 1 94.88 366 GLY A O 1
ATOM 2966 N N . MET A 1 367 ? -0.682 -31.531 -13.367 1 92.25 367 MET A N 1
ATOM 2967 C CA . MET A 1 367 ? -0.095 -32.594 -12.547 1 92.25 367 MET A CA 1
ATOM 2968 C C . MET A 1 367 ? 1.346 -32.875 -12.961 1 92.25 367 MET A C 1
ATOM 2970 O O . MET A 1 367 ? 1.671 -32.844 -14.148 1 92.25 367 MET A O 1
ATOM 2974 N N . LYS A 1 368 ? 2.145 -33.281 -12.016 1 92.12 368 LYS A N 1
ATOM 2975 C CA . LYS A 1 368 ? 3.547 -33.562 -12.289 1 92.12 368 LYS A CA 1
ATOM 2976 C C . LYS A 1 368 ? 3.686 -34.781 -13.195 1 92.12 368 LYS A C 1
ATOM 2978 O O . LYS A 1 368 ? 4.633 -34.875 -13.977 1 92.12 368 LYS A O 1
ATOM 2983 N N . LYS A 1 369 ? 2.725 -35.656 -13.117 1 91.81 369 LYS A N 1
ATOM 2984 C CA . LYS A 1 369 ? 2.723 -36.812 -14.008 1 91.81 369 LYS A CA 1
ATOM 2985 C C . LYS A 1 369 ? 2.639 -36.406 -15.469 1 91.81 369 LYS A C 1
ATOM 2987 O O . LYS A 1 369 ? 3.24 -37.031 -16.344 1 91.81 369 LYS A O 1
ATOM 2992 N N . VAL A 1 370 ? 1.866 -35.406 -15.734 1 94.19 370 VAL A N 1
ATOM 2993 C CA . VAL A 1 370 ? 1.76 -34.875 -17.094 1 94.19 370 VAL A CA 1
ATOM 2994 C C . VAL A 1 370 ? 3.123 -34.375 -17.562 1 94.19 370 VAL A C 1
ATOM 2996 O O . VAL A 1 370 ? 3.539 -34.656 -18.688 1 94.19 370 VAL A O 1
ATOM 2999 N N . GLN A 1 371 ? 3.775 -33.656 -16.719 1 94.62 371 GLN A N 1
ATOM 3000 C CA . GLN A 1 371 ? 5.117 -33.156 -17.047 1 94.62 371 GLN A CA 1
ATOM 3001 C C . GLN A 1 371 ? 6.051 -34.344 -17.359 1 94.62 371 GLN A C 1
ATOM 3003 O O . GLN A 1 371 ? 6.809 -34.281 -18.328 1 94.62 371 GLN A O 1
ATOM 3008 N N . GLN A 1 372 ? 6.023 -35.344 -16.531 1 94.19 372 GLN A N 1
ATOM 3009 C CA . GLN A 1 372 ? 6.852 -36.531 -16.75 1 94.19 372 GLN A CA 1
ATOM 3010 C C . GLN A 1 372 ? 6.523 -37.188 -18.078 1 94.19 372 GLN A C 1
ATOM 3012 O O . GLN A 1 372 ? 7.426 -37.562 -18.828 1 94.19 372 GLN A O 1
ATOM 3017 N N . ILE A 1 373 ? 5.281 -37.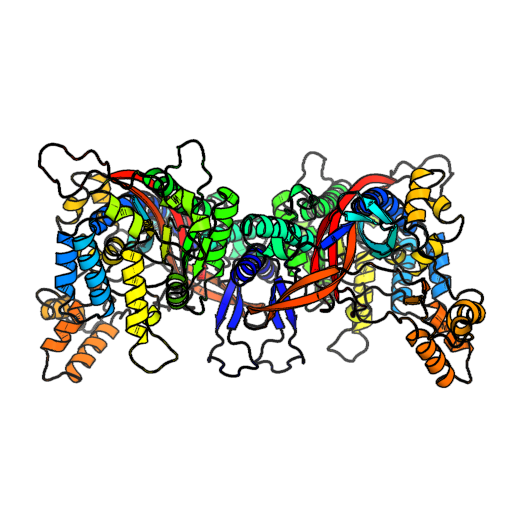312 -18.438 1 93.75 373 ILE A N 1
ATOM 3018 C CA . ILE A 1 373 ? 4.832 -38 -19.641 1 93.75 373 ILE A CA 1
ATOM 3019 C C . ILE A 1 373 ? 5.266 -37.188 -20.875 1 93.75 373 ILE A C 1
ATOM 3021 O O . ILE A 1 373 ? 5.629 -37.75 -21.906 1 93.75 373 ILE A O 1
ATOM 3025 N N . LEU A 1 374 ? 5.246 -35.875 -20.766 1 95 374 LEU A N 1
ATOM 3026 C CA . LEU A 1 374 ? 5.633 -35 -21.859 1 95 374 LEU A CA 1
ATOM 3027 C C . LEU A 1 374 ? 7.082 -35.25 -22.281 1 95 374 LEU A C 1
ATOM 3029 O O . LEU A 1 374 ? 7.465 -34.969 -23.406 1 95 374 LEU A O 1
ATOM 3033 N N . THR A 1 375 ? 7.902 -35.75 -21.359 1 94.75 375 THR A N 1
ATOM 3034 C CA . THR A 1 375 ? 9.312 -36 -21.656 1 94.75 375 THR A CA 1
ATOM 3035 C C . THR A 1 375 ? 9.492 -37.281 -22.469 1 94.75 375 THR A C 1
ATOM 3037 O O . THR A 1 375 ? 10.586 -37.562 -22.953 1 94.75 375 THR A O 1
ATOM 3040 N N . GLN A 1 376 ? 8.453 -38.031 -22.594 1 91.81 376 GLN A N 1
ATOM 3041 C CA . GLN A 1 376 ? 8.531 -39.281 -23.359 1 91.81 376 GLN A CA 1
ATOM 3042 C C . GLN A 1 376 ? 8.531 -39 -24.859 1 91.81 376 GLN A C 1
ATOM 3044 O O . GLN A 1 376 ? 7.859 -38.094 -25.328 1 91.81 376 GLN A O 1
ATOM 3049 N N . PRO A 1 377 ? 9.242 -39.844 -25.578 1 90.38 377 PRO A N 1
ATOM 3050 C CA . PRO A 1 377 ? 9.32 -39.656 -27.016 1 90.38 377 PRO A CA 1
ATOM 3051 C C . PRO A 1 377 ? 7.957 -39.688 -27.703 1 90.38 377 PRO A C 1
ATOM 3053 O O . PRO A 1 377 ? 7.129 -40.531 -27.391 1 90.38 377 PRO A O 1
ATOM 3056 N N . GLY A 1 378 ? 7.699 -38.781 -28.516 1 90.94 378 GLY A N 1
ATOM 3057 C CA . GLY A 1 378 ? 6.527 -38.781 -29.375 1 90.94 378 GLY A CA 1
ATOM 3058 C C . GLY A 1 378 ? 5.32 -38.125 -28.75 1 90.94 378 GLY A C 1
ATOM 3059 O O . GLY A 1 378 ? 4.363 -37.781 -29.453 1 90.94 378 GLY A O 1
ATOM 3060 N N . ILE A 1 379 ? 5.297 -37.875 -27.5 1 93.31 379 ILE A N 1
ATOM 3061 C CA . ILE A 1 379 ? 4.117 -37.344 -26.828 1 93.31 379 ILE A CA 1
ATOM 3062 C C . ILE A 1 379 ? 3.928 -35.875 -27.203 1 93.31 379 ILE A C 1
ATOM 3064 O O . ILE A 1 379 ? 2.812 -35.438 -27.5 1 93.31 379 ILE A O 1
ATOM 3068 N N . LEU A 1 380 ? 4.988 -35.094 -27.172 1 95.06 380 LEU A N 1
ATOM 3069 C CA . LEU A 1 380 ? 4.918 -33.656 -27.453 1 95.06 380 LEU A CA 1
ATOM 3070 C C . LEU A 1 380 ? 4.418 -33.406 -28.875 1 95.06 380 LEU A C 1
ATOM 3072 O O . LEU A 1 380 ? 3.689 -32.438 -29.109 1 95.06 380 LEU A O 1
ATOM 3076 N N . THR A 1 381 ? 4.762 -34.25 -29.812 1 94.38 381 THR A N 1
ATOM 3077 C CA . THR A 1 381 ? 4.379 -34.094 -31.219 1 94.38 381 THR A CA 1
ATOM 3078 C C . THR A 1 381 ? 2.867 -34.219 -31.375 1 94.38 381 THR A C 1
ATOM 3080 O O . THR A 1 381 ? 2.285 -33.656 -32.312 1 94.38 381 THR A O 1
ATOM 3083 N N . ARG A 1 382 ? 2.295 -34.969 -30.469 1 92.31 382 ARG A N 1
ATOM 3084 C CA . ARG A 1 382 ? 0.843 -35.094 -30.5 1 92.31 382 ARG A CA 1
ATOM 3085 C C . ARG A 1 382 ? 0.153 -33.75 -30.312 1 92.31 382 ARG A C 1
ATOM 3087 O O . ARG A 1 382 ? -0.941 -33.531 -30.828 1 92.31 382 ARG A O 1
ATOM 3094 N N . PHE A 1 383 ? 0.801 -32.875 -29.594 1 93.38 383 PHE A N 1
ATOM 3095 C CA . PHE A 1 383 ? 0.155 -31.625 -29.219 1 93.38 383 PHE A CA 1
ATOM 3096 C C . PHE A 1 383 ? 0.701 -30.469 -30.047 1 93.38 383 PHE A C 1
ATOM 3098 O O . PHE A 1 383 ? 0.016 -29.469 -30.25 1 93.38 383 PHE A O 1
ATOM 3105 N N . LEU A 1 384 ? 1.886 -30.609 -30.594 1 94.19 384 LEU A N 1
ATOM 3106 C CA . LEU A 1 384 ? 2.529 -29.5 -31.297 1 94.19 384 LEU A CA 1
ATOM 3107 C C . LEU A 1 384 ? 2.652 -29.797 -32.781 1 94.19 384 LEU A C 1
ATOM 3109 O O . LEU A 1 384 ? 2.984 -28.906 -33.562 1 94.19 384 LEU A O 1
ATOM 3113 N N . GLY A 1 385 ? 2.363 -30.922 -33.25 1 91.56 385 GLY A N 1
ATOM 3114 C CA . GLY A 1 385 ? 2.576 -31.297 -34.625 1 91.56 385 GLY A CA 1
ATOM 3115 C C . GLY A 1 385 ? 4.039 -31.281 -35.031 1 91.56 385 GLY A C 1
ATOM 3116 O O . GLY A 1 385 ? 4.902 -31.75 -34.281 1 91.56 385 GLY A O 1
ATOM 3117 N N . ASP A 1 386 ? 4.258 -30.703 -36.25 1 91.06 386 ASP A N 1
ATOM 3118 C CA . ASP A 1 386 ? 5.609 -30.719 -36.812 1 91.06 386 ASP A CA 1
ATOM 3119 C C . ASP A 1 386 ? 6.32 -29.391 -36.594 1 91.06 386 ASP A C 1
ATOM 3121 O O . ASP A 1 386 ? 7.234 -29.031 -37.312 1 91.06 386 ASP A O 1
ATOM 3125 N N . ASP A 1 387 ? 5.863 -28.656 -35.625 1 94.38 387 ASP A N 1
ATOM 3126 C CA . ASP A 1 387 ? 6.523 -27.406 -35.281 1 94.38 387 ASP A CA 1
ATOM 3127 C C . ASP A 1 387 ? 7.879 -27.656 -34.625 1 94.38 387 ASP A C 1
ATOM 3129 O O . ASP A 1 387 ? 7.992 -27.625 -33.406 1 94.38 387 ASP A O 1
ATOM 3133 N N . GLN A 1 388 ? 8.883 -27.734 -35.375 1 94.75 388 GLN A N 1
ATOM 3134 C CA . GLN A 1 388 ? 10.211 -28.141 -34.938 1 94.75 388 GLN A CA 1
ATOM 3135 C C . GLN A 1 388 ? 10.781 -27.141 -33.938 1 94.75 388 GLN A C 1
ATOM 3137 O O . GLN A 1 388 ? 11.492 -27.516 -33 1 94.75 388 GLN A O 1
ATOM 3142 N N . GLN A 1 389 ? 10.492 -25.953 -34.219 1 94.88 389 GLN A N 1
ATOM 3143 C CA . GLN A 1 389 ? 10.992 -24.922 -33.281 1 94.88 389 GLN A CA 1
ATOM 3144 C C . GLN A 1 389 ? 10.406 -25.094 -31.891 1 94.88 389 GLN A C 1
ATOM 3146 O O . GLN A 1 389 ? 11.141 -25.047 -30.906 1 94.88 389 GLN A O 1
ATOM 3151 N N . ALA A 1 390 ? 9.133 -25.312 -31.812 1 96 390 ALA A N 1
ATOM 3152 C CA . ALA A 1 390 ? 8.453 -25.516 -30.531 1 96 390 ALA A CA 1
ATOM 3153 C C . ALA A 1 390 ? 8.961 -26.781 -29.844 1 96 390 ALA A C 1
ATOM 3155 O O . ALA A 1 390 ? 9.242 -26.766 -28.641 1 96 390 ALA A O 1
ATOM 3156 N N . LEU A 1 391 ? 9.109 -27.844 -30.625 1 96.62 391 LEU A N 1
ATOM 3157 C CA . LEU A 1 391 ? 9.57 -29.125 -30.078 1 96.62 391 LEU A CA 1
ATOM 3158 C C . LEU A 1 391 ? 10.961 -28.984 -29.484 1 96.62 391 LEU A C 1
ATOM 3160 O O . LEU A 1 391 ? 11.195 -29.375 -28.344 1 96.62 391 LEU A O 1
ATOM 3164 N N . ASN A 1 392 ? 11.812 -28.328 -30.234 1 95.94 392 ASN A N 1
ATOM 3165 C CA . ASN A 1 392 ? 13.195 -28.188 -29.797 1 95.94 392 ASN A CA 1
ATOM 3166 C C . ASN A 1 392 ? 13.289 -27.328 -28.531 1 95.94 392 ASN A C 1
ATOM 3168 O O . ASN A 1 392 ? 14.039 -27.641 -27.609 1 95.94 392 ASN A O 1
ATOM 3172 N N . LEU A 1 393 ? 12.562 -26.266 -28.516 1 96.5 393 LEU A N 1
ATOM 3173 C CA . LEU A 1 393 ? 12.609 -25.344 -27.391 1 96.5 393 LEU A CA 1
ATOM 3174 C C . LEU A 1 393 ? 12.086 -26.016 -26.125 1 96.5 393 LEU A C 1
ATOM 3176 O O . LEU A 1 393 ? 12.719 -25.938 -25.062 1 96.5 393 LEU A O 1
ATOM 3180 N N . ILE A 1 394 ? 10.977 -26.672 -26.203 1 98 394 ILE A N 1
ATOM 3181 C CA . ILE A 1 394 ? 10.367 -27.297 -25.047 1 98 394 ILE A CA 1
ATOM 3182 C C . ILE A 1 394 ? 11.258 -28.438 -24.547 1 98 394 ILE A C 1
ATOM 3184 O O . ILE A 1 394 ? 11.539 -28.547 -23.359 1 98 394 ILE A O 1
ATOM 3188 N N . GLU A 1 395 ? 11.766 -29.25 -25.469 1 96.81 395 GLU A N 1
ATOM 3189 C CA . GLU A 1 395 ? 12.586 -30.406 -25.094 1 96.81 395 GLU A CA 1
ATOM 3190 C C . GLU A 1 395 ? 13.883 -29.953 -24.422 1 96.81 395 GLU A C 1
ATOM 3192 O O . GLU A 1 395 ? 14.391 -30.641 -23.531 1 96.81 395 GLU A O 1
ATOM 3197 N N . SER A 1 396 ? 14.336 -28.828 -24.828 1 95.69 396 SER A N 1
ATOM 3198 C CA . SER A 1 396 ? 15.586 -28.312 -24.266 1 95.69 396 SER A CA 1
ATOM 3199 C C . SER A 1 396 ? 15.422 -27.984 -22.781 1 95.69 396 SER A C 1
ATOM 3201 O O . SER A 1 396 ? 16.406 -27.828 -22.062 1 95.69 396 SER A O 1
ATOM 3203 N N . THR A 1 397 ? 14.195 -27.812 -22.297 1 97.56 397 THR A N 1
ATOM 3204 C CA . THR A 1 397 ? 13.961 -27.422 -20.906 1 97.56 397 THR A CA 1
ATOM 3205 C C . THR A 1 397 ? 13.766 -28.656 -20.031 1 97.56 397 THR A C 1
ATOM 3207 O O . THR A 1 397 ? 13.633 -28.531 -18.812 1 97.56 397 THR A O 1
ATOM 3210 N N . PHE A 1 398 ? 13.766 -29.844 -20.578 1 96.62 398 PHE A N 1
ATOM 3211 C CA . PHE A 1 398 ? 13.43 -31.062 -19.859 1 96.62 398 PHE A CA 1
ATOM 3212 C C . PHE A 1 398 ? 14.594 -31.516 -18.984 1 96.62 398 PHE A C 1
ATOM 3214 O O . PHE A 1 398 ? 15.758 -31.312 -19.328 1 96.62 398 PHE A O 1
ATOM 3221 N N . MET A 1 399 ? 14.258 -32 -17.859 1 94.12 399 MET A N 1
ATOM 3222 C CA . MET A 1 399 ? 15.133 -32.875 -17.062 1 94.12 399 MET A CA 1
ATOM 3223 C C . MET A 1 399 ? 14.68 -34.312 -17.156 1 94.12 399 MET A C 1
ATOM 3225 O O . MET A 1 399 ? 13.523 -34.594 -17.469 1 94.12 399 MET A O 1
ATOM 3229 N N . ARG A 1 400 ? 15.578 -35.188 -16.922 1 92.88 400 ARG A N 1
ATOM 3230 C CA . ARG A 1 400 ? 15.203 -36.594 -16.938 1 92.88 400 ARG A CA 1
ATOM 3231 C C . ARG A 1 400 ? 14.242 -36.906 -15.805 1 92.88 400 ARG A C 1
ATOM 3233 O O . ARG A 1 400 ? 14.477 -36.531 -14.656 1 92.88 400 ARG A O 1
ATOM 3240 N N . MET A 1 401 ? 13.164 -37.562 -16.203 1 94.25 401 MET A N 1
ATOM 3241 C CA . MET A 1 401 ? 12.141 -37.938 -15.227 1 94.25 401 MET A CA 1
ATOM 3242 C C . MET A 1 401 ? 11.703 -39.406 -15.445 1 94.25 401 MET A C 1
ATOM 3244 O O . MET A 1 401 ? 11.758 -39.906 -16.562 1 94.25 401 MET A O 1
ATOM 3248 N N . TYR A 1 402 ? 11.328 -40 -14.336 1 92 402 TYR A N 1
ATOM 3249 C CA . TYR A 1 402 ? 10.906 -41.406 -14.375 1 92 402 TYR A CA 1
ATOM 3250 C C . TYR A 1 402 ? 9.594 -41.594 -13.617 1 92 402 TYR A C 1
ATOM 3252 O O . TYR A 1 402 ? 9.305 -40.875 -12.672 1 92 402 TYR A O 1
ATOM 3260 N N . SER A 1 403 ? 8.836 -42.531 -14.117 1 89.44 403 SER A N 1
ATOM 3261 C CA . SER A 1 403 ? 7.629 -42.938 -13.414 1 89.44 403 SER A CA 1
ATOM 3262 C C . SER A 1 403 ? 7.785 -44.344 -12.812 1 89.44 403 SER A C 1
ATOM 3264 O O . SER A 1 403 ? 8.719 -45.062 -13.164 1 89.44 403 SER A O 1
ATOM 3266 N N . PHE A 1 404 ? 6.918 -44.688 -11.961 1 87.06 404 PHE A N 1
ATOM 3267 C CA . PHE A 1 404 ? 6.945 -46 -11.312 1 87.06 404 PHE A CA 1
ATOM 3268 C C . PHE A 1 404 ? 5.828 -46.875 -11.844 1 87.06 404 PHE A C 1
ATOM 3270 O O . PHE A 1 404 ? 5.391 -47.812 -11.156 1 87.06 404 PHE A O 1
ATOM 3277 N N . ASP A 1 405 ? 5.387 -46.656 -13.008 1 81.19 405 ASP A N 1
ATOM 3278 C CA . ASP A 1 405 ? 4.195 -47.312 -13.547 1 81.19 405 ASP A CA 1
ATOM 3279 C C . ASP A 1 405 ? 4.473 -48.75 -13.898 1 81.19 405 ASP A C 1
ATOM 3281 O O . ASP A 1 405 ? 3.674 -49.656 -13.586 1 81.19 405 ASP A O 1
ATOM 3285 N N . SER A 1 406 ? 5.531 -49.062 -14.562 1 79.25 406 SER A N 1
ATOM 3286 C CA . SER A 1 406 ? 5.75 -50.406 -15.109 1 79.25 406 SER A CA 1
ATOM 3287 C C . SER A 1 406 ? 6.566 -51.281 -14.156 1 79.25 406 SER A C 1
ATOM 3289 O O . SER A 1 406 ? 6.18 -52.406 -13.844 1 79.25 406 SER A O 1
ATOM 3291 N N . ASP A 1 407 ? 7.691 -50.781 -13.711 1 84 407 ASP A N 1
ATOM 3292 C CA . ASP A 1 407 ? 8.586 -51.531 -12.852 1 84 407 ASP A CA 1
ATOM 3293 C C . ASP A 1 407 ? 9.227 -50.656 -11.789 1 84 407 ASP A C 1
ATOM 3295 O O . ASP A 1 407 ? 10.398 -50.312 -11.891 1 84 407 ASP A O 1
ATOM 3299 N N . PRO A 1 408 ? 8.43 -50.5 -10.766 1 87.5 408 PRO A N 1
ATOM 3300 C CA . PRO A 1 408 ? 8.938 -49.625 -9.703 1 87.5 408 PRO A CA 1
ATOM 3301 C C . PRO A 1 408 ? 10.258 -50.094 -9.117 1 87.5 408 PRO A C 1
ATOM 3303 O O . PRO A 1 408 ? 11.133 -49.281 -8.812 1 87.5 408 PRO A O 1
ATOM 3306 N N . GLN A 1 409 ? 10.406 -51.375 -9 1 86.25 409 GLN A N 1
ATOM 3307 C CA . GLN A 1 409 ? 11.633 -51.906 -8.422 1 86.25 409 GLN A CA 1
ATOM 3308 C C . GLN A 1 409 ? 12.836 -51.625 -9.32 1 86.25 409 GLN A C 1
ATOM 3310 O O . GLN A 1 409 ? 13.922 -51.312 -8.828 1 86.25 409 GLN A O 1
ATOM 3315 N N . GLN A 1 410 ? 12.672 -51.75 -10.516 1 89.06 410 GLN A N 1
ATOM 3316 C CA . GLN A 1 410 ? 13.758 -51.469 -11.453 1 89.06 410 GLN A CA 1
ATOM 3317 C C . GLN A 1 410 ? 14.195 -50 -11.367 1 89.06 410 GLN A C 1
ATOM 3319 O O . GLN A 1 410 ? 15.391 -49.719 -11.43 1 89.06 410 GLN A O 1
ATOM 3324 N N . VAL A 1 411 ? 13.219 -49.125 -11.297 1 90.5 411 VAL A N 1
ATOM 3325 C CA . VAL A 1 411 ? 13.516 -47.688 -11.203 1 90.5 411 VAL A CA 1
ATOM 3326 C C . VAL A 1 411 ? 14.305 -47.406 -9.922 1 90.5 411 VAL A C 1
ATOM 3328 O O . VAL A 1 411 ? 15.297 -46.688 -9.945 1 90.5 411 VAL A O 1
ATOM 3331 N N . LEU A 1 412 ? 13.883 -48 -8.844 1 88.62 412 LEU A N 1
ATOM 3332 C CA . LEU A 1 412 ? 14.57 -47.844 -7.566 1 88.62 412 LEU A CA 1
ATOM 3333 C C . LEU A 1 412 ? 15.984 -48.406 -7.633 1 88.62 412 LEU A C 1
ATOM 3335 O O . LEU A 1 412 ? 16.938 -47.75 -7.215 1 88.62 412 LEU A O 1
ATOM 3339 N N . ASP A 1 413 ? 16.125 -49.531 -8.148 1 88.19 413 ASP A N 1
ATOM 3340 C CA . ASP A 1 413 ? 17.422 -50.188 -8.219 1 88.19 413 ASP A CA 1
ATOM 3341 C C . ASP A 1 413 ? 18.391 -49.406 -9.109 1 88.19 413 ASP A C 1
ATOM 3343 O O . ASP A 1 413 ? 19.562 -49.281 -8.773 1 88.19 413 ASP A O 1
ATOM 3347 N N . THR A 1 414 ? 17.844 -48.969 -10.156 1 88.56 414 THR A N 1
ATOM 3348 C CA . THR A 1 414 ? 18.672 -48.344 -11.172 1 88.56 414 THR A CA 1
ATOM 3349 C C . THR A 1 414 ? 19.094 -46.938 -10.727 1 88.56 414 THR A C 1
ATOM 3351 O O . THR A 1 414 ? 20.234 -46.531 -10.961 1 88.56 414 THR A O 1
ATOM 3354 N N . HIS A 1 415 ? 18.188 -46.25 -10.086 1 88.88 415 HIS A N 1
ATOM 3355 C CA . HIS A 1 415 ? 18.453 -44.844 -9.922 1 88.88 415 HIS A CA 1
ATOM 3356 C C . HIS A 1 415 ? 18.656 -44.469 -8.461 1 88.88 415 HIS A C 1
ATOM 3358 O O . HIS A 1 415 ? 19.266 -43.438 -8.148 1 88.88 415 HIS A O 1
ATOM 3364 N N . ILE A 1 416 ? 18.188 -45.281 -7.605 1 86.94 416 ILE A N 1
ATOM 3365 C CA . ILE A 1 416 ? 18.266 -44.906 -6.195 1 86.94 416 ILE A CA 1
ATOM 3366 C C . ILE A 1 416 ? 19.281 -45.812 -5.48 1 86.94 416 ILE A C 1
ATOM 3368 O O . ILE A 1 416 ? 20.203 -45.312 -4.832 1 86.94 416 ILE A O 1
ATOM 3372 N N . PHE A 1 417 ? 19.234 -47.125 -5.648 1 81.88 417 PHE A N 1
ATOM 3373 C CA . PHE A 1 417 ? 20.031 -48.062 -4.832 1 81.88 417 PHE A CA 1
ATOM 3374 C C . PHE A 1 417 ? 21.375 -48.312 -5.473 1 81.88 417 PHE A C 1
ATOM 3376 O O . PHE A 1 417 ? 22.328 -48.75 -4.793 1 81.88 417 PHE A O 1
ATOM 3383 N N . THR A 1 418 ? 21.547 -48.375 -6.75 1 68 418 THR A N 1
ATOM 3384 C CA . THR A 1 418 ? 22.828 -48.656 -7.379 1 68 418 THR A CA 1
ATOM 3385 C C . THR A 1 418 ? 23.859 -47.594 -6.98 1 68 418 THR A C 1
ATOM 3387 O O . THR A 1 418 ? 25.062 -47.875 -6.973 1 68 418 THR A O 1
ATOM 3390 N N . SER A 1 419 ? 23.484 -46.469 -6.848 1 54.97 419 SER A N 1
ATOM 3391 C CA . SER A 1 419 ? 24.484 -45.406 -6.629 1 54.97 419 SER A CA 1
ATOM 3392 C C . SER A 1 419 ? 25.297 -45.688 -5.371 1 54.97 419 SER A C 1
ATOM 3394 O O . SER A 1 419 ? 26.312 -45.031 -5.125 1 54.97 419 SER A O 1
ATOM 3396 N N . ASN A 1 420 ? 24.891 -46.625 -4.484 1 50.62 420 ASN A N 1
ATOM 3397 C CA . ASN A 1 420 ? 25.547 -46.875 -3.213 1 50.62 420 ASN A CA 1
ATOM 3398 C C . ASN A 1 420 ? 26.75 -47.812 -3.379 1 50.62 420 ASN A C 1
ATOM 3400 O O . ASN A 1 420 ? 27.438 -48.094 -2.408 1 50.62 420 ASN A O 1
ATOM 3404 N N . LYS A 1 421 ? 26.922 -48.531 -4.465 1 45.97 421 LYS A N 1
ATOM 3405 C CA . LYS A 1 421 ? 27.953 -49.562 -4.41 1 45.97 421 LYS A CA 1
ATOM 3406 C C . LYS A 1 421 ? 29.344 -48.938 -4.273 1 45.97 421 LYS A C 1
ATOM 3408 O O . LYS A 1 421 ? 30.297 -49.656 -3.939 1 45.97 421 LYS A O 1
ATOM 3413 N N . ASP A 1 422 ? 29.688 -48.125 -5.102 1 42.62 422 ASP A N 1
ATOM 3414 C CA . ASP A 1 422 ? 31.125 -47.844 -5.094 1 42.62 422 ASP A CA 1
ATOM 3415 C C . ASP A 1 422 ? 31.516 -47.031 -3.869 1 42.62 422 ASP A C 1
ATOM 3417 O O . ASP A 1 422 ? 32.625 -46.469 -3.818 1 42.62 422 ASP A O 1
ATOM 3421 N N . GLY A 1 423 ? 31 -47.25 -2.629 1 42.84 423 GLY A N 1
ATOM 3422 C CA . GLY A 1 423 ? 31.5 -46.656 -1.4 1 42.84 423 GLY A CA 1
ATOM 3423 C C . GLY A 1 423 ? 31.391 -45.156 -1.37 1 42.84 423 GLY A C 1
ATOM 3424 O O . GLY A 1 423 ? 31.797 -44.531 -0.401 1 42.84 423 GLY A O 1
ATOM 3425 N N . ALA A 1 424 ? 31.594 -44.469 -2.477 1 42.72 424 ALA A N 1
ATOM 3426 C CA . ALA A 1 424 ? 31.656 -43.031 -2.455 1 42.72 424 ALA A CA 1
ATOM 3427 C C . ALA A 1 424 ? 30.359 -42.438 -1.899 1 42.72 424 ALA A C 1
ATOM 3429 O O . ALA A 1 424 ? 29.281 -43.031 -2.037 1 42.72 424 ALA A O 1
ATOM 3430 N N . GLU A 1 425 ? 30.422 -41.688 -0.895 1 45.84 425 GLU A N 1
ATOM 3431 C CA . GLU A 1 425 ? 29.312 -40.906 -0.364 1 45.84 425 GLU A CA 1
ATOM 3432 C C . GLU A 1 425 ? 28.234 -40.688 -1.425 1 45.84 425 GLU A C 1
ATOM 3434 O O . GLU A 1 425 ? 28.469 -39.969 -2.416 1 45.84 425 GLU A O 1
ATOM 3439 N N . ASN A 1 426 ? 27.547 -41.656 -1.834 1 51.31 426 ASN A N 1
ATOM 3440 C CA . 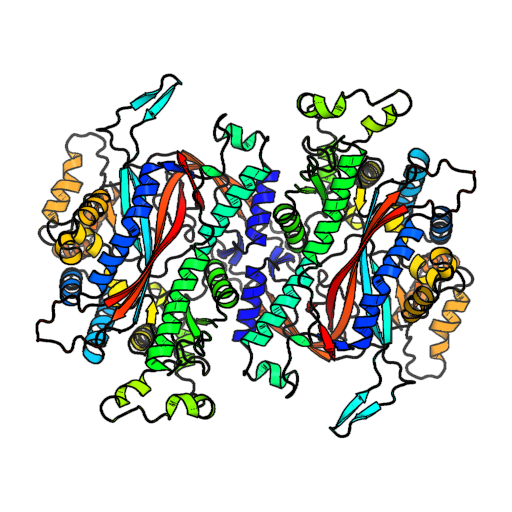ASN A 1 426 ? 26.531 -41.781 -2.875 1 51.31 426 ASN A CA 1
ATOM 3441 C C . ASN A 1 426 ? 25.516 -40.656 -2.807 1 51.31 426 ASN A C 1
ATOM 3443 O O . ASN A 1 426 ? 24.734 -40.562 -1.853 1 51.31 426 ASN A O 1
ATOM 3447 N N . ASN A 1 427 ? 25.812 -39.5 -3.377 1 71.38 427 ASN A N 1
ATOM 3448 C CA . ASN A 1 427 ? 24.875 -38.406 -3.541 1 71.38 427 ASN A CA 1
ATOM 3449 C C . ASN A 1 427 ? 23.75 -38.75 -4.508 1 71.38 427 ASN A C 1
ATOM 3451 O O . ASN A 1 427 ? 24 -39.062 -5.676 1 71.38 427 ASN A O 1
ATOM 3455 N N . VAL A 1 428 ? 22.594 -39.281 -4.094 1 80.44 428 VAL A N 1
ATOM 3456 C CA . VAL A 1 428 ? 21.391 -39.531 -4.871 1 80.44 428 VAL A CA 1
ATOM 3457 C C . VAL A 1 428 ? 20.891 -38.219 -5.496 1 80.44 428 VAL A C 1
ATOM 3459 O O . VAL A 1 428 ? 20.281 -37.406 -4.816 1 80.44 428 VAL A O 1
ATOM 3462 N N . PRO A 1 429 ? 21.219 -38.094 -6.781 1 88.94 429 PRO A N 1
ATOM 3463 C CA . PRO A 1 429 ? 20.875 -36.812 -7.418 1 88.94 429 PRO A CA 1
ATOM 3464 C C . PRO A 1 429 ? 19.438 -36.781 -7.945 1 88.94 429 PRO A C 1
ATOM 3466 O O . PRO A 1 429 ? 19.219 -36.375 -9.094 1 88.94 429 PRO A O 1
ATOM 3469 N N . PHE A 1 430 ? 18.516 -37.281 -7.09 1 92.31 430 PHE A N 1
ATOM 3470 C CA . PHE A 1 430 ? 17.125 -37.344 -7.52 1 92.31 430 PHE A CA 1
ATOM 3471 C C . PHE A 1 430 ? 16.203 -36.75 -6.469 1 92.31 430 PHE A C 1
ATOM 3473 O O . PHE A 1 430 ? 16.578 -36.594 -5.305 1 92.31 430 PHE A O 1
ATOM 3480 N N . VAL A 1 431 ? 15.07 -36.344 -6.883 1 91.75 431 VAL A N 1
ATOM 3481 C CA . VAL A 1 431 ? 13.992 -35.875 -6.016 1 91.75 431 VAL A CA 1
ATOM 3482 C C . VAL A 1 431 ? 12.695 -36.594 -6.355 1 91.75 431 VAL A C 1
ATOM 3484 O O . VAL A 1 431 ? 12.391 -36.812 -7.531 1 91.75 431 VAL A O 1
ATOM 3487 N N . LEU A 1 432 ? 12.078 -37.125 -5.355 1 91.81 432 LEU A N 1
ATOM 3488 C CA . LEU A 1 432 ? 10.758 -37.75 -5.465 1 91.81 432 LEU A CA 1
ATOM 3489 C C . LEU A 1 432 ? 9.656 -36.719 -5.211 1 91.81 432 LEU A C 1
ATOM 3491 O O . LEU A 1 432 ? 9.602 -36.125 -4.133 1 91.81 432 LEU A O 1
ATOM 3495 N N . LYS A 1 433 ? 8.82 -36.438 -6.242 1 89.44 433 LYS A N 1
ATOM 3496 C CA . LYS A 1 433 ? 7.812 -35.375 -6.16 1 89.44 433 LYS A CA 1
ATOM 3497 C C . LYS A 1 433 ? 6.402 -35.969 -6.242 1 89.44 433 LYS A C 1
ATOM 3499 O O . LYS A 1 433 ? 6.082 -36.688 -7.176 1 89.44 433 LYS A O 1
ATOM 3504 N N . PRO A 1 434 ? 5.535 -35.594 -5.309 1 86.06 434 PRO A N 1
ATOM 3505 C CA . PRO A 1 434 ? 4.133 -36 -5.414 1 86.06 434 PRO A CA 1
ATOM 3506 C C . PRO A 1 434 ? 3.344 -35.125 -6.406 1 86.06 434 PRO A C 1
ATOM 3508 O O . PRO A 1 434 ? 3.865 -34.156 -6.926 1 86.06 434 PRO A O 1
ATOM 3511 N N . GLN A 1 435 ? 2.096 -35.438 -6.684 1 78.75 435 GLN A N 1
ATOM 3512 C CA . GLN A 1 435 ? 1.284 -34.781 -7.711 1 78.75 435 GLN A CA 1
ATOM 3513 C C . GLN A 1 435 ? 0.745 -33.438 -7.219 1 78.75 435 GLN A C 1
ATOM 3515 O O . GLN A 1 435 ? 0.441 -32.562 -8.023 1 78.75 435 GLN A O 1
ATOM 3520 N N . ARG A 1 436 ? 0.662 -33.312 -5.934 1 66.88 436 ARG A N 1
ATOM 3521 C CA . ARG A 1 436 ? -0.019 -32.156 -5.375 1 66.88 436 ARG A CA 1
ATOM 3522 C C . ARG A 1 436 ? 0.861 -30.922 -5.457 1 66.88 436 ARG A C 1
ATOM 3524 O O . ARG A 1 436 ? 2.084 -31.031 -5.574 1 66.88 436 ARG A O 1
ATOM 3531 N N . GLU A 1 437 ? 0.008 -29.797 -5.766 1 61.84 437 GLU A N 1
ATOM 3532 C CA . GLU A 1 437 ? 0.662 -28.5 -5.68 1 61.84 437 GLU A CA 1
ATOM 3533 C C . GLU A 1 437 ? 0.776 -28.031 -4.234 1 61.84 437 GLU A C 1
ATOM 3535 O O . GLU A 1 437 ? 0.228 -28.656 -3.326 1 61.84 437 GLU A O 1
ATOM 3540 N N . GLY A 1 438 ? 1.463 -26.969 -3.867 1 54.56 438 GLY A N 1
ATOM 3541 C CA . GLY A 1 438 ? 1.507 -26.328 -2.568 1 54.56 438 GLY A CA 1
ATOM 3542 C C . GLY A 1 438 ? 2.83 -26.516 -1.849 1 54.56 438 GLY A C 1
ATOM 3543 O O . GLY A 1 438 ? 3.404 -27.609 -1.875 1 54.56 438 GLY A O 1
ATOM 3544 N N . GLY A 1 439 ? 3.627 -25.641 -1.879 1 54.78 439 GLY A N 1
ATOM 3545 C CA . GLY A 1 439 ? 4.848 -25.5 -1.099 1 54.78 439 GLY A CA 1
ATOM 3546 C C . GLY A 1 439 ? 4.773 -26.188 0.256 1 54.78 439 GLY A C 1
ATOM 3547 O O . GLY A 1 439 ? 3.695 -26.609 0.686 1 54.78 439 GLY A O 1
ATOM 3548 N N . GLY A 1 440 ? 5.527 -27.172 0.806 1 53.94 440 GLY A N 1
ATOM 3549 C CA . GLY A 1 440 ? 5.34 -27.578 2.189 1 53.94 440 GLY A CA 1
ATOM 3550 C C . GLY A 1 440 ? 6.078 -28.859 2.541 1 53.94 440 GLY A C 1
ATOM 3551 O O . GLY A 1 440 ? 5.664 -29.594 3.441 1 53.94 440 GLY A O 1
ATOM 3552 N N . GLY A 1 441 ? 7.012 -28.938 1.727 1 59.97 441 GLY A N 1
ATOM 3553 C CA . GLY A 1 441 ? 7.898 -29.969 2.229 1 59.97 441 GLY A CA 1
ATOM 3554 C C . GLY A 1 441 ? 7.477 -31.375 1.816 1 59.97 441 GLY A C 1
ATOM 3555 O O . GLY A 1 441 ? 7.715 -32.344 2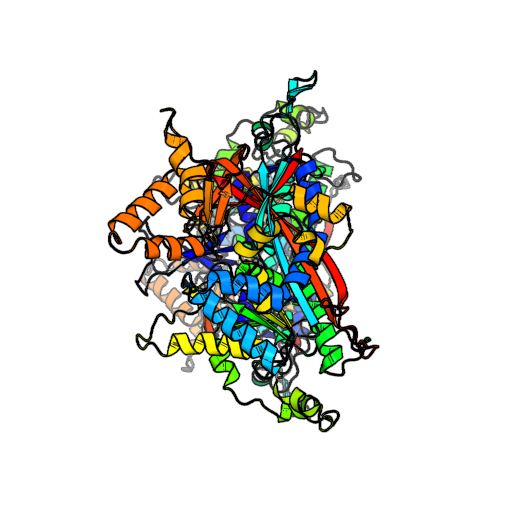.543 1 59.97 441 GLY A O 1
ATOM 3556 N N . PHE A 1 442 ? 6.852 -31.453 0.685 1 74.19 442 PHE A N 1
ATOM 3557 C CA . PHE A 1 442 ? 6.359 -32.781 0.343 1 74.19 442 PHE A CA 1
ATOM 3558 C C . PHE A 1 442 ? 7.34 -33.5 -0.577 1 74.19 442 PHE A C 1
ATOM 3560 O O . PHE A 1 442 ? 7.242 -34.719 -0.773 1 74.19 442 PHE A O 1
ATOM 3567 N N . ASN A 1 443 ? 8.211 -32.812 -1.144 1 84.44 443 ASN A N 1
ATOM 3568 C CA . ASN A 1 443 ? 9.242 -33.438 -1.959 1 84.44 443 ASN A CA 1
ATOM 3569 C C . ASN A 1 443 ? 10.25 -34.188 -1.099 1 84.44 443 ASN A C 1
ATOM 3571 O O . ASN A 1 443 ? 10.555 -33.781 0.022 1 84.44 443 ASN A O 1
ATOM 3575 N N . ILE A 1 444 ? 10.727 -35.312 -1.542 1 88.12 444 ILE A N 1
ATOM 3576 C CA . ILE A 1 444 ? 11.742 -36.125 -0.865 1 88.12 444 ILE A CA 1
ATOM 3577 C C . ILE A 1 444 ? 13.031 -36.125 -1.681 1 88.12 444 ILE A C 1
ATOM 3579 O O . ILE A 1 444 ? 13.031 -36.5 -2.852 1 88.12 444 ILE A O 1
ATOM 3583 N N . TYR A 1 445 ? 14.117 -35.75 -0.99 1 87.88 445 TYR A N 1
ATOM 3584 C CA . TYR A 1 445 ? 15.336 -35.469 -1.744 1 87.88 445 TYR A CA 1
ATOM 3585 C C . TYR A 1 445 ? 16.422 -36.5 -1.394 1 87.88 445 TYR A C 1
ATOM 3587 O O . TYR A 1 445 ? 16.578 -36.875 -0.23 1 87.88 445 TYR A O 1
ATOM 3595 N N . GLY A 1 446 ? 17.156 -36.938 -2.432 1 86.69 446 GLY A N 1
ATOM 3596 C CA . GLY A 1 446 ? 18.422 -37.625 -2.262 1 86.69 446 GLY A CA 1
ATOM 3597 C C . GLY A 1 446 ? 18.281 -38.906 -1.427 1 86.69 446 GLY A C 1
ATOM 3598 O O . GLY A 1 446 ? 17.422 -39.75 -1.703 1 86.69 446 GLY A O 1
ATOM 3599 N N . LYS A 1 447 ? 19.062 -38.875 -0.331 1 85.38 447 LYS A N 1
ATOM 3600 C CA . LYS A 1 447 ? 19.141 -40.031 0.527 1 85.38 447 LYS A CA 1
ATOM 3601 C C . LYS A 1 447 ? 17.844 -40.281 1.281 1 85.38 447 LYS A C 1
ATOM 3603 O O . LYS A 1 447 ? 17.547 -41.406 1.694 1 85.38 447 LYS A O 1
ATOM 3608 N N . ASP A 1 448 ? 17.125 -39.219 1.357 1 89.19 448 ASP A N 1
ATOM 3609 C CA . ASP A 1 448 ? 15.859 -39.344 2.07 1 89.19 448 ASP A CA 1
ATOM 3610 C C . ASP A 1 448 ? 14.883 -40.219 1.302 1 89.19 448 ASP A C 1
ATOM 3612 O O . ASP A 1 448 ? 13.922 -40.75 1.878 1 89.19 448 ASP A O 1
ATOM 3616 N N . ILE A 1 449 ? 15.133 -40.406 -0.006 1 90.31 449 ILE A N 1
ATOM 3617 C CA . ILE A 1 449 ? 14.289 -41.312 -0.801 1 90.31 449 ILE A CA 1
ATOM 3618 C C . ILE A 1 449 ? 14.492 -42.75 -0.344 1 90.31 449 ILE A C 1
ATOM 3620 O O . ILE A 1 449 ? 13.523 -43.5 -0.195 1 90.31 449 ILE A O 1
ATOM 3624 N N . GLU A 1 450 ? 15.719 -43.062 -0.104 1 88.19 450 GLU A N 1
ATOM 3625 C CA . GLU A 1 450 ? 16.016 -44.406 0.385 1 88.19 450 GLU A CA 1
ATOM 3626 C C . GLU A 1 450 ? 15.344 -44.656 1.729 1 88.19 450 GLU A C 1
ATOM 3628 O O . GLU A 1 450 ? 14.781 -45.719 1.949 1 88.19 450 GLU A O 1
ATOM 3633 N N . LYS A 1 451 ? 15.461 -43.688 2.504 1 89.81 451 LYS A N 1
ATOM 3634 C CA . LYS A 1 451 ? 14.844 -43.812 3.818 1 89.81 451 LYS A CA 1
ATOM 3635 C C . LYS A 1 451 ? 13.328 -43.969 3.699 1 89.81 451 LYS A C 1
ATOM 3637 O O . LYS A 1 451 ? 12.719 -44.719 4.453 1 89.81 451 LYS A O 1
ATOM 3642 N N . PHE A 1 452 ? 12.82 -43.219 2.855 1 90.12 452 PHE A N 1
ATOM 3643 C CA . PHE A 1 452 ? 11.383 -43.281 2.625 1 90.12 452 PHE A CA 1
ATOM 3644 C C . PHE A 1 452 ? 10.953 -44.688 2.17 1 90.12 452 PHE A C 1
ATOM 3646 O O . PHE A 1 452 ? 9.992 -45.25 2.697 1 90.12 452 PHE A O 1
ATOM 3653 N N . VAL A 1 453 ? 11.672 -45.25 1.271 1 88.5 453 VAL A N 1
ATOM 3654 C CA . VAL A 1 453 ? 11.367 -46.562 0.725 1 88.5 453 VAL A CA 1
ATOM 3655 C C . VAL A 1 453 ? 11.555 -47.625 1.806 1 88.5 453 VAL A C 1
ATOM 3657 O O . VAL A 1 453 ? 10.711 -48.531 1.965 1 88.5 453 VAL A O 1
ATOM 3660 N N . ALA A 1 454 ? 12.586 -47.469 2.521 1 85.5 454 ALA A N 1
ATOM 3661 C CA . ALA A 1 454 ? 12.883 -48.438 3.586 1 85.5 454 ALA A CA 1
ATOM 3662 C C . ALA A 1 454 ? 11.805 -48.406 4.668 1 85.5 454 ALA A C 1
ATOM 3664 O O . ALA A 1 454 ? 11.375 -49.438 5.156 1 85.5 454 ALA A O 1
ATOM 3665 N N . LYS A 1 455 ? 11.508 -47.219 4.992 1 86.25 455 LYS A N 1
ATOM 3666 C CA . LYS A 1 455 ? 10.484 -47.062 6.023 1 86.25 455 LYS A CA 1
ATOM 3667 C C . LYS A 1 455 ? 9.156 -47.656 5.586 1 86.25 455 LYS A C 1
ATOM 3669 O O . LYS A 1 455 ? 8.477 -48.312 6.375 1 86.25 455 LYS A O 1
ATOM 3674 N N . TYR A 1 456 ? 8.852 -47.375 4.43 1 84.56 456 TYR A N 1
ATOM 3675 C CA . TYR A 1 456 ? 7.586 -47.906 3.934 1 84.56 456 TYR A CA 1
ATOM 3676 C C . TYR A 1 456 ? 7.613 -49.438 3.873 1 84.56 456 TYR A C 1
ATOM 3678 O O . TYR A 1 456 ? 6.617 -50.094 4.191 1 84.56 456 TYR A O 1
ATOM 3686 N N . ARG A 1 457 ? 8.695 -50.062 3.463 1 82.31 457 ARG A N 1
ATOM 3687 C CA . ARG A 1 457 ? 8.852 -51.5 3.393 1 82.31 457 ARG A CA 1
ATOM 3688 C C . ARG A 1 457 ? 8.758 -52.125 4.781 1 82.31 457 ARG A C 1
ATOM 3690 O O . ARG A 1 457 ? 8.195 -53.219 4.941 1 82.31 457 ARG A O 1
ATOM 3697 N N . GLN A 1 458 ? 9.375 -51.5 5.668 1 80.5 458 GLN A N 1
ATOM 3698 C CA . GLN A 1 458 ? 9.359 -52 7.039 1 80.5 458 GLN A CA 1
ATOM 3699 C C . GLN A 1 458 ? 7.945 -51.969 7.609 1 80.5 458 GLN A C 1
ATOM 3701 O O . GLN A 1 458 ? 7.539 -52.938 8.297 1 80.5 458 GLN A O 1
ATOM 3706 N N . GLN A 1 459 ? 7.297 -50.938 7.41 1 77.31 459 GLN A N 1
ATOM 3707 C CA . GLN A 1 459 ? 5.961 -50.781 7.977 1 77.31 459 GLN A CA 1
ATOM 3708 C C . GLN A 1 459 ? 4.953 -51.688 7.277 1 77.31 459 GLN A C 1
ATOM 3710 O O . GLN A 1 459 ? 3.924 -52.031 7.855 1 77.31 459 GLN A O 1
ATOM 3715 N N . ASN A 1 460 ? 5.301 -52 6.043 1 72.06 460 ASN A N 1
ATOM 3716 C CA . ASN A 1 460 ? 4.383 -52.812 5.254 1 72.06 460 ASN A CA 1
ATOM 3717 C C . ASN A 1 460 ? 5.051 -54.094 4.766 1 72.06 460 ASN A C 1
ATOM 3719 O O . ASN A 1 460 ? 4.91 -54.469 3.602 1 72.06 460 ASN A O 1
ATOM 3723 N N . SER A 1 461 ? 5.789 -54.75 5.527 1 66.75 461 SER A N 1
ATOM 3724 C CA . SER A 1 461 ? 6.645 -55.875 5.195 1 66.75 461 SER A CA 1
ATOM 3725 C C . SER A 1 461 ? 5.859 -56.969 4.465 1 66.75 461 SER A C 1
ATOM 3727 O O . SER A 1 461 ? 6.398 -57.656 3.582 1 66.75 461 SER A O 1
ATOM 3729 N N . ASP A 1 462 ? 4.711 -57.125 4.797 1 64.38 462 ASP A N 1
ATOM 3730 C CA . ASP A 1 462 ? 3.906 -58.188 4.23 1 64.38 462 ASP A CA 1
ATOM 3731 C C . ASP A 1 462 ? 3.211 -57.75 2.949 1 64.38 462 ASP A C 1
ATOM 3733 O O . ASP A 1 462 ? 2.58 -58.562 2.264 1 64.38 462 ASP A O 1
ATOM 3737 N N . ARG A 1 463 ? 3.35 -56.469 2.545 1 69.25 463 ARG A N 1
ATOM 3738 C CA . ARG A 1 463 ? 2.596 -55.938 1.404 1 69.25 463 ARG A CA 1
ATOM 3739 C C . ARG A 1 463 ? 3.475 -55.094 0.506 1 69.25 463 ARG A C 1
ATOM 3741 O O . ARG A 1 463 ? 3.27 -53.875 0.404 1 69.25 463 ARG A O 1
ATOM 3748 N N . GLN A 1 464 ? 4.434 -55.688 -0.168 1 64.19 464 GLN A N 1
ATOM 3749 C CA . GLN A 1 464 ? 5.301 -54.969 -1.105 1 64.19 464 GLN A CA 1
ATOM 3750 C C . GLN A 1 464 ? 4.484 -54.25 -2.166 1 64.19 464 GLN A C 1
ATOM 3752 O O . GLN A 1 464 ? 4.902 -53.219 -2.67 1 64.19 464 GLN A O 1
ATOM 3757 N N . ASP A 1 465 ? 3.387 -54.719 -2.27 1 74.44 465 ASP A N 1
ATOM 3758 C CA . ASP A 1 465 ? 2.463 -54.156 -3.242 1 74.44 465 ASP A CA 1
ATOM 3759 C C . ASP A 1 465 ? 1.987 -52.781 -2.795 1 74.44 465 ASP A C 1
ATOM 3761 O O . ASP A 1 465 ? 1.699 -51.906 -3.627 1 74.44 465 ASP A O 1
ATOM 3765 N N . GLU A 1 466 ? 2.123 -52.562 -1.566 1 78.56 466 GLU A N 1
ATOM 3766 C CA . GLU A 1 466 ? 1.657 -51.281 -1.047 1 78.56 466 GLU A CA 1
ATOM 3767 C C . GLU A 1 466 ? 2.643 -50.156 -1.376 1 78.56 466 GLU A C 1
ATOM 3769 O O . GLU A 1 466 ? 2.234 -49.031 -1.685 1 78.56 466 GLU A O 1
ATOM 3774 N N . LEU A 1 467 ? 3.893 -50.438 -1.235 1 82.38 467 LEU A N 1
ATOM 3775 C CA . LEU A 1 467 ? 4.906 -49.469 -1.599 1 82.38 467 LEU A CA 1
ATOM 3776 C C . LEU A 1 467 ? 4.754 -49.031 -3.057 1 82.38 467 LEU A C 1
ATOM 3778 O O . LEU A 1 467 ? 4.836 -47.844 -3.373 1 82.38 467 LEU A O 1
ATOM 3782 N N . TYR A 1 468 ? 4.547 -49.969 -3.893 1 79.62 468 TYR A N 1
ATOM 3783 C CA . TYR A 1 468 ? 4.43 -49.719 -5.32 1 79.62 468 TYR A CA 1
ATOM 3784 C C . TYR A 1 468 ? 3.189 -48.875 -5.613 1 79.62 468 TYR A C 1
ATOM 3786 O O . TYR A 1 468 ? 3.211 -48 -6.48 1 79.62 468 TYR A O 1
ATOM 3794 N N . HIS A 1 469 ? 2.207 -49.094 -4.867 1 79.88 469 HIS A N 1
ATOM 3795 C CA . HIS A 1 469 ? 0.989 -48.312 -4.996 1 79.88 469 HIS A CA 1
ATOM 3796 C C . HIS A 1 469 ? 1.232 -46.875 -4.613 1 79.88 469 HIS A C 1
ATOM 3798 O O . HIS A 1 469 ? 0.749 -45.938 -5.285 1 79.88 469 HIS A O 1
ATOM 3804 N N . VAL A 1 470 ? 2.002 -46.688 -3.623 1 81.94 470 VAL A N 1
ATOM 3805 C CA . VAL A 1 470 ? 2.297 -45.344 -3.148 1 81.94 470 VAL A CA 1
ATOM 3806 C C . VAL A 1 470 ? 3.215 -44.625 -4.145 1 81.94 470 VAL A C 1
ATOM 3808 O O . VAL A 1 470 ? 3.018 -43.438 -4.449 1 81.94 470 VAL A O 1
ATOM 3811 N N . LEU A 1 471 ? 4.16 -45.344 -4.645 1 86.81 471 LEU A N 1
ATOM 3812 C CA . LEU A 1 471 ? 5.156 -44.75 -5.535 1 86.81 471 LEU A CA 1
ATOM 3813 C C . LEU A 1 471 ? 4.523 -44.312 -6.855 1 86.81 471 LEU A C 1
ATOM 3815 O O . LEU A 1 471 ? 5.02 -43.406 -7.516 1 86.81 471 LEU A O 1
ATOM 3819 N N . LYS A 1 472 ? 3.436 -44.906 -7.215 1 83.5 472 LYS A N 1
ATOM 3820 C CA . LYS A 1 472 ? 2.734 -44.531 -8.445 1 83.5 472 LYS A CA 1
ATOM 3821 C C . LYS A 1 472 ? 2.225 -43.094 -8.375 1 83.5 472 LYS A C 1
ATOM 3823 O O . LYS A 1 472 ? 2.012 -42.469 -9.414 1 83.5 472 LYS A O 1
ATOM 3828 N N . GLY A 1 473 ? 2.068 -42.625 -7.191 1 83.38 473 GLY A N 1
ATOM 3829 C CA . GLY A 1 473 ? 1.623 -41.25 -6.996 1 83.38 473 GLY A CA 1
ATOM 3830 C C . GLY A 1 473 ? 2.756 -40.25 -7.043 1 83.38 473 GLY A C 1
ATOM 3831 O O . GLY A 1 473 ? 2.539 -39.062 -6.844 1 83.38 473 GLY A O 1
ATOM 3832 N N . TYR A 1 474 ? 3.998 -40.812 -7.312 1 87.62 474 TYR A N 1
ATOM 3833 C CA . TYR A 1 474 ? 5.172 -39.938 -7.367 1 87.62 474 TYR A CA 1
ATOM 3834 C C . TYR A 1 474 ? 5.828 -40 -8.742 1 87.62 474 TYR A C 1
ATOM 3836 O O . TYR A 1 474 ? 5.602 -40.938 -9.508 1 87.62 474 TYR A O 1
ATOM 3844 N N . ILE A 1 475 ? 6.59 -38.938 -9.039 1 91 475 ILE A N 1
ATOM 3845 C CA . ILE A 1 475 ? 7.559 -38.969 -10.133 1 91 475 ILE A CA 1
ATOM 3846 C C . ILE A 1 475 ? 8.969 -38.812 -9.578 1 91 475 ILE A C 1
ATOM 3848 O O . ILE A 1 475 ? 9.164 -38.219 -8.523 1 91 475 ILE A O 1
ATOM 3852 N N . LEU A 1 476 ? 9.883 -39.469 -10.203 1 93.19 476 LEU A N 1
ATOM 3853 C CA . LEU A 1 476 ? 11.297 -39.344 -9.875 1 93.19 476 LEU A CA 1
ATOM 3854 C C . LEU A 1 476 ? 12 -38.438 -10.875 1 93.19 476 LEU A C 1
ATOM 3856 O O . LEU A 1 476 ? 11.953 -38.688 -12.078 1 93.19 476 LEU A O 1
ATOM 3860 N N . MET A 1 477 ? 12.578 -37.344 -10.406 1 94 477 MET A N 1
ATOM 3861 C CA . MET A 1 477 ? 13.25 -36.375 -11.281 1 94 477 MET A CA 1
ATOM 3862 C C . MET A 1 477 ? 14.711 -36.219 -10.883 1 94 477 MET A C 1
ATOM 3864 O O . MET A 1 477 ? 15.039 -36.188 -9.695 1 94 477 MET A O 1
ATOM 3868 N N . GLU A 1 478 ? 15.562 -36.156 -11.867 1 93.06 478 GLU A N 1
ATOM 3869 C CA . GLU A 1 478 ? 16.953 -35.812 -11.602 1 93.06 478 GLU A CA 1
ATOM 3870 C C . GLU A 1 478 ? 17.078 -34.406 -11.039 1 93.06 478 GLU A C 1
ATOM 3872 O O . GLU A 1 478 ? 16.391 -33.5 -11.484 1 93.06 478 GLU A O 1
ATOM 3877 N N . LEU A 1 479 ? 17.969 -34.281 -10.086 1 91.88 479 LEU A N 1
ATOM 3878 C CA . LEU A 1 479 ? 18.188 -32.969 -9.477 1 91.88 479 LEU A CA 1
ATOM 3879 C C . LEU A 1 479 ? 18.844 -32 -10.461 1 91.88 479 LEU A C 1
ATOM 3881 O O . LEU A 1 479 ? 19.734 -32.406 -11.219 1 91.88 479 LEU A O 1
ATOM 3885 N N . ILE A 1 480 ? 18.359 -30.797 -10.484 1 91.75 480 ILE A N 1
ATOM 3886 C CA . ILE A 1 480 ? 19 -29.75 -11.258 1 91.75 480 ILE A CA 1
ATOM 3887 C C . ILE A 1 480 ? 20.203 -29.203 -10.492 1 91.75 480 ILE A C 1
ATOM 3889 O O . ILE A 1 480 ? 20.109 -28.906 -9.305 1 91.75 480 ILE A O 1
ATOM 3893 N N . ASN A 1 481 ? 21.359 -29.188 -11.125 1 91.44 481 ASN A N 1
ATOM 3894 C CA . ASN A 1 481 ? 22.562 -28.594 -10.539 1 91.44 481 ASN A CA 1
ATOM 3895 C C . ASN A 1 481 ? 22.594 -27.078 -10.711 1 91.44 481 ASN A C 1
ATOM 3897 O O . ASN A 1 481 ? 23 -26.578 -11.758 1 91.44 481 ASN A O 1
ATOM 3901 N N . VAL A 1 482 ? 22.281 -26.422 -9.648 1 91.94 482 VAL A N 1
ATOM 3902 C CA . VAL A 1 482 ? 21.984 -25 -9.758 1 91.94 482 VAL A CA 1
ATOM 3903 C C . VAL A 1 482 ? 23.188 -24.188 -9.266 1 91.94 482 VAL A C 1
ATOM 3905 O O . VAL A 1 482 ? 23.781 -24.5 -8.227 1 91.94 482 VAL A O 1
ATOM 3908 N N . PRO A 1 483 ? 23.609 -23.125 -9.992 1 90.25 483 PRO A N 1
ATOM 3909 C CA . PRO A 1 483 ? 24.641 -22.234 -9.453 1 90.25 483 PRO A CA 1
ATOM 3910 C C . PRO A 1 483 ? 24.172 -21.453 -8.219 1 90.25 483 PRO A C 1
ATOM 3912 O O . PRO A 1 483 ? 23 -21.094 -8.133 1 90.25 483 PRO A O 1
ATOM 3915 N N . LYS A 1 484 ? 25.125 -21.234 -7.348 1 89.31 484 LYS A N 1
ATOM 3916 C CA . LYS A 1 484 ? 24.844 -20.469 -6.133 1 89.31 484 LYS A CA 1
ATOM 3917 C C . LYS A 1 484 ? 25.391 -19.047 -6.242 1 89.31 484 LYS A C 1
ATOM 3919 O O . LYS A 1 484 ? 26.406 -18.812 -6.906 1 89.31 484 LYS A O 1
ATOM 3924 N N . HIS A 1 485 ? 24.641 -18.156 -5.629 1 84.75 485 HIS A N 1
ATOM 3925 C CA . HIS A 1 485 ? 25.062 -16.75 -5.602 1 84.75 485 HIS A CA 1
ATOM 3926 C C . HIS A 1 485 ? 24.859 -16.141 -4.219 1 84.75 485 HIS A C 1
ATOM 3928 O O . HIS A 1 485 ? 23.953 -16.547 -3.484 1 84.75 485 HIS A O 1
ATOM 3934 N N . ASP A 1 486 ? 25.734 -15.148 -3.936 1 84.62 486 ASP A N 1
ATOM 3935 C CA . ASP A 1 486 ? 25.547 -14.398 -2.693 1 84.62 486 ASP A CA 1
ATOM 3936 C C . ASP A 1 486 ? 24.328 -13.492 -2.77 1 84.62 486 ASP A C 1
ATOM 3938 O O . ASP A 1 486 ? 24.078 -12.859 -3.801 1 84.62 486 ASP A O 1
ATOM 3942 N N . LYS A 1 487 ? 23.562 -13.539 -1.695 1 87.5 487 LYS A N 1
ATOM 3943 C CA . LYS A 1 487 ? 22.359 -12.719 -1.653 1 87.5 487 LYS A CA 1
ATOM 3944 C C . LYS A 1 487 ? 22.156 -12.117 -0.269 1 87.5 487 LYS A C 1
ATOM 3946 O O . LYS A 1 487 ? 22.578 -12.688 0.736 1 87.5 487 LYS A O 1
ATOM 3951 N N . SER A 1 488 ? 21.641 -10.859 -0.288 1 89.5 488 SER A N 1
ATOM 3952 C CA . SER A 1 488 ? 21.156 -10.234 0.937 1 89.5 488 SER A CA 1
ATOM 3953 C C . SER A 1 488 ? 19.641 -10.109 0.928 1 89.5 488 SER A C 1
ATOM 3955 O O . SER A 1 488 ? 19.078 -9.383 0.108 1 89.5 488 SER A O 1
ATOM 3957 N N . SER A 1 489 ? 19.016 -10.844 1.804 1 91.69 489 SER A N 1
ATOM 3958 C CA . SER A 1 489 ? 17.562 -10.82 1.906 1 91.69 489 SER A CA 1
ATOM 3959 C C . SER A 1 489 ? 17.109 -10.023 3.121 1 91.69 489 SER A C 1
ATOM 3961 O O . SER A 1 489 ? 17.812 -9.938 4.121 1 91.69 489 SER A O 1
ATOM 3963 N N . ILE A 1 490 ? 15.992 -9.383 2.971 1 92.25 490 ILE A N 1
ATOM 3964 C CA . ILE A 1 490 ? 15.477 -8.586 4.074 1 92.25 490 ILE A CA 1
ATOM 3965 C C . ILE A 1 490 ? 14.062 -9.039 4.426 1 92.25 490 ILE A C 1
ATOM 3967 O O . ILE A 1 490 ? 13.273 -9.375 3.543 1 92.25 490 ILE A O 1
ATOM 3971 N N . PHE A 1 491 ? 13.828 -9.18 5.707 1 89.25 491 PHE A N 1
ATOM 3972 C CA . PHE A 1 491 ? 12.531 -9.438 6.316 1 89.25 491 PHE A CA 1
ATOM 3973 C C . PHE A 1 491 ? 12.234 -8.422 7.41 1 89.25 491 PHE A C 1
ATOM 3975 O O . PHE A 1 491 ? 13.148 -7.84 7.996 1 89.25 491 PHE A O 1
ATOM 3982 N N . PHE A 1 492 ? 10.984 -8.18 7.582 1 87.5 492 PHE A N 1
ATOM 3983 C CA . PHE A 1 492 ? 10.586 -7.312 8.688 1 87.5 492 PHE A CA 1
ATOM 3984 C C . PHE A 1 492 ? 9.797 -8.094 9.734 1 87.5 492 PHE A C 1
ATOM 3986 O O . PHE A 1 492 ? 8.883 -8.844 9.391 1 87.5 492 PHE A O 1
ATOM 3993 N N . ASP A 1 493 ? 10.203 -7.949 10.961 1 86.06 493 ASP A N 1
ATOM 3994 C CA . ASP A 1 493 ? 9.602 -8.734 12.023 1 86.06 493 ASP A CA 1
ATOM 3995 C C . ASP A 1 493 ? 8.305 -8.094 12.516 1 86.06 493 ASP A C 1
ATOM 3997 O O . ASP A 1 493 ? 7.781 -7.184 11.883 1 86.06 493 ASP A O 1
ATOM 4001 N N . LYS A 1 494 ? 7.742 -8.625 13.648 1 82 494 LYS A N 1
ATOM 4002 C CA . LYS A 1 494 ? 6.445 -8.234 14.195 1 82 494 LYS A CA 1
ATOM 4003 C C . LYS A 1 494 ? 6.445 -6.773 14.617 1 82 494 LYS A C 1
ATOM 4005 O O . LYS A 1 494 ? 5.387 -6.152 14.727 1 82 494 LYS A O 1
ATOM 4010 N N . ASP A 1 495 ? 7.605 -6.152 14.883 1 84.19 495 ASP A N 1
ATOM 4011 C CA . ASP A 1 495 ? 7.715 -4.746 15.258 1 84.19 495 ASP A CA 1
ATOM 4012 C C . ASP A 1 495 ? 8.219 -3.904 14.086 1 84.19 495 ASP A C 1
ATOM 4014 O O . ASP A 1 495 ? 8.688 -2.779 14.281 1 84.19 495 ASP A O 1
ATOM 4018 N N . ASN A 1 496 ? 8.234 -4.527 12.891 1 84.31 496 ASN A N 1
ATOM 4019 C CA . ASN A 1 496 ? 8.641 -3.885 11.641 1 84.31 496 ASN A CA 1
ATOM 4020 C C . ASN A 1 496 ? 10.125 -3.561 11.633 1 84.31 496 ASN A C 1
ATOM 4022 O O . ASN A 1 496 ? 10.562 -2.623 10.961 1 84.31 496 ASN A O 1
ATOM 4026 N N . ARG A 1 497 ? 10.961 -4.273 12.445 1 89.38 497 ARG A N 1
ATOM 4027 C CA . ARG A 1 497 ? 12.414 -4.141 12.406 1 89.38 497 ARG A CA 1
ATOM 4028 C C . ARG A 1 497 ? 13.008 -4.977 11.273 1 89.38 497 ARG A C 1
ATOM 4030 O O . ARG A 1 497 ? 12.594 -6.113 11.055 1 89.38 497 ARG A O 1
ATOM 4037 N N . ALA A 1 498 ? 13.922 -4.371 10.555 1 92 498 ALA A N 1
ATOM 4038 C CA . ALA A 1 498 ? 14.555 -5.027 9.414 1 92 498 ALA A CA 1
ATOM 4039 C C . ALA A 1 498 ? 15.539 -6.102 9.875 1 92 498 ALA A C 1
ATOM 4041 O O . ALA A 1 498 ? 16.391 -5.852 10.734 1 92 498 ALA A O 1
ATOM 4042 N N . ILE A 1 499 ? 15.414 -7.27 9.383 1 90.81 499 ILE A N 1
ATOM 4043 C CA . ILE A 1 499 ? 16.359 -8.367 9.555 1 90.81 499 ILE A CA 1
ATOM 4044 C C . ILE A 1 499 ? 16.984 -8.727 8.211 1 90.81 499 ILE A C 1
ATOM 4046 O O . ILE A 1 499 ? 16.281 -9.125 7.277 1 90.81 499 ILE A O 1
ATOM 4050 N N . VAL A 1 500 ? 18.234 -8.516 8.133 1 91.5 500 VAL A N 1
ATOM 4051 C CA . VAL A 1 500 ? 18.953 -8.828 6.895 1 91.5 500 VAL A CA 1
ATOM 4052 C C . VAL A 1 500 ? 19.719 -10.133 7.055 1 91.5 500 VAL A C 1
ATOM 4054 O O . VAL A 1 500 ? 20.406 -10.336 8.062 1 91.5 500 VAL A O 1
ATOM 4057 N N . VAL A 1 501 ? 19.578 -10.992 6.109 1 88.94 501 VAL A N 1
ATOM 4058 C CA . VAL A 1 501 ? 20.25 -12.289 6.125 1 88.94 501 VAL A CA 1
ATOM 4059 C C . VAL A 1 501 ? 21.078 -12.453 4.852 1 88.94 501 VAL A C 1
ATOM 4061 O O . VAL A 1 501 ? 20.531 -12.438 3.744 1 88.94 501 VAL A O 1
ATOM 4064 N N . ASP A 1 502 ? 22.359 -12.531 5.062 1 87.94 502 ASP A N 1
ATOM 4065 C CA . ASP A 1 502 ? 23.234 -12.867 3.953 1 87.94 502 ASP A CA 1
ATOM 4066 C C . ASP A 1 502 ? 23.375 -14.383 3.811 1 87.94 502 ASP A C 1
ATOM 4068 O O . ASP A 1 502 ? 23.562 -15.086 4.805 1 87.94 502 ASP A O 1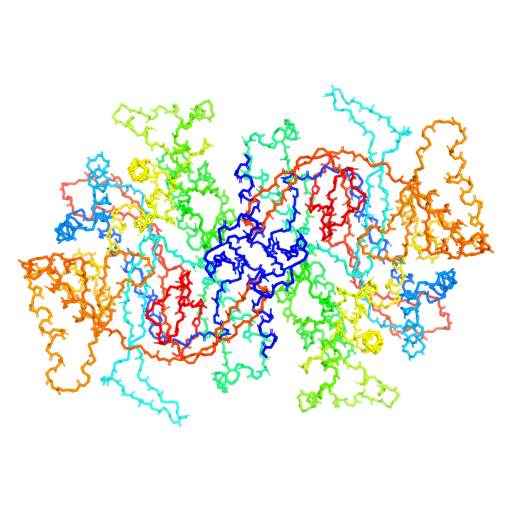
ATOM 4072 N N . HIS A 1 503 ? 23.203 -14.844 2.594 1 86.44 503 HIS A N 1
ATOM 4073 C CA . HIS A 1 503 ? 23.266 -16.281 2.391 1 86.44 503 HIS A CA 1
ATOM 4074 C C . HIS A 1 503 ? 23.609 -16.625 0.945 1 86.44 503 HIS A C 1
ATOM 4076 O O . HIS A 1 503 ? 23.469 -15.781 0.055 1 86.44 503 HIS A O 1
ATOM 4082 N N . ASP A 1 504 ? 24.094 -17.844 0.812 1 88.5 504 ASP A N 1
ATOM 4083 C CA . ASP A 1 504 ? 24.172 -18.422 -0.529 1 88.5 504 ASP A CA 1
ATOM 4084 C C . ASP A 1 504 ? 22.781 -18.828 -1.024 1 88.5 504 ASP A C 1
ATOM 4086 O O . ASP A 1 504 ? 22.047 -19.531 -0.326 1 88.5 504 ASP A O 1
ATOM 4090 N N . SER A 1 505 ? 22.547 -18.297 -2.242 1 89.44 505 SER A N 1
ATOM 4091 C CA . SER A 1 505 ? 21.172 -18.469 -2.66 1 89.44 505 SER A CA 1
ATOM 4092 C C . SER A 1 505 ? 21.078 -19.125 -4.031 1 89.44 505 SER A C 1
ATOM 4094 O O . SER A 1 505 ? 22.031 -19.062 -4.816 1 89.44 505 SER A O 1
ATOM 4096 N N . ILE A 1 506 ? 19.984 -19.891 -4.199 1 91.81 506 ILE A N 1
ATOM 4097 C CA . ILE A 1 506 ? 19.531 -20.375 -5.492 1 91.81 506 ILE A CA 1
ATOM 4098 C C . ILE A 1 506 ? 18.297 -19.594 -5.941 1 91.81 506 ILE A C 1
ATOM 4100 O O . ILE A 1 506 ? 17.422 -19.281 -5.129 1 91.81 506 ILE A O 1
ATOM 4104 N N . SER A 1 507 ? 18.344 -19.219 -7.242 1 93.69 507 SER A N 1
ATOM 4105 C CA . SER A 1 507 ? 17.234 -18.422 -7.77 1 93.69 507 SER A CA 1
ATOM 4106 C C . SER A 1 507 ? 16.391 -19.234 -8.75 1 93.69 507 SER A C 1
ATOM 4108 O O . SER A 1 507 ? 16.922 -19.859 -9.664 1 93.69 507 SER A O 1
ATOM 4110 N N . GLU A 1 508 ? 15.109 -19.312 -8.5 1 95.75 508 GLU A N 1
ATOM 4111 C CA . GLU A 1 508 ? 14.133 -19.969 -9.367 1 95.75 508 GLU A CA 1
ATOM 4112 C C . GLU A 1 508 ? 13.344 -18.938 -10.18 1 95.75 508 GLU A C 1
ATOM 4114 O O . GLU A 1 508 ? 12.727 -18.031 -9.609 1 95.75 508 GLU A O 1
ATOM 4119 N N . LEU A 1 509 ? 13.406 -19.094 -11.508 1 98 509 LEU A N 1
ATOM 4120 C CA . LEU A 1 509 ? 12.727 -18.188 -12.422 1 98 509 LEU A CA 1
ATOM 4121 C C . LEU A 1 509 ? 11.367 -18.734 -12.836 1 98 509 LEU A C 1
ATOM 4123 O O . LEU A 1 509 ? 11.266 -19.891 -13.258 1 98 509 LEU A O 1
ATOM 4127 N N . GLY A 1 510 ? 10.32 -17.984 -12.625 1 98.31 510 GLY A N 1
ATOM 4128 C CA . GLY A 1 510 ? 9.008 -18.297 -13.156 1 98.31 510 GLY A CA 1
ATOM 4129 C C . GLY A 1 510 ? 8.578 -17.344 -14.258 1 98.31 510 GLY A C 1
ATOM 4130 O O . GLY A 1 510 ? 8.805 -16.141 -14.172 1 98.31 510 GLY A O 1
ATOM 4131 N N . ILE A 1 511 ? 8.023 -17.875 -15.359 1 98.88 511 ILE A N 1
ATOM 4132 C CA . ILE A 1 511 ? 7.465 -17.078 -16.438 1 98.88 511 ILE A CA 1
ATOM 4133 C C . ILE A 1 511 ? 5.945 -17.219 -16.453 1 98.88 511 ILE A C 1
ATOM 4135 O O . ILE A 1 511 ? 5.418 -18.328 -16.562 1 98.88 511 ILE A O 1
ATOM 4139 N N . PHE A 1 512 ? 5.254 -16.047 -16.344 1 98.88 512 PHE A N 1
ATOM 4140 C CA . PHE A 1 512 ? 3.797 -16.047 -16.359 1 98.88 512 PHE A CA 1
ATOM 4141 C C . PHE A 1 512 ? 3.266 -16.109 -17.781 1 98.88 512 PHE A C 1
ATOM 4143 O O . PHE A 1 512 ? 3.766 -15.406 -18.672 1 98.88 512 PHE A O 1
ATOM 4150 N N . GLY A 1 513 ? 2.256 -16.969 -17.984 1 98.81 513 GLY A N 1
ATOM 4151 C CA . GLY A 1 513 ? 1.598 -17.078 -19.281 1 98.81 513 GLY A CA 1
ATOM 4152 C C . GLY A 1 513 ? 0.104 -16.812 -19.219 1 98.81 513 GLY A C 1
ATOM 4153 O O . GLY A 1 513 ? -0.541 -17.141 -18.219 1 98.81 513 GLY A O 1
ATOM 4154 N N . VAL A 1 514 ? -0.418 -16.156 -20.25 1 98.88 514 VAL A N 1
ATOM 4155 C CA . VAL A 1 514 ? -1.847 -15.922 -20.438 1 98.88 514 VAL A CA 1
ATOM 4156 C C . VAL A 1 514 ? -2.303 -16.516 -21.766 1 98.88 514 VAL A C 1
ATOM 4158 O O . VAL A 1 514 ? -1.745 -16.203 -22.828 1 98.88 514 VAL A O 1
ATOM 4161 N N . TYR A 1 515 ? -3.271 -17.391 -21.734 1 98.75 515 TYR A N 1
ATOM 4162 C CA . TYR A 1 515 ? -3.812 -18.016 -22.922 1 98.75 515 TYR A CA 1
ATOM 4163 C C . TYR A 1 515 ? -5.336 -17.984 -22.922 1 98.75 515 TYR A C 1
ATOM 4165 O O . TYR A 1 515 ? -5.973 -18.547 -22.031 1 98.75 515 TYR A O 1
ATOM 4173 N N . LEU A 1 516 ? -5.922 -17.266 -23.844 1 98.44 516 LEU A N 1
ATOM 4174 C CA . LEU A 1 516 ? -7.367 -17.156 -24.016 1 98.44 516 LEU A CA 1
ATOM 4175 C C . LEU A 1 516 ? -7.801 -17.656 -25.391 1 98.44 516 LEU A C 1
ATOM 4177 O O . LEU A 1 516 ? -7.25 -17.25 -26.406 1 98.44 516 LEU A O 1
ATOM 4181 N N . SER A 1 517 ? -8.742 -18.609 -25.391 1 96.62 517 SER A N 1
ATOM 4182 C CA . SER A 1 517 ? -9.25 -19.156 -26.641 1 96.62 517 SER A CA 1
ATOM 4183 C C . SER A 1 517 ? -10.773 -19.281 -26.609 1 96.62 517 SER A C 1
ATOM 4185 O O . SER A 1 517 ? -11.383 -19.281 -25.547 1 96.62 517 SER A O 1
ATOM 4187 N N . ILE A 1 518 ? -11.359 -19.25 -27.781 1 93.75 518 ILE A N 1
ATOM 4188 C CA . ILE A 1 518 ? -12.789 -19.469 -27.922 1 93.75 518 ILE A CA 1
ATOM 4189 C C . ILE A 1 518 ? -13.062 -20.484 -29.016 1 93.75 518 ILE A C 1
ATOM 4191 O O . ILE A 1 518 ? -12.398 -20.469 -30.062 1 93.75 518 ILE A O 1
ATOM 4195 N N . GLU A 1 519 ? -13.922 -21.422 -28.766 1 86.88 519 GLU A N 1
ATOM 4196 C CA . GLU A 1 519 ? -14.273 -22.453 -29.75 1 86.88 519 GLU A CA 1
ATOM 4197 C C . GLU A 1 519 ? -15.094 -21.875 -30.891 1 86.88 519 GLU A C 1
ATOM 4199 O O . GLU A 1 519 ? -15.984 -21.047 -30.672 1 86.88 519 GLU A O 1
ATOM 4204 N N . ASP A 1 520 ? -14.656 -22.078 -32.188 1 71.44 520 ASP A N 1
ATOM 4205 C CA . ASP A 1 520 ? -15.375 -21.609 -33.375 1 71.44 520 ASP A CA 1
ATOM 4206 C C . ASP A 1 520 ? -16.672 -22.406 -33.562 1 71.44 520 ASP A C 1
ATOM 4208 O O . ASP A 1 520 ? -16.703 -23.609 -33.312 1 71.44 520 ASP A O 1
ATOM 4212 N N . GLY A 1 521 ? -17.812 -21.969 -33.344 1 54.75 521 GLY A N 1
ATOM 4213 C CA . GLY A 1 521 ? -19.078 -22.641 -33.531 1 54.75 521 GLY A CA 1
ATOM 4214 C C . GLY A 1 521 ? -19.125 -23.438 -34.844 1 54.75 521 GLY A C 1
ATOM 4215 O O . GLY A 1 521 ? -20.078 -24.188 -35.094 1 54.75 521 GLY A O 1
ATOM 4216 N N . ASN A 1 522 ? -18.391 -23 -35.844 1 42.91 522 ASN A N 1
ATOM 4217 C CA . ASN A 1 522 ? -18.688 -23.516 -37.188 1 42.91 522 ASN A CA 1
ATOM 4218 C C . ASN A 1 522 ? -18.203 -24.953 -37.344 1 42.91 522 ASN A C 1
ATOM 4220 O O . ASN A 1 522 ? -18.047 -25.422 -38.469 1 42.91 522 ASN A O 1
ATOM 4224 N N . ASP A 1 523 ? -17.719 -25.453 -36.375 1 39.78 523 ASP A N 1
ATOM 4225 C CA . ASP A 1 523 ? -17.266 -26.75 -36.844 1 39.78 523 ASP A CA 1
ATOM 4226 C C . ASP A 1 523 ? -18.453 -27.641 -37.25 1 39.78 523 ASP A C 1
ATOM 4228 O O . ASP A 1 523 ? -18.703 -28.656 -36.594 1 39.78 523 ASP A O 1
ATOM 4232 N N . THR A 1 524 ? -19.5 -27.094 -37.562 1 36.91 524 THR A N 1
ATOM 4233 C CA . THR A 1 524 ? -20.438 -28.031 -38.156 1 36.91 524 THR A CA 1
ATOM 4234 C C . THR A 1 524 ? -19.781 -28.75 -39.344 1 36.91 524 THR A C 1
ATOM 4236 O O . THR A 1 524 ? -20.469 -29.469 -40.094 1 36.91 524 THR A O 1
ATOM 4239 N N . ASP A 1 525 ? -18.625 -28.344 -39.812 1 33.66 525 ASP A N 1
ATOM 4240 C CA . ASP A 1 525 ? -18.422 -29.109 -41.031 1 33.66 525 ASP A CA 1
ATOM 4241 C C . ASP A 1 525 ? -18.438 -30.609 -40.75 1 33.66 525 ASP A C 1
ATOM 4243 O O . ASP A 1 525 ? -18.484 -31.031 -39.594 1 33.66 525 ASP A O 1
ATOM 4247 N N . ASN A 1 526 ? -17.547 -31.391 -41.875 1 34.44 526 ASN A N 1
ATOM 4248 C CA . ASN A 1 526 ? -17.609 -32.688 -42.531 1 34.44 526 ASN A CA 1
ATOM 4249 C C . ASN A 1 526 ? -17.141 -33.812 -41.594 1 34.44 526 ASN A C 1
ATOM 4251 O O . ASN A 1 526 ? -16.672 -34.844 -42.062 1 34.44 526 ASN A O 1
ATOM 4255 N N . GLY A 1 527 ? -17.516 -34.188 -40.469 1 32.88 527 GLY A N 1
ATOM 4256 C CA . GLY A 1 527 ? -17.344 -35.375 -39.656 1 32.88 527 GLY A CA 1
ATOM 4257 C C . GLY A 1 527 ? -15.977 -35.438 -39 1 32.88 527 GLY A C 1
ATOM 4258 O O . GLY A 1 527 ? -15.648 -36.438 -38.375 1 32.88 527 GLY A O 1
ATOM 4259 N N . LYS A 1 528 ? -14.969 -34.875 -39.719 1 36.06 528 LYS A N 1
ATOM 4260 C CA . LYS A 1 528 ? -13.703 -35.312 -39.156 1 36.06 528 LYS A CA 1
ATOM 4261 C C . LYS A 1 528 ? -13.391 -34.531 -37.875 1 36.06 528 LYS A C 1
ATOM 4263 O O . LYS A 1 528 ? -13.133 -33.312 -37.938 1 36.06 528 LYS A O 1
ATOM 4268 N N . SER A 1 529 ? -14.07 -34.844 -36.781 1 33.5 529 SER A N 1
ATOM 4269 C CA . SER A 1 529 ? -13.688 -34.344 -35.469 1 33.5 529 SER A CA 1
ATOM 4270 C C . SER A 1 529 ? -12.195 -34.5 -35.219 1 33.5 529 SER A C 1
ATOM 4272 O O . SER A 1 529 ? -11.695 -35.625 -35.156 1 33.5 529 SER A O 1
ATOM 4274 N N . THR A 1 530 ? -11.297 -33.75 -35.781 1 38.12 530 THR A N 1
ATOM 4275 C CA . THR A 1 530 ? -9.961 -33.906 -35.219 1 38.12 530 THR A CA 1
ATOM 4276 C C . THR A 1 530 ? -9.961 -33.594 -33.719 1 38.12 530 THR A C 1
ATOM 4278 O O . THR A 1 530 ? -10.789 -32.812 -33.25 1 38.12 530 THR A O 1
ATOM 4281 N N . PRO A 1 531 ? -9.469 -34.438 -32.906 1 41.66 531 PRO A N 1
ATOM 4282 C CA . PRO A 1 531 ? -9.398 -34.281 -31.453 1 41.66 531 PRO A CA 1
ATOM 4283 C C . PRO A 1 531 ? -9.086 -32.875 -31 1 41.66 531 PRO A C 1
ATOM 4285 O O . PRO A 1 531 ? -9.148 -32.562 -29.812 1 41.66 531 PRO A O 1
ATOM 4288 N N . PHE A 1 532 ? -8.578 -32 -31.875 1 45.59 532 PHE A N 1
ATOM 4289 C CA . PHE A 1 532 ? -8.32 -30.609 -31.484 1 45.59 532 PHE A CA 1
ATOM 4290 C C . PHE A 1 532 ? -9.367 -29.688 -32.062 1 45.59 532 PHE A C 1
ATOM 4292 O O . PHE A 1 532 ? -9.344 -29.391 -33.281 1 45.59 532 PHE A O 1
ATOM 4299 N N . GLN A 1 533 ? -10.586 -29.781 -31.688 1 51.44 533 GLN A N 1
ATOM 4300 C CA . GLN A 1 533 ? -11.562 -28.797 -32.125 1 51.44 533 GLN A CA 1
ATOM 4301 C C . GLN A 1 533 ? -10.93 -27.406 -32.25 1 51.44 533 GLN A C 1
ATOM 4303 O O . GLN A 1 533 ? -10.117 -27.016 -31.391 1 51.44 533 GLN A O 1
ATOM 4308 N N . GLN A 1 534 ? -11 -26.797 -33.375 1 63.34 534 GLN A N 1
ATOM 4309 C CA . GLN A 1 534 ? -10.336 -25.562 -33.781 1 63.34 534 GLN A CA 1
ATOM 4310 C C . GLN A 1 534 ? -10.742 -24.391 -32.875 1 63.34 534 GLN A C 1
ATOM 4312 O O . GLN A 1 534 ? -11.93 -24.094 -32.75 1 63.34 534 GLN A O 1
ATOM 4317 N N . GLN A 1 535 ? -9.977 -24.125 -31.781 1 76.81 535 GLN A N 1
ATOM 4318 C CA . GLN A 1 535 ? -10.125 -22.922 -30.969 1 76.81 535 GLN A CA 1
ATOM 4319 C C . GLN A 1 535 ? -9.438 -21.734 -31.625 1 76.81 535 GLN A C 1
ATOM 4321 O O . GLN A 1 535 ? -8.367 -21.859 -32.219 1 76.81 535 GLN A O 1
ATOM 4326 N N . SER A 1 536 ? -10.188 -20.672 -31.781 1 89.81 536 SER A N 1
ATOM 4327 C CA . SER A 1 536 ? -9.539 -19.422 -32.156 1 89.81 536 SER A CA 1
ATOM 4328 C C . SER A 1 536 ? -8.773 -18.828 -30.953 1 89.81 536 SER A C 1
ATOM 4330 O O . SER A 1 536 ? -9.328 -18.688 -29.859 1 89.81 536 SER A O 1
ATOM 4332 N N . VAL A 1 537 ? -7.52 -18.641 -31.172 1 95.25 537 VAL A N 1
ATOM 4333 C CA . VAL A 1 537 ? -6.676 -18.078 -30.125 1 95.25 537 VAL A CA 1
ATOM 4334 C C . VAL A 1 537 ? -6.883 -16.562 -30.047 1 95.25 537 VAL A C 1
ATOM 4336 O O . VAL A 1 537 ? -6.695 -15.859 -31.031 1 95.25 537 VAL A O 1
ATOM 4339 N N . VAL A 1 538 ? -7.277 -16.078 -28.875 1 96.12 538 VAL A N 1
ATOM 4340 C CA . VAL A 1 538 ? -7.508 -14.648 -28.672 1 96.12 538 VAL A CA 1
ATOM 4341 C C . VAL A 1 538 ? -6.266 -14.016 -28.047 1 96.12 538 VAL A C 1
ATOM 4343 O O . VAL A 1 538 ? -5.879 -12.898 -28.406 1 96.12 538 VAL A O 1
ATOM 4346 N N . ILE A 1 539 ? -5.719 -14.664 -27.031 1 97.94 539 ILE A N 1
ATOM 4347 C CA . ILE A 1 539 ? -4.5 -14.211 -26.359 1 97.94 539 ILE A CA 1
ATOM 4348 C C . ILE A 1 539 ? -3.539 -15.391 -26.203 1 97.94 539 ILE A C 1
ATOM 4350 O O . ILE A 1 539 ? -3.951 -16.484 -25.812 1 97.94 539 ILE A O 1
ATOM 4354 N N . ASN A 1 540 ? -2.332 -15.289 -26.531 1 98.5 540 ASN A N 1
ATOM 4355 C CA . ASN A 1 540 ? -1.182 -16.109 -26.188 1 98.5 540 ASN A CA 1
ATOM 4356 C C . ASN A 1 540 ? 0.057 -15.266 -25.906 1 98.5 540 ASN A C 1
ATOM 4358 O O . ASN A 1 540 ? 0.817 -14.953 -26.828 1 98.5 540 ASN A O 1
ATOM 4362 N N . LYS A 1 541 ? 0.208 -14.914 -24.562 1 98.12 541 LYS A N 1
ATOM 4363 C CA . LYS A 1 541 ? 1.207 -13.906 -24.219 1 98.12 541 LYS A CA 1
ATOM 4364 C C . LYS A 1 541 ? 1.995 -14.312 -22.984 1 98.12 541 LYS A C 1
ATOM 4366 O O . LYS A 1 541 ? 1.517 -15.109 -22.172 1 98.12 541 LYS A O 1
ATOM 4371 N N . VAL A 1 542 ? 3.197 -13.836 -23 1 98.69 542 VAL A N 1
ATOM 4372 C CA . VAL A 1 542 ? 3.979 -13.781 -21.766 1 98.69 542 VAL A CA 1
ATOM 4373 C C . VAL A 1 542 ? 3.59 -12.555 -20.953 1 98.69 542 VAL A C 1
ATOM 4375 O O . VAL A 1 542 ? 3.562 -11.438 -21.484 1 98.69 542 VAL A O 1
ATOM 4378 N N . ALA A 1 543 ? 3.234 -12.719 -19.719 1 98.69 543 ALA A N 1
ATOM 4379 C CA . ALA A 1 543 ? 2.822 -11.594 -18.891 1 98.69 543 ALA A CA 1
ATOM 4380 C C . ALA A 1 543 ? 4.023 -10.953 -18.203 1 98.69 543 ALA A C 1
ATOM 4382 O O . ALA A 1 543 ? 4.027 -9.75 -17.938 1 98.69 543 ALA A O 1
ATOM 4383 N N . GLY A 1 544 ? 5.035 -11.758 -17.906 1 98.69 544 GLY A N 1
ATOM 4384 C CA . GLY A 1 544 ? 6.211 -11.312 -17.172 1 98.69 544 GLY A CA 1
ATOM 4385 C C . GLY A 1 544 ? 6.883 -12.422 -16.391 1 98.69 544 GLY A C 1
ATOM 4386 O O . GLY A 1 544 ? 6.715 -13.602 -16.703 1 98.69 544 GLY A O 1
ATOM 4387 N N . HIS A 1 545 ? 7.742 -12 -15.383 1 98.75 545 HIS A N 1
ATOM 4388 C CA . HIS A 1 545 ? 8.539 -13.008 -14.695 1 98.75 545 HIS A CA 1
ATOM 4389 C C . HIS A 1 545 ? 8.453 -12.844 -13.18 1 98.75 545 HIS A C 1
ATOM 4391 O O . HIS A 1 545 ? 8.055 -11.781 -12.688 1 98.75 545 HIS A O 1
ATOM 4397 N N . LEU A 1 546 ? 8.719 -13.906 -12.508 1 98.19 546 LEU A N 1
ATOM 4398 C CA . LEU A 1 546 ? 8.914 -14 -11.062 1 98.19 546 LEU A CA 1
ATOM 4399 C C . LEU A 1 546 ? 10.242 -14.664 -10.742 1 98.19 546 LEU A C 1
ATOM 4401 O O . LEU A 1 546 ? 10.555 -15.727 -11.281 1 98.19 546 LEU A O 1
ATOM 4405 N N . LEU A 1 547 ? 11.055 -13.969 -10.008 1 97.69 547 LEU A N 1
ATOM 4406 C CA . LEU A 1 547 ? 12.234 -14.625 -9.461 1 97.69 547 LEU A CA 1
ATOM 4407 C C . LEU A 1 547 ? 12.102 -14.836 -7.957 1 97.69 547 LEU A C 1
ATOM 4409 O O . LEU A 1 547 ? 11.711 -13.922 -7.23 1 97.69 547 LEU A O 1
ATOM 4413 N N . ARG A 1 548 ? 12.258 -16.078 -7.531 1 95.62 548 ARG A N 1
ATOM 4414 C CA . ARG A 1 548 ? 12.305 -16.422 -6.113 1 95.62 548 ARG A CA 1
ATOM 4415 C C . ARG A 1 548 ? 13.68 -16.953 -5.723 1 95.62 548 ARG A C 1
ATOM 4417 O O . ARG A 1 548 ? 14.266 -17.766 -6.445 1 95.62 548 ARG A O 1
ATOM 4424 N N . SER A 1 549 ? 14.188 -16.422 -4.609 1 94.06 549 SER A N 1
ATOM 4425 C CA . SER A 1 549 ? 15.492 -16.875 -4.141 1 94.06 549 SER A CA 1
ATOM 4426 C C . SER A 1 549 ? 15.406 -17.484 -2.742 1 94.06 549 SER A C 1
ATOM 4428 O O . SER A 1 549 ? 14.664 -16.984 -1.893 1 94.06 549 SER A O 1
ATOM 4430 N N . LYS A 1 550 ? 16.047 -18.578 -2.596 1 89.75 550 LYS A N 1
ATOM 4431 C CA . LYS A 1 550 ? 16.094 -19.25 -1.304 1 89.75 550 LYS A CA 1
ATOM 4432 C C . LYS A 1 550 ? 17.531 -19.625 -0.936 1 89.75 550 LYS A C 1
ATOM 4434 O O . LYS A 1 550 ? 18.422 -19.641 -1.796 1 89.75 550 LYS A O 1
ATOM 4439 N N . SER A 1 551 ? 17.672 -19.859 0.355 1 87.19 551 SER A N 1
ATOM 4440 C CA . SER A 1 551 ? 18.969 -20.359 0.788 1 87.19 551 SER A CA 1
ATOM 4441 C C . SER A 1 551 ? 19.328 -21.672 0.101 1 87.19 551 SER A C 1
ATOM 4443 O O . SER A 1 551 ? 18.453 -22.516 -0.108 1 87.19 551 SER A O 1
ATOM 4445 N N . SER A 1 552 ? 20.578 -21.812 -0.193 1 83.38 552 SER A N 1
ATOM 4446 C CA . SER A 1 552 ? 21.031 -23.047 -0.854 1 83.38 552 SER A CA 1
ATOM 4447 C C . SER A 1 552 ? 20.844 -24.266 0.047 1 83.38 552 SER A C 1
ATOM 4449 O O . SER A 1 552 ? 20.812 -25.391 -0.431 1 83.38 552 SER A O 1
ATOM 4451 N N . ASN A 1 553 ? 20.625 -23.906 1.266 1 78 553 ASN A N 1
ATOM 4452 C CA . ASN A 1 553 ? 20.406 -25 2.219 1 78 553 ASN A CA 1
ATOM 4453 C C . ASN A 1 553 ? 18.938 -25.344 2.367 1 78 553 ASN A C 1
ATOM 4455 O O . ASN A 1 553 ? 18.578 -26.281 3.068 1 78 553 ASN A O 1
ATOM 4459 N N . GLU A 1 554 ? 18.125 -24.547 1.659 1 74.19 554 GLU A N 1
ATOM 4460 C CA . GLU A 1 554 ? 16.688 -24.781 1.675 1 74.19 554 GLU A CA 1
ATOM 4461 C C . GLU A 1 554 ? 16.219 -25.453 0.386 1 74.19 554 GLU A C 1
ATOM 4463 O O . GLU A 1 554 ? 16.5 -24.953 -0.71 1 74.19 554 GLU A O 1
ATOM 4468 N N . ASN A 1 555 ? 15.484 -26.531 0.612 1 63.84 555 ASN A N 1
ATOM 4469 C CA . ASN A 1 555 ? 15.047 -27.25 -0.572 1 63.84 555 ASN A CA 1
ATOM 4470 C C . ASN A 1 555 ? 13.75 -26.672 -1.139 1 63.84 555 ASN A C 1
ATOM 4472 O O . ASN A 1 555 ? 13.508 -26.766 -2.344 1 63.84 555 ASN A O 1
ATOM 4476 N N . GLU A 1 556 ? 13.031 -26.031 -0.214 1 66.62 556 GLU A N 1
ATOM 4477 C CA . GLU A 1 556 ? 11.734 -25.547 -0.681 1 66.62 556 GLU A CA 1
ATOM 4478 C C . GLU A 1 556 ? 11.82 -24.078 -1.108 1 66.62 556 GLU A C 1
ATOM 4480 O O . GLU A 1 556 ? 12.555 -23.297 -0.512 1 66.62 556 GLU A O 1
ATOM 4485 N N . GLY A 1 557 ? 11.141 -23.672 -2.139 1 64.12 557 GLY A N 1
ATOM 4486 C CA . GLY A 1 557 ? 11.219 -22.344 -2.703 1 64.12 557 GLY A CA 1
ATOM 4487 C C . GLY A 1 557 ? 9.984 -21.5 -2.43 1 64.12 557 GLY A C 1
ATOM 4488 O O . GLY A 1 557 ? 9.789 -20.453 -3.043 1 64.12 557 GLY A O 1
ATOM 4489 N N . GLY A 1 558 ? 9.086 -21.969 -1.599 1 71.19 558 GLY A N 1
ATOM 4490 C CA . GLY A 1 558 ? 7.863 -21.219 -1.362 1 71.19 558 GLY A CA 1
ATOM 4491 C C . GLY A 1 558 ? 8.07 -20 -0.488 1 71.19 558 GLY A C 1
ATOM 4492 O O . GLY A 1 558 ? 8.562 -20.109 0.636 1 71.19 558 GLY A O 1
ATOM 4493 N N . VAL A 1 559 ? 7.715 -18.797 -0.945 1 76.31 559 VAL A N 1
ATOM 4494 C CA . VAL A 1 559 ? 7.82 -17.547 -0.205 1 76.31 559 VAL A CA 1
ATOM 4495 C C . VAL A 1 559 ? 6.773 -17.516 0.904 1 76.31 559 VAL A C 1
ATOM 4497 O O . VAL A 1 559 ? 7.09 -17.203 2.057 1 76.31 559 VAL A O 1
ATOM 4500 N N . ALA A 1 560 ? 5.602 -17.875 0.558 1 65.19 560 ALA A N 1
ATOM 4501 C CA . ALA A 1 560 ? 4.492 -17.859 1.51 1 65.19 560 ALA A CA 1
ATOM 4502 C C . ALA A 1 560 ? 4.746 -18.828 2.664 1 65.19 560 ALA A C 1
ATOM 4504 O O . ALA A 1 560 ? 4.312 -18.594 3.791 1 65.19 560 ALA A O 1
ATOM 4505 N N . ALA A 1 561 ? 5.551 -19.828 2.334 1 63.25 561 ALA A N 1
ATOM 4506 C CA . ALA A 1 561 ? 5.875 -20.844 3.33 1 63.25 561 ALA A CA 1
ATOM 4507 C C . ALA A 1 561 ? 7.09 -20.422 4.16 1 63.25 561 ALA A C 1
ATOM 4509 O O . ALA A 1 561 ? 7.426 -21.078 5.148 1 63.25 561 ALA A O 1
ATOM 4510 N N . GLY A 1 562 ? 7.738 -19.266 3.816 1 67.31 562 GLY A N 1
ATOM 4511 C CA . GLY A 1 562 ? 8.859 -18.734 4.578 1 67.31 562 GLY A CA 1
ATOM 4512 C C . GLY A 1 562 ? 10.195 -19.297 4.145 1 67.31 562 GLY A C 1
ATOM 4513 O O . GLY A 1 562 ? 11.219 -19.047 4.785 1 67.31 562 GLY A O 1
ATOM 4514 N N . PHE A 1 563 ? 10.211 -19.969 2.93 1 70.25 563 PHE A N 1
ATOM 4515 C CA . PHE A 1 563 ? 11.422 -20.672 2.525 1 70.25 563 PHE A CA 1
ATOM 4516 C C . PHE A 1 563 ? 12.234 -19.828 1.55 1 70.25 563 PHE A C 1
ATOM 4518 O O . PHE A 1 563 ? 13.406 -20.109 1.31 1 70.25 563 PHE A O 1
ATOM 4525 N N . ALA A 1 564 ? 11.555 -18.875 0.994 1 87.5 564 ALA A N 1
ATOM 4526 C CA . ALA A 1 564 ? 12.195 -18.062 -0.046 1 87.5 564 ALA A CA 1
ATOM 4527 C C . ALA A 1 564 ? 11.781 -16.594 0.065 1 87.5 564 ALA A C 1
ATOM 4529 O O . ALA A 1 564 ? 10.945 -16.25 0.893 1 87.5 564 ALA A O 1
ATOM 4530 N N . VAL A 1 565 ? 12.484 -15.82 -0.713 1 94.44 565 VAL A N 1
ATOM 4531 C CA . VAL A 1 565 ? 12.164 -14.398 -0.781 1 94.44 565 VAL A CA 1
ATOM 4532 C C . VAL A 1 565 ? 11.883 -14 -2.229 1 94.44 565 VAL A C 1
ATOM 4534 O O . VAL A 1 565 ? 12.336 -14.664 -3.162 1 94.44 565 VAL A O 1
ATOM 4537 N N . LEU A 1 566 ? 11.047 -13 -2.371 1 97.12 566 LEU A N 1
ATOM 4538 C CA . LEU A 1 566 ? 10.812 -12.438 -3.695 1 97.12 566 LEU A CA 1
ATOM 4539 C C . LEU A 1 566 ? 12.047 -11.695 -4.199 1 97.12 566 LEU A C 1
ATOM 4541 O O . LEU A 1 566 ? 12.742 -11.031 -3.42 1 97.12 566 LEU A O 1
ATOM 4545 N N . ASP A 1 567 ? 12.328 -11.836 -5.445 1 96.88 567 ASP A N 1
ATOM 4546 C CA . ASP A 1 567 ? 13.531 -11.336 -6.102 1 96.88 567 ASP A CA 1
ATOM 4547 C C . ASP A 1 567 ? 13.234 -10.891 -7.535 1 96.88 567 ASP A C 1
ATOM 4549 O O . ASP A 1 567 ? 12.078 -10.914 -7.965 1 96.88 567 ASP A O 1
ATOM 4553 N N . SER A 1 568 ? 14.156 -10.273 -8.219 1 97 568 SER A N 1
ATOM 4554 C CA . SER A 1 568 ? 14.109 -9.953 -9.641 1 97 568 SER A CA 1
ATOM 4555 C C . SER A 1 568 ? 15.477 -10.133 -10.297 1 97 568 SER A C 1
ATOM 4557 O O . SER A 1 568 ? 16.5 -10.023 -9.633 1 97 568 SER A O 1
ATOM 4559 N N . PRO A 1 569 ? 15.477 -10.406 -11.547 1 96.38 569 PRO A N 1
ATOM 4560 C CA . PRO A 1 569 ? 16.75 -10.773 -12.18 1 96.38 569 PRO A CA 1
ATOM 4561 C C . PRO A 1 569 ? 17.516 -9.57 -12.719 1 96.38 569 PRO A C 1
ATOM 4563 O O . PRO A 1 569 ? 16.906 -8.602 -13.188 1 96.38 569 PRO A O 1
ATOM 4566 N N . ILE A 1 570 ? 18.766 -9.617 -12.594 1 92.69 570 ILE A N 1
ATOM 4567 C CA . ILE A 1 570 ? 19.703 -8.859 -13.398 1 92.69 570 ILE A CA 1
ATOM 4568 C C . ILE A 1 570 ? 20.453 -9.797 -14.344 1 92.69 570 ILE A C 1
ATOM 4570 O O . ILE A 1 570 ? 20.969 -10.828 -13.922 1 92.69 570 ILE A O 1
ATOM 4574 N N . LEU A 1 571 ? 20.5 -9.453 -15.594 1 93.38 571 LEU A N 1
ATOM 4575 C CA . LEU A 1 571 ? 20.953 -10.391 -16.609 1 93.38 571 LEU A CA 1
ATOM 4576 C C . LEU A 1 571 ? 22.406 -10.141 -16.969 1 93.38 571 LEU A C 1
ATOM 4578 O O . LEU A 1 571 ? 22.828 -8.992 -17.109 1 93.38 571 LEU A O 1
ATOM 4582 N N . PHE A 1 572 ? 23.141 -11.234 -17.078 1 85.31 572 PHE A N 1
ATOM 4583 C CA . PHE A 1 572 ? 24.547 -11.18 -17.453 1 85.31 572 PHE A CA 1
ATOM 4584 C C . PHE A 1 572 ? 24.828 -12.117 -18.625 1 85.31 572 PHE A C 1
ATOM 4586 O O . PHE A 1 572 ? 24.141 -13.125 -18.797 1 85.31 572 PHE A O 1
ATOM 4593 N N . MET B 1 1 ? -23.172 -4.922 3.207 1 81.12 1 MET B N 1
ATOM 4594 C CA . MET B 1 1 ? -22.234 -4.379 4.176 1 81.12 1 MET B CA 1
ATOM 4595 C C . MET B 1 1 ? -20.891 -5.105 4.098 1 81.12 1 MET B C 1
ATOM 4597 O O . MET B 1 1 ? -19.828 -4.477 4.152 1 81.12 1 MET B O 1
ATOM 4601 N N . ASP B 1 2 ? -20.875 -6.352 3.859 1 86.06 2 ASP B N 1
ATOM 4602 C CA . ASP B 1 2 ? -19.625 -7.102 3.844 1 86.06 2 ASP B CA 1
ATOM 4603 C C . ASP B 1 2 ? -18.781 -6.73 2.627 1 86.06 2 ASP B C 1
ATOM 4605 O O . ASP B 1 2 ? -17.562 -6.621 2.725 1 86.06 2 ASP B O 1
ATOM 4609 N N . GLU B 1 3 ? -19.469 -6.465 1.616 1 89.69 3 GLU B N 1
ATOM 4610 C CA . GLU B 1 3 ? -18.734 -6.164 0.39 1 89.69 3 GLU B CA 1
ATOM 4611 C C . GLU B 1 3 ? -18.047 -4.801 0.473 1 89.69 3 GLU B C 1
ATOM 4613 O O . GLU B 1 3 ? -16.906 -4.641 0.035 1 89.69 3 GLU B O 1
ATOM 4618 N N . ILE B 1 4 ? -18.75 -3.777 0.983 1 92 4 ILE B N 1
ATOM 4619 C CA . ILE B 1 4 ? -18.156 -2.449 1.057 1 92 4 ILE B CA 1
ATOM 4620 C C . ILE B 1 4 ? -16.984 -2.465 2.029 1 92 4 ILE B C 1
ATOM 4622 O O . ILE B 1 4 ? -15.984 -1.768 1.818 1 92 4 ILE B O 1
ATOM 4626 N N . LYS B 1 5 ? -17.094 -3.258 3.1 1 94.19 5 LYS B N 1
ATOM 4627 C CA . LYS B 1 5 ? -15.984 -3.42 4.035 1 94.19 5 LYS B CA 1
ATOM 4628 C C . LYS B 1 5 ? -14.766 -4.012 3.338 1 94.19 5 LYS B C 1
ATOM 4630 O O . LYS B 1 5 ? -13.641 -3.531 3.523 1 94.19 5 LYS B O 1
ATOM 4635 N N . ARG B 1 6 ? -15.031 -5.004 2.551 1 94.25 6 ARG B N 1
ATOM 4636 C CA . ARG B 1 6 ? -13.961 -5.668 1.815 1 94.25 6 ARG B CA 1
ATOM 4637 C C . ARG B 1 6 ? -13.305 -4.711 0.827 1 94.25 6 ARG B C 1
ATOM 4639 O O . ARG B 1 6 ? -12.078 -4.652 0.738 1 94.25 6 ARG B O 1
ATOM 4646 N N . LEU B 1 7 ? -14.117 -4.008 0.093 1 95.75 7 LEU B N 1
ATOM 4647 C CA . LEU B 1 7 ? -13.617 -3.096 -0.931 1 95.75 7 LEU B CA 1
ATOM 4648 C C . LEU B 1 7 ? -12.82 -1.955 -0.302 1 95.75 7 LEU B C 1
ATOM 4650 O O . LEU B 1 7 ? -11.812 -1.519 -0.854 1 95.75 7 LEU B O 1
ATOM 4654 N N . ALA B 1 8 ? -13.312 -1.443 0.858 1 96.75 8 ALA B N 1
ATOM 4655 C CA . ALA B 1 8 ? -12.57 -0.409 1.57 1 96.75 8 ALA B CA 1
ATOM 4656 C C . ALA B 1 8 ? -11.188 -0.913 1.983 1 96.75 8 ALA B C 1
ATOM 4658 O O . ALA B 1 8 ? -10.18 -0.233 1.767 1 96.75 8 ALA B O 1
ATOM 4659 N N . TYR B 1 9 ? -11.148 -2.088 2.562 1 96.56 9 TYR B N 1
ATOM 4660 C CA . TYR B 1 9 ? -9.883 -2.678 3 1 96.56 9 TYR B CA 1
ATOM 4661 C C . TYR B 1 9 ? -8.938 -2.873 1.822 1 96.56 9 TYR B C 1
ATOM 4663 O O . TYR B 1 9 ? -7.746 -2.566 1.918 1 96.56 9 TYR B O 1
ATOM 4671 N N . LEU B 1 10 ? -9.508 -3.373 0.755 1 96.62 10 LEU B N 1
ATOM 4672 C CA . LEU B 1 10 ? -8.75 -3.596 -0.47 1 96.62 10 LEU B CA 1
ATOM 4673 C C . LEU B 1 10 ? -8.117 -2.297 -0.961 1 96.62 10 LEU B C 1
ATOM 4675 O O . LEU B 1 10 ? -6.918 -2.258 -1.258 1 96.62 10 LEU B O 1
ATOM 4679 N N . TYR B 1 11 ? -8.844 -1.255 -1.068 1 97.62 11 TYR B N 1
ATOM 4680 C CA . TYR B 1 11 ? -8.336 0.009 -1.592 1 97.62 11 TYR B CA 1
ATOM 4681 C C . TYR B 1 11 ? -7.258 0.58 -0.683 1 97.62 11 TYR B C 1
ATOM 4683 O O . TYR B 1 11 ? -6.207 1.016 -1.157 1 97.62 11 TYR B O 1
ATOM 4691 N N . LEU B 1 12 ? -7.543 0.601 0.59 1 97.94 12 LEU B N 1
ATOM 4692 C CA . LEU B 1 12 ? -6.637 1.22 1.553 1 97.94 12 LEU B CA 1
ATOM 4693 C C . LEU B 1 12 ? -5.293 0.498 1.578 1 97.94 12 LEU B C 1
ATOM 4695 O O . LEU B 1 12 ? -4.242 1.136 1.517 1 97.94 12 LEU B O 1
ATOM 4699 N N . THR B 1 13 ? -5.273 -0.795 1.625 1 96.94 13 THR B N 1
ATOM 4700 C CA . THR B 1 13 ? -4.035 -1.559 1.695 1 96.94 13 THR B CA 1
ATOM 4701 C C . THR B 1 13 ? -3.281 -1.492 0.368 1 96.94 13 THR B C 1
ATOM 4703 O O . THR B 1 13 ? -2.057 -1.359 0.349 1 96.94 13 THR B O 1
ATOM 4706 N N . ALA B 1 14 ? -3.996 -1.521 -0.702 1 97.31 14 ALA B N 1
ATOM 4707 C CA . ALA B 1 14 ? -3.373 -1.499 -2.023 1 97.31 14 ALA B CA 1
ATOM 4708 C C . ALA B 1 14 ? -2.717 -0.15 -2.299 1 97.31 14 ALA B C 1
ATOM 4710 O O . ALA B 1 14 ? -1.805 -0.053 -3.123 1 97.31 14 ALA B O 1
ATOM 4711 N N . ASN B 1 15 ? -3.164 0.902 -1.595 1 97.31 15 ASN B N 1
ATOM 4712 C CA . ASN B 1 15 ? -2.684 2.246 -1.897 1 97.31 15 ASN B CA 1
ATOM 4713 C C . ASN B 1 15 ? -1.873 2.826 -0.742 1 97.31 15 ASN B C 1
ATOM 4715 O O . ASN B 1 15 ? -1.67 4.039 -0.668 1 97.31 15 ASN B O 1
ATOM 4719 N N . GLY B 1 16 ? -1.43 2.016 0.157 1 96.81 16 GLY B N 1
ATOM 4720 C CA . GLY B 1 16 ? -0.46 2.389 1.175 1 96.81 16 GLY B CA 1
ATOM 4721 C C . GLY B 1 16 ? -1.062 3.207 2.301 1 96.81 16 GLY B C 1
ATOM 4722 O O . GLY B 1 16 ? -0.349 3.934 2.998 1 96.81 16 GLY B O 1
ATOM 4723 N N . VAL B 1 17 ? -2.426 3.18 2.469 1 97.69 17 VAL B N 1
ATOM 4724 C CA . VAL B 1 17 ? -3.072 3.902 3.561 1 97.69 17 VAL B CA 1
ATOM 4725 C C . VAL B 1 17 ? -3.043 3.055 4.828 1 97.69 17 VAL B C 1
ATOM 4727 O O . VAL B 1 17 ? -4.062 2.488 5.23 1 97.69 17 VAL B O 1
ATOM 4730 N N . LEU B 1 18 ? -1.848 3.043 5.477 1 96.38 18 LEU B N 1
ATOM 4731 C CA . LEU B 1 18 ? -1.562 2.197 6.629 1 96.38 18 LEU B CA 1
ATOM 4732 C C . LEU B 1 18 ? -1.221 3.045 7.852 1 96.38 18 LEU B C 1
ATOM 4734 O O . LEU B 1 18 ? -0.962 4.246 7.73 1 96.38 18 LEU B O 1
ATOM 4738 N N . MET B 1 19 ? -1.251 2.42 9.023 1 93.25 19 MET B N 1
ATOM 4739 C CA . MET B 1 19 ? -0.862 3.059 10.281 1 93.25 19 MET B CA 1
ATOM 4740 C C . MET B 1 19 ? -0.282 2.037 11.25 1 93.25 19 MET B C 1
ATOM 4742 O O . MET B 1 19 ? -0.675 0.87 11.242 1 93.25 19 MET B O 1
ATOM 4746 N N . LYS B 1 20 ? 0.665 2.455 12.016 1 91.5 20 LYS B N 1
ATOM 4747 C CA . LYS B 1 20 ? 1.123 1.699 13.18 1 91.5 20 LYS B CA 1
ATOM 4748 C C . LYS B 1 20 ? 0.278 2.016 14.406 1 91.5 20 LYS B C 1
ATOM 4750 O O . LYS B 1 20 ? 0.292 3.145 14.906 1 91.5 20 LYS B O 1
ATOM 4755 N N . ARG B 1 21 ? -0.431 1.074 14.875 1 88.44 21 ARG B N 1
ATOM 4756 C CA . ARG B 1 21 ? -1.272 1.293 16.047 1 88.44 21 ARG B CA 1
ATOM 4757 C C . ARG B 1 21 ? -0.675 0.625 17.281 1 88.44 21 ARG B C 1
ATOM 4759 O O . ARG B 1 21 ? -0.425 -0.582 17.281 1 88.44 21 ARG B O 1
ATOM 4766 N N . PRO B 1 22 ? -0.486 1.409 18.281 1 84.81 22 PRO B N 1
ATOM 4767 C CA . PRO B 1 22 ? -0.019 0.793 19.531 1 84.81 22 PRO B CA 1
ATOM 4768 C C . PRO B 1 22 ? -1.097 -0.047 20.219 1 84.81 22 PRO B C 1
ATOM 4770 O O . PRO B 1 22 ? -2.287 0.253 20.094 1 84.81 22 PRO B O 1
ATOM 4773 N N . PHE B 1 23 ? -0.643 -1.112 20.875 1 82.88 23 PHE B N 1
ATOM 4774 C CA . PHE B 1 23 ? -1.582 -1.874 21.703 1 82.88 23 PHE B CA 1
ATOM 4775 C C . PHE B 1 23 ? -1.992 -1.082 22.938 1 82.88 23 PHE B C 1
ATOM 4777 O O . PHE B 1 23 ? -1.205 -0.294 23.453 1 82.88 23 PHE B O 1
ATOM 4784 N N . ASP B 1 24 ? -3.154 -1.129 23.266 1 75.25 24 ASP B N 1
ATOM 4785 C CA . ASP B 1 24 ? -3.67 -0.523 24.484 1 75.25 24 ASP B CA 1
ATOM 4786 C C . ASP B 1 24 ? -4.18 -1.588 25.453 1 75.25 24 ASP B C 1
ATOM 4788 O O . ASP B 1 24 ? -5.168 -2.27 25.172 1 75.25 24 ASP B O 1
ATOM 4792 N N . PRO B 1 25 ? -3.527 -1.762 26.656 1 77.31 25 PRO B N 1
ATOM 4793 C CA . PRO B 1 25 ? -2.385 -0.986 27.141 1 77.31 25 PRO B CA 1
ATOM 4794 C C . PRO B 1 25 ? -1.084 -1.328 26.422 1 77.31 25 PRO B C 1
ATOM 4796 O O . PRO B 1 25 ? -0.99 -2.375 25.781 1 77.31 25 PRO B O 1
ATOM 4799 N N . PRO B 1 26 ? -0.189 -0.397 26.609 1 78.31 26 PRO B N 1
ATOM 4800 C CA . PRO B 1 26 ? 1.107 -0.677 25.984 1 78.31 26 PRO B CA 1
ATOM 4801 C C . PRO B 1 26 ? 1.733 -1.977 26.484 1 78.31 26 PRO B C 1
ATOM 4803 O O . PRO B 1 26 ? 1.602 -2.316 27.672 1 78.31 26 PRO B O 1
ATOM 4806 N N . ARG B 1 27 ? 2.293 -2.695 25.547 1 76.38 27 ARG B N 1
ATOM 4807 C CA . ARG B 1 27 ? 2.906 -3.982 25.859 1 76.38 27 ARG B CA 1
ATOM 4808 C C . ARG B 1 27 ? 4.406 -3.834 26.078 1 76.38 27 ARG B C 1
ATOM 4810 O O . ARG B 1 27 ? 5.102 -3.213 25.281 1 76.38 27 ARG B O 1
ATOM 4817 N N . ASN B 1 28 ? 4.863 -4.328 27.219 1 74.06 28 ASN B N 1
ATOM 4818 C CA . ASN B 1 28 ? 6.277 -4.227 27.547 1 74.06 28 ASN B CA 1
ATOM 4819 C C . ASN B 1 28 ? 6.984 -5.57 27.391 1 74.06 28 ASN B C 1
ATOM 4821 O O . ASN B 1 28 ? 8.195 -5.672 27.625 1 74.06 28 ASN B O 1
ATOM 4825 N N . ASP B 1 29 ? 6.297 -6.555 27.031 1 75.75 29 ASP B N 1
ATOM 4826 C CA . ASP B 1 29 ? 6.891 -7.863 26.781 1 75.75 29 ASP B CA 1
ATOM 4827 C C . ASP B 1 29 ? 7.621 -7.875 25.438 1 75.75 29 ASP B C 1
ATOM 4829 O O . ASP B 1 29 ? 7 -7.715 24.375 1 75.75 29 ASP B O 1
ATOM 4833 N N . PRO B 1 30 ? 8.93 -8.07 25.547 1 74.06 30 PRO B N 1
ATOM 4834 C CA . PRO B 1 30 ? 9.719 -8.039 24.312 1 74.06 30 PRO B CA 1
ATOM 4835 C C . PRO B 1 30 ? 9.289 -9.117 23.328 1 74.06 30 PRO B C 1
ATOM 4837 O O . PRO B 1 30 ? 9.594 -9.016 22.125 1 74.06 30 PRO B O 1
ATOM 4840 N N . ALA B 1 31 ? 8.625 -10.156 23.781 1 72.62 31 ALA B N 1
ATOM 4841 C CA . ALA B 1 31 ? 8.18 -11.242 22.906 1 72.62 31 ALA B CA 1
ATOM 4842 C C . ALA B 1 31 ? 6.934 -10.836 22.125 1 72.62 31 ALA B C 1
ATOM 4844 O O . ALA B 1 31 ? 6.594 -11.461 21.125 1 72.62 31 ALA B O 1
ATOM 4845 N N . LEU B 1 32 ? 6.367 -9.773 22.609 1 77.75 32 LEU B N 1
ATOM 4846 C CA . LEU B 1 32 ? 5.129 -9.328 21.969 1 77.75 32 LEU B CA 1
ATOM 4847 C C . LEU B 1 32 ? 5.355 -8.047 21.172 1 77.75 32 LEU B C 1
ATOM 4849 O O . LEU B 1 32 ? 6.199 -7.227 21.547 1 77.75 32 LEU B O 1
ATOM 4853 N N . PRO B 1 33 ? 4.633 -7.949 20.078 1 83.06 33 PRO B N 1
ATOM 4854 C CA . PRO B 1 33 ? 4.785 -6.699 19.328 1 83.06 33 PRO B CA 1
ATOM 4855 C C . PRO B 1 33 ? 4.297 -5.48 20.094 1 83.06 33 PRO B C 1
ATOM 4857 O O . PRO B 1 33 ? 3.344 -5.578 20.875 1 83.06 33 PRO B O 1
ATOM 4860 N N . THR B 1 34 ? 4.953 -4.367 19.859 1 84.88 34 THR B N 1
ATOM 4861 C CA . THR B 1 34 ? 4.59 -3.129 20.547 1 84.88 34 THR B CA 1
ATOM 4862 C C . THR B 1 34 ? 3.457 -2.42 19.812 1 84.88 34 THR B C 1
ATOM 4864 O O . THR B 1 34 ? 2.787 -1.555 20.375 1 84.88 34 THR B O 1
ATOM 4867 N N . HIS B 1 35 ? 3.314 -2.686 18.578 1 88.38 35 HIS B N 1
ATOM 4868 C CA . HIS B 1 35 ? 2.277 -2.115 17.734 1 88.38 35 HIS B CA 1
ATOM 4869 C C . HIS B 1 35 ? 1.86 -3.096 16.641 1 88.38 35 HIS B C 1
ATOM 4871 O O . HIS B 1 35 ? 2.473 -4.156 16.484 1 88.38 35 HIS B O 1
ATOM 4877 N N . TYR B 1 36 ? 0.804 -2.873 16.031 1 88.12 36 TYR B N 1
ATOM 4878 C CA . TYR B 1 36 ? 0.422 -3.627 14.844 1 88.12 36 TYR B CA 1
ATOM 4879 C C . TYR B 1 36 ? 0.102 -2.689 13.688 1 88.12 36 TYR B C 1
ATOM 4881 O O . TYR B 1 36 ? -0.317 -1.55 13.898 1 88.12 36 TYR B O 1
ATOM 4889 N N . ILE B 1 37 ? 0.375 -3.166 12.523 1 92 37 ILE B N 1
ATOM 4890 C CA . ILE B 1 37 ? 0.055 -2.418 11.312 1 92 37 ILE B CA 1
ATOM 4891 C C . ILE B 1 37 ? -1.394 -2.684 10.914 1 92 37 ILE B C 1
ATOM 4893 O O . ILE B 1 37 ? -1.848 -3.83 10.93 1 92 37 ILE B O 1
ATOM 4897 N N . THR B 1 38 ? -2.127 -1.691 10.648 1 92.5 38 THR B N 1
ATOM 4898 C CA . THR B 1 38 ? -3.486 -1.732 10.117 1 92.5 38 THR B CA 1
ATOM 4899 C C . THR B 1 38 ? -3.736 -0.551 9.188 1 92.5 38 THR B C 1
ATOM 4901 O O . THR B 1 38 ? -2.812 0.196 8.859 1 92.5 38 THR B O 1
ATOM 4904 N N . THR B 1 39 ? -4.941 -0.423 8.625 1 95 39 THR B N 1
ATOM 4905 C CA . THR B 1 39 ? -5.281 0.721 7.781 1 95 39 THR B CA 1
ATOM 4906 C C . THR B 1 39 ? -5.715 1.909 8.633 1 95 39 THR B C 1
ATOM 4908 O O . THR B 1 39 ? -6.148 1.734 9.773 1 95 39 THR B O 1
ATOM 4911 N N . ALA B 1 40 ? -5.531 3.127 8.133 1 95.06 40 ALA B N 1
ATOM 4912 C CA . ALA B 1 40 ? -6.082 4.305 8.797 1 95.06 40 ALA B CA 1
ATOM 4913 C C . ALA B 1 40 ? -7.602 4.211 8.906 1 95.06 40 ALA B C 1
ATOM 4915 O O . ALA B 1 40 ? -8.258 3.658 8.023 1 95.06 40 ALA B O 1
ATOM 4916 N N . PRO B 1 41 ? -8.164 4.664 10.031 1 94.94 41 PRO B N 1
ATOM 4917 C CA . PRO B 1 41 ? -9.625 4.711 10.117 1 94.94 41 PRO B CA 1
ATOM 4918 C C . PRO B 1 41 ? -10.242 5.68 9.117 1 94.94 41 PRO B C 1
ATOM 4920 O O . PRO B 1 41 ? -9.75 6.797 8.945 1 94.94 41 PRO B O 1
ATOM 4923 N N . VAL B 1 42 ? -11.312 5.262 8.453 1 96.94 42 VAL B N 1
ATOM 4924 C CA . VAL B 1 42 ? -11.922 6.09 7.422 1 96.94 42 VAL B CA 1
ATOM 4925 C C . VAL B 1 42 ? -13.438 6.043 7.543 1 96.94 42 VAL B C 1
ATOM 4927 O O . VAL B 1 42 ? -13.984 5.168 8.219 1 96.94 42 VAL B O 1
ATOM 4930 N N . SER B 1 43 ? -14.086 7.02 6.953 1 94.69 43 SER B N 1
ATOM 4931 C CA . SER B 1 43 ? -15.531 6.957 6.77 1 94.69 43 SER B CA 1
ATOM 4932 C C . SER B 1 43 ? -15.898 6.109 5.555 1 94.69 43 SER B C 1
ATOM 4934 O O . SER B 1 43 ? -15.219 6.156 4.531 1 94.69 43 SER B O 1
ATOM 4936 N N . LEU B 1 44 ? -16.984 5.34 5.664 1 92.38 44 LEU B N 1
ATOM 4937 C CA . LEU B 1 44 ? -17.422 4.52 4.543 1 92.38 44 LEU B CA 1
ATOM 4938 C C . LEU B 1 44 ? -18.266 5.344 3.566 1 92.38 44 LEU B C 1
ATOM 4940 O O . LEU B 1 44 ? -18.469 4.938 2.42 1 92.38 44 LEU B O 1
ATOM 4944 N N . VAL B 1 45 ? -18.719 6.441 4.082 1 88.38 45 VAL B N 1
ATOM 4945 C CA . VAL B 1 45 ? -19.531 7.352 3.275 1 88.38 45 VAL B CA 1
ATOM 4946 C C . VAL B 1 45 ? -18.906 8.742 3.285 1 88.38 45 VAL B C 1
ATOM 4948 O O . VAL B 1 45 ? -18.5 9.242 4.336 1 88.38 45 VAL B O 1
ATOM 4951 N N . PRO B 1 46 ? -18.812 9.391 2.098 1 92 46 PRO B N 1
ATOM 4952 C CA . PRO B 1 46 ? -18.297 10.766 2.127 1 92 46 PRO B CA 1
ATOM 4953 C C . PRO B 1 46 ? -19.156 11.695 2.988 1 92 46 PRO B C 1
ATOM 4955 O O . PRO B 1 46 ? -20.375 11.523 3.068 1 92 46 PRO B O 1
ATOM 4958 N N . GLY B 1 47 ? -18.469 12.633 3.6 1 91.06 47 GLY B N 1
ATOM 4959 C CA . GLY B 1 47 ? -19.156 13.555 4.488 1 91.06 47 GLY B CA 1
ATOM 4960 C C . GLY B 1 47 ? -19.828 14.711 3.76 1 91.06 47 GLY B C 1
ATOM 4961 O O . GLY B 1 47 ? -19.234 15.289 2.846 1 91.06 47 GLY B O 1
ATOM 4962 N N . ARG B 1 48 ? -21.016 14.961 4.156 1 89.5 48 ARG B N 1
ATOM 4963 C CA . ARG B 1 48 ? -21.734 16.109 3.6 1 89.5 48 ARG B CA 1
ATOM 4964 C C . ARG B 1 48 ? -21.078 17.422 4.039 1 89.5 48 ARG B C 1
ATOM 4966 O O . ARG B 1 48 ? -20.672 17.562 5.191 1 89.5 48 ARG B O 1
ATOM 4973 N N . PHE B 1 49 ? -20.922 18.312 3.105 1 93.69 49 PHE B N 1
ATOM 4974 C CA . PHE B 1 49 ? -20.359 19.625 3.387 1 93.69 49 PHE B CA 1
ATOM 4975 C C . PHE B 1 49 ? -21 20.688 2.494 1 93.69 49 PHE B C 1
ATOM 4977 O O . PHE B 1 49 ? -21.281 20.438 1.321 1 93.69 49 PHE B O 1
ATOM 4984 N N . ASP B 1 50 ? -21.234 21.828 3 1 93.81 50 ASP B N 1
ATOM 4985 C CA . ASP B 1 50 ? -21.844 22.922 2.25 1 93.81 50 ASP B CA 1
ATOM 4986 C C . ASP B 1 50 ? -20.938 23.375 1.104 1 93.81 50 ASP B C 1
ATOM 4988 O O . ASP B 1 50 ? -19.766 23.656 1.312 1 93.81 50 ASP B O 1
ATOM 4992 N N . LYS B 1 51 ? -21.5 23.453 -0.086 1 94.75 51 LYS B N 1
ATOM 4993 C CA . LYS B 1 51 ? -20.734 23.766 -1.28 1 94.75 51 LYS B CA 1
ATOM 4994 C C . LYS B 1 51 ? -20.141 25.172 -1.191 1 94.75 51 LYS B C 1
ATOM 4996 O O . LYS B 1 51 ? -18.953 25.375 -1.486 1 94.75 51 LYS B O 1
ATOM 5001 N N . ALA B 1 52 ? -20.922 26.125 -0.815 1 95 52 ALA B N 1
ATOM 5002 C CA . ALA B 1 52 ? -20.453 27.516 -0.725 1 95 52 ALA B CA 1
ATOM 5003 C C . ALA B 1 52 ? -19.344 27.641 0.323 1 95 52 ALA B C 1
ATOM 5005 O O . ALA B 1 52 ? -18.375 28.375 0.121 1 95 52 ALA B O 1
ATOM 5006 N N . ALA B 1 53 ? -19.531 27 1.437 1 96.31 53 ALA B N 1
ATOM 5007 C CA . ALA B 1 53 ? -18.516 27.016 2.486 1 96.31 53 ALA B CA 1
ATOM 5008 C C . ALA B 1 53 ? -17.203 26.406 1.994 1 96.31 53 ALA B C 1
ATOM 5010 O O . ALA B 1 53 ? -16.125 26.938 2.246 1 96.31 53 ALA B O 1
ATOM 5011 N N . TYR B 1 54 ? -17.312 25.297 1.299 1 97.31 54 TYR B N 1
ATOM 5012 C CA . TYR B 1 54 ? -16.141 24.656 0.739 1 97.31 54 TYR B CA 1
ATOM 5013 C C . TYR B 1 54 ? -15.414 25.594 -0.225 1 97.31 54 TYR B C 1
ATOM 5015 O O . TYR B 1 54 ? -14.188 25.734 -0.157 1 97.31 54 TYR B O 1
ATOM 5023 N N . GLU B 1 55 ? -16.172 26.172 -1.099 1 97.38 55 GLU B N 1
ATOM 5024 C CA . GLU B 1 55 ? -15.594 27.078 -2.094 1 97.38 55 GLU B CA 1
ATOM 5025 C C . GLU B 1 55 ? -14.93 28.281 -1.43 1 97.38 55 GLU B C 1
ATOM 5027 O O . GLU B 1 55 ? -13.891 28.75 -1.891 1 97.38 55 GLU B O 1
ATOM 5032 N N . ARG B 1 56 ? -15.477 28.766 -0.372 1 97.44 56 ARG B N 1
ATOM 5033 C CA . ARG B 1 56 ? -14.883 29.859 0.382 1 97.44 56 ARG B CA 1
ATOM 5034 C C . ARG B 1 56 ? -13.57 29.438 1.023 1 97.44 56 ARG B C 1
ATOM 5036 O O . ARG B 1 56 ? -12.602 30.203 1.04 1 97.44 56 ARG B O 1
ATOM 5043 N N . ALA B 1 57 ? -13.562 28.234 1.569 1 98.56 57 ALA B N 1
ATOM 5044 C CA . ALA B 1 57 ? -12.352 27.719 2.191 1 98.56 57 ALA B CA 1
ATOM 5045 C C . ALA B 1 57 ? -11.211 27.641 1.182 1 98.56 57 ALA B C 1
ATOM 5047 O O . ALA B 1 57 ? -10.062 27.984 1.498 1 98.56 57 ALA B O 1
ATOM 5048 N N . VAL B 1 58 ? -11.516 27.172 -0.029 1 98.56 58 VAL B N 1
ATOM 5049 C CA . VAL B 1 58 ? -10.516 27.062 -1.088 1 98.56 58 VAL B CA 1
ATOM 5050 C C . VAL B 1 58 ? -10.07 28.453 -1.535 1 98.56 58 VAL B C 1
ATOM 5052 O O . VAL B 1 58 ? -8.875 28.688 -1.719 1 98.56 58 VAL B O 1
ATOM 5055 N N . ALA B 1 59 ? -10.992 29.359 -1.641 1 98.19 59 ALA B N 1
ATOM 5056 C CA . ALA B 1 59 ? -10.727 30.703 -2.172 1 98.19 59 ALA B CA 1
ATOM 5057 C C . ALA B 1 59 ? -9.859 31.5 -1.211 1 98.19 59 ALA B C 1
ATOM 5059 O O . ALA B 1 59 ? -9.055 32.344 -1.64 1 98.19 59 ALA B O 1
ATOM 5060 N N . VAL B 1 60 ? -9.984 31.312 0.056 1 98.56 60 VAL B N 1
ATOM 5061 C CA . VAL B 1 60 ? -9.328 32.156 1.043 1 98.56 60 VAL B CA 1
ATOM 5062 C C . VAL B 1 60 ? -7.895 31.688 1.272 1 98.56 60 VAL B C 1
ATOM 5064 O O . VAL B 1 60 ? -7.043 32.438 1.73 1 98.56 60 VAL B O 1
ATOM 5067 N N . GLN B 1 61 ? -7.535 30.469 0.894 1 98.75 61 GLN B N 1
ATOM 5068 C CA . GLN B 1 61 ? -6.293 29.812 1.282 1 98.75 61 GLN B CA 1
ATOM 5069 C C . GLN B 1 61 ? -5.082 30.578 0.755 1 98.75 61 GLN B C 1
ATOM 5071 O O . GLN B 1 61 ? -4.102 30.781 1.479 1 98.75 61 GLN B O 1
ATOM 5076 N N . PRO B 1 62 ? -5.102 31.047 -0.524 1 98.44 62 PRO B N 1
ATOM 5077 C CA . PRO B 1 62 ? -3.936 31.797 -0.995 1 98.44 62 PRO B CA 1
ATOM 5078 C C . PRO B 1 62 ? -3.689 33.062 -0.193 1 98.44 62 PRO B C 1
ATOM 5080 O O . PRO B 1 62 ? -2.541 33.5 -0.042 1 98.44 62 PRO B O 1
ATOM 5083 N N . TYR B 1 63 ? -4.734 33.656 0.315 1 98.12 63 TYR B N 1
ATOM 5084 C CA . TYR B 1 63 ? -4.586 34.875 1.13 1 98.12 63 TYR B CA 1
ATOM 5085 C C . TYR B 1 63 ? -4.008 34.531 2.5 1 98.12 63 TYR B C 1
ATOM 5087 O O . TYR B 1 63 ? -3.172 35.25 3.027 1 98.12 63 TYR B O 1
ATOM 5095 N N . TYR B 1 64 ? -4.438 33.438 3.078 1 98.62 64 TYR B N 1
ATOM 5096 C CA . TYR B 1 64 ? -3.842 32.969 4.328 1 98.62 64 TYR B CA 1
ATOM 5097 C C . TYR B 1 64 ? -2.369 32.625 4.137 1 98.62 64 TYR B C 1
ATOM 5099 O O . TYR B 1 64 ? -1.543 32.906 5.012 1 98.62 64 TYR B O 1
ATOM 5107 N N . ASN B 1 65 ? -2.043 32 2.971 1 98.44 65 ASN B N 1
ATOM 5108 C CA . ASN B 1 65 ? -0.638 31.75 2.672 1 98.44 65 ASN B CA 1
ATOM 5109 C C . ASN B 1 65 ? 0.194 33.031 2.764 1 98.44 65 ASN B C 1
ATOM 5111 O O . ASN B 1 65 ? 1.261 33.031 3.381 1 98.44 65 ASN B O 1
ATOM 5115 N N . ARG B 1 66 ? -0.312 34.094 2.209 1 96.62 66 ARG B N 1
ATOM 5116 C CA . ARG B 1 66 ? 0.382 35.375 2.168 1 96.62 66 ARG B CA 1
ATOM 5117 C C . ARG B 1 66 ? 0.499 35.969 3.564 1 96.62 66 ARG B C 1
ATOM 5119 O O . ARG B 1 66 ? 1.571 36.438 3.955 1 96.62 66 ARG B O 1
ATOM 5126 N N . VAL B 1 67 ? -0.568 35.938 4.281 1 97.5 67 VAL B N 1
ATOM 5127 C CA . VAL B 1 67 ? -0.616 36.562 5.594 1 97.5 67 VAL B CA 1
ATOM 5128 C C . VAL B 1 67 ? 0.361 35.875 6.539 1 97.5 67 VAL B C 1
ATOM 5130 O O . VAL B 1 67 ? 1.162 36.531 7.207 1 97.5 67 VAL B O 1
ATOM 5133 N N . TYR B 1 68 ? 0.35 34.594 6.566 1 97.94 68 TYR B N 1
ATOM 5134 C CA . TYR B 1 68 ? 1.185 33.875 7.523 1 97.94 68 TYR B CA 1
ATOM 5135 C C . TYR B 1 68 ? 2.646 33.875 7.098 1 97.94 68 TYR B C 1
ATOM 5137 O O . TYR B 1 68 ? 3.547 33.875 7.941 1 97.94 68 TYR B O 1
ATOM 5145 N N . ASN B 1 69 ? 2.869 33.875 5.77 1 96.81 69 ASN B N 1
ATOM 5146 C CA . ASN B 1 69 ? 4.238 34.094 5.332 1 96.81 69 ASN B CA 1
ATOM 5147 C C . ASN B 1 69 ? 4.746 35.469 5.816 1 96.81 69 ASN B C 1
ATOM 5149 O O . ASN B 1 69 ? 5.875 35.562 6.301 1 96.81 69 ASN B O 1
ATOM 5153 N N . ALA B 1 70 ? 3.902 36.5 5.676 1 95.44 70 ALA B N 1
ATOM 5154 C CA . ALA B 1 70 ? 4.27 37.844 6.117 1 95.44 70 ALA B CA 1
ATOM 5155 C C . ALA B 1 70 ? 4.527 37.875 7.621 1 95.44 70 ALA B C 1
ATOM 5157 O O . ALA B 1 70 ? 5.484 38.5 8.086 1 95.44 70 ALA B O 1
ATOM 5158 N N . ILE B 1 71 ? 3.713 37.188 8.336 1 96.44 71 ILE B N 1
ATOM 5159 C CA . ILE B 1 71 ? 3.85 37.156 9.789 1 96.44 71 ILE B CA 1
ATOM 5160 C C . ILE B 1 71 ? 5.156 36.469 10.164 1 96.44 71 ILE B C 1
ATOM 5162 O O . ILE B 1 71 ? 5.902 36.938 11.023 1 96.44 71 ILE B O 1
ATOM 5166 N N . GLY B 1 72 ? 5.449 35.312 9.516 1 95.5 72 GLY B N 1
ATOM 5167 C CA . GLY B 1 72 ? 6.688 34.594 9.781 1 95.5 72 GLY B CA 1
ATOM 5168 C C . GLY B 1 72 ? 7.93 35.406 9.484 1 95.5 72 GLY B C 1
ATOM 5169 O O . GLY B 1 72 ? 9.008 35.125 10.008 1 95.5 72 GLY B O 1
ATOM 5170 N N . ASN B 1 73 ? 7.738 36.469 8.711 1 93.69 73 ASN B N 1
ATOM 5171 C CA . ASN B 1 73 ? 8.859 37.312 8.305 1 93.69 73 ASN B CA 1
ATOM 5172 C C . ASN B 1 73 ? 8.758 38.719 8.93 1 93.69 73 ASN B C 1
ATOM 5174 O O . ASN B 1 73 ? 9.328 39.656 8.414 1 93.69 73 ASN B O 1
ATOM 5178 N N . ALA B 1 74 ? 8.008 38.844 9.992 1 93.56 74 ALA B N 1
ATOM 5179 C CA . ALA B 1 74 ? 7.848 40.094 10.711 1 93.56 74 ALA B CA 1
ATOM 5180 C C . ALA B 1 74 ? 8.43 40 12.125 1 93.56 74 ALA B C 1
ATOM 5182 O O . ALA B 1 74 ? 7.695 39.812 13.094 1 93.56 74 ALA B O 1
ATOM 5183 N N . PRO B 1 75 ? 9.711 40.25 12.211 1 92.94 75 PRO B N 1
ATOM 5184 C CA . PRO B 1 75 ? 10.383 40.031 13.492 1 92.94 75 PRO B CA 1
ATOM 5185 C C . PRO B 1 75 ? 9.789 40.875 14.625 1 92.94 75 PRO B C 1
ATOM 5187 O O . PRO B 1 75 ? 9.656 40.375 15.75 1 92.94 75 PRO B O 1
ATOM 5190 N N . GLU B 1 76 ? 9.438 42.094 14.367 1 93 76 GLU B N 1
ATOM 5191 C CA . GLU B 1 76 ? 8.891 42.969 15.406 1 93 76 GLU B CA 1
ATOM 5192 C C . GLU B 1 76 ? 7.523 42.469 15.875 1 93 76 GLU B C 1
ATOM 5194 O O . GLU B 1 76 ? 7.219 42.5 17.062 1 93 76 GLU B O 1
ATOM 5199 N N . PHE B 1 77 ? 6.75 42.094 14.93 1 94.19 77 PHE B N 1
ATOM 5200 C CA . PHE B 1 77 ? 5.438 41.562 15.266 1 94.19 77 PHE B CA 1
ATOM 5201 C C . PHE B 1 77 ? 5.574 40.281 16.109 1 94.19 77 PHE B C 1
ATOM 5203 O O . PHE B 1 77 ? 4.887 40.125 17.109 1 94.19 77 PHE B O 1
ATOM 5210 N N . LEU B 1 78 ? 6.461 39.344 15.695 1 93.56 78 LEU B N 1
ATOM 5211 C CA . LEU B 1 78 ? 6.664 38.094 16.406 1 93.56 78 LEU B CA 1
ATOM 5212 C C . LEU B 1 78 ? 7.188 38.344 17.812 1 93.56 78 LEU B C 1
ATOM 5214 O O . LEU B 1 78 ? 6.773 37.688 18.766 1 93.56 78 LEU B O 1
ATOM 5218 N N . ARG B 1 79 ? 8.062 39.25 17.891 1 91.88 79 ARG B N 1
ATOM 5219 C CA . ARG B 1 79 ? 8.57 39.625 19.203 1 91.88 79 ARG B CA 1
ATOM 5220 C C . ARG B 1 79 ? 7.449 40.125 20.109 1 91.88 79 ARG B C 1
ATOM 5222 O O . ARG B 1 79 ? 7.352 39.719 21.266 1 91.88 79 ARG B O 1
ATOM 5229 N N . TRP B 1 80 ? 6.664 41 19.5 1 90.69 80 TRP B N 1
ATOM 5230 C CA . TRP B 1 80 ? 5.543 41.531 20.25 1 90.69 80 TRP B CA 1
ATOM 5231 C C . TRP B 1 80 ? 4.609 40.438 20.734 1 90.69 80 TRP B C 1
ATOM 5233 O O . TRP B 1 80 ? 4.219 40.406 21.906 1 90.69 80 TRP B O 1
ATOM 5243 N N . VAL B 1 81 ? 4.285 39.5 19.922 1 89.06 81 VAL B N 1
ATOM 5244 C CA . VAL B 1 81 ? 3.361 38.406 20.234 1 89.06 81 VAL B CA 1
ATOM 5245 C C . VAL B 1 81 ? 3.971 37.5 21.312 1 89.06 81 VAL B C 1
ATOM 5247 O O . VAL B 1 81 ? 3.307 37.156 22.281 1 89.06 81 VAL B O 1
ATOM 5250 N N . VAL B 1 82 ? 5.246 37.094 21.172 1 88 82 VAL B N 1
ATOM 5251 C CA . VAL B 1 82 ? 5.898 36.125 22.047 1 88 82 VAL B CA 1
ATOM 5252 C C . VAL B 1 82 ? 6.133 36.75 23.422 1 88 82 VAL B C 1
ATOM 5254 O O . VAL B 1 82 ? 6.02 36.062 24.453 1 88 82 VAL B O 1
ATOM 5257 N N . GLU B 1 83 ? 6.496 37.938 23.422 1 80.88 83 GLU B N 1
ATOM 5258 C CA . GLU B 1 83 ? 6.766 38.625 24.688 1 80.88 83 GLU B CA 1
ATOM 5259 C C . GLU B 1 83 ? 5.508 38.688 25.562 1 80.88 83 GLU B C 1
ATOM 5261 O O . GLU B 1 83 ? 5.586 38.656 26.781 1 80.88 83 GLU B O 1
ATOM 5266 N N . GLU B 1 84 ? 4.418 38.844 24.891 1 76.38 84 GLU B N 1
ATOM 5267 C CA . GLU B 1 84 ? 3.148 38.812 25.609 1 76.38 84 GLU B CA 1
ATOM 5268 C C . GLU B 1 84 ? 2.912 37.438 26.25 1 76.38 84 GLU B C 1
ATOM 5270 O O . GLU B 1 84 ? 2.23 37.344 27.281 1 76.38 84 GLU B O 1
ATOM 5275 N N . LEU B 1 85 ? 3.547 36.406 25.688 1 79.25 85 LEU B N 1
ATOM 5276 C CA . LEU B 1 85 ? 3.344 35.062 26.141 1 79.25 85 LEU B CA 1
ATOM 5277 C C . LEU B 1 85 ? 4.398 34.656 27.172 1 79.25 85 LEU B C 1
ATOM 5279 O O . LEU B 1 85 ? 4.18 33.75 27.969 1 79.25 85 LEU B O 1
ATOM 5283 N N . LEU B 1 86 ? 5.605 35.156 27.047 1 71.12 86 LEU B N 1
ATOM 5284 C CA . LEU B 1 86 ? 6.758 34.688 27.828 1 71.12 86 LEU B CA 1
ATOM 5285 C C . LEU B 1 86 ? 6.504 34.875 29.328 1 71.12 86 LEU B C 1
ATOM 5287 O O . LEU B 1 86 ? 7.105 34.156 30.141 1 71.12 86 LEU B O 1
ATOM 5291 N N . ASP B 1 87 ? 5.688 35.75 29.594 1 63.06 87 ASP B N 1
ATOM 5292 C CA . ASP B 1 87 ? 5.363 35.781 31.016 1 63.06 87 ASP B CA 1
ATOM 5293 C C . ASP B 1 87 ? 4.645 34.5 31.453 1 63.06 87 ASP B C 1
ATOM 5295 O O . ASP B 1 87 ? 4.695 34.125 32.625 1 63.06 87 ASP B O 1
ATOM 5299 N N . GLY B 1 88 ? 3.904 33.75 30.641 1 56.78 88 GLY B N 1
ATOM 5300 C CA . GLY B 1 88 ? 3.066 32.594 30.938 1 56.78 88 GLY B CA 1
ATOM 5301 C C . GLY B 1 88 ? 3.807 31.266 30.812 1 56.78 88 GLY B C 1
ATOM 5302 O O . GLY B 1 88 ? 3.252 30.219 31.125 1 56.78 88 GLY B O 1
ATOM 5303 N N . SER B 1 89 ? 5.07 31.156 30.688 1 62.44 89 SER B N 1
ATOM 5304 C CA . SER B 1 89 ? 5.941 30.078 31.156 1 62.44 89 SER B CA 1
ATOM 5305 C C . SER B 1 89 ? 5.945 28.906 30.172 1 62.44 89 SER B C 1
ATOM 5307 O O . SER B 1 89 ? 6.184 27.766 30.562 1 62.44 89 SER B O 1
ATOM 5309 N N . ASP B 1 90 ? 5.523 28.906 28.938 1 77.75 90 ASP B N 1
ATOM 5310 C CA . ASP B 1 90 ? 5.66 27.656 28.172 1 77.75 90 ASP B CA 1
ATOM 5311 C C . ASP B 1 90 ? 7.094 27.469 27.688 1 77.75 90 ASP B C 1
ATOM 5313 O O . ASP B 1 90 ? 7.539 28.156 26.766 1 77.75 90 ASP B O 1
ATOM 5317 N N . PRO B 1 91 ? 7.785 26.578 28.266 1 83.06 91 PRO B N 1
ATOM 5318 C CA . PRO B 1 91 ? 9.195 26.375 27.922 1 83.06 91 PRO B CA 1
ATOM 5319 C C . PRO B 1 91 ? 9.398 26.031 26.453 1 83.06 91 PRO B C 1
ATOM 5321 O O . PRO B 1 91 ? 10.438 26.344 25.875 1 83.06 91 PRO B O 1
ATOM 5324 N N . PHE B 1 92 ? 8.445 25.422 25.859 1 88.94 92 PHE B N 1
ATOM 5325 C CA . PHE B 1 92 ? 8.562 25.047 24.453 1 88.94 92 PHE B CA 1
ATOM 5326 C C . PHE B 1 92 ? 8.633 26.281 23.562 1 88.94 92 PHE B C 1
ATOM 5328 O O . PHE B 1 92 ? 9.523 26.391 22.719 1 88.94 92 PHE B O 1
ATOM 5335 N N . ILE B 1 93 ? 7.727 27.219 23.766 1 88.88 93 ILE B N 1
ATOM 5336 C CA . ILE B 1 93 ? 7.688 28.438 22.969 1 88.88 93 ILE B CA 1
ATOM 5337 C C . ILE B 1 93 ? 8.922 29.281 23.266 1 88.88 93 ILE B C 1
ATOM 5339 O O . ILE B 1 93 ? 9.492 29.906 22.359 1 88.88 93 ILE B O 1
ATOM 5343 N N . THR B 1 94 ? 9.297 29.266 24.531 1 88.94 94 THR B N 1
ATOM 5344 C CA . THR B 1 94 ? 10.477 30.031 24.922 1 88.94 94 THR B CA 1
ATOM 5345 C C . THR B 1 94 ? 11.711 29.547 24.188 1 88.94 94 THR B C 1
ATOM 5347 O O . THR B 1 94 ? 12.516 30.344 23.703 1 88.94 94 THR B O 1
ATOM 5350 N N . ASN B 1 95 ? 11.867 28.25 24.094 1 91.56 95 ASN B N 1
ATOM 5351 C CA . ASN B 1 95 ? 13.023 27.672 23.422 1 91.56 95 ASN B CA 1
ATOM 5352 C C . ASN B 1 95 ? 12.984 27.953 21.922 1 91.56 95 ASN B C 1
ATOM 5354 O O . ASN B 1 95 ? 14.008 28.25 21.312 1 91.56 95 ASN B O 1
ATOM 5358 N N . LEU B 1 96 ? 11.812 27.859 21.328 1 93.31 96 LEU B N 1
ATOM 5359 C CA . LEU B 1 96 ? 11.68 28.156 19.906 1 93.31 96 LEU B CA 1
ATOM 5360 C C . LEU B 1 96 ? 12.039 29.609 19.625 1 93.31 96 LEU B C 1
ATOM 5362 O O . LEU B 1 96 ? 12.742 29.891 18.641 1 93.31 96 LEU B O 1
ATOM 5366 N N . TYR B 1 97 ? 11.562 30.438 20.469 1 94.12 97 TYR B N 1
ATOM 5367 C CA . TYR B 1 97 ? 11.82 31.859 20.281 1 94.12 97 TYR B CA 1
ATOM 5368 C C . TYR B 1 97 ? 13.305 32.188 20.453 1 94.12 97 TYR B C 1
ATOM 5370 O O . TYR B 1 97 ? 13.852 33.031 19.75 1 94.12 97 TYR B O 1
ATOM 5378 N N . ALA B 1 98 ? 13.906 31.547 21.422 1 93.69 98 ALA B N 1
ATOM 5379 C CA . ALA B 1 98 ? 15.344 31.719 21.609 1 93.69 98 ALA B CA 1
ATOM 5380 C C . ALA B 1 98 ? 16.125 31.344 20.359 1 93.69 98 ALA B C 1
ATOM 5382 O O . ALA B 1 98 ? 17.078 32.031 19.984 1 93.69 98 ALA B O 1
ATOM 5383 N N . ILE B 1 99 ? 15.781 30.266 19.719 1 95.81 99 ILE B N 1
ATOM 5384 C CA . ILE B 1 99 ? 16.406 29.844 18.484 1 95.81 99 ILE B CA 1
ATOM 5385 C C . ILE B 1 99 ? 16.172 30.875 17.391 1 95.81 99 ILE B C 1
ATOM 5387 O O . ILE B 1 99 ? 17.078 31.234 16.656 1 95.81 99 ILE B O 1
ATOM 5391 N N . TYR B 1 100 ? 14.961 31.375 17.344 1 95.75 100 TYR B N 1
ATOM 5392 C CA . TYR B 1 100 ? 14.594 32.406 16.359 1 95.75 100 TYR B CA 1
ATOM 5393 C C . TYR B 1 100 ? 15.461 33.625 16.5 1 95.75 100 TYR B C 1
ATOM 5395 O O . TYR B 1 100 ? 16.016 34.125 15.516 1 95.75 100 TYR B O 1
ATOM 5403 N N . VAL B 1 101 ? 15.586 34.125 17.688 1 94.75 101 VAL B N 1
ATOM 5404 C CA . VAL B 1 101 ? 16.344 35.344 17.953 1 94.75 101 VAL B CA 1
ATOM 5405 C C . VAL B 1 101 ? 17.812 35.125 17.609 1 94.75 101 VAL B C 1
ATOM 5407 O O . VAL B 1 101 ? 18.438 35.969 16.984 1 94.75 101 VAL B O 1
ATOM 5410 N N . ALA B 1 102 ? 18.297 34 18.031 1 94.19 102 ALA B N 1
ATOM 5411 C CA . ALA B 1 102 ? 19.703 33.688 17.766 1 94.19 102 ALA B CA 1
ATOM 5412 C C . ALA B 1 102 ? 19.984 33.594 16.266 1 94.19 102 ALA B C 1
ATOM 5414 O O . ALA B 1 102 ? 20.984 34.094 15.781 1 94.19 102 ALA B O 1
ATOM 5415 N N . ASP B 1 103 ? 19.125 32.969 15.586 1 93.31 103 ASP B N 1
ATOM 5416 C CA . ASP B 1 103 ? 19.297 32.781 14.148 1 93.31 103 ASP B CA 1
ATOM 5417 C C . ASP B 1 103 ? 19.188 34.125 13.406 1 93.31 103 ASP B C 1
ATOM 5419 O O . ASP B 1 103 ? 19.984 34.406 12.508 1 93.31 103 ASP B O 1
ATOM 5423 N N . MET B 1 104 ? 18.234 34.906 13.75 1 91.69 104 MET B N 1
ATOM 5424 C CA . MET B 1 104 ? 18.016 36.219 13.117 1 91.69 104 MET B CA 1
ATOM 5425 C C . MET B 1 104 ? 19.188 37.156 13.367 1 91.69 104 MET B C 1
ATOM 5427 O O . MET B 1 104 ? 19.578 37.938 12.492 1 91.69 104 MET B O 1
ATOM 5431 N N . ALA B 1 105 ? 19.703 37.062 14.531 1 91.81 105 ALA B N 1
ATOM 5432 C CA . ALA B 1 105 ? 20.828 37.938 14.898 1 91.81 105 ALA B CA 1
ATOM 5433 C C . ALA B 1 105 ? 22.078 37.562 14.094 1 91.81 105 ALA B C 1
ATOM 5435 O O . ALA B 1 105 ? 22.844 38.438 13.695 1 91.81 105 ALA B O 1
ATOM 5436 N N . GLU B 1 106 ? 22.219 36.312 13.875 1 89.88 106 GLU B N 1
ATOM 5437 C CA . GLU B 1 106 ? 23.469 35.844 13.273 1 89.88 106 GLU B CA 1
ATOM 5438 C C . GLU B 1 106 ? 23.359 35.812 11.758 1 89.88 106 GLU B C 1
ATOM 5440 O O . GLU B 1 106 ? 24.328 36.156 11.055 1 89.88 106 GLU B O 1
ATOM 5445 N N . TYR B 1 107 ? 22.219 35.406 11.203 1 88 107 TYR B N 1
ATOM 5446 C CA . TYR B 1 107 ? 22.188 35.094 9.781 1 88 107 TYR B CA 1
ATOM 5447 C C . TYR B 1 107 ? 21.062 35.875 9.078 1 88 107 TYR B C 1
ATOM 5449 O O . TYR B 1 107 ? 21.047 35.969 7.848 1 88 107 TYR B O 1
ATOM 5457 N N . GLY B 1 108 ? 20.188 36.375 9.789 1 86.81 108 GLY B N 1
ATOM 5458 C CA . GLY B 1 108 ? 19.047 37.031 9.188 1 86.81 108 GLY B CA 1
ATOM 5459 C C . GLY B 1 108 ? 18.047 36.094 8.57 1 86.81 108 GLY B C 1
ATOM 5460 O O . GLY B 1 108 ? 18.062 34.875 8.883 1 86.81 108 GLY B O 1
ATOM 5461 N N . ARG B 1 109 ? 17.234 36.562 7.723 1 85.12 109 ARG B N 1
ATOM 5462 C CA . ARG B 1 109 ? 16.172 35.781 7.113 1 85.12 109 ARG B CA 1
ATOM 5463 C C . ARG B 1 109 ? 16.719 34.875 6.008 1 85.12 109 ARG B C 1
ATOM 5465 O O . ARG B 1 109 ? 17.625 35.281 5.27 1 85.12 109 ARG B O 1
ATOM 5472 N N . GLU B 1 110 ? 16.141 33.75 5.957 1 87.62 110 GLU B N 1
ATOM 5473 C CA . GLU B 1 110 ? 16.5 32.844 4.855 1 87.62 110 GLU B CA 1
ATOM 5474 C C . GLU B 1 110 ? 16 33.406 3.521 1 87.62 110 GLU B C 1
ATOM 5476 O O . GLU B 1 110 ? 14.883 33.906 3.434 1 87.62 110 GLU B O 1
ATOM 5481 N N . ARG B 1 111 ? 16.766 33.281 2.463 1 89.62 111 ARG B N 1
ATOM 5482 C CA . ARG B 1 111 ? 16.438 33.812 1.154 1 89.62 111 ARG B CA 1
ATOM 5483 C C . ARG B 1 111 ? 15.312 33.031 0.495 1 89.62 111 ARG B C 1
ATOM 5485 O O . ARG B 1 111 ? 14.453 33.625 -0.166 1 89.62 111 ARG B O 1
ATOM 5492 N N . ILE B 1 112 ? 15.414 31.734 0.588 1 95.31 112 ILE B N 1
ATOM 5493 C CA . ILE B 1 112 ? 14.391 30.859 0.036 1 95.31 112 ILE B CA 1
ATOM 5494 C C . ILE B 1 112 ? 13.484 30.359 1.158 1 95.31 112 ILE B C 1
ATOM 5496 O O . ILE B 1 112 ? 13.961 29.797 2.146 1 95.31 112 ILE B O 1
ATOM 5500 N N . GLN B 1 113 ? 12.172 30.594 1.048 1 97.19 113 GLN B N 1
ATOM 5501 C CA . GLN B 1 113 ? 11.242 30.141 2.078 1 97.19 113 GLN B CA 1
ATOM 5502 C C . GLN B 1 113 ? 10.117 29.312 1.479 1 97.19 113 GLN B C 1
ATOM 5504 O O . GLN B 1 113 ? 9.477 29.719 0.51 1 97.19 113 GLN B O 1
ATOM 5509 N N . LEU B 1 114 ? 9.969 28.109 1.952 1 98.62 114 LEU B N 1
ATOM 5510 C CA . LEU B 1 114 ? 8.852 27.234 1.609 1 98.62 114 LEU B CA 1
ATOM 5511 C C . LEU B 1 114 ? 7.957 27 2.824 1 98.62 114 LEU B C 1
ATOM 5513 O O . LEU B 1 114 ? 8.43 26.562 3.873 1 98.62 114 LEU B O 1
ATOM 5517 N N . ASN B 1 115 ? 6.688 27.359 2.689 1 98.56 115 ASN B N 1
ATOM 5518 C CA . ASN B 1 115 ? 5.684 27.141 3.725 1 98.56 115 ASN B CA 1
ATOM 5519 C C . ASN B 1 115 ? 4.625 26.141 3.27 1 98.56 115 ASN B C 1
ATOM 5521 O O . ASN B 1 115 ? 3.906 26.391 2.301 1 98.56 115 ASN B O 1
ATOM 5525 N N . LEU B 1 116 ? 4.574 25.016 3.924 1 98.81 116 LEU B N 1
ATOM 5526 C CA . LEU B 1 116 ? 3.486 24.047 3.811 1 98.81 116 LEU B CA 1
ATOM 5527 C C . LEU B 1 116 ? 2.539 24.156 5.004 1 98.81 116 LEU B C 1
ATOM 5529 O O . LEU B 1 116 ? 2.977 24.109 6.152 1 98.81 116 LEU B O 1
ATOM 5533 N N . ASN B 1 117 ? 1.282 24.328 4.723 1 98.69 117 ASN B N 1
ATOM 5534 C CA . ASN B 1 117 ? 0.356 24.594 5.816 1 98.69 117 ASN B CA 1
ATOM 5535 C C . ASN B 1 117 ? -1.016 23.984 5.555 1 98.69 117 ASN B C 1
ATOM 5537 O O . ASN B 1 117 ? -1.251 23.406 4.492 1 98.69 117 ASN B O 1
ATOM 5541 N N . ARG B 1 118 ? -1.853 24.016 6.562 1 98.38 118 ARG B N 1
ATOM 5542 C CA . ARG B 1 118 ? -3.248 23.594 6.477 1 98.38 118 ARG B CA 1
ATOM 5543 C C . ARG B 1 118 ? -4.141 24.484 7.336 1 98.38 118 ARG B C 1
ATOM 5545 O O . ARG B 1 118 ? -3.846 24.719 8.516 1 98.38 118 ARG B O 1
ATOM 5552 N N . SER B 1 119 ? -5.129 25.031 6.777 1 98.44 119 SER B N 1
ATOM 5553 C CA . SER B 1 119 ? -6.141 25.797 7.5 1 98.44 119 SER B CA 1
ATOM 5554 C C . SER B 1 119 ? -7.391 24.953 7.742 1 98.44 119 SER B C 1
ATOM 5556 O O . SER B 1 119 ? -8.008 24.469 6.793 1 98.44 119 SER B O 1
ATOM 5558 N N . ASP B 1 120 ? -7.75 24.812 9 1 96.88 120 ASP B N 1
ATOM 5559 C CA . ASP B 1 120 ? -8.859 23.953 9.367 1 96.88 120 ASP B CA 1
ATOM 5560 C C . ASP B 1 120 ? -10.117 24.766 9.664 1 96.88 120 ASP B C 1
ATOM 5562 O O . ASP B 1 120 ? -10.047 25.828 10.281 1 96.88 120 ASP B O 1
ATOM 5566 N N . TYR B 1 121 ? -11.297 24.188 9.227 1 97.69 121 TYR B N 1
ATOM 5567 C CA . TYR B 1 121 ? -12.562 24.922 9.312 1 97.69 121 TYR B CA 1
ATOM 5568 C C . TYR B 1 121 ? -13.68 24 9.789 1 97.69 121 TYR B C 1
ATOM 5570 O O . TYR B 1 121 ? -13.602 22.781 9.625 1 97.69 121 TYR B O 1
ATOM 5578 N N . LEU B 1 122 ? -14.664 24.625 10.336 1 96.38 122 LEU B N 1
ATOM 5579 C CA . LEU B 1 122 ? -15.953 23.984 10.594 1 96.38 122 LEU B CA 1
ATOM 5580 C C . LEU B 1 122 ? -17.094 24.797 9.977 1 96.38 122 LEU B C 1
ATOM 5582 O O . LEU B 1 122 ? -16.953 26 9.773 1 96.38 122 LEU B O 1
ATOM 5586 N N . GLU B 1 123 ? -18.141 24.047 9.633 1 95.5 123 GLU B N 1
ATOM 5587 C CA . GLU B 1 123 ? -19.391 24.719 9.32 1 95.5 123 GLU B CA 1
ATOM 5588 C C . GLU B 1 123 ? -20.047 25.266 10.586 1 95.5 123 GLU B C 1
ATOM 5590 O O . GLU B 1 123 ? -20 24.641 11.641 1 95.5 123 GLU B O 1
ATOM 5595 N N . HIS B 1 124 ? -20.641 26.438 10.469 1 94.69 124 HIS B N 1
ATOM 5596 C CA . HIS B 1 124 ? -21.281 27.094 11.602 1 94.69 124 HIS B CA 1
ATOM 5597 C C . HIS B 1 124 ? -22.75 27.391 11.297 1 94.69 124 HIS B C 1
ATOM 5599 O O . HIS B 1 124 ? -23.047 28.047 10.297 1 94.69 124 HIS B O 1
ATOM 5605 N N . ILE B 1 125 ? -23.609 26.906 12.18 1 89.81 125 ILE B N 1
ATOM 5606 C CA . ILE B 1 125 ? -25.047 27.156 12.07 1 89.81 125 ILE B CA 1
ATOM 5607 C C . ILE B 1 125 ? -25.359 28.531 12.656 1 89.81 125 ILE B C 1
ATOM 5609 O O . ILE B 1 125 ? -25.172 28.781 13.844 1 89.81 125 ILE B O 1
ATOM 5613 N N . ASN B 1 126 ? -25.703 29.406 11.68 1 76.88 126 ASN B N 1
ATOM 5614 C CA . ASN B 1 126 ? -26.109 30.719 12.164 1 76.88 126 ASN B CA 1
ATOM 5615 C C . ASN B 1 126 ? -27.609 30.812 12.383 1 76.88 126 ASN B C 1
ATOM 5617 O O . ASN B 1 126 ? -28.391 30.625 11.438 1 76.88 126 ASN B O 1
ATOM 5621 N N . ASN B 1 127 ? -28.156 30.531 13.492 1 59.47 127 ASN B N 1
ATOM 5622 C CA . ASN B 1 127 ? -29.578 30.578 13.789 1 59.47 127 ASN B CA 1
ATOM 5623 C C . ASN B 1 127 ? -30.203 31.891 13.32 1 59.47 127 ASN B C 1
ATOM 5625 O O . ASN B 1 127 ? -31.438 32 13.227 1 59.47 127 ASN B O 1
ATOM 5629 N N . THR B 1 128 ? -29.531 32.906 13.18 1 52.66 128 THR B N 1
ATOM 5630 C CA . THR B 1 128 ? -30.234 34.125 12.766 1 52.66 128 THR B CA 1
ATOM 5631 C C . THR B 1 128 ? -30.672 34 11.305 1 52.66 128 THR B C 1
ATOM 5633 O O . THR B 1 128 ? -31.703 34.562 10.922 1 52.66 128 THR B O 1
ATOM 5636 N N . ASN B 1 129 ? -29.906 33.469 10.453 1 44.28 129 ASN B N 1
ATOM 5637 C CA . ASN B 1 129 ? -30.219 33.469 9.023 1 44.28 129 ASN B CA 1
ATOM 5638 C C . ASN B 1 129 ? -30.906 32.156 8.617 1 44.28 129 ASN B C 1
ATOM 5640 O O . ASN B 1 129 ? -30.688 31.672 7.508 1 44.28 129 ASN B O 1
ATOM 5644 N N . ILE B 1 130 ? -31.344 31.375 9.438 1 41.12 130 ILE B N 1
ATOM 5645 C CA . ILE B 1 130 ? -32.031 30.156 9 1 41.12 130 ILE B CA 1
ATOM 5646 C C . ILE B 1 130 ? -33.219 30.531 8.117 1 41.12 130 ILE B C 1
ATOM 5648 O O . ILE B 1 130 ? -34.312 30.812 8.617 1 41.12 130 ILE B O 1
ATOM 5652 N N . ASN B 1 131 ? -33.094 31.344 7.258 1 38.34 131 ASN B N 1
ATOM 5653 C CA . ASN B 1 131 ? -34.219 31.297 6.328 1 38.34 131 ASN B CA 1
ATOM 5654 C C . ASN B 1 131 ? -34.344 29.922 5.664 1 38.34 131 ASN B C 1
ATOM 5656 O O . ASN B 1 131 ? -33.5 29.562 4.836 1 38.34 131 ASN B O 1
ATOM 5660 N N . THR B 1 132 ? -34.781 28.953 6.355 1 40.12 132 THR B N 1
ATOM 5661 C CA . THR B 1 132 ? -35.156 27.641 5.828 1 40.12 132 THR B CA 1
ATOM 5662 C C . THR B 1 132 ? -36.062 27.797 4.605 1 40.12 132 THR B C 1
ATOM 5664 O O . THR B 1 132 ? -37.188 28.297 4.715 1 40.12 132 THR B O 1
ATOM 5667 N N . THR B 1 133 ? -35.594 28.188 3.535 1 38.84 133 THR B N 1
ATOM 5668 C CA . THR B 1 133 ? -36.531 28.047 2.43 1 38.84 133 THR B CA 1
ATOM 5669 C C . THR B 1 133 ? -36.625 26.578 1.989 1 38.84 133 THR B C 1
ATOM 5671 O O . THR B 1 133 ? -35.625 25.906 1.851 1 38.84 133 THR B O 1
ATOM 5674 N N . THR B 1 134 ? -37.594 25.859 2.432 1 39.16 134 THR B N 1
ATOM 5675 C CA . THR B 1 134 ? -37.969 24.562 1.886 1 39.16 134 THR B CA 1
ATOM 5676 C C . THR B 1 134 ? -38.438 24.688 0.436 1 39.16 134 THR B C 1
ATOM 5678 O O . THR B 1 134 ? -39.281 25.5 0.125 1 39.16 134 THR B O 1
ATOM 5681 N N . ASP B 1 135 ? -37.562 24.266 -0.471 1 39.12 135 ASP B N 1
ATOM 5682 C CA . ASP B 1 135 ? -38.125 24.281 -1.819 1 39.12 135 ASP B CA 1
ATOM 5683 C C . ASP B 1 135 ? -39.312 23.328 -1.93 1 39.12 135 ASP B C 1
ATOM 5685 O O . ASP B 1 135 ? -39.594 22.578 -0.994 1 39.12 135 ASP B O 1
ATOM 5689 N N . ALA B 1 136 ? -40.156 23.688 -2.959 1 44.78 136 ALA B N 1
ATOM 5690 C CA . ALA B 1 136 ? -41.406 22.969 -3.203 1 44.78 136 ALA B CA 1
ATOM 5691 C C . ALA B 1 136 ? -41.188 21.453 -3.059 1 44.78 136 ALA B C 1
ATOM 5693 O O . ALA B 1 136 ? -42.156 20.703 -2.967 1 44.78 136 ALA B O 1
ATOM 5694 N N . GLY B 1 137 ? -40.062 21.016 -3.385 1 40.03 137 GLY B N 1
ATOM 5695 C CA . GLY B 1 137 ? -39.844 19.578 -3.365 1 40.03 137 GLY B CA 1
ATOM 5696 C C . GLY B 1 137 ? -39.469 19.047 -1.996 1 40.03 137 GLY B C 1
ATOM 5697 O O . GLY B 1 137 ? -39.125 17.875 -1.852 1 40.03 137 GLY B O 1
ATOM 5698 N N . GLY B 1 138 ? -39.719 19.875 -0.881 1 40.75 138 GLY B N 1
ATOM 5699 C CA . GLY B 1 138 ? -39.531 19.516 0.515 1 40.75 138 GLY B CA 1
ATOM 5700 C C . GLY B 1 138 ? -38.094 19.688 1.001 1 40.75 138 GLY B C 1
ATOM 5701 O O . GLY B 1 138 ? -37.781 19.344 2.139 1 40.75 138 GLY B O 1
ATOM 5702 N N . ASN B 1 139 ? -37.281 19.875 0.097 1 39.25 139 ASN B N 1
ATOM 5703 C CA . ASN B 1 139 ? -35.906 20.062 0.538 1 39.25 139 ASN B CA 1
ATOM 5704 C C . ASN B 1 139 ? -35.719 21.422 1.22 1 39.25 139 ASN B C 1
ATOM 5706 O O . ASN B 1 139 ? -36.125 22.453 0.689 1 39.25 139 ASN B O 1
ATOM 5710 N N . THR B 1 140 ? -35.844 21.594 2.434 1 38.72 140 THR B N 1
ATOM 5711 C CA . THR B 1 140 ? -35.562 22.812 3.178 1 38.72 140 THR B CA 1
ATOM 5712 C C . THR B 1 140 ? -34.219 23.422 2.742 1 38.72 140 THR B C 1
ATOM 5714 O O . THR B 1 140 ? -33.188 22.75 2.766 1 38.72 140 THR B O 1
ATOM 5717 N N . ASN B 1 141 ? -34.344 24.266 1.794 1 40.62 141 ASN B N 1
ATOM 5718 C CA . ASN B 1 141 ? -33.156 25.047 1.472 1 40.62 141 ASN B CA 1
ATOM 5719 C C . ASN B 1 141 ? -32.594 25.734 2.709 1 40.62 141 ASN B C 1
ATOM 5721 O O . ASN B 1 141 ? -33.062 26.781 3.131 1 40.62 141 ASN B O 1
ATOM 5725 N N . CYS B 1 142 ? -32.375 25.094 3.814 1 43.22 142 CYS B N 1
ATOM 5726 C CA . CYS B 1 142 ? -31.672 25.625 4.98 1 43.22 142 CYS B CA 1
ATOM 5727 C C . CYS B 1 142 ? -30.562 26.578 4.559 1 43.22 142 CYS B C 1
ATOM 5729 O O . CYS B 1 142 ? -29.828 26.297 3.602 1 43.22 142 CYS B O 1
ATOM 5731 N N . GLY B 1 143 ? -30.703 27.812 4.676 1 52.56 143 GLY B N 1
ATOM 5732 C CA . GLY B 1 143 ? -29.641 28.781 4.496 1 52.56 143 GLY B CA 1
ATOM 5733 C C . GLY B 1 143 ? -28.25 28.203 4.742 1 52.56 143 GLY B C 1
ATOM 5734 O O . GLY B 1 143 ? -28.109 27.219 5.469 1 52.56 143 GLY B O 1
ATOM 5735 N N . GLY B 1 144 ? -27.25 28.344 3.795 1 74.44 144 GLY B N 1
ATOM 5736 C CA . GLY B 1 144 ? -25.891 27.844 3.717 1 74.44 144 GLY B CA 1
ATOM 5737 C C . GLY B 1 144 ? -25.109 28.047 5 1 74.44 144 GLY B C 1
ATOM 5738 O O . GLY B 1 144 ? -25.469 28.891 5.828 1 74.44 144 GLY B O 1
ATOM 5739 N N . TYR B 1 145 ? -24.359 27.109 5.504 1 88.81 145 TYR B N 1
ATOM 5740 C CA . TYR B 1 145 ? -23.5 27.188 6.68 1 88.81 145 TYR B CA 1
ATOM 5741 C C . TYR B 1 145 ? -22.359 28.172 6.465 1 88.81 145 TYR B C 1
ATOM 5743 O O . TYR B 1 145 ? -21.875 28.328 5.344 1 88.81 145 TYR B O 1
ATOM 5751 N N . GLU B 1 146 ? -22.141 28.969 7.523 1 94.12 146 GLU B N 1
ATOM 5752 C CA . GLU B 1 146 ? -20.953 29.797 7.488 1 94.12 146 GLU B CA 1
ATOM 5753 C C . GLU B 1 146 ? -19.688 28.969 7.68 1 94.12 146 GLU B C 1
ATOM 5755 O O . GLU B 1 146 ? -19.734 27.875 8.234 1 94.12 146 GLU B O 1
ATOM 5760 N N . LEU B 1 147 ? -18.641 29.484 7.145 1 96.88 147 LEU B N 1
ATOM 5761 C CA . LEU B 1 147 ? -17.328 28.859 7.32 1 96.88 147 LEU B CA 1
ATOM 5762 C C . LEU B 1 147 ? -16.531 29.562 8.406 1 96.88 147 LEU B C 1
ATOM 5764 O O . LEU B 1 147 ? -16.281 30.766 8.312 1 96.88 147 LEU B O 1
ATOM 5768 N N . LYS B 1 148 ? -16.141 28.828 9.438 1 97.62 148 LYS B N 1
ATOM 5769 C CA . LYS B 1 148 ? -15.352 29.422 10.516 1 97.62 148 LYS B CA 1
ATOM 5770 C C . LYS B 1 148 ? -14.047 28.656 10.734 1 97.62 148 LYS B C 1
ATOM 5772 O O . LYS B 1 148 ? -14.031 27.422 10.68 1 97.62 148 LYS B O 1
ATOM 5777 N N . GLN B 1 149 ? -12.992 29.344 10.938 1 97.5 149 GLN B N 1
ATOM 5778 C CA . GLN B 1 149 ? -11.664 28.75 11.055 1 97.5 149 GLN B CA 1
ATOM 5779 C C . GLN B 1 149 ? -11.414 28.266 12.484 1 97.5 149 GLN B C 1
ATOM 5781 O O . GLN B 1 149 ? -11.633 29.016 13.445 1 97.5 149 GLN B O 1
ATOM 5786 N N . VAL B 1 150 ? -10.977 27.062 12.586 1 94.06 150 VAL B N 1
ATOM 5787 C CA . VAL B 1 150 ? -10.633 26.453 13.867 1 94.06 150 VAL B CA 1
ATOM 5788 C C . VAL B 1 150 ? -9.188 26.781 14.234 1 94.06 150 VAL B C 1
ATOM 5790 O O . VAL B 1 150 ? -8.898 27.156 15.367 1 94.06 150 VAL B O 1
ATOM 5793 N N . GLU B 1 151 ? -8.312 26.594 13.266 1 93.56 151 GLU B N 1
ATOM 5794 C CA . GLU B 1 151 ? -6.891 26.812 13.492 1 93.56 151 GLU B CA 1
ATOM 5795 C C . GLU B 1 151 ? -6.113 26.828 12.18 1 93.56 151 GLU B C 1
ATOM 5797 O O . GLU B 1 151 ? -6.648 26.453 11.133 1 93.56 151 GLU B O 1
ATOM 5802 N N . PHE B 1 152 ? -4.906 27.344 12.258 1 96.19 152 PHE B N 1
ATOM 5803 C CA . PHE B 1 152 ? -3.951 27.344 11.156 1 96.19 152 PHE B CA 1
ATOM 5804 C C . PHE B 1 152 ? -2.684 26.594 11.539 1 96.19 152 PHE B C 1
ATOM 5806 O O . PHE B 1 152 ? -1.991 26.969 12.484 1 96.19 152 PHE B O 1
ATOM 5813 N N . ASN B 1 153 ? -2.355 25.5 10.805 1 95.81 153 ASN B N 1
ATOM 5814 C CA . ASN B 1 153 ? -1.206 24.656 11.102 1 95.81 153 ASN B CA 1
ATOM 5815 C C . ASN B 1 153 ? -0.014 24.984 10.211 1 95.81 153 ASN B C 1
ATOM 5817 O O . ASN B 1 153 ? -0.107 24.906 8.984 1 95.81 153 ASN B O 1
ATOM 5821 N N . THR B 1 154 ? 1.117 25.297 10.82 1 97.31 154 THR B N 1
ATOM 5822 C CA . THR B 1 154 ? 2.281 25.734 10.055 1 97.31 154 THR B CA 1
ATOM 5823 C C . THR B 1 154 ? 3.393 24.688 10.117 1 97.31 154 THR B C 1
ATOM 5825 O O . THR B 1 154 ? 4.43 24.844 9.469 1 97.31 154 THR B O 1
ATOM 5828 N N . VAL B 1 155 ? 3.199 23.672 10.922 1 96.62 155 VAL B N 1
ATOM 5829 C CA . VAL B 1 155 ? 4.262 22.688 11.102 1 96.62 155 VAL B CA 1
ATOM 5830 C C . VAL B 1 155 ? 3.668 21.281 11.125 1 96.62 155 VAL B C 1
ATOM 5832 O O . VAL B 1 155 ? 2.58 21.078 11.664 1 96.62 155 VAL B O 1
ATOM 5835 N N . SER B 1 156 ? 4.367 20.375 10.508 1 93.69 156 SER B N 1
ATOM 5836 C CA . SER B 1 156 ? 4.039 18.953 10.531 1 93.69 156 SER B CA 1
ATOM 5837 C C . SER B 1 156 ? 2.604 18.719 10.078 1 93.69 156 SER B C 1
ATOM 5839 O O . SER B 1 156 ? 1.821 18.078 10.797 1 93.69 156 SER B O 1
ATOM 5841 N N . VAL B 1 157 ? 2.244 19.297 8.953 1 94 157 VAL B N 1
ATOM 5842 C CA . VAL B 1 157 ? 0.893 19.141 8.422 1 94 157 VAL B CA 1
ATOM 5843 C C . VAL B 1 157 ? 0.712 17.734 7.879 1 94 157 VAL B C 1
ATOM 5845 O O . VAL B 1 157 ? 1.245 17.391 6.82 1 94 157 VAL B O 1
ATOM 5848 N N . SER B 1 158 ? -0.12 16.969 8.555 1 92.5 158 SER B N 1
ATOM 5849 C CA . SER B 1 158 ? -0.22 15.539 8.281 1 92.5 158 SER B CA 1
ATOM 5850 C C . SER B 1 158 ? -1.389 15.234 7.355 1 92.5 158 SER B C 1
ATOM 5852 O O . SER B 1 158 ? -2.221 16.094 7.09 1 92.5 158 SER B O 1
ATOM 5854 N N . PHE B 1 159 ? -1.384 14.078 6.762 1 96.31 159 PHE B N 1
ATOM 5855 C CA . PHE B 1 159 ? -2.477 13.344 6.141 1 96.31 159 PHE B CA 1
ATOM 5856 C C . PHE B 1 159 ? -2.768 13.883 4.742 1 96.31 159 PHE B C 1
ATOM 5858 O O . PHE B 1 159 ? -3.859 13.672 4.207 1 96.31 159 PHE B O 1
ATOM 5865 N N . ALA B 1 160 ? -1.864 14.648 4.199 1 97.88 160 ALA B N 1
ATOM 5866 C CA . ALA B 1 160 ? -2.066 15.094 2.82 1 97.88 160 ALA B CA 1
ATOM 5867 C C . ALA B 1 160 ? -2.201 13.898 1.879 1 97.88 160 ALA B C 1
ATOM 5869 O O . ALA B 1 160 ? -3.102 13.867 1.035 1 97.88 160 ALA B O 1
ATOM 5870 N N . SER B 1 161 ? -1.317 12.922 2.041 1 98.38 161 SER B N 1
ATOM 5871 C CA . SER B 1 161 ? -1.352 11.75 1.172 1 98.38 161 SER B CA 1
ATOM 5872 C C . SER B 1 161 ? -2.619 10.93 1.396 1 98.38 161 SER B C 1
ATOM 5874 O O . SER B 1 161 ? -3.262 10.5 0.439 1 98.38 161 SER B O 1
ATOM 5876 N N . PHE B 1 162 ? -2.957 10.742 2.625 1 98.31 162 PHE B N 1
ATOM 5877 C CA . PHE B 1 162 ? -4.137 9.945 2.943 1 98.31 162 PHE B CA 1
ATOM 5878 C C . PHE B 1 162 ? -5.41 10.656 2.496 1 98.31 162 PHE B C 1
ATOM 5880 O O . PHE B 1 162 ? -6.379 10.016 2.096 1 98.31 162 PHE B O 1
ATOM 5887 N N . ALA B 1 163 ? -5.391 11.992 2.619 1 98.44 163 ALA B N 1
ATOM 5888 C CA . ALA B 1 163 ? -6.547 12.758 2.162 1 98.44 163 ALA B CA 1
ATOM 5889 C C . ALA B 1 163 ? -6.848 12.477 0.693 1 98.44 163 ALA B C 1
ATOM 5891 O O . ALA B 1 163 ? -8.008 12.289 0.316 1 98.44 163 ALA B O 1
ATOM 5892 N N . GLN B 1 164 ? -5.832 12.492 -0.103 1 98.56 164 GLN B N 1
ATOM 5893 C CA . GLN B 1 164 ? -5.984 12.164 -1.518 1 98.56 164 GLN B CA 1
ATOM 5894 C C . GLN B 1 164 ? -6.512 10.75 -1.706 1 98.56 164 GLN B C 1
ATOM 5896 O O . GLN B 1 164 ? -7.461 10.531 -2.461 1 98.56 164 GLN B O 1
ATOM 5901 N N . GLN B 1 165 ? -5.914 9.812 -1.036 1 98.38 165 GLN B N 1
ATOM 5902 C CA . GLN B 1 165 ? -6.266 8.406 -1.204 1 98.38 165 GLN B CA 1
ATOM 5903 C C . GLN B 1 165 ? -7.699 8.141 -0.75 1 98.38 165 GLN B C 1
ATOM 5905 O O . GLN B 1 165 ? -8.422 7.367 -1.384 1 98.38 165 GLN B O 1
ATOM 5910 N N . VAL B 1 166 ? -8.102 8.719 0.356 1 98.12 166 VAL B N 1
ATOM 5911 C CA . VAL B 1 166 ? -9.438 8.477 0.896 1 98.12 166 VAL B CA 1
ATOM 5912 C C . VAL B 1 166 ? -10.484 9.094 -0.03 1 98.12 166 VAL B C 1
ATOM 5914 O O . VAL B 1 166 ? -11.562 8.523 -0.218 1 98.12 166 VAL B O 1
ATOM 5917 N N . SER B 1 167 ? -10.188 10.289 -0.563 1 97.75 167 SER B N 1
ATOM 5918 C CA . SER B 1 167 ? -11.086 10.859 -1.565 1 97.75 167 SER B CA 1
ATOM 5919 C C . SER B 1 167 ? -11.266 9.906 -2.744 1 97.75 167 SER B C 1
ATOM 5921 O O . SER B 1 167 ? -12.391 9.695 -3.205 1 97.75 167 SER B O 1
ATOM 5923 N N . GLU B 1 168 ? -10.195 9.359 -3.248 1 96.94 168 GLU B N 1
ATOM 5924 C CA . GLU B 1 168 ? -10.258 8.422 -4.363 1 96.94 168 GLU B CA 1
ATOM 5925 C C . GLU B 1 168 ? -10.953 7.121 -3.957 1 96.94 168 GLU B C 1
ATOM 5927 O O . GLU B 1 168 ? -11.648 6.504 -4.762 1 96.94 168 GLU B O 1
ATOM 5932 N N . MET B 1 169 ? -10.703 6.684 -2.742 1 97.12 169 MET B N 1
ATOM 5933 C CA . MET B 1 169 ? -11.391 5.492 -2.242 1 97.12 169 MET B CA 1
ATOM 5934 C C . MET B 1 169 ? -12.906 5.68 -2.275 1 97.12 169 MET B C 1
ATOM 5936 O O . MET B 1 169 ? -13.633 4.789 -2.709 1 97.12 169 MET B O 1
ATOM 5940 N N . HIS B 1 170 ? -13.367 6.855 -1.748 1 95.56 170 HIS B N 1
ATOM 5941 C CA . HIS B 1 170 ? -14.805 7.113 -1.732 1 95.56 170 HIS B CA 1
ATOM 5942 C C . HIS B 1 170 ? -15.383 7.09 -3.143 1 95.56 170 HIS B C 1
ATOM 5944 O O . HIS B 1 170 ? -16.484 6.566 -3.359 1 95.56 170 HIS B O 1
ATOM 5950 N N . ARG B 1 171 ? -14.695 7.695 -4.086 1 93.62 171 ARG B N 1
ATOM 5951 C CA . ARG B 1 171 ? -15.141 7.625 -5.477 1 93.62 171 ARG B CA 1
ATOM 5952 C C . ARG B 1 171 ? -15.219 6.18 -5.953 1 93.62 171 ARG B C 1
ATOM 5954 O O . ARG B 1 171 ? -16.188 5.781 -6.602 1 93.62 171 ARG B O 1
ATOM 5961 N N . PHE B 1 172 ? -14.195 5.398 -5.656 1 94.31 172 PHE B N 1
ATOM 5962 C CA . PHE B 1 172 ? -14.141 3.975 -5.961 1 94.31 172 PHE B CA 1
ATOM 5963 C C . PHE B 1 172 ? -15.328 3.242 -5.359 1 94.31 172 PHE B C 1
ATOM 5965 O O . PHE B 1 172 ? -16.016 2.498 -6.051 1 94.31 172 PHE B O 1
ATOM 5972 N N . LEU B 1 173 ? -15.594 3.465 -4.082 1 92.94 173 LEU B N 1
ATOM 5973 C CA . LEU B 1 173 ? -16.656 2.764 -3.373 1 92.94 173 LEU B CA 1
ATOM 5974 C C . LEU B 1 173 ? -18.031 3.145 -3.932 1 92.94 173 LEU B C 1
ATOM 5976 O O . LEU B 1 173 ? -18.891 2.285 -4.102 1 92.94 173 LEU B O 1
ATOM 5980 N N . VAL B 1 174 ? -18.219 4.43 -4.195 1 89.38 174 VAL B N 1
ATOM 5981 C CA . VAL B 1 174 ? -19.5 4.895 -4.734 1 89.38 174 VAL B CA 1
ATOM 5982 C C . VAL B 1 174 ? -19.766 4.227 -6.078 1 89.38 174 VAL B C 1
ATOM 5984 O O . VAL B 1 174 ? -20.891 3.805 -6.355 1 89.38 174 VAL B O 1
ATOM 5987 N N . GLN B 1 175 ? -18.781 4.098 -6.879 1 87.94 175 GLN B N 1
ATOM 5988 C CA . GLN B 1 175 ? -18.922 3.471 -8.188 1 87.94 175 GLN B CA 1
ATOM 5989 C C . GLN B 1 175 ? -19.156 1.967 -8.062 1 87.94 175 GLN B C 1
ATOM 5991 O O . GLN B 1 175 ? -19.984 1.396 -8.758 1 87.94 175 GLN B O 1
ATOM 5996 N N . GLN B 1 176 ? -18.406 1.334 -7.184 1 87.88 176 GLN B N 1
ATOM 5997 C CA . GLN B 1 176 ? -18.516 -0.103 -6.957 1 87.88 176 GLN B CA 1
ATOM 5998 C C . GLN B 1 176 ? -19.891 -0.468 -6.418 1 87.88 176 GLN B C 1
ATOM 6000 O O . GLN B 1 176 ? -20.422 -1.545 -6.711 1 87.88 176 GLN B O 1
ATOM 6005 N N . MET B 1 177 ? -20.422 0.402 -5.656 1 83.88 177 MET B N 1
ATOM 6006 C CA . MET B 1 177 ? -21.656 0.094 -4.949 1 83.88 177 MET B CA 1
ATOM 6007 C C . MET B 1 177 ? -22.859 0.677 -5.684 1 83.88 177 MET B C 1
ATOM 6009 O O . MET B 1 177 ? -23.984 0.651 -5.168 1 83.88 177 MET B O 1
ATOM 6013 N N . ALA B 1 178 ? -22.562 1.201 -6.816 1 78 178 ALA B N 1
ATOM 6014 C CA . ALA B 1 178 ? -23.672 1.754 -7.586 1 78 178 ALA B CA 1
ATOM 6015 C C . ALA B 1 178 ? -24.766 0.71 -7.793 1 78 178 ALA B C 1
ATOM 6017 O O . ALA B 1 178 ? -24.469 -0.439 -8.133 1 78 178 ALA B O 1
ATOM 6018 N N . GLY B 1 179 ? -26.016 1.065 -7.574 1 69.69 179 GLY B N 1
ATOM 6019 C CA . GLY B 1 179 ? -27.141 0.172 -7.793 1 69.69 179 GLY B CA 1
ATOM 6020 C C . GLY B 1 179 ? -27.469 -0.68 -6.582 1 69.69 179 GLY B C 1
ATOM 6021 O O . GLY B 1 179 ? -28.484 -1.364 -6.555 1 69.69 179 GLY B O 1
ATOM 6022 N N . THR B 1 180 ? -26.531 -0.648 -5.645 1 74.62 180 THR B N 1
ATOM 6023 C CA . THR B 1 180 ? -26.812 -1.379 -4.414 1 74.62 180 THR B CA 1
ATOM 6024 C C . THR B 1 180 ? -27.547 -0.487 -3.412 1 74.62 180 THR B C 1
ATOM 6026 O O . THR B 1 180 ? -27.484 0.741 -3.506 1 74.62 180 THR B O 1
ATOM 6029 N N . PRO B 1 181 ? -28.219 -1.066 -2.447 1 72.75 181 PRO B N 1
ATOM 6030 C CA . PRO B 1 181 ? -29.016 -0.278 -1.498 1 72.75 181 PRO B CA 1
ATOM 6031 C C . PRO B 1 181 ? -28.141 0.452 -0.474 1 72.75 181 PRO B C 1
ATOM 6033 O O . PRO B 1 181 ? -28.625 1.351 0.219 1 72.75 181 PRO B O 1
ATOM 6036 N N . PHE B 1 182 ? -26.922 0.258 -0.375 1 76.12 182 PHE B N 1
ATOM 6037 C CA . PHE B 1 182 ? -26.141 0.822 0.709 1 76.12 182 PHE B CA 1
ATOM 6038 C C . PHE B 1 182 ? -26.172 2.346 0.676 1 76.12 182 PHE B C 1
ATOM 6040 O O . PHE B 1 182 ? -26.562 2.982 1.656 1 76.12 182 PHE B O 1
ATOM 6047 N N . TYR B 1 183 ? -25.875 2.898 -0.413 1 72.69 183 TYR B N 1
ATOM 6048 C CA . TYR B 1 183 ? -25.766 4.352 -0.497 1 72.69 183 TYR B CA 1
ATOM 6049 C C . TYR B 1 183 ? -27.141 4.992 -0.605 1 72.69 183 TYR B C 1
ATOM 6051 O O . TYR B 1 183 ? -27.344 6.125 -0.161 1 72.69 183 TYR B O 1
ATOM 6059 N N . THR B 1 184 ? -28.062 4.188 -1.157 1 71.06 184 THR B N 1
ATOM 6060 C CA . THR B 1 184 ? -29.406 4.738 -1.249 1 71.06 184 THR B CA 1
ATOM 6061 C C . THR B 1 184 ? -30.016 4.926 0.141 1 71.06 184 THR B C 1
ATOM 6063 O O . THR B 1 184 ? -30.75 5.883 0.376 1 71.06 184 THR B O 1
ATOM 6066 N N . ASP B 1 185 ? -29.609 4.066 0.995 1 68.94 185 ASP B N 1
ATOM 6067 C CA . ASP B 1 185 ? -30.125 4.168 2.357 1 68.94 185 ASP B CA 1
ATOM 6068 C C . ASP B 1 185 ? -29.516 5.367 3.084 1 68.94 185 ASP B C 1
ATOM 6070 O O . ASP B 1 185 ? -30.188 6.043 3.855 1 68.94 185 ASP B O 1
ATOM 6074 N N . TYR B 1 186 ? -28.266 5.656 2.867 1 66.44 186 TYR B N 1
ATOM 6075 C CA . TYR B 1 186 ? -27.562 6.73 3.559 1 66.44 186 TYR B CA 1
ATOM 6076 C C . TYR B 1 186 ? -27.906 8.086 2.949 1 66.44 186 TYR B C 1
ATOM 6078 O O . TYR B 1 186 ? -28.031 9.078 3.666 1 66.44 186 TYR B O 1
ATOM 6086 N N . PHE B 1 187 ? -27.906 8.156 1.601 1 65.12 187 PHE B N 1
ATOM 6087 C CA . PHE B 1 187 ? -28.047 9.453 0.947 1 65.12 187 PHE B CA 1
ATOM 6088 C C . PHE B 1 187 ? -29.484 9.641 0.45 1 65.12 187 PHE B C 1
ATOM 6090 O O . PHE B 1 187 ? -29.797 10.664 -0.158 1 65.12 187 PHE B O 1
ATOM 6097 N N . GLY B 1 188 ? -30.219 8.742 1.092 1 61.25 188 GLY B N 1
ATOM 6098 C CA . GLY B 1 188 ? -31.562 8.781 0.537 1 61.25 188 GLY B CA 1
ATOM 6099 C C . GLY B 1 188 ? -31.594 8.477 -0.948 1 61.25 188 GLY B C 1
ATOM 6100 O O . GLY B 1 188 ? -30.672 7.859 -1.486 1 61.25 188 GLY B O 1
ATOM 6101 N N . GLN B 1 189 ? -32.625 8.602 -1.585 1 54.5 189 GLN B N 1
ATOM 6102 C CA . GLN B 1 189 ? -32.844 8.328 -3.002 1 54.5 189 GLN B CA 1
ATOM 6103 C C . GLN B 1 189 ? -32 9.25 -3.879 1 54.5 189 GLN B C 1
ATOM 6105 O O . GLN B 1 189 ? -32.125 9.242 -5.105 1 54.5 189 GLN B O 1
ATOM 6110 N N . ILE B 1 190 ? -31.141 9.945 -3.09 1 50.84 190 ILE B N 1
ATOM 6111 C CA . ILE B 1 190 ? -30.344 10.844 -3.914 1 50.84 190 ILE B CA 1
ATOM 6112 C C . ILE B 1 190 ? -29.094 10.102 -4.422 1 50.84 190 ILE B C 1
ATOM 6114 O O . ILE B 1 190 ? -28.328 9.555 -3.635 1 50.84 190 ILE B O 1
ATOM 6118 N N . LYS B 1 191 ? -29.094 9.875 -5.645 1 61.84 191 LYS B N 1
ATOM 6119 C CA . LYS B 1 191 ? -27.953 9.305 -6.344 1 61.84 191 LYS B CA 1
ATOM 6120 C C . LYS B 1 191 ? -26.688 10.133 -6.094 1 61.84 191 LYS B C 1
ATOM 6122 O O . LYS B 1 191 ? -26.688 11.352 -6.285 1 61.84 191 LYS B O 1
ATOM 6127 N N . ILE B 1 192 ? -25.766 9.555 -5.281 1 74.94 192 ILE B N 1
ATOM 6128 C CA . ILE B 1 192 ? -24.469 10.188 -5.125 1 74.94 192 ILE B CA 1
ATOM 6129 C C . ILE B 1 192 ? -23.781 10.297 -6.484 1 74.94 192 ILE B C 1
ATOM 6131 O O . ILE B 1 192 ? -23.625 9.297 -7.191 1 74.94 192 ILE B O 1
ATOM 6135 N N . ASP B 1 193 ? -23.625 11.562 -6.887 1 76.25 193 ASP B N 1
ATOM 6136 C CA . ASP B 1 193 ? -22.891 11.836 -8.117 1 76.25 193 ASP B CA 1
ATOM 6137 C C . ASP B 1 193 ? -21.422 12.117 -7.824 1 76.25 193 ASP B C 1
ATOM 6139 O O . ASP B 1 193 ? -21.094 13.047 -7.082 1 76.25 193 ASP B O 1
ATOM 6143 N N . PRO B 1 194 ? -20.578 11.281 -8.383 1 78.75 194 PRO B N 1
ATOM 6144 C CA . PRO B 1 194 ? -19.141 11.516 -8.18 1 78.75 194 PRO B CA 1
ATOM 6145 C C . PRO B 1 194 ? -18.719 12.938 -8.523 1 78.75 194 PRO B C 1
ATOM 6147 O O . PRO B 1 194 ? -17.719 13.43 -8.016 1 78.75 194 PRO B O 1
ATOM 6150 N N . ASP B 1 195 ? -19.562 13.633 -9.25 1 84.62 195 ASP B N 1
ATOM 6151 C CA . ASP B 1 195 ? -19.219 15.008 -9.633 1 84.62 195 ASP B CA 1
ATOM 6152 C C . ASP B 1 195 ? -19.422 15.969 -8.469 1 84.62 195 ASP B C 1
ATOM 6154 O O . ASP B 1 195 ? -18.938 17.094 -8.5 1 84.62 195 ASP B O 1
ATOM 6158 N N . GLN B 1 196 ? -20.141 15.531 -7.504 1 89.25 196 GLN B N 1
ATOM 6159 C CA . GLN B 1 196 ? -20.359 16.344 -6.309 1 89.25 196 GLN B CA 1
ATOM 6160 C C . GLN B 1 196 ? -19.156 16.25 -5.363 1 89.25 196 GLN B C 1
ATOM 6162 O O . GLN B 1 196 ? -19.062 17.016 -4.406 1 89.25 196 GLN B O 1
ATOM 6167 N N . MET B 1 197 ? -18.297 15.367 -5.621 1 94.06 197 MET B N 1
ATOM 6168 C CA . MET B 1 197 ? -17.078 15.234 -4.824 1 94.06 197 MET B CA 1
ATOM 6169 C C . MET B 1 197 ? -15.938 16.031 -5.438 1 94.06 197 MET B C 1
ATOM 6171 O O . MET B 1 197 ? -15.539 15.781 -6.574 1 94.06 197 MET B O 1
ATOM 6175 N N . PRO B 1 198 ? -15.445 17.016 -4.699 1 97.12 198 PRO B N 1
ATOM 6176 C CA . PRO B 1 198 ? -14.375 17.828 -5.277 1 97.12 198 PRO B CA 1
ATOM 6177 C C . PRO B 1 198 ? -13.109 17.031 -5.555 1 97.12 198 PRO B C 1
ATOM 6179 O O . PRO B 1 198 ? -12.789 16.094 -4.816 1 97.12 198 PRO B O 1
ATOM 6182 N N . ASP B 1 199 ? -12.391 17.469 -6.602 1 96.81 199 ASP B N 1
ATOM 6183 C CA . ASP B 1 199 ? -11.156 16.797 -6.992 1 96.81 199 ASP B CA 1
ATOM 6184 C C . ASP B 1 199 ? -10.086 16.953 -5.914 1 96.81 199 ASP B C 1
ATOM 6186 O O . ASP B 1 199 ? -9.898 18.047 -5.371 1 96.81 199 ASP B O 1
ATOM 6190 N N . ASN B 1 200 ? -9.453 15.961 -5.551 1 98.19 200 ASN B N 1
ATOM 6191 C CA . ASN B 1 200 ? -8.367 15.938 -4.574 1 98.19 200 ASN B CA 1
ATOM 6192 C C . ASN B 1 200 ? -7.199 15.078 -5.047 1 98.19 200 ASN B C 1
ATOM 6194 O O . ASN B 1 200 ? -6.387 14.633 -4.238 1 98.19 200 ASN B O 1
ATOM 6198 N N . SER B 1 201 ? -7.012 14.852 -6.344 1 97.12 201 SER B N 1
ATOM 6199 C CA . SER B 1 201 ? -6.102 13.875 -6.922 1 97.12 201 SER B CA 1
ATOM 6200 C C . SER B 1 201 ? -4.68 14.422 -7.02 1 97.12 201 SER B C 1
ATOM 6202 O O . SER B 1 201 ? -3.748 13.688 -7.355 1 97.12 201 SER B O 1
ATOM 6204 N N . LYS B 1 202 ? -4.461 15.672 -6.648 1 98 202 LYS B N 1
ATOM 6205 C CA . LYS B 1 202 ? -3.152 16.266 -6.898 1 98 202 LYS B CA 1
ATOM 6206 C C . LYS B 1 202 ? -2.518 16.766 -5.602 1 98 202 LYS B C 1
ATOM 6208 O O . LYS B 1 202 ? -1.528 17.5 -5.625 1 98 202 LYS B O 1
ATOM 6213 N N . VAL B 1 203 ? -3.088 16.391 -4.48 1 98.56 203 VAL B N 1
ATOM 6214 C CA . VAL B 1 203 ? -2.617 16.906 -3.201 1 98.56 203 VAL B CA 1
ATOM 6215 C C . VAL B 1 203 ? -1.136 16.578 -3.025 1 98.56 203 VAL B C 1
ATOM 6217 O O . VAL B 1 203 ? -0.317 17.469 -2.807 1 98.56 203 VAL B O 1
ATOM 6220 N N . ILE B 1 204 ? -0.743 15.289 -3.176 1 98.38 204 ILE B N 1
ATOM 6221 C CA . ILE B 1 204 ? 0.626 14.836 -2.953 1 98.38 204 ILE B CA 1
ATOM 6222 C C . ILE B 1 204 ? 1.558 15.492 -3.969 1 98.38 204 ILE B C 1
ATOM 6224 O O . ILE B 1 204 ? 2.635 15.977 -3.611 1 98.38 204 ILE B O 1
ATOM 6228 N N . ALA B 1 205 ? 1.11 15.523 -5.207 1 98.38 205 ALA B N 1
ATOM 6229 C CA . ALA B 1 205 ? 1.936 16.078 -6.277 1 98.38 205 ALA B CA 1
ATOM 6230 C C . ALA B 1 205 ? 2.201 17.562 -6.051 1 98.38 205 ALA B C 1
ATOM 6232 O O . ALA B 1 205 ? 3.295 18.062 -6.332 1 98.38 205 ALA B O 1
ATOM 6233 N N . THR B 1 206 ? 1.19 18.297 -5.547 1 98.69 206 THR B N 1
ATOM 6234 C CA . THR B 1 206 ? 1.335 19.734 -5.332 1 98.69 206 THR B CA 1
ATOM 6235 C C . THR B 1 206 ? 2.301 20.016 -4.184 1 98.69 206 THR B C 1
ATOM 6237 O O . THR B 1 206 ? 3.135 20.906 -4.277 1 98.69 206 THR B O 1
ATOM 6240 N N . ILE B 1 207 ? 2.178 19.266 -3.123 1 98.75 207 ILE B N 1
ATOM 6241 C CA . ILE B 1 207 ? 3.104 19.422 -2.006 1 98.75 207 ILE B CA 1
ATOM 6242 C C . ILE B 1 207 ? 4.516 19.047 -2.451 1 98.75 207 ILE B C 1
ATOM 6244 O O . ILE B 1 207 ? 5.48 19.75 -2.148 1 98.75 207 ILE B O 1
ATOM 6248 N N . ALA B 1 208 ? 4.629 17.922 -3.227 1 98.25 208 ALA B N 1
ATOM 6249 C CA . ALA B 1 208 ? 5.918 17.5 -3.762 1 98.25 208 ALA B CA 1
ATOM 6250 C C . ALA B 1 208 ? 6.523 18.578 -4.664 1 98.25 208 ALA B C 1
ATOM 6252 O O . ALA B 1 208 ? 7.738 18.781 -4.66 1 98.25 208 ALA B O 1
ATOM 6253 N N . GLU B 1 209 ? 5.691 19.219 -5.438 1 98.06 209 GLU B N 1
ATOM 6254 C CA . GLU B 1 209 ? 6.16 20.297 -6.305 1 98.06 209 GLU B CA 1
ATOM 6255 C C . GLU B 1 209 ? 6.789 21.422 -5.492 1 98.06 209 GLU B C 1
ATOM 6257 O O . GLU B 1 209 ? 7.836 21.953 -5.867 1 98.06 209 GLU B O 1
ATOM 6262 N N . GLY B 1 210 ? 6.137 21.797 -4.387 1 98.44 210 GLY B N 1
ATOM 6263 C CA . GLY B 1 210 ? 6.711 22.812 -3.52 1 98.44 210 GLY B CA 1
ATOM 6264 C C . GLY B 1 210 ? 8.086 22.438 -3.002 1 98.44 210 GLY B C 1
ATOM 6265 O O . GLY B 1 210 ? 9.016 23.25 -3.076 1 98.44 210 GLY B O 1
ATOM 6266 N N . LEU B 1 211 ? 8.258 21.25 -2.551 1 98.38 211 LEU B N 1
ATOM 6267 C CA . LEU B 1 211 ? 9.531 20.766 -2.016 1 98.38 211 LEU B CA 1
ATOM 6268 C C . LEU B 1 211 ? 10.594 20.703 -3.109 1 98.38 211 LEU B C 1
ATOM 6270 O O . LEU B 1 211 ? 11.734 21.125 -2.898 1 98.38 211 LEU B O 1
ATOM 6274 N N . PHE B 1 212 ? 10.211 20.234 -4.293 1 97.19 212 PHE B N 1
ATOM 6275 C CA . PHE B 1 212 ? 11.125 20.109 -5.418 1 97.19 212 PHE B CA 1
ATOM 6276 C C . PHE B 1 212 ? 11.609 21.469 -5.879 1 97.19 212 PHE B C 1
ATOM 6278 O O . PHE B 1 212 ? 12.805 21.672 -6.113 1 97.19 212 PHE B O 1
ATOM 6285 N N . LYS B 1 213 ? 10.672 22.391 -5.984 1 96.88 213 LYS B N 1
ATOM 6286 C CA . LYS B 1 213 ? 11.039 23.719 -6.453 1 96.88 213 LYS B CA 1
ATOM 6287 C C . LYS B 1 213 ? 11.93 24.438 -5.438 1 96.88 213 LYS B C 1
ATOM 6289 O O . LYS B 1 213 ? 12.82 25.203 -5.816 1 96.88 213 LYS B O 1
ATOM 6294 N N . ALA B 1 214 ? 11.688 24.219 -4.172 1 97.19 214 ALA B N 1
ATOM 6295 C CA . ALA B 1 214 ? 12.578 24.781 -3.156 1 97.19 214 ALA B CA 1
ATOM 6296 C C . ALA B 1 214 ? 13.984 24.203 -3.283 1 97.19 214 ALA B C 1
ATOM 6298 O O . ALA B 1 214 ? 14.977 24.922 -3.186 1 97.19 214 ALA B O 1
ATOM 6299 N N . ALA B 1 215 ? 14.094 22.891 -3.477 1 96.38 215 ALA B N 1
ATOM 6300 C CA . ALA B 1 215 ? 15.391 22.234 -3.662 1 96.38 215 ALA B CA 1
ATOM 6301 C C . ALA B 1 215 ? 16.094 22.766 -4.902 1 96.38 215 ALA B C 1
ATOM 6303 O O . ALA B 1 215 ? 17.312 22.969 -4.891 1 96.38 215 ALA B O 1
ATOM 6304 N N . THR B 1 216 ? 15.312 23 -5.922 1 94.06 216 THR B N 1
ATOM 6305 C CA . THR B 1 216 ? 15.859 23.516 -7.172 1 94.06 216 THR B CA 1
ATOM 6306 C C . THR B 1 216 ? 16.406 24.922 -6.984 1 94.06 216 THR B C 1
ATOM 6308 O O . THR B 1 216 ? 17.516 25.234 -7.43 1 94.06 216 THR B O 1
ATOM 6311 N N . LEU B 1 217 ? 15.648 25.781 -6.32 1 93.06 217 LEU B N 1
ATOM 6312 C CA . LEU B 1 217 ? 16.094 27.156 -6.051 1 93.06 217 LEU B CA 1
ATOM 6313 C C . LEU B 1 217 ? 17.359 27.156 -5.207 1 93.06 217 LEU B C 1
ATOM 6315 O O . LEU B 1 217 ? 18.281 27.953 -5.449 1 93.06 217 LEU B O 1
ATOM 6319 N N . TYR B 1 218 ? 17.391 26.25 -4.285 1 93.81 218 TYR B N 1
ATOM 6320 C CA . TYR B 1 218 ? 18.594 26.109 -3.455 1 93.81 218 TYR B CA 1
ATOM 6321 C C . TYR B 1 218 ? 19.812 25.766 -4.305 1 93.81 218 TYR B C 1
ATOM 6323 O O . TYR B 1 218 ? 20.875 26.375 -4.156 1 93.81 218 TYR B O 1
ATOM 6331 N N . SER B 1 219 ? 19.625 24.797 -5.125 1 90.38 219 SER B N 1
ATOM 6332 C CA . SER B 1 219 ? 20.719 24.344 -5.965 1 90.38 219 SER B CA 1
ATOM 6333 C C . SER B 1 219 ? 21.188 25.438 -6.91 1 90.38 219 SER B C 1
ATOM 6335 O O . SER B 1 219 ? 22.391 25.578 -7.18 1 90.38 219 SER B O 1
ATOM 6337 N N . GLN B 1 220 ? 20.266 26.219 -7.371 1 86.88 220 GLN B N 1
ATOM 6338 C CA . GLN B 1 220 ? 20.594 27.328 -8.258 1 86.88 220 GLN B CA 1
ATOM 6339 C C . GLN B 1 220 ? 21.328 28.438 -7.512 1 86.88 220 GLN B C 1
ATOM 6341 O O . GLN B 1 220 ? 22.266 29.031 -8.039 1 86.88 220 GLN B O 1
ATOM 6346 N N . GLU B 1 221 ? 20.922 28.609 -6.312 1 85.19 221 GLU B N 1
ATOM 6347 C CA . GLU B 1 221 ? 21.453 29.734 -5.527 1 85.19 221 GLU B CA 1
ATOM 6348 C C . GLU B 1 221 ? 22.812 29.375 -4.914 1 85.19 221 GLU B C 1
ATOM 6350 O O . GLU B 1 221 ? 23.688 30.234 -4.812 1 85.19 221 GLU B O 1
ATOM 6355 N N . TYR B 1 222 ? 22.953 28.078 -4.574 1 85.06 222 TYR B N 1
ATOM 6356 C CA . TYR B 1 222 ? 24.078 27.797 -3.697 1 85.06 222 TYR B CA 1
ATOM 6357 C C . TYR B 1 222 ? 24.984 26.734 -4.293 1 85.06 222 TYR B C 1
ATOM 6359 O O . TYR B 1 222 ? 26.125 26.547 -3.844 1 85.06 222 TYR B O 1
ATOM 6367 N N . CYS B 1 223 ? 24.5 25.969 -5.301 1 79.44 223 CYS B N 1
ATOM 6368 C CA . CYS B 1 223 ? 25.297 24.859 -5.816 1 79.44 223 CYS B CA 1
ATOM 6369 C C . CYS B 1 223 ? 25.75 25.125 -7.246 1 79.44 223 CYS B C 1
ATOM 6371 O O . CYS B 1 223 ? 26.312 24.25 -7.898 1 79.44 223 CYS B O 1
ATOM 6373 N N . GLY B 1 224 ? 25.562 26.188 -7.812 1 73.69 224 GLY B N 1
ATOM 6374 C CA . GLY B 1 224 ? 26.047 26.562 -9.133 1 73.69 224 GLY B CA 1
ATOM 6375 C C . GLY B 1 224 ? 25.297 25.844 -10.258 1 73.69 224 GLY B C 1
ATOM 6376 O O . GLY B 1 224 ? 25.812 25.75 -11.375 1 73.69 224 GLY B O 1
ATOM 6377 N N . VAL B 1 225 ? 24.188 25.156 -9.906 1 67 225 VAL B N 1
ATOM 6378 C CA . VAL B 1 225 ? 23.406 24.453 -10.906 1 67 225 VAL B CA 1
ATOM 6379 C C . VAL B 1 225 ? 22.672 25.453 -11.797 1 67 225 VAL B C 1
ATOM 6381 O O . VAL B 1 225 ? 22.156 26.469 -11.305 1 67 225 VAL B O 1
ATOM 6384 N N . THR B 1 226 ? 22.906 25.25 -13.188 1 62.12 226 THR B N 1
ATOM 6385 C CA . THR B 1 226 ? 22.219 26.125 -14.133 1 62.12 226 THR B CA 1
ATOM 6386 C C . THR B 1 226 ? 20.828 25.594 -14.445 1 62.12 226 THR B C 1
ATOM 6388 O O . THR B 1 226 ? 20.516 24.438 -14.141 1 62.12 226 THR B O 1
ATOM 6391 N N . HIS B 1 227 ? 19.812 26.438 -14.883 1 57.06 227 HIS B N 1
ATOM 6392 C CA . HIS B 1 227 ? 18.375 26.234 -15.109 1 57.06 227 HIS B CA 1
ATOM 6393 C C . HIS B 1 227 ? 18.125 24.984 -15.945 1 57.06 227 HIS B C 1
ATOM 6395 O O . HIS B 1 227 ? 17.047 24.391 -15.875 1 57.06 227 HIS B O 1
ATOM 6401 N N . GLU B 1 228 ? 19 24.531 -16.688 1 48.78 228 GLU B N 1
ATOM 6402 C CA . GLU B 1 228 ? 18.734 23.5 -17.688 1 48.78 228 GLU B CA 1
ATOM 6403 C C . GLU B 1 228 ? 18.734 22.109 -17.062 1 48.78 228 GLU B C 1
ATOM 6405 O O . GLU B 1 228 ? 18.188 21.172 -17.641 1 48.78 228 GLU B O 1
ATOM 6410 N N . ASN B 1 229 ? 19.438 22.016 -15.945 1 51.72 229 ASN B N 1
ATOM 6411 C CA . ASN B 1 229 ? 19.531 20.672 -15.383 1 51.72 229 ASN B CA 1
ATOM 6412 C C . ASN B 1 229 ? 18.656 20.531 -14.141 1 51.72 229 ASN B C 1
ATOM 6414 O O . ASN B 1 229 ? 18.922 21.141 -13.109 1 51.72 229 ASN B O 1
ATOM 6418 N N . THR B 1 230 ? 17.531 19.984 -14.305 1 54.41 230 THR B N 1
ATOM 6419 C CA . THR B 1 230 ? 16.5 19.828 -13.281 1 54.41 230 THR B CA 1
ATOM 6420 C C . THR B 1 230 ? 16.922 18.797 -12.242 1 54.41 230 THR B C 1
ATOM 6422 O O . THR B 1 230 ? 16.219 18.562 -11.258 1 54.41 230 THR B O 1
ATOM 6425 N N . ASN B 1 231 ? 18.062 18.125 -12.492 1 60.09 231 ASN B N 1
ATOM 6426 C CA . ASN B 1 231 ? 18.438 17.109 -11.5 1 60.09 231 ASN B CA 1
ATOM 6427 C C . ASN B 1 231 ? 19.203 17.75 -10.336 1 60.09 231 ASN B C 1
ATOM 6429 O O . ASN B 1 231 ? 20.297 18.266 -10.516 1 60.09 231 ASN B O 1
ATOM 6433 N N . THR B 1 232 ? 18.5 17.891 -9.125 1 67.25 232 THR B N 1
ATOM 6434 C CA . THR B 1 232 ? 19.188 18.422 -7.949 1 67.25 232 THR B CA 1
ATOM 6435 C C . THR B 1 232 ? 20.141 17.391 -7.359 1 67.25 232 THR B C 1
ATOM 6437 O O . THR B 1 232 ? 19.828 16.188 -7.328 1 67.25 232 THR B O 1
ATOM 6440 N N . ASN B 1 233 ? 21.328 17.625 -7.293 1 80.44 233 ASN B N 1
ATOM 6441 C CA . ASN B 1 233 ? 22.312 16.75 -6.645 1 80.44 233 ASN B CA 1
ATOM 6442 C C . ASN B 1 233 ? 22.172 16.797 -5.125 1 80.44 233 ASN B C 1
ATOM 6444 O O . ASN B 1 233 ? 22.984 16.219 -4.406 1 80.44 233 ASN B O 1
ATOM 6448 N N . THR B 1 234 ? 21.094 17.484 -4.668 1 92.19 234 THR B N 1
ATOM 6449 C CA . THR B 1 234 ? 20.844 17.578 -3.232 1 92.19 234 THR B CA 1
ATOM 6450 C C . THR B 1 234 ? 19.688 16.672 -2.818 1 92.19 234 THR B C 1
ATOM 6452 O O . THR B 1 234 ? 18.969 16.141 -3.67 1 92.19 234 THR B O 1
ATOM 6455 N N . ALA B 1 235 ? 19.594 16.406 -1.522 1 95.06 235 ALA B N 1
ATOM 6456 C CA . ALA B 1 235 ? 18.516 15.594 -0.966 1 95.06 235 ALA B CA 1
ATOM 6457 C C . ALA B 1 235 ? 17.656 16.422 -0.004 1 95.06 235 ALA B C 1
ATOM 6459 O O . ALA B 1 235 ? 18.016 17.531 0.361 1 95.06 235 ALA B O 1
ATOM 6460 N N . ILE B 1 236 ? 16.5 15.953 0.283 1 97.75 236 ILE B N 1
ATOM 6461 C CA . ILE B 1 236 ? 15.602 16.516 1.287 1 97.75 236 ILE B CA 1
ATOM 6462 C C . ILE B 1 236 ? 15.688 15.695 2.572 1 97.75 236 ILE B C 1
ATOM 6464 O O . ILE B 1 236 ? 15.625 14.469 2.535 1 97.75 236 ILE B O 1
ATOM 6468 N N . LEU B 1 237 ? 15.828 16.359 3.676 1 98.25 237 LEU B N 1
ATOM 6469 C CA . LEU B 1 237 ? 15.844 15.703 4.977 1 98.25 237 LEU B CA 1
ATOM 6470 C C . LEU B 1 237 ? 14.484 15.836 5.664 1 98.25 237 LEU B C 1
ATOM 6472 O O . LEU B 1 237 ? 14.039 16.938 5.961 1 98.25 237 LEU B O 1
ATOM 6476 N N . LEU B 1 238 ? 13.812 14.742 5.855 1 98.12 238 LEU B N 1
ATOM 6477 C CA . LEU B 1 238 ? 12.609 14.703 6.684 1 98.12 238 LEU B CA 1
ATOM 6478 C C . LEU B 1 238 ? 12.961 14.422 8.141 1 98.12 238 LEU B C 1
ATOM 6480 O O . LEU B 1 238 ? 13.539 13.375 8.453 1 98.12 238 LEU B O 1
ATOM 6484 N N . VAL B 1 239 ? 12.617 15.344 9.023 1 98.31 239 VAL B N 1
ATOM 6485 C CA . VAL B 1 239 ? 12.852 15.164 10.453 1 98.31 239 VAL B CA 1
ATOM 6486 C C . VAL B 1 239 ? 11.633 14.508 11.094 1 98.31 239 VAL B C 1
ATOM 6488 O O . VAL B 1 239 ? 10.609 15.164 11.32 1 98.31 239 VAL B O 1
ATOM 6491 N N . GLU B 1 240 ? 11.773 13.273 11.445 1 96.5 240 GLU B N 1
ATOM 6492 C CA . GLU B 1 240 ? 10.625 12.508 11.914 1 96.5 240 GLU B CA 1
ATOM 6493 C C . GLU B 1 240 ? 10.648 12.352 13.43 1 96.5 240 GLU B C 1
ATOM 6495 O O . GLU B 1 240 ? 11.672 12.617 14.07 1 96.5 240 GLU B O 1
ATOM 6500 N N . GLN B 1 241 ? 9.492 11.969 14.039 1 94.5 241 GLN B N 1
ATOM 6501 C CA . GLN B 1 241 ? 9.414 11.609 15.453 1 94.5 241 GLN B CA 1
ATOM 6502 C C . GLN B 1 241 ? 10 10.219 15.703 1 94.5 241 GLN B C 1
ATOM 6504 O O . GLN B 1 241 ? 10.062 9.391 14.789 1 94.5 241 GLN B O 1
ATOM 6509 N N . GLU B 1 242 ? 10.398 10.016 16.922 1 89.62 242 GLU B N 1
ATOM 6510 C CA . GLU B 1 242 ? 10.742 8.656 17.328 1 89.62 242 GLU B CA 1
ATOM 6511 C C . GLU B 1 242 ? 9.508 7.754 17.328 1 89.62 242 GLU B C 1
ATOM 6513 O O . GLU B 1 242 ? 8.438 8.164 17.781 1 89.62 242 GLU B O 1
ATOM 6518 N N . ASN B 1 243 ? 9.555 6.602 16.75 1 84.19 243 ASN B N 1
ATOM 6519 C CA . ASN B 1 243 ? 8.43 5.672 16.672 1 84.19 243 ASN B CA 1
ATOM 6520 C C . ASN B 1 243 ? 7.238 6.289 15.953 1 84.19 243 ASN B C 1
ATOM 6522 O O . ASN B 1 243 ? 6.117 6.273 16.469 1 84.19 243 ASN B O 1
ATOM 6526 N N . GLU B 1 244 ? 7.512 6.883 14.875 1 90.12 244 GLU B N 1
ATOM 6527 C CA . GLU B 1 244 ? 6.512 7.574 14.07 1 90.12 244 GLU B CA 1
ATOM 6528 C C . GLU B 1 244 ? 5.355 6.641 13.711 1 90.12 244 GLU B C 1
ATOM 6530 O O . GLU B 1 244 ? 5.547 5.652 13 1 90.12 244 GLU B O 1
ATOM 6535 N N . HIS B 1 245 ? 4.129 6.98 14.125 1 86.94 245 HIS B N 1
ATOM 6536 C CA . HIS B 1 245 ? 2.939 6.172 13.883 1 86.94 245 HIS B CA 1
ATOM 6537 C C . HIS B 1 245 ? 2.357 6.449 12.5 1 86.94 245 HIS B C 1
ATOM 6539 O O . HIS B 1 245 ? 1.674 5.594 11.93 1 86.94 245 HIS B O 1
ATOM 6545 N N . ASN B 1 246 ? 2.559 7.648 12.016 1 89.19 246 ASN B N 1
ATOM 6546 C CA . ASN B 1 246 ? 1.987 8.062 10.742 1 89.19 246 ASN B CA 1
ATOM 6547 C C . ASN B 1 246 ? 3.035 8.062 9.633 1 89.19 246 ASN B C 1
ATOM 6549 O O . ASN B 1 246 ? 2.996 8.914 8.742 1 89.19 246 ASN B O 1
ATOM 6553 N N . VAL B 1 247 ? 3.947 7.184 9.703 1 94.88 247 VAL B N 1
ATOM 6554 C CA . VAL B 1 247 ? 5.09 7.168 8.797 1 94.88 247 VAL B CA 1
ATOM 6555 C C . VAL B 1 247 ? 4.609 6.91 7.371 1 94.88 247 VAL B C 1
ATOM 6557 O O . VAL B 1 247 ? 5.188 7.43 6.41 1 94.88 247 VAL B O 1
ATOM 6560 N N . PHE B 1 248 ? 3.545 6.168 7.172 1 96.88 248 PHE B N 1
ATOM 6561 C CA . PHE B 1 248 ? 3.096 5.738 5.855 1 96.88 248 PHE B CA 1
ATOM 6562 C C . PHE B 1 248 ? 2.549 6.922 5.062 1 96.88 248 PHE B C 1
ATOM 6564 O O . PHE B 1 248 ? 2.684 6.969 3.836 1 96.88 248 PHE B O 1
ATOM 6571 N N . ASP B 1 249 ? 1.891 7.891 5.715 1 97.12 249 ASP B N 1
ATOM 6572 C CA . ASP B 1 249 ? 1.466 9.125 5.07 1 97.12 249 ASP B CA 1
ATOM 6573 C C . ASP B 1 249 ? 2.658 9.883 4.488 1 97.12 249 ASP B C 1
ATOM 6575 O O . ASP B 1 249 ? 2.59 10.391 3.367 1 97.12 249 ASP B O 1
ATOM 6579 N N . GLN B 1 250 ? 3.699 9.938 5.203 1 97.31 250 GLN B N 1
ATOM 6580 C CA . GLN B 1 250 ? 4.914 10.641 4.816 1 97.31 250 GLN B CA 1
ATOM 6581 C C . GLN B 1 250 ? 5.648 9.906 3.701 1 97.31 250 GLN B C 1
ATOM 6583 O O . GLN B 1 250 ? 6.211 10.531 2.801 1 97.31 250 GLN B O 1
ATOM 6588 N N . GLN B 1 251 ? 5.613 8.617 3.76 1 97.31 251 GLN B N 1
ATOM 6589 C CA . GLN B 1 251 ? 6.324 7.797 2.781 1 97.31 251 GLN B CA 1
ATOM 6590 C C . GLN B 1 251 ? 5.711 7.949 1.392 1 97.31 251 GLN B C 1
ATOM 6592 O O . GLN B 1 251 ? 6.426 7.906 0.386 1 97.31 251 GLN B O 1
ATOM 6597 N N . LEU B 1 252 ? 4.422 8.094 1.346 1 98.19 252 LEU B N 1
ATOM 6598 C CA . LEU B 1 252 ? 3.777 8.312 0.057 1 98.19 252 LEU B CA 1
ATOM 6599 C C . LEU B 1 252 ? 4.273 9.602 -0.588 1 98.19 252 LEU B C 1
ATOM 6601 O O . LEU B 1 252 ? 4.41 9.68 -1.812 1 98.19 252 LEU B O 1
ATOM 6605 N N . LEU B 1 253 ? 4.535 10.602 0.228 1 98.25 253 LEU B N 1
ATOM 6606 C CA . LEU B 1 253 ? 5.125 11.836 -0.282 1 98.25 253 LEU B CA 1
ATOM 6607 C C . LEU B 1 253 ? 6.551 11.594 -0.774 1 98.25 253 LEU B C 1
ATOM 6609 O O . LEU B 1 253 ? 6.938 12.102 -1.831 1 98.25 253 LEU B O 1
ATOM 6613 N N . GLU B 1 254 ? 7.352 10.852 -0.031 1 97.81 254 GLU B N 1
ATOM 6614 C CA . GLU B 1 254 ? 8.734 10.555 -0.397 1 97.81 254 GLU B CA 1
ATOM 6615 C C . GLU B 1 254 ? 8.812 9.844 -1.742 1 97.81 254 GLU B C 1
ATOM 6617 O O . GLU B 1 254 ? 9.617 10.203 -2.6 1 97.81 254 GLU B O 1
ATOM 6622 N N . ILE B 1 255 ? 7.965 8.836 -1.859 1 97.06 255 ILE B N 1
ATOM 6623 C CA . ILE B 1 255 ? 8.016 8.062 -3.096 1 97.06 255 ILE B CA 1
ATOM 6624 C C . ILE B 1 255 ? 7.543 8.922 -4.262 1 97.06 255 ILE B C 1
ATOM 6626 O O . ILE B 1 255 ? 8.039 8.789 -5.383 1 97.06 255 ILE B O 1
ATOM 6630 N N . THR B 1 256 ? 6.594 9.828 -4.055 1 97.69 256 THR B N 1
ATOM 6631 C CA . THR B 1 256 ? 6.113 10.734 -5.094 1 97.69 256 THR B CA 1
ATOM 6632 C C . THR B 1 256 ? 7.215 11.703 -5.52 1 97.69 256 THR B C 1
ATOM 6634 O O . THR B 1 256 ? 7.379 11.977 -6.711 1 97.69 256 THR B O 1
ATOM 6637 N N . LEU B 1 257 ? 7.98 12.219 -4.559 1 97 257 LEU B N 1
ATOM 6638 C CA . LEU B 1 257 ? 9.109 13.086 -4.855 1 97 257 LEU B CA 1
ATOM 6639 C C . LEU B 1 257 ? 10.109 12.391 -5.777 1 97 257 LEU B C 1
ATOM 6641 O O . LEU B 1 257 ? 10.617 12.992 -6.719 1 97 257 LEU B O 1
ATOM 6645 N N . TRP B 1 258 ? 10.328 11.164 -5.562 1 95.5 258 TRP B N 1
ATOM 6646 C CA . TRP B 1 258 ? 11.25 10.383 -6.391 1 95.5 258 TRP B CA 1
ATOM 6647 C C . TRP B 1 258 ? 10.664 10.133 -7.773 1 95.5 258 TRP B C 1
ATOM 6649 O O . TRP B 1 258 ? 11.328 10.359 -8.789 1 95.5 258 TRP B O 1
ATOM 6659 N N . ARG B 1 259 ? 9.414 9.68 -7.805 1 95.25 259 ARG B N 1
ATOM 6660 C CA . ARG B 1 259 ? 8.781 9.281 -9.055 1 95.25 259 ARG B CA 1
ATOM 6661 C C . ARG B 1 259 ? 8.625 10.469 -10 1 95.25 259 ARG B C 1
ATOM 6663 O O . ARG B 1 259 ? 8.82 10.336 -11.211 1 95.25 259 ARG B O 1
ATOM 6670 N N . LEU B 1 260 ? 8.305 11.617 -9.438 1 96.06 260 LEU B N 1
ATOM 6671 C CA . LEU B 1 260 ? 8.016 12.766 -10.281 1 96.06 260 LEU B CA 1
ATOM 6672 C C . LEU B 1 260 ? 9.289 13.531 -10.617 1 96.06 260 LEU B C 1
ATOM 6674 O O . LEU B 1 260 ? 9.414 14.086 -11.711 1 96.06 260 LEU B O 1
ATOM 6678 N N . TYR B 1 261 ? 10.289 13.539 -9.633 1 94.75 261 TYR B N 1
ATOM 6679 C CA . TYR B 1 261 ? 11.344 14.531 -9.805 1 94.75 261 TYR B CA 1
ATOM 6680 C C . TYR B 1 261 ? 12.719 13.898 -9.602 1 94.75 261 TYR B C 1
ATOM 6682 O O . TYR B 1 261 ? 13.742 14.547 -9.828 1 94.75 261 TYR B O 1
ATOM 6690 N N . GLY B 1 262 ? 12.797 12.688 -9.18 1 92.69 262 GLY B N 1
ATOM 6691 C CA . GLY B 1 262 ? 14.078 12.047 -8.922 1 92.69 262 GLY B CA 1
ATOM 6692 C C . GLY B 1 262 ? 14.797 12.617 -7.719 1 92.69 262 GLY B C 1
ATOM 6693 O O . GLY B 1 262 ? 16.031 12.555 -7.633 1 92.69 262 GLY B O 1
ATOM 6694 N N . VAL B 1 263 ? 14.047 13.148 -6.754 1 93.5 263 VAL B N 1
ATOM 6695 C CA . VAL B 1 263 ? 14.633 13.773 -5.574 1 93.5 263 VAL B CA 1
ATOM 6696 C C . VAL B 1 263 ? 14.805 12.734 -4.473 1 93.5 263 VAL B C 1
ATOM 6698 O O . VAL B 1 263 ? 13.859 12.031 -4.117 1 93.5 263 VAL B O 1
ATOM 6701 N N . LYS B 1 264 ? 15.992 12.664 -3.965 1 93.69 264 LYS B N 1
ATOM 6702 C CA . LYS B 1 264 ? 16.281 11.758 -2.855 1 93.69 264 LYS B CA 1
ATOM 6703 C C . LYS B 1 264 ? 15.82 12.352 -1.528 1 93.69 264 LYS B C 1
ATOM 6705 O O . LYS B 1 264 ? 15.797 13.57 -1.361 1 93.69 264 LYS B O 1
ATOM 6710 N N . THR B 1 265 ? 15.453 11.461 -0.612 1 96.12 265 THR B N 1
ATOM 6711 C CA . THR B 1 265 ? 15.047 11.883 0.724 1 96.12 265 THR B CA 1
ATOM 6712 C C . THR B 1 265 ? 15.766 11.062 1.792 1 96.12 265 THR B C 1
ATOM 6714 O O . THR B 1 265 ? 16.078 9.891 1.577 1 96.12 265 THR B O 1
ATOM 6717 N N . TYR B 1 266 ? 16.125 11.703 2.848 1 95.69 266 TYR B N 1
ATOM 6718 C CA . TYR B 1 266 ? 16.547 11.062 4.09 1 95.69 266 TYR B CA 1
ATOM 6719 C C . TYR B 1 266 ? 15.516 11.289 5.195 1 95.69 266 TYR B C 1
ATOM 6721 O O . TYR B 1 266 ? 14.844 12.32 5.227 1 95.69 266 TYR B O 1
ATOM 6729 N N . ARG B 1 267 ? 15.336 10.367 6 1 96.56 267 ARG B N 1
ATOM 6730 C CA . ARG B 1 267 ? 14.445 10.453 7.152 1 96.56 267 ARG B CA 1
ATOM 6731 C C . ARG B 1 267 ? 15.18 10.094 8.438 1 96.56 267 ARG B C 1
ATOM 6733 O O . ARG B 1 267 ? 15.727 9 8.562 1 96.56 267 ARG B O 1
ATOM 6740 N N . LYS B 1 268 ? 15.234 11.039 9.352 1 96.62 268 LYS B N 1
ATOM 6741 C CA . LYS B 1 268 ? 15.961 10.844 10.594 1 96.62 268 LYS B CA 1
ATOM 6742 C C . LYS B 1 268 ? 15.289 11.57 11.75 1 96.62 268 LYS B C 1
ATOM 6744 O O . LYS B 1 268 ? 14.68 12.625 11.562 1 96.62 268 LYS B O 1
ATOM 6749 N N . ASN B 1 269 ? 15.289 10.945 12.953 1 95.5 269 ASN B N 1
ATOM 6750 C CA . ASN B 1 269 ? 14.875 11.68 14.141 1 95.5 269 ASN B CA 1
ATOM 6751 C C . ASN B 1 269 ? 16 12.57 14.664 1 95.5 269 ASN B C 1
ATOM 6753 O O . ASN B 1 269 ? 17.109 12.562 14.125 1 95.5 269 ASN B O 1
ATOM 6757 N N . LEU B 1 270 ? 15.758 13.344 15.688 1 96.44 270 LEU B N 1
ATOM 6758 C CA . LEU B 1 270 ? 16.703 14.352 16.156 1 96.44 270 LEU B CA 1
ATOM 6759 C C . LEU B 1 270 ? 18 13.703 16.641 1 96.44 270 LEU B C 1
ATOM 6761 O O . LEU B 1 270 ? 19.078 14.211 16.359 1 96.44 270 LEU B O 1
ATOM 6765 N N . MET B 1 271 ? 17.906 12.586 17.281 1 94 271 MET B N 1
ATOM 6766 C CA . MET B 1 271 ? 19.109 11.945 17.797 1 94 271 MET B CA 1
ATOM 6767 C C . MET B 1 271 ? 19.938 11.344 16.672 1 94 271 MET B C 1
ATOM 6769 O O . MET B 1 271 ? 21.172 11.375 16.703 1 94 271 MET B O 1
ATOM 6773 N N . GLN B 1 272 ? 19.266 10.797 15.688 1 93.88 272 GLN B N 1
ATOM 6774 C CA . GLN B 1 272 ? 19.953 10.266 14.523 1 93.88 272 GLN B CA 1
ATOM 6775 C C . GLN B 1 272 ? 20.656 11.383 13.742 1 93.88 272 GLN B C 1
ATOM 6777 O O . GLN B 1 272 ? 21.734 11.172 13.188 1 93.88 272 GLN B O 1
ATOM 6782 N N . ILE B 1 273 ? 20.031 12.516 13.695 1 96 273 ILE B N 1
ATOM 6783 C CA . ILE B 1 273 ? 20.625 13.664 13.039 1 96 273 ILE B CA 1
ATOM 6784 C C . ILE B 1 273 ? 21.859 14.117 13.82 1 96 273 ILE B C 1
ATOM 6786 O O . ILE B 1 273 ? 22.906 14.43 13.234 1 96 273 ILE B O 1
ATOM 6790 N N . HIS B 1 274 ? 21.734 14.117 15.156 1 93.88 274 HIS B N 1
ATOM 6791 C CA . HIS B 1 274 ? 22.875 14.461 16 1 93.88 274 HIS B CA 1
ATOM 6792 C C . HIS B 1 274 ? 24.078 13.578 15.688 1 93.88 274 HIS B C 1
ATOM 6794 O O . HIS B 1 274 ? 25.188 14.086 15.531 1 93.88 274 HIS B O 1
ATOM 6800 N N . GLU B 1 275 ? 23.797 12.328 15.539 1 92.38 275 GLU B N 1
ATOM 6801 C CA . GLU B 1 275 ? 24.859 11.375 15.234 1 92.38 275 GLU B CA 1
ATOM 6802 C C . GLU B 1 275 ? 25.406 11.594 13.828 1 92.38 275 GLU B C 1
ATOM 6804 O O . GLU B 1 275 ? 26.625 11.539 13.617 1 92.38 275 GLU B O 1
ATOM 6809 N N . ALA B 1 276 ? 24.547 11.867 12.891 1 91 276 ALA B N 1
ATOM 6810 C CA . ALA B 1 276 ? 24.953 12.062 11.5 1 91 276 ALA B CA 1
ATOM 6811 C C . ALA B 1 276 ? 25.828 13.305 11.352 1 91 276 ALA B C 1
ATOM 6813 O O . ALA B 1 276 ? 26.75 13.336 10.531 1 91 276 ALA B O 1
ATOM 6814 N N . LEU B 1 277 ? 25.578 14.336 12.109 1 89.38 277 LEU B N 1
ATOM 6815 C CA . LEU B 1 277 ? 26.297 15.609 12.016 1 89.38 277 LEU B CA 1
ATOM 6816 C C . LEU B 1 277 ? 27.688 15.484 12.594 1 89.38 277 LEU B C 1
ATOM 6818 O O . LEU B 1 277 ? 28.562 16.328 12.328 1 89.38 277 LEU B O 1
ATOM 6822 N N . GLN B 1 278 ? 27.906 14.398 13.352 1 86.5 278 GLN B N 1
ATOM 6823 C CA . GLN B 1 278 ? 29.219 14.195 13.961 1 86.5 278 GLN B CA 1
ATOM 6824 C C . GLN B 1 278 ? 30.156 13.438 13.016 1 86.5 278 GLN B C 1
ATOM 6826 O O . GLN B 1 278 ? 31.375 13.422 13.219 1 86.5 278 GLN B O 1
ATOM 6831 N N . LEU B 1 279 ? 29.594 12.852 12.039 1 78.38 279 LEU B N 1
ATOM 6832 C CA . LEU B 1 279 ? 30.391 12.062 11.109 1 78.38 279 LEU B CA 1
ATOM 6833 C C . LEU B 1 279 ? 31.203 12.961 10.188 1 78.38 279 LEU B C 1
ATOM 6835 O O . LEU B 1 279 ? 30.719 14.008 9.75 1 78.38 279 LEU B O 1
ATOM 6839 N N . PRO B 1 280 ? 32.531 12.508 9.977 1 72.25 280 PRO B N 1
ATOM 6840 C CA . PRO B 1 280 ? 33.344 13.297 9.062 1 72.25 280 PRO B CA 1
ATOM 6841 C C . PRO B 1 280 ? 32.812 13.297 7.633 1 72.25 280 PRO B C 1
ATOM 6843 O O . PRO B 1 280 ? 32.25 12.297 7.184 1 72.25 280 PRO B O 1
ATOM 6846 N N . ILE B 1 281 ? 32.812 14.438 7.07 1 68 281 ILE B N 1
ATOM 6847 C CA . ILE B 1 281 ? 32.406 14.562 5.668 1 68 281 ILE B CA 1
ATOM 6848 C C . ILE B 1 281 ? 33.562 14.156 4.77 1 68 281 ILE B C 1
ATOM 6850 O O . ILE B 1 281 ? 34.719 14.586 4.98 1 68 281 ILE B O 1
ATOM 6854 N N . ASN B 1 282 ? 33.344 13.109 4.023 1 62 282 ASN B N 1
ATOM 6855 C CA . ASN B 1 282 ? 34.375 12.75 3.064 1 62 282 ASN B CA 1
ATOM 6856 C C . ASN B 1 282 ? 34.562 13.844 2.023 1 62 282 ASN B C 1
ATOM 6858 O O . ASN B 1 282 ? 33.812 13.93 1.052 1 62 282 ASN B O 1
ATOM 6862 N N . ARG B 1 283 ? 35.469 14.719 2.328 1 54 283 ARG B N 1
ATOM 6863 C CA . ARG B 1 283 ? 35.75 15.898 1.523 1 54 283 ARG B CA 1
ATOM 6864 C C . ARG B 1 283 ? 36.188 15.516 0.119 1 54 283 ARG B C 1
ATOM 6866 O O . ARG B 1 283 ? 36 16.266 -0.832 1 54 283 ARG B O 1
ATOM 6873 N N . ASP B 1 284 ? 36.906 14.414 -0.024 1 50.88 284 ASP B N 1
ATOM 6874 C CA . ASP B 1 284 ? 37.312 13.992 -1.354 1 50.88 284 ASP B CA 1
ATOM 6875 C C . ASP B 1 284 ? 36.125 13.797 -2.281 1 50.88 284 ASP B C 1
ATOM 6877 O O . ASP B 1 284 ? 36.219 14.047 -3.484 1 50.88 284 ASP B O 1
ATOM 6881 N N . GLN B 1 285 ? 35.094 13.453 -1.723 1 47.88 285 GLN B N 1
ATOM 6882 C CA . GLN B 1 285 ? 33.906 13.234 -2.523 1 47.88 285 GLN B CA 1
ATOM 6883 C C . GLN B 1 285 ? 33.156 14.555 -2.771 1 47.88 285 GLN B C 1
ATOM 6885 O O . GLN B 1 285 ? 32.375 14.664 -3.717 1 47.88 285 GLN B O 1
ATOM 6890 N N . LEU B 1 286 ? 33.531 15.547 -1.888 1 48.41 286 LEU B N 1
ATOM 6891 C CA . LEU B 1 286 ? 32.844 16.828 -1.994 1 48.41 286 LEU B CA 1
ATOM 6892 C C . LEU B 1 286 ? 33.75 17.891 -2.59 1 48.41 286 LEU B C 1
ATOM 6894 O O . LEU B 1 286 ? 33.406 19.078 -2.598 1 48.41 286 LEU B O 1
ATOM 6898 N N . LYS B 1 287 ? 35.062 17.562 -2.988 1 42.12 287 LYS B N 1
ATOM 6899 C CA . LYS B 1 287 ? 36.031 18.516 -3.52 1 42.12 287 LYS B CA 1
ATOM 6900 C C . LYS B 1 287 ? 35.406 19.469 -4.512 1 42.12 287 LYS B C 1
ATOM 6902 O O . LYS B 1 287 ? 35.75 20.656 -4.547 1 42.12 287 LYS B O 1
ATOM 6907 N N . ASP B 1 288 ? 34.688 18.953 -5.457 1 40.59 288 ASP B N 1
ATOM 6908 C CA . ASP B 1 288 ? 34.219 19.875 -6.477 1 40.59 288 ASP B CA 1
ATOM 6909 C C . ASP B 1 288 ? 33.219 20.875 -5.887 1 40.59 288 ASP B C 1
ATOM 6911 O O . ASP B 1 288 ? 32.906 21.891 -6.504 1 40.59 288 ASP B O 1
ATOM 6915 N N . VAL B 1 289 ? 32.5 20.375 -4.82 1 39.62 289 VAL B N 1
ATOM 6916 C CA . VAL B 1 289 ? 31.453 21.25 -4.344 1 39.62 289 VAL B CA 1
ATOM 6917 C C . VAL B 1 289 ? 32.062 22.344 -3.461 1 39.62 289 VAL B C 1
ATOM 6919 O O . VAL B 1 289 ? 31.578 23.484 -3.469 1 39.62 289 VAL B O 1
ATOM 6922 N N . VAL B 1 290 ? 33.094 21.938 -2.66 1 36.81 290 VAL B N 1
ATOM 6923 C CA . VAL B 1 290 ? 33.594 22.891 -1.667 1 36.81 290 VAL B CA 1
ATOM 6924 C C . VAL B 1 290 ? 34.594 23.844 -2.311 1 36.81 290 VAL B C 1
ATOM 6926 O O . VAL B 1 290 ? 34.812 24.953 -1.832 1 36.81 290 VAL B O 1
ATOM 6929 N N . ASP B 1 291 ? 35.5 23.359 -3.127 1 33.28 291 ASP B N 1
ATOM 6930 C CA . ASP B 1 291 ? 36.656 24.203 -3.492 1 33.28 291 ASP B CA 1
ATOM 6931 C C . ASP B 1 291 ? 36.219 25.312 -4.445 1 33.28 291 ASP B C 1
ATOM 6933 O O . ASP B 1 291 ? 37.031 26.062 -4.961 1 33.28 291 ASP B O 1
ATOM 6937 N N . ASP B 1 292 ? 35.188 25.156 -5.191 1 32.47 292 ASP B N 1
ATOM 6938 C CA . ASP B 1 292 ? 35.219 26.312 -6.086 1 32.47 292 ASP B CA 1
ATOM 6939 C C . ASP B 1 292 ? 35.219 27.625 -5.301 1 32.47 292 ASP B C 1
ATOM 6941 O O . ASP B 1 292 ? 34.656 27.688 -4.207 1 32.47 292 ASP B O 1
ATOM 6945 N N . GLY B 1 293 ? 36.188 28.578 -5.609 1 30.52 293 GLY B N 1
ATOM 6946 C CA . GLY B 1 293 ? 36.625 29.938 -5.359 1 30.52 293 GLY B CA 1
ATOM 6947 C C . GLY B 1 293 ? 35.469 30.859 -4.98 1 30.52 293 GLY B C 1
ATOM 6948 O O . GLY B 1 293 ? 35.656 32.062 -4.82 1 30.52 293 GLY B O 1
ATOM 6949 N N . ILE B 1 294 ? 34.344 30.516 -5.492 1 31.53 294 ILE B N 1
ATOM 6950 C CA . ILE B 1 294 ? 33.5 31.688 -5.293 1 31.53 294 ILE B CA 1
ATOM 6951 C C . ILE B 1 294 ? 33.344 31.969 -3.801 1 31.53 294 ILE B C 1
ATOM 6953 O O . ILE B 1 294 ? 32.281 32.469 -3.369 1 31.53 294 ILE B O 1
ATOM 6957 N N . CYS B 1 295 ? 34 31.125 -2.893 1 29.52 295 CYS B N 1
ATOM 6958 C CA . CYS B 1 295 ? 34.031 31.734 -1.566 1 29.52 295 CYS B CA 1
ATOM 6959 C C . CYS B 1 295 ? 34.875 33.031 -1.583 1 29.52 295 CYS B C 1
ATOM 6961 O O . CYS B 1 295 ? 36.094 32.969 -1.463 1 29.52 295 CYS B O 1
ATOM 6963 N N . ASP B 1 296 ? 34.781 34 -2.404 1 29.75 296 ASP B N 1
ATOM 6964 C CA . ASP B 1 296 ? 35.375 35.281 -2.117 1 29.75 296 ASP B CA 1
ATOM 6965 C C . ASP B 1 296 ? 35.344 35.594 -0.618 1 29.75 296 ASP B C 1
ATOM 6967 O O . ASP B 1 296 ? 34.562 35 0.13 1 29.75 296 ASP B O 1
ATOM 6971 N N . SER B 1 297 ? 36.312 36.562 -0.073 1 31.34 297 SER B N 1
ATOM 6972 C CA . SER B 1 297 ? 36.594 36.938 1.304 1 31.34 297 SER B CA 1
ATOM 6973 C C . SER B 1 297 ? 35.344 36.969 2.152 1 31.34 297 SER B C 1
ATOM 6975 O O . SER B 1 297 ? 35.312 36.406 3.25 1 31.34 297 SER B O 1
ATOM 6977 N N . GLU B 1 298 ? 34.562 38.094 2.023 1 30.36 298 GLU B N 1
ATOM 6978 C CA . GLU B 1 298 ? 33.375 38.375 2.848 1 30.36 298 GLU B CA 1
ATOM 6979 C C . GLU B 1 298 ? 32.344 37.281 2.678 1 30.36 298 GLU B C 1
ATOM 6981 O O . GLU B 1 298 ? 31.453 37.125 3.523 1 30.36 298 GLU B O 1
ATOM 6986 N N . LYS B 1 299 ? 32.219 36.688 1.505 1 34.31 299 LYS B N 1
ATOM 6987 C CA . LYS B 1 299 ? 31.219 35.656 1.169 1 34.31 299 LYS B CA 1
ATOM 6988 C C . LYS B 1 299 ? 31.672 34.281 1.645 1 34.31 299 LYS B C 1
ATOM 6990 O O . LYS B 1 299 ? 31.047 33.281 1.294 1 34.31 299 LYS B O 1
ATOM 6995 N N . GLN B 1 300 ? 32.781 33.969 2.084 1 37.38 300 GLN B N 1
ATOM 6996 C CA . GLN B 1 300 ? 33.438 32.812 2.67 1 37.38 300 GLN B CA 1
ATOM 6997 C C . GLN B 1 300 ? 32.656 32.312 3.9 1 37.38 300 GLN B C 1
ATOM 6999 O O . GLN B 1 300 ? 32.969 31.25 4.445 1 37.38 300 GLN B O 1
ATOM 7004 N N . GLN B 1 301 ? 32.125 33.094 4.574 1 36.34 301 GLN B N 1
ATOM 7005 C CA . GLN B 1 301 ? 31.359 32.656 5.73 1 36.34 301 GLN B CA 1
ATOM 7006 C C . GLN B 1 301 ? 30.266 31.656 5.316 1 36.34 301 GLN B C 1
ATOM 7008 O O . GLN B 1 301 ? 29.688 30.984 6.164 1 36.34 301 GLN B O 1
ATOM 7013 N N . LYS B 1 302 ? 29.891 31.547 4.066 1 43.19 302 LYS B N 1
ATOM 7014 C CA . LYS B 1 302 ? 28.766 30.828 3.465 1 43.19 302 LYS B CA 1
ATOM 7015 C C . LYS B 1 302 ? 29.078 29.344 3.324 1 43.19 302 LYS B C 1
ATOM 7017 O O . LYS B 1 302 ? 28.172 28.5 3.43 1 43.19 302 LYS B O 1
ATOM 7022 N N . PRO B 1 303 ? 30.297 29 2.912 1 47.38 303 PRO B N 1
ATOM 7023 C CA . PRO B 1 303 ? 30.609 27.578 2.699 1 47.38 303 PRO B CA 1
ATOM 7024 C C . PRO B 1 303 ? 30.438 26.75 3.963 1 47.38 303 PRO B C 1
ATOM 7026 O O . PRO B 1 303 ? 30.078 25.562 3.883 1 47.38 303 PRO B O 1
ATOM 7029 N N . ARG B 1 304 ? 30.438 27.375 5.164 1 58.81 304 ARG B N 1
ATOM 7030 C CA . ARG B 1 304 ? 30.547 26.641 6.422 1 58.81 304 ARG B CA 1
ATOM 7031 C C . ARG B 1 304 ? 29.156 26.281 6.953 1 58.81 304 ARG B C 1
ATOM 7033 O O . ARG B 1 304 ? 29.031 25.453 7.863 1 58.81 304 ARG B O 1
ATOM 7040 N N . ARG B 1 305 ? 28.078 26.625 6.223 1 85.31 305 ARG B N 1
ATOM 7041 C CA . ARG B 1 305 ? 26.797 26.359 6.863 1 85.31 305 ARG B CA 1
ATOM 7042 C C . ARG B 1 305 ? 26.016 25.281 6.109 1 85.31 305 ARG B C 1
ATOM 7044 O O . ARG B 1 305 ? 24.875 24.969 6.461 1 85.31 305 ARG B O 1
ATOM 7051 N N . ARG B 1 306 ? 26.75 24.766 5.09 1 89.5 306 ARG B N 1
ATOM 7052 C CA . ARG B 1 306 ? 26.047 23.75 4.32 1 89.5 306 ARG B CA 1
ATOM 7053 C C . ARG B 1 306 ? 25.781 22.516 5.176 1 89.5 306 ARG B C 1
ATOM 7055 O O . ARG B 1 306 ? 26.609 22.125 6.004 1 89.5 306 ARG B O 1
ATOM 7062 N N . LEU B 1 307 ? 24.672 21.938 4.938 1 93.94 307 LEU B N 1
ATOM 7063 C CA . LEU B 1 307 ? 24.25 20.781 5.711 1 93.94 307 LEU B CA 1
ATOM 7064 C C . LEU B 1 307 ? 24.422 19.5 4.914 1 93.94 307 LEU B C 1
ATOM 7066 O O . LEU B 1 307 ? 23.953 19.391 3.785 1 93.94 307 LEU B O 1
ATOM 7070 N N . PHE B 1 308 ? 25.188 18.578 5.488 1 91.44 308 PHE B N 1
ATOM 7071 C CA . PHE B 1 308 ? 25.406 17.281 4.848 1 91.44 308 PHE B CA 1
ATOM 7072 C C . PHE B 1 308 ? 24.922 16.156 5.738 1 91.44 308 PHE B C 1
ATOM 7074 O O . PHE B 1 308 ? 25.125 16.172 6.953 1 91.44 308 PHE B O 1
ATOM 7081 N N . ILE B 1 309 ? 24.172 15.219 5.16 1 90.31 309 ILE B N 1
ATOM 7082 C CA . ILE B 1 309 ? 23.781 13.961 5.781 1 90.31 309 ILE B CA 1
ATOM 7083 C C . ILE B 1 309 ? 24.312 12.789 4.949 1 90.31 309 ILE B C 1
ATOM 7085 O O . ILE B 1 309 ? 23.984 12.664 3.766 1 90.31 309 ILE B O 1
ATOM 7089 N N . GLU B 1 310 ? 25.156 11.922 5.512 1 81.88 310 GLU B N 1
ATOM 7090 C CA . GLU B 1 310 ? 25.734 10.781 4.812 1 81.88 310 GLU B CA 1
ATOM 7091 C C . GLU B 1 310 ? 26.359 11.211 3.488 1 81.88 310 GLU B C 1
ATOM 7093 O O . GLU B 1 310 ? 26.062 10.633 2.439 1 81.88 310 GLU B O 1
ATOM 7098 N N . ASN B 1 311 ? 27.047 12.352 3.494 1 82.25 311 ASN B N 1
ATOM 7099 C CA . ASN B 1 311 ? 27.828 12.906 2.402 1 82.25 311 ASN B CA 1
ATOM 7100 C C . ASN B 1 311 ? 26.938 13.438 1.278 1 82.25 311 ASN B C 1
ATOM 7102 O O . ASN B 1 311 ? 27.391 13.562 0.137 1 82.25 311 ASN B O 1
ATOM 7106 N N . THR B 1 312 ? 25.734 13.617 1.574 1 88.12 312 THR B N 1
ATOM 7107 C CA . THR B 1 312 ? 24.812 14.219 0.621 1 88.12 312 THR B CA 1
ATOM 7108 C C . THR B 1 312 ? 24.344 15.594 1.108 1 88.12 312 THR B C 1
ATOM 7110 O O . THR B 1 312 ? 23.922 15.742 2.256 1 88.12 312 THR B O 1
ATOM 7113 N N . GLU B 1 313 ? 24.5 16.562 0.3 1 91.81 313 GLU B N 1
ATOM 7114 C CA . GLU B 1 313 ? 24.062 17.906 0.668 1 91.81 313 GLU B CA 1
ATOM 7115 C C . GLU B 1 313 ? 22.547 17.984 0.769 1 91.81 313 GLU B C 1
ATOM 7117 O O . GLU B 1 313 ? 21.828 17.438 -0.072 1 91.81 313 GLU B O 1
ATOM 7122 N N . ILE B 1 314 ? 22.094 18.609 1.812 1 95.94 314 ILE B N 1
ATOM 7123 C CA . ILE B 1 314 ? 20.656 18.766 2.068 1 95.94 314 ILE B CA 1
ATOM 7124 C C . ILE B 1 314 ? 20.203 20.156 1.645 1 95.94 314 ILE B C 1
ATOM 7126 O O . ILE B 1 314 ? 20.75 21.156 2.1 1 95.94 314 ILE B O 1
ATOM 7130 N N . SER B 1 315 ? 19.234 20.203 0.769 1 96.38 315 SER B N 1
ATOM 7131 C CA . SER B 1 315 ? 18.734 21.484 0.286 1 96.38 315 SER B CA 1
ATOM 7132 C C . SER B 1 315 ? 17.5 21.922 1.068 1 96.38 315 SER B C 1
ATOM 7134 O O . SER B 1 315 ? 17.219 23.125 1.177 1 96.38 315 SER B O 1
ATOM 7136 N N . VAL B 1 316 ? 16.688 20.953 1.554 1 98.25 316 VAL B N 1
ATOM 7137 C CA . VAL B 1 316 ? 15.469 21.234 2.289 1 98.25 316 VAL B CA 1
ATOM 7138 C C . VAL B 1 316 ? 15.406 20.375 3.547 1 98.25 316 VAL B C 1
ATOM 7140 O O . VAL B 1 316 ? 15.719 19.172 3.504 1 98.25 316 VAL B O 1
ATOM 7143 N N . VAL B 1 317 ? 15.141 20.969 4.645 1 98.56 317 VAL B N 1
ATOM 7144 C CA . VAL B 1 317 ? 14.828 20.266 5.883 1 98.56 317 VAL B CA 1
ATOM 7145 C C . VAL B 1 317 ? 13.328 20.375 6.164 1 98.56 317 VAL B C 1
ATOM 7147 O O . VAL B 1 317 ? 12.812 21.453 6.422 1 98.56 317 VAL B O 1
ATOM 7150 N N . TYR B 1 318 ? 12.625 19.312 6.023 1 98.69 318 TYR B N 1
ATOM 7151 C CA . TYR B 1 318 ? 11.188 19.266 6.227 1 98.69 318 TYR B CA 1
ATOM 7152 C C . TYR B 1 318 ? 10.844 18.641 7.574 1 98.69 318 TYR B C 1
ATOM 7154 O O . TYR B 1 318 ? 10.992 17.438 7.766 1 98.69 318 TYR B O 1
ATOM 7162 N N . PHE B 1 319 ? 10.312 19.438 8.5 1 98.31 319 PHE B N 1
ATOM 7163 C CA . PHE B 1 319 ? 10.047 19.016 9.867 1 98.31 319 PHE B CA 1
ATOM 7164 C C . PHE B 1 319 ? 8.695 18.312 9.961 1 98.31 319 PHE B C 1
ATOM 7166 O O . PHE B 1 319 ? 7.652 18.922 9.734 1 98.31 319 PHE B O 1
ATOM 7173 N N . ARG B 1 320 ? 8.719 17.062 10.297 1 97.06 320 ARG B N 1
ATOM 7174 C CA . ARG B 1 320 ? 7.539 16.281 10.68 1 97.06 320 ARG B CA 1
ATOM 7175 C C . ARG B 1 320 ? 7.582 15.914 12.156 1 97.06 320 ARG B C 1
ATOM 7177 O O . ARG B 1 320 ? 7.012 14.898 12.562 1 97.06 320 ARG B O 1
ATOM 7184 N N . SER B 1 321 ? 8.352 16.641 12.844 1 95.69 321 SER B N 1
ATOM 7185 C CA . SER B 1 321 ? 8.57 16.609 14.281 1 95.69 321 SER B CA 1
ATOM 7186 C C . SER B 1 321 ? 8.891 18.016 14.812 1 95.69 321 SER B C 1
ATOM 7188 O O . SER B 1 321 ? 8.711 19 14.109 1 95.69 321 SER B O 1
ATOM 7190 N N . CYS B 1 322 ? 9.164 18.078 16.094 1 95.12 322 CYS B N 1
ATOM 7191 C CA . CYS B 1 322 ? 9.594 19.312 16.734 1 95.12 322 CYS B CA 1
ATOM 7192 C C . CYS B 1 322 ? 8.422 20.281 16.891 1 95.12 322 CYS B C 1
ATOM 7194 O O . CYS B 1 322 ? 8.594 21.5 16.75 1 95.12 322 CYS B O 1
ATOM 7196 N N . TYR B 1 323 ? 7.258 19.781 17.125 1 92.44 323 TYR B N 1
ATOM 7197 C CA . TYR B 1 323 ? 6.105 20.656 17.281 1 92.44 323 TYR B CA 1
ATOM 7198 C C . TYR B 1 323 ? 5.465 20.484 18.641 1 92.44 323 TYR B C 1
ATOM 7200 O O . TYR B 1 323 ? 4.488 21.172 18.969 1 92.44 323 TYR B O 1
ATOM 7208 N N . THR B 1 324 ? 6.008 19.562 19.438 1 89.44 324 THR B N 1
ATOM 7209 C CA . THR B 1 324 ? 5.547 19.328 20.797 1 89.44 324 THR B CA 1
ATOM 7210 C C . THR B 1 324 ? 6.73 19.094 21.734 1 89.44 324 THR B C 1
ATOM 7212 O O . THR B 1 324 ? 7.793 18.641 21.297 1 89.44 324 THR B O 1
ATOM 7215 N N . PRO B 1 325 ? 6.555 19.375 23.047 1 88.56 325 PRO B N 1
ATOM 7216 C CA . PRO B 1 325 ? 7.633 19.109 24 1 88.56 325 PRO B CA 1
ATOM 7217 C C . PRO B 1 325 ? 8.062 17.656 24.016 1 88.56 325 PRO B C 1
ATOM 7219 O O . PRO B 1 325 ? 9.234 17.344 24.281 1 88.56 325 PRO B O 1
ATOM 7222 N N . LYS B 1 326 ? 7.148 16.781 23.672 1 87.31 326 LYS B N 1
ATOM 7223 C CA . LYS B 1 326 ? 7.43 15.352 23.719 1 87.31 326 LYS B CA 1
ATOM 7224 C C . LYS B 1 326 ? 8.531 14.984 22.719 1 87.31 326 LYS B C 1
ATOM 7226 O O . LYS B 1 326 ? 9.242 14 22.922 1 87.31 326 LYS B O 1
ATOM 7231 N N . ASP B 1 327 ? 8.695 15.734 21.719 1 91.88 327 ASP B N 1
ATOM 7232 C CA . ASP B 1 327 ? 9.688 15.453 20.688 1 91.88 327 ASP B CA 1
ATOM 7233 C C . ASP B 1 327 ? 11.102 15.734 21.203 1 91.88 327 ASP B C 1
ATOM 7235 O O . ASP B 1 327 ? 12.078 15.32 20.578 1 91.88 327 ASP B O 1
ATOM 7239 N N . PHE B 1 328 ? 11.188 16.375 22.344 1 91.88 328 PHE B N 1
ATOM 7240 C CA . PHE B 1 328 ? 12.484 16.812 22.828 1 91.88 328 PHE B CA 1
ATOM 7241 C C . PHE B 1 328 ? 12.852 16.078 24.125 1 91.88 328 PHE B C 1
ATOM 7243 O O . PHE B 1 328 ? 13.898 16.344 24.719 1 91.88 328 PHE B O 1
ATOM 7250 N N . ILE B 1 329 ? 11.922 15.172 24.562 1 81.81 329 ILE B N 1
ATOM 7251 C CA . ILE B 1 329 ? 12.18 14.406 25.766 1 81.81 329 ILE B CA 1
ATOM 7252 C C . ILE B 1 329 ? 13.055 13.195 25.438 1 81.81 329 ILE B C 1
ATOM 7254 O O . ILE B 1 329 ? 12.883 12.57 24.391 1 81.81 329 ILE B O 1
ATOM 7258 N N . ILE B 1 330 ? 14.117 12.969 26.094 1 63.06 330 ILE B N 1
ATOM 7259 C CA . ILE B 1 330 ? 14.938 11.781 25.891 1 63.06 330 ILE B CA 1
ATOM 7260 C C . ILE B 1 330 ? 14.477 10.664 26.828 1 63.06 330 ILE B C 1
ATOM 7262 O O . ILE B 1 330 ? 14.375 10.867 28.047 1 63.06 330 ILE B O 1
ATOM 7266 N N . ASN B 1 331 ? 13.727 9.703 26.422 1 54.88 331 ASN B N 1
ATOM 7267 C CA . ASN B 1 331 ? 13.219 8.617 27.25 1 54.88 331 ASN B CA 1
ATOM 7268 C C . ASN B 1 331 ? 14.328 7.969 28.062 1 54.88 331 ASN B C 1
ATOM 7270 O O . ASN B 1 331 ? 14.07 7.383 29.125 1 54.88 331 ASN B O 1
ATOM 7274 N N . ASN B 1 332 ? 15.383 7.449 27.453 1 47.97 332 ASN B N 1
ATOM 7275 C CA . ASN B 1 332 ? 16.172 6.496 28.219 1 47.97 332 ASN B CA 1
ATOM 7276 C C . ASN B 1 332 ? 16.906 7.176 29.375 1 47.97 332 ASN B C 1
ATOM 7278 O O . ASN B 1 332 ? 17.094 6.574 30.438 1 47.97 332 ASN B O 1
ATOM 7282 N N . SER B 1 333 ? 17.938 8.016 29.078 1 42.94 333 SER B N 1
ATOM 7283 C CA . SER B 1 333 ? 18.922 8.273 30.125 1 42.94 333 SER B CA 1
ATOM 7284 C C . SER B 1 333 ? 18.453 9.383 31.062 1 42.94 333 SER B C 1
ATOM 7286 O O . SER B 1 333 ? 17.922 10.398 30.609 1 42.94 333 SER B O 1
ATOM 7288 N N . GLY B 1 334 ? 17.797 9.156 32.062 1 39.41 334 GLY B N 1
ATOM 7289 C CA . GLY B 1 334 ? 17.438 9.992 33.188 1 39.41 334 GLY B CA 1
ATOM 7290 C C . GLY B 1 334 ? 18.203 11.305 33.219 1 39.41 334 GLY B C 1
ATOM 7291 O O . GLY B 1 334 ? 18.047 12.094 34.156 1 39.41 334 GLY B O 1
ATOM 7292 N N . ASP B 1 335 ? 19.297 11.422 32.719 1 39.44 335 ASP B N 1
ATOM 7293 C CA . ASP B 1 335 ? 20.234 12.453 33.125 1 39.44 335 ASP B CA 1
ATOM 7294 C C . ASP B 1 335 ? 20.062 13.719 32.281 1 39.44 335 ASP B C 1
ATOM 7296 O O . ASP B 1 335 ? 20.281 13.695 31.062 1 39.44 335 ASP B O 1
ATOM 7300 N N . GLY B 1 336 ? 19.078 14.555 32.438 1 47.94 336 GLY B N 1
ATOM 7301 C CA . GLY B 1 336 ? 18.891 15.953 32.062 1 47.94 336 GLY B CA 1
ATOM 7302 C C . GLY B 1 336 ? 19.703 16.344 30.844 1 47.94 336 GLY B C 1
ATOM 7303 O O . GLY B 1 336 ? 19.484 17.422 30.281 1 47.94 336 GLY B O 1
ATOM 7304 N N . GLU B 1 337 ? 20.734 15.766 30.328 1 47.56 337 GLU B N 1
ATOM 7305 C CA . GLU B 1 337 ? 21.688 16.125 29.281 1 47.56 337 GLU B CA 1
ATOM 7306 C C . GLU B 1 337 ? 21.094 15.945 27.891 1 47.56 337 GLU B C 1
ATOM 7308 O O . GLU B 1 337 ? 21.375 16.719 26.984 1 47.56 337 GLU B O 1
ATOM 7313 N N . ASP B 1 338 ? 20.062 15.141 27.609 1 55.53 338 ASP B N 1
ATOM 7314 C CA . ASP B 1 338 ? 19.5 14.836 26.297 1 55.53 338 ASP B CA 1
ATOM 7315 C C . ASP B 1 338 ? 18.547 15.938 25.844 1 55.53 338 ASP B C 1
ATOM 7317 O O . ASP B 1 338 ? 18.531 16.312 24.672 1 55.53 338 ASP B O 1
ATOM 7321 N N . TRP B 1 339 ? 17.828 16.469 26.703 1 59.88 339 TRP B N 1
ATOM 7322 C CA . TRP B 1 339 ? 16.984 17.609 26.391 1 59.88 339 TRP B CA 1
ATOM 7323 C C . TRP B 1 339 ? 17.781 18.734 25.75 1 59.88 339 TRP B C 1
ATOM 7325 O O . TRP B 1 339 ? 17.391 19.25 24.688 1 59.88 339 TRP B O 1
ATOM 7335 N N . ASN B 1 340 ? 18.812 18.781 26.203 1 79.06 340 ASN B N 1
ATOM 7336 C CA . ASN B 1 340 ? 19.656 19.859 25.703 1 79.06 340 ASN B CA 1
ATOM 7337 C C . ASN B 1 340 ? 20.234 19.531 24.344 1 79.06 340 ASN B C 1
ATOM 7339 O O . ASN B 1 340 ? 20.312 20.406 23.469 1 79.06 340 ASN B O 1
ATOM 7343 N N . GLN B 1 341 ? 20.312 18.219 24.125 1 87.81 341 GLN B N 1
ATOM 7344 C CA . GLN B 1 341 ? 20.922 17.844 22.859 1 87.81 341 GLN B CA 1
ATOM 7345 C C . GLN B 1 341 ? 19.953 18 21.688 1 87.81 341 GLN B C 1
ATOM 7347 O O . GLN B 1 341 ? 20.328 18.469 20.609 1 87.81 341 GLN B O 1
ATOM 7352 N N . LYS B 1 342 ? 18.703 17.594 21.891 1 94.44 342 LYS B N 1
ATOM 7353 C CA . LYS B 1 342 ? 17.703 17.688 20.828 1 94.44 342 LYS B CA 1
ATOM 7354 C C . LYS B 1 342 ? 17.406 19.156 20.469 1 94.44 342 LYS B C 1
ATOM 7356 O O . LYS B 1 342 ? 17.25 19.484 19.297 1 94.44 342 LYS B O 1
ATOM 7361 N N . TRP B 1 343 ? 17.391 19.984 21.484 1 95.12 343 TRP B N 1
ATOM 7362 C CA . TRP B 1 343 ? 17.203 21.406 21.219 1 95.12 343 TRP B CA 1
ATOM 7363 C C . TRP B 1 343 ? 18.406 21.984 20.469 1 95.12 343 TRP B C 1
ATOM 7365 O O . TRP B 1 343 ? 18.25 22.859 19.625 1 95.12 343 TRP B O 1
ATOM 7375 N N . GLN B 1 344 ? 19.562 21.484 20.797 1 93.88 344 GLN B N 1
ATOM 7376 C CA . GLN B 1 344 ? 20.766 21.922 20.094 1 93.88 344 GLN B CA 1
ATOM 7377 C C . GLN B 1 344 ? 20.719 21.516 18.625 1 93.88 344 GLN B C 1
ATOM 7379 O O . GLN B 1 344 ? 21.141 22.281 17.766 1 93.88 344 GLN B O 1
ATOM 7384 N N . VAL B 1 345 ? 20.203 20.312 18.375 1 96.06 345 VAL B N 1
ATOM 7385 C CA . VAL B 1 345 ? 20.062 19.859 16.984 1 96.06 345 VAL B CA 1
ATOM 7386 C C . VAL B 1 345 ? 19.078 20.766 16.25 1 96.06 345 VAL B C 1
ATOM 7388 O O . VAL B 1 345 ? 19.328 21.156 15.109 1 96.06 345 VAL B O 1
ATOM 7391 N N . ARG B 1 346 ? 17.953 21.078 16.922 1 97.19 346 ARG B N 1
ATOM 7392 C CA . ARG B 1 346 ? 16.969 21.953 16.297 1 97.19 346 ARG B CA 1
ATOM 7393 C C . ARG B 1 346 ? 17.578 23.312 15.969 1 97.19 346 ARG B C 1
ATOM 7395 O O . ARG B 1 346 ? 17.328 23.859 14.891 1 97.19 346 ARG B O 1
ATOM 7402 N N . LYS B 1 347 ? 18.359 23.844 16.875 1 96 347 LYS B N 1
ATOM 7403 C CA . LYS B 1 347 ? 19.062 25.109 16.656 1 96 347 LYS B CA 1
ATOM 7404 C C . LYS B 1 347 ? 20.047 25 15.508 1 96 347 LYS B C 1
ATOM 7406 O O . LYS B 1 347 ? 20.109 25.891 14.648 1 96 347 LYS B O 1
ATOM 7411 N N . GLU B 1 348 ? 20.766 23.922 15.516 1 94.25 348 GLU B N 1
ATOM 7412 C CA . GLU B 1 348 ? 21.766 23.719 14.477 1 94.25 348 GLU B CA 1
ATOM 7413 C C . GLU B 1 348 ? 21.125 23.641 13.094 1 94.25 348 GLU B C 1
ATOM 7415 O O . GLU B 1 348 ? 21.641 24.219 12.133 1 94.25 348 GLU B O 1
ATOM 7420 N N . LEU B 1 349 ? 20.047 22.922 13.008 1 96.81 349 LEU B N 1
ATOM 7421 C CA . LEU B 1 349 ? 19.359 22.781 11.727 1 96.81 349 LEU B CA 1
ATOM 7422 C C . LEU B 1 349 ? 18.844 24.141 11.25 1 96.81 349 LEU B C 1
ATOM 7424 O O . LEU B 1 349 ? 18.844 24.422 10.047 1 96.81 349 LEU B O 1
ATOM 7428 N N . GLU B 1 350 ? 18.391 24.984 12.188 1 96.56 350 GLU B N 1
ATOM 7429 C CA . GLU B 1 350 ? 17.953 26.328 11.812 1 96.56 350 GLU B CA 1
ATOM 7430 C C . GLU B 1 350 ? 19.109 27.156 11.281 1 96.56 350 GLU B C 1
ATOM 7432 O O . GLU B 1 350 ? 18.938 27.953 10.359 1 96.56 350 GLU B O 1
ATOM 7437 N N . HIS B 1 351 ? 20.328 26.953 11.797 1 93.69 351 HIS B N 1
ATOM 7438 C CA . HIS B 1 351 ? 21.516 27.75 11.477 1 93.69 351 HIS B CA 1
ATOM 7439 C C . HIS B 1 351 ? 22.125 27.312 10.148 1 93.69 351 HIS B C 1
ATOM 7441 O O . HIS B 1 351 ? 22.734 28.125 9.445 1 93.69 351 HIS B O 1
ATOM 7447 N N . ARG B 1 352 ? 21.953 26.078 9.781 1 93.81 352 ARG B N 1
ATOM 7448 C CA . ARG B 1 352 ? 22.578 25.531 8.578 1 93.81 352 ARG B CA 1
ATOM 7449 C C . ARG B 1 352 ? 21.875 26.031 7.324 1 93.81 352 ARG B C 1
ATOM 7451 O O . ARG B 1 352 ? 20.75 26.516 7.387 1 93.81 352 ARG B O 1
ATOM 7458 N N . LEU B 1 353 ? 22.672 26.016 6.262 1 93.62 353 LEU B N 1
ATOM 7459 C CA . LEU B 1 353 ? 22.141 26.469 4.98 1 93.62 353 LEU B CA 1
ATOM 7460 C C . LEU B 1 353 ? 21.25 25.406 4.344 1 93.62 353 LEU B C 1
ATOM 7462 O O . LEU B 1 353 ? 21.75 24.484 3.699 1 93.62 353 LEU B O 1
ATOM 7466 N N . ALA B 1 354 ? 19.984 25.516 4.422 1 96.25 354 ALA B N 1
ATOM 7467 C CA . ALA B 1 354 ? 18.891 24.719 3.85 1 96.25 354 ALA B CA 1
ATOM 7468 C C . ALA B 1 354 ? 17.562 25.438 4 1 96.25 354 ALA B C 1
ATOM 7470 O O . ALA B 1 354 ? 17.406 26.297 4.871 1 96.25 354 ALA B O 1
ATOM 7471 N N . THR B 1 355 ? 16.703 25.188 3.086 1 97.31 355 THR B N 1
ATOM 7472 C CA . THR B 1 355 ? 15.352 25.703 3.277 1 97.31 355 THR B CA 1
ATOM 7473 C C . THR B 1 355 ? 14.617 24.891 4.344 1 97.31 355 THR B C 1
ATOM 7475 O O . THR B 1 355 ? 14.367 23.703 4.168 1 97.31 355 THR B O 1
ATOM 7478 N N . LYS B 1 356 ? 14.328 25.531 5.465 1 98.12 356 LYS B N 1
ATOM 7479 C CA . LYS B 1 356 ? 13.602 24.844 6.527 1 98.12 356 LYS B CA 1
ATOM 7480 C C . LYS B 1 356 ? 12.094 24.938 6.312 1 98.12 356 LYS B C 1
ATOM 7482 O O . LYS B 1 356 ? 11.562 26.016 6.031 1 98.12 356 LYS B O 1
ATOM 7487 N N . VAL B 1 357 ? 11.383 23.828 6.418 1 98.62 357 VAL B N 1
ATOM 7488 C CA . VAL B 1 357 ? 9.938 23.75 6.262 1 98.62 357 VAL B CA 1
ATOM 7489 C C . VAL B 1 357 ? 9.305 23.188 7.531 1 98.62 357 VAL B C 1
ATOM 7491 O O . VAL B 1 357 ? 9.172 21.984 7.684 1 98.62 357 VAL B O 1
ATOM 7494 N N . PRO B 1 358 ? 8.867 23.984 8.453 1 97.81 358 PRO B N 1
ATOM 7495 C CA . PRO B 1 358 ? 9.031 25.438 8.406 1 97.81 358 PRO B CA 1
ATOM 7496 C C . PRO B 1 358 ? 10.32 25.906 9.086 1 97.81 358 PRO B C 1
ATOM 7498 O O . PRO B 1 358 ? 10.938 25.156 9.828 1 97.81 358 PRO B O 1
ATOM 7501 N N . ASN B 1 359 ? 10.734 27.094 8.758 1 97.69 359 ASN B N 1
ATOM 7502 C CA . ASN B 1 359 ? 11.695 27.75 9.648 1 97.69 359 ASN B CA 1
ATOM 7503 C C . ASN B 1 359 ? 11.039 28.156 10.961 1 97.69 359 ASN B C 1
ATOM 7505 O O . ASN B 1 359 ? 9.82 28.078 11.109 1 97.69 359 ASN B O 1
ATOM 7509 N N . VAL B 1 360 ? 11.797 28.547 11.906 1 96.94 360 VAL B N 1
ATOM 7510 C CA . VAL B 1 360 ? 11.305 28.781 13.266 1 96.94 360 VAL B CA 1
ATOM 7511 C C . VAL B 1 360 ? 10.367 29.984 13.281 1 96.94 360 VAL B C 1
ATOM 7513 O O . VAL B 1 360 ? 9.398 30.016 14.047 1 96.94 360 VAL B O 1
ATOM 7516 N N . GLY B 1 361 ? 10.648 31.031 12.5 1 96.5 361 GLY B N 1
ATOM 7517 C CA . GLY B 1 361 ? 9.742 32.188 12.422 1 96.5 361 GLY B CA 1
ATOM 7518 C C . GLY B 1 361 ? 8.344 31.797 11.984 1 96.5 361 GLY B C 1
ATOM 7519 O O . GLY B 1 361 ? 7.355 32.219 12.594 1 96.5 361 GLY B O 1
ATOM 7520 N N . TYR B 1 362 ? 8.281 31 10.938 1 97.38 362 TYR B N 1
ATOM 7521 C CA . TYR B 1 362 ? 6.984 30.562 10.438 1 97.38 362 TYR B CA 1
ATOM 7522 C C . TYR B 1 362 ? 6.305 29.625 11.43 1 97.38 362 TYR B C 1
ATOM 7524 O O . TYR B 1 362 ? 5.078 29.625 11.562 1 97.38 362 TYR B O 1
ATOM 7532 N N . GLN B 1 363 ? 7.055 28.766 12.117 1 96.62 363 GLN B N 1
ATOM 7533 C CA . GLN B 1 363 ? 6.473 27.906 13.148 1 96.62 363 GLN B CA 1
ATOM 7534 C C . GLN B 1 363 ? 5.844 28.75 14.258 1 96.62 363 GLN B C 1
ATOM 7536 O O . GLN B 1 363 ? 4.746 28.438 14.727 1 96.62 363 GLN B O 1
ATOM 7541 N N . LEU B 1 364 ? 6.508 29.766 14.641 1 94.88 364 LEU B N 1
ATOM 7542 C CA . LEU B 1 364 ? 5.996 30.672 15.68 1 94.88 364 LEU B CA 1
ATOM 7543 C C . LEU B 1 364 ? 4.75 31.391 15.195 1 94.88 364 LEU B C 1
ATOM 7545 O O . LEU B 1 364 ? 3.846 31.688 15.984 1 94.88 364 LEU B O 1
ATOM 7549 N N . ALA B 1 365 ? 4.719 31.688 13.898 1 95.81 365 ALA B N 1
ATOM 7550 C CA . ALA B 1 365 ? 3.559 32.375 13.328 1 95.81 365 ALA B CA 1
ATOM 7551 C C . ALA B 1 365 ? 2.297 31.516 13.477 1 95.81 365 ALA B C 1
ATOM 7553 O O . ALA B 1 365 ? 1.182 32.031 13.422 1 95.81 365 ALA B O 1
ATOM 7554 N N . GLY B 1 366 ? 2.447 30.188 13.68 1 94.88 366 GLY B N 1
ATOM 7555 C CA . GLY B 1 366 ? 1.316 29.281 13.766 1 94.88 366 GLY B CA 1
ATOM 7556 C C . GLY B 1 366 ? 0.706 29.219 15.148 1 94.88 366 GLY B C 1
ATOM 7557 O O . GLY B 1 366 ? -0.273 28.5 15.367 1 94.88 366 GLY B O 1
ATOM 7558 N N . MET B 1 367 ? 1.151 29.984 16.094 1 92.25 367 MET B N 1
ATOM 7559 C CA . MET B 1 367 ? 0.605 29.984 17.453 1 92.25 367 MET B CA 1
ATOM 7560 C C . MET B 1 367 ? -0.844 30.453 17.453 1 92.25 367 MET B C 1
ATOM 7562 O O . MET B 1 367 ? -1.207 31.359 16.688 1 92.25 367 MET B O 1
ATOM 7566 N N . LYS B 1 368 ? -1.61 29.953 18.375 1 92.06 368 LYS B N 1
ATOM 7567 C CA . LYS B 1 368 ? -3.018 30.328 18.484 1 92.06 368 LYS B CA 1
ATOM 7568 C C . LYS B 1 368 ? -3.168 31.797 18.859 1 92.06 368 LYS B C 1
ATOM 7570 O O . LYS B 1 368 ? -4.137 32.438 18.469 1 92.06 368 LYS B O 1
ATOM 7575 N N . LYS B 1 369 ? -2.191 32.312 19.578 1 91.81 369 LYS B N 1
ATOM 7576 C CA . LYS B 1 369 ? -2.201 33.719 19.922 1 91.81 369 LYS B CA 1
ATOM 7577 C C . LYS B 1 369 ? -2.174 34.594 18.672 1 91.81 369 LYS B C 1
ATOM 7579 O O . LYS B 1 369 ? -2.795 35.656 18.641 1 91.81 369 LYS B O 1
ATOM 7584 N N . VAL B 1 370 ? -1.423 34.188 17.703 1 94.19 370 VAL B N 1
ATOM 7585 C CA . VAL B 1 370 ? -1.367 34.938 16.438 1 94.19 370 VAL B CA 1
ATOM 7586 C C . VAL B 1 370 ? -2.752 34.969 15.797 1 94.19 370 VAL B C 1
ATOM 7588 O O . VAL B 1 370 ? -3.199 36 15.32 1 94.19 370 VAL B O 1
ATOM 7591 N N . GLN B 1 371 ? -3.389 33.812 15.781 1 94.69 371 GLN B N 1
ATOM 7592 C CA . GLN B 1 371 ? -4.746 33.75 15.25 1 94.69 371 GLN B CA 1
ATOM 7593 C C . GLN B 1 371 ? -5.672 34.719 15.984 1 94.69 371 GLN B C 1
ATOM 7595 O O . GLN B 1 371 ? -6.465 35.438 15.359 1 94.69 371 GLN B O 1
ATOM 7600 N N . GLN B 1 372 ? -5.617 34.719 17.281 1 94.19 372 GLN B N 1
ATOM 7601 C CA . GLN B 1 372 ? -6.43 35.594 18.094 1 94.19 372 GLN B CA 1
ATOM 7602 C C . GLN B 1 372 ? -6.137 37.062 17.766 1 94.19 372 GLN B C 1
ATOM 7604 O O . GLN B 1 372 ? -7.059 37.875 17.625 1 94.19 372 GLN B O 1
ATOM 7609 N N . ILE B 1 373 ? -4.887 37.438 17.609 1 93.69 373 ILE B N 1
ATOM 7610 C CA . ILE B 1 373 ? -4.469 38.812 17.359 1 93.69 373 ILE B CA 1
ATOM 7611 C C . ILE B 1 373 ? -4.953 39.25 15.984 1 93.69 373 ILE B C 1
ATOM 7613 O O . ILE B 1 373 ? -5.336 40.406 15.797 1 93.69 373 ILE B O 1
ATOM 7617 N N . LEU B 1 374 ? -4.949 38.344 15.023 1 95 374 LEU B N 1
ATOM 7618 C CA . LEU B 1 374 ? -5.383 38.656 13.664 1 95 374 LEU B CA 1
ATOM 7619 C C . LEU B 1 374 ? -6.84 39.125 13.648 1 95 374 LEU B C 1
ATOM 7621 O O . LEU B 1 374 ? -7.262 39.812 12.734 1 95 374 LEU B O 1
ATOM 7625 N N . THR B 1 375 ? -7.625 38.719 14.656 1 94.69 375 THR B N 1
ATOM 7626 C CA . THR B 1 375 ? -9.039 39.062 14.688 1 94.69 375 THR B CA 1
ATOM 7627 C C . THR B 1 375 ? -9.227 40.5 15.195 1 94.69 375 THR B C 1
ATOM 7629 O O . THR B 1 375 ? -10.328 41.031 15.141 1 94.69 375 THR B O 1
ATOM 7632 N N . GLN B 1 376 ? -8.18 41.094 15.672 1 91.75 376 GLN B N 1
ATOM 7633 C CA . GLN B 1 376 ? -8.266 42.469 16.172 1 91.75 376 GLN B CA 1
ATOM 7634 C C . GLN B 1 376 ? -8.32 43.469 15.016 1 91.75 376 GLN B C 1
ATOM 7636 O O . GLN B 1 376 ? -7.672 43.25 13.984 1 91.75 376 GLN B O 1
ATOM 7641 N N . PRO B 1 377 ? -9.023 44.531 15.242 1 90.44 377 PRO B N 1
ATOM 7642 C CA . PRO B 1 377 ? -9.148 45.531 14.188 1 90.44 377 PRO B CA 1
ATOM 7643 C C . PRO B 1 377 ? -7.805 46.094 13.75 1 90.44 377 PRO B C 1
ATOM 7645 O O . PRO B 1 377 ? -6.957 46.406 14.586 1 90.44 377 PRO B O 1
ATOM 7648 N N . GLY B 1 378 ? -7.586 46.188 12.516 1 90.94 378 GLY B N 1
ATOM 7649 C CA . GLY B 1 378 ? -6.441 46.875 11.945 1 90.94 378 GLY B CA 1
ATOM 7650 C C . GLY B 1 378 ? -5.227 45.969 11.781 1 90.94 378 GLY B C 1
ATOM 7651 O O . GLY B 1 378 ? -4.297 46.312 11.047 1 90.94 378 GLY B O 1
ATOM 7652 N N . ILE B 1 379 ? -5.164 44.875 12.391 1 93.31 379 ILE B N 1
ATOM 7653 C CA . ILE B 1 379 ? -3.977 44.031 12.367 1 93.31 379 ILE B CA 1
ATOM 7654 C C . ILE B 1 379 ? -3.822 43.375 10.984 1 93.31 379 ILE B C 1
ATOM 7656 O O . ILE B 1 379 ? -2.723 43.375 10.43 1 93.31 379 ILE B O 1
ATOM 7660 N N . LEU B 1 380 ? -4.895 42.875 10.422 1 95.06 380 LEU B N 1
ATOM 7661 C CA . LEU B 1 380 ? -4.852 42.188 9.133 1 95.06 380 LEU B CA 1
ATOM 7662 C C . LEU B 1 380 ? -4.398 43.156 8.031 1 95.06 380 LEU B C 1
ATOM 7664 O O . LEU B 1 380 ? -3.693 42.75 7.102 1 95.06 380 LEU B O 1
ATOM 7668 N N . THR B 1 381 ? -4.766 44.406 8.086 1 94.44 381 THR B N 1
ATOM 7669 C CA . THR B 1 381 ? -4.43 45.406 7.086 1 94.44 381 THR B CA 1
ATOM 7670 C C . THR B 1 381 ? -2.922 45.625 7.043 1 94.44 381 THR B C 1
ATOM 7672 O O . THR B 1 381 ? -2.375 46 6 1 94.44 381 THR B O 1
ATOM 7675 N N . ARG B 1 382 ? -2.311 45.406 8.164 1 92.31 382 ARG B N 1
ATOM 7676 C CA . ARG B 1 382 ? -0.857 45.531 8.219 1 92.31 382 ARG B CA 1
ATOM 7677 C C . ARG B 1 382 ? -0.181 44.562 7.27 1 92.31 382 ARG B C 1
ATOM 7679 O O . ARG B 1 382 ? 0.895 44.844 6.738 1 92.31 382 ARG B O 1
ATOM 7686 N N . PHE B 1 383 ? -0.809 43.438 7.051 1 93.31 383 PHE B N 1
ATOM 7687 C CA . PHE B 1 383 ? -0.171 42.375 6.281 1 93.31 383 PHE B CA 1
ATOM 7688 C C . PHE B 1 383 ? -0.76 42.281 4.879 1 93.31 383 PHE B C 1
ATOM 7690 O O . PHE B 1 383 ? -0.098 41.844 3.949 1 93.31 383 PHE B O 1
ATOM 7697 N N . LEU B 1 384 ? -1.962 42.781 4.68 1 94.12 384 LEU B N 1
ATOM 7698 C CA . LEU B 1 384 ? -2.641 42.625 3.396 1 94.12 384 LEU B CA 1
ATOM 7699 C C . LEU B 1 384 ? -2.809 43.969 2.701 1 94.12 384 LEU B C 1
ATOM 7701 O O . LEU B 1 384 ? -3.172 44 1.524 1 94.12 384 LEU B O 1
ATOM 7705 N N . GLY B 1 385 ? -2.527 45.031 3.291 1 91.56 385 GLY B N 1
ATOM 7706 C CA . GLY B 1 385 ? -2.777 46.344 2.729 1 91.56 385 GLY B CA 1
ATOM 7707 C C . GLY B 1 385 ? -4.25 46.625 2.502 1 91.56 385 GLY B C 1
ATOM 7708 O O . GLY B 1 385 ? -5.086 46.312 3.357 1 91.56 385 GLY B O 1
ATOM 7709 N N . ASP B 1 386 ? -4.516 47.219 1.279 1 91.12 386 ASP B N 1
ATOM 7710 C CA . ASP B 1 386 ? -5.883 47.625 0.995 1 91.12 386 ASP B CA 1
ATOM 7711 C C . ASP B 1 386 ? -6.605 46.594 0.128 1 91.12 386 ASP B C 1
ATOM 7713 O O . ASP B 1 386 ? -7.547 46.938 -0.591 1 91.12 386 ASP B O 1
ATOM 7717 N N . ASP B 1 387 ? -6.129 45.406 0.131 1 94.38 387 ASP B N 1
ATOM 7718 C CA . ASP B 1 387 ? -6.797 44.344 -0.609 1 94.38 387 ASP B CA 1
ATOM 7719 C C . ASP B 1 387 ? -8.125 43.969 0.044 1 94.38 387 ASP B C 1
ATOM 7721 O O . ASP B 1 387 ? -8.211 43 0.77 1 94.38 387 ASP B O 1
ATOM 7725 N N . GLN B 1 388 ? -9.156 44.594 -0.339 1 94.62 388 GLN B N 1
ATOM 7726 C CA . GLN B 1 388 ? -10.461 44.469 0.304 1 94.62 388 GLN B CA 1
ATOM 7727 C C . GLN B 1 388 ? -11.016 43.062 0.158 1 94.62 388 GLN B C 1
ATOM 7729 O O . GLN B 1 388 ? -11.688 42.562 1.061 1 94.62 388 GLN B O 1
ATOM 7734 N N . GLN B 1 389 ? -10.75 42.531 -0.95 1 94.88 389 GLN B N 1
ATOM 7735 C CA . GLN B 1 389 ? -11.234 41.188 -1.17 1 94.88 389 GLN B CA 1
ATOM 7736 C C . GLN B 1 389 ? -10.602 40.188 -0.18 1 94.88 389 GLN B C 1
ATOM 7738 O O . GLN B 1 389 ? -11.305 39.406 0.437 1 94.88 389 GLN B O 1
ATOM 7743 N N . ALA B 1 390 ? -9.328 40.312 0.003 1 95.94 390 ALA B N 1
ATOM 7744 C CA . ALA B 1 390 ? -8.609 39.438 0.939 1 95.94 390 ALA B CA 1
ATOM 7745 C C . ALA B 1 390 ? -9.07 39.688 2.373 1 95.94 390 ALA B C 1
ATOM 7747 O O . ALA B 1 390 ? -9.312 38.719 3.123 1 95.94 390 ALA B O 1
ATOM 7748 N N . LEU B 1 391 ? -9.227 40.969 2.719 1 96.69 391 LEU B N 1
ATOM 7749 C CA . LEU B 1 391 ? -9.648 41.312 4.066 1 96.69 391 LEU B CA 1
ATOM 7750 C C . LEU B 1 391 ? -11.023 40.75 4.379 1 96.69 391 LEU B C 1
ATOM 7752 O O . LEU B 1 391 ? -11.211 40.094 5.414 1 96.69 391 LEU B O 1
ATOM 7756 N N . ASN B 1 392 ? -11.906 40.906 3.434 1 95.88 392 ASN B N 1
ATOM 7757 C CA . ASN B 1 392 ? -13.281 40.469 3.637 1 95.88 392 ASN B CA 1
ATOM 7758 C C . ASN B 1 392 ? -13.344 38.938 3.754 1 95.88 392 ASN B C 1
ATOM 7760 O O . ASN B 1 392 ? -14.062 38.406 4.605 1 95.88 392 ASN B O 1
ATOM 7764 N N . LEU B 1 393 ? -12.641 38.281 2.91 1 96.5 393 LEU B N 1
ATOM 7765 C CA . LEU B 1 393 ? -12.672 36.812 2.902 1 96.5 393 LEU B CA 1
ATOM 7766 C C . LEU B 1 393 ? -12.094 36.25 4.199 1 96.5 393 LEU B C 1
ATOM 7768 O O . LEU B 1 393 ? -12.695 35.375 4.816 1 96.5 393 LEU B O 1
ATOM 7772 N N . ILE B 1 394 ? -10.977 36.75 4.629 1 97.94 394 ILE B N 1
ATOM 7773 C CA . ILE B 1 394 ? -10.32 36.25 5.832 1 97.94 394 ILE B CA 1
ATOM 7774 C C . ILE B 1 394 ? -11.18 36.562 7.055 1 97.94 394 ILE B C 1
ATOM 7776 O O . ILE B 1 394 ? -11.422 35.688 7.895 1 97.94 394 ILE B O 1
ATOM 7780 N N . GLU B 1 395 ? -11.703 37.781 7.129 1 96.81 395 GLU B N 1
ATOM 7781 C CA . GLU B 1 395 ? -12.5 38.188 8.281 1 96.81 395 GLU B CA 1
ATOM 7782 C C . GLU B 1 395 ? -13.773 37.375 8.398 1 96.81 395 GLU B C 1
ATOM 7784 O O . GLU B 1 395 ? -14.25 37.094 9.5 1 96.81 395 GLU B O 1
ATOM 7789 N N . SER B 1 396 ? -14.258 36.969 7.277 1 95.69 396 SER B N 1
ATOM 7790 C CA . SER B 1 396 ? -15.492 36.188 7.273 1 95.69 396 SER B CA 1
ATOM 7791 C C . SER B 1 396 ? -15.289 34.812 7.926 1 95.69 396 SER B C 1
ATOM 7793 O O . SER B 1 396 ? -16.266 34.156 8.305 1 95.69 396 SER B O 1
ATOM 7795 N N . THR B 1 397 ? -14.055 34.375 8.07 1 97.56 397 THR B N 1
ATOM 7796 C CA . THR B 1 397 ? -13.789 33.031 8.625 1 97.56 397 THR B CA 1
ATOM 7797 C C . THR B 1 397 ? -13.547 33.125 10.125 1 97.56 397 THR B C 1
ATOM 7799 O O . THR B 1 397 ? -13.375 32.094 10.797 1 97.56 397 THR B O 1
ATOM 7802 N N . PHE B 1 398 ? -13.531 34.312 10.711 1 96.62 398 PHE B N 1
ATOM 7803 C CA . PHE B 1 398 ? -13.156 34.5 12.102 1 96.62 398 PHE B CA 1
ATOM 7804 C C . PHE B 1 398 ? -14.289 34.094 13.031 1 96.62 398 PHE B C 1
ATOM 7806 O O . PHE B 1 398 ? -15.469 34.219 12.688 1 96.62 398 PHE B O 1
ATOM 7813 N N . MET B 1 399 ? -13.914 33.531 14.102 1 94.06 399 MET B N 1
ATOM 7814 C CA . MET B 1 399 ? -14.75 33.438 15.297 1 94.06 399 MET B CA 1
ATOM 7815 C C . MET B 1 399 ? -14.289 34.406 16.359 1 94.06 399 MET B C 1
ATOM 7817 O O . MET B 1 399 ? -13.141 34.844 16.359 1 94.06 399 MET B O 1
ATOM 7821 N N . ARG B 1 400 ? -15.164 34.75 17.219 1 92.81 400 ARG B N 1
ATOM 7822 C CA . ARG B 1 400 ? -14.773 35.656 18.297 1 92.81 400 ARG B CA 1
ATOM 7823 C C . ARG B 1 400 ? -13.773 35 19.219 1 92.81 400 ARG B C 1
ATOM 7825 O O . ARG B 1 400 ? -13.969 33.844 19.656 1 92.81 400 ARG B O 1
ATOM 7832 N N . MET B 1 401 ? -12.695 35.719 19.453 1 94.25 401 MET B N 1
ATOM 7833 C CA . MET B 1 401 ? -11.641 35.219 20.328 1 94.25 401 MET B CA 1
ATOM 7834 C C . MET B 1 401 ? -11.188 36.312 21.312 1 94.25 401 MET B C 1
ATOM 7836 O O . MET B 1 401 ? -11.266 37.5 21 1 94.25 401 MET B O 1
ATOM 7840 N N . TYR B 1 402 ? -10.766 35.844 22.453 1 92.06 402 TYR B N 1
ATOM 7841 C CA . TYR B 1 402 ? -10.336 36.75 23.516 1 92.06 402 TYR B CA 1
ATOM 7842 C C . TYR B 1 402 ? -9 36.312 24.109 1 92.06 402 TYR B C 1
ATOM 7844 O O . TYR B 1 402 ? -8.695 35.125 24.125 1 92.06 402 TYR B O 1
ATOM 7852 N N . SER B 1 403 ? -8.25 37.281 24.484 1 89.5 403 SER B N 1
ATOM 7853 C CA . SER B 1 403 ? -7.008 37 25.203 1 89.5 403 SER B CA 1
ATOM 7854 C C . SER B 1 403 ? -7.133 37.406 26.672 1 89.5 403 SER B C 1
ATOM 7856 O O . SER B 1 403 ? -8.062 38.125 27.062 1 89.5 403 SER B O 1
ATOM 7858 N N . PHE B 1 404 ? -6.23 37 27.453 1 87.06 404 PHE B N 1
ATOM 7859 C CA . PHE B 1 404 ? -6.219 37.312 28.875 1 87.06 404 PHE B CA 1
ATOM 7860 C C . PHE B 1 404 ? -5.109 38.281 29.219 1 87.06 404 PHE B C 1
ATOM 7862 O O . PHE B 1 404 ? -4.645 38.344 30.359 1 87.06 404 PHE B O 1
ATOM 7869 N N . ASP B 1 405 ? -4.703 39.062 28.297 1 81.12 405 ASP B N 1
ATOM 7870 C CA . ASP B 1 405 ? -3.521 39.906 28.422 1 81.12 405 ASP B CA 1
ATOM 7871 C C . ASP B 1 405 ? -3.793 41.094 29.344 1 81.12 405 ASP B C 1
ATOM 7873 O O . ASP B 1 405 ? -2.971 41.406 30.203 1 81.12 405 ASP B O 1
ATOM 7877 N N . SER B 1 406 ? -4.867 41.781 29.203 1 79.19 406 SER B N 1
ATOM 7878 C CA . SER B 1 406 ? -5.086 43.031 29.906 1 79.19 406 SER B CA 1
ATOM 7879 C C . SER B 1 406 ? -5.863 42.812 31.203 1 79.19 406 SER B C 1
ATOM 7881 O O . SER B 1 406 ? -5.453 43.281 32.281 1 79.19 406 SER B O 1
ATOM 7883 N N . ASP B 1 407 ? -6.984 42.156 31.125 1 84.12 407 ASP B N 1
ATOM 7884 C CA . ASP B 1 407 ? -7.84 41.938 32.281 1 84.12 407 ASP B CA 1
ATOM 7885 C C . ASP B 1 407 ? -8.453 40.562 32.281 1 84.12 407 ASP B C 1
ATOM 7887 O O . ASP B 1 407 ? -9.641 40.375 31.984 1 84.12 407 ASP B O 1
ATOM 7891 N N . PRO B 1 408 ? -7.637 39.656 32.781 1 87.5 408 PRO B N 1
ATOM 7892 C CA . PRO B 1 408 ? -8.117 38.25 32.75 1 87.5 408 PRO B CA 1
ATOM 7893 C C . PRO B 1 408 ? -9.422 38.094 33.531 1 87.5 408 PRO B C 1
ATOM 7895 O O . PRO B 1 408 ? -10.297 37.312 33.125 1 87.5 408 PRO B O 1
ATOM 7898 N N . GLN B 1 409 ? -9.531 38.812 34.625 1 86.38 409 GLN B N 1
ATOM 7899 C CA . GLN B 1 409 ? -10.734 38.688 35.438 1 86.38 409 GLN B CA 1
ATOM 7900 C C . GLN B 1 409 ? -11.969 39.188 34.688 1 86.38 409 GLN B C 1
ATOM 7902 O O . GLN B 1 409 ? -13.039 38.562 34.781 1 86.38 409 GLN B O 1
ATOM 7907 N N . GLN B 1 410 ? -11.852 40.188 34.031 1 89.12 410 GLN B N 1
ATOM 7908 C CA . GLN B 1 410 ? -12.969 40.719 33.281 1 89.12 410 GLN B CA 1
ATOM 7909 C C . GLN B 1 410 ? -13.422 39.75 32.188 1 89.12 410 GLN B C 1
ATOM 7911 O O . GLN B 1 410 ? -14.625 39.562 31.969 1 89.12 410 GLN B O 1
ATOM 7916 N N . VAL B 1 411 ? -12.461 39.125 31.516 1 90.56 411 VAL B N 1
ATOM 7917 C CA . VAL B 1 411 ? -12.773 38.156 30.484 1 90.56 411 VAL B CA 1
ATOM 7918 C C . VAL B 1 411 ? -13.523 36.969 31.078 1 90.56 411 VAL B C 1
ATOM 7920 O O . VAL B 1 411 ? -14.523 36.531 30.531 1 90.56 411 VAL B O 1
ATOM 7923 N N . LEU B 1 412 ? -13.047 36.531 32.219 1 88.75 412 LEU B N 1
ATOM 7924 C CA . LEU B 1 412 ? -13.703 35.406 32.906 1 88.75 412 LEU B CA 1
ATOM 7925 C C . LEU B 1 412 ? -15.109 35.781 33.344 1 88.75 412 LEU B C 1
ATOM 7927 O O . LEU B 1 412 ? -16.062 35.031 33.125 1 88.75 412 LEU B O 1
ATOM 7931 N N . ASP B 1 413 ? -15.242 36.906 33.906 1 88.19 413 ASP B N 1
ATOM 7932 C CA . ASP B 1 413 ? -16.531 37.344 34.406 1 88.19 413 ASP B CA 1
ATOM 7933 C C . ASP B 1 413 ? -17.531 37.531 33.281 1 88.19 413 ASP B C 1
ATOM 7935 O O . ASP B 1 413 ? -18.703 37.188 33.406 1 88.19 413 ASP B O 1
ATOM 7939 N N . THR B 1 414 ? -17.047 38.094 32.25 1 88.62 414 THR B N 1
ATOM 7940 C CA . THR B 1 414 ? -17.906 38.469 31.156 1 88.62 414 THR B CA 1
ATOM 7941 C C . THR B 1 414 ? -18.328 37.25 30.359 1 88.62 414 THR B C 1
ATOM 7943 O O . THR B 1 414 ? -19.484 37.156 29.922 1 88.62 414 THR B O 1
ATOM 7946 N N . HIS B 1 415 ? -17.422 36.312 30.188 1 89 415 HIS B N 1
ATOM 7947 C CA . HIS B 1 415 ? -17.688 35.312 29.188 1 89 415 HIS B CA 1
ATOM 7948 C C . HIS B 1 415 ? -17.859 33.938 29.828 1 89 415 HIS B C 1
ATOM 7950 O O . HIS B 1 415 ? -18.469 33.031 29.25 1 89 415 HIS B O 1
ATOM 7956 N N . ILE B 1 416 ? -17.359 33.781 30.984 1 87 416 ILE B N 1
ATOM 7957 C CA . ILE B 1 416 ? -17.391 32.438 31.594 1 87 416 ILE B CA 1
ATOM 7958 C C . ILE B 1 416 ? -18.375 32.438 32.75 1 87 416 ILE B C 1
ATOM 7960 O O . ILE B 1 416 ? -19.266 31.594 32.812 1 87 416 ILE B O 1
ATOM 7964 N N . PHE B 1 417 ? -18.312 33.406 33.688 1 81.94 417 PHE B N 1
ATOM 7965 C CA . PHE B 1 417 ? -19.047 33.312 34.938 1 81.94 417 PHE B CA 1
ATOM 7966 C C . PHE B 1 417 ? -20.422 33.969 34.781 1 81.94 417 PHE B C 1
ATOM 7968 O O . PHE B 1 417 ? -21.344 33.688 35.562 1 81.94 417 PHE B O 1
ATOM 7975 N N . THR B 1 418 ? -20.625 35 34.031 1 67.88 418 THR B N 1
ATOM 7976 C CA . THR B 1 418 ? -21.922 35.656 33.875 1 67.88 418 THR B CA 1
ATOM 7977 C C . THR B 1 418 ? -22.969 34.656 33.375 1 67.88 418 THR B C 1
ATOM 7979 O O . THR B 1 418 ? -24.156 34.812 33.625 1 67.88 418 THR B O 1
ATOM 7982 N N . SER B 1 419 ? -22.625 33.844 32.531 1 54.66 419 SER B N 1
ATOM 7983 C CA . SER B 1 419 ? -23.641 33 31.891 1 54.66 419 SER B CA 1
ATOM 7984 C C . SER B 1 419 ? -24.391 32.188 32.906 1 54.66 419 SER B C 1
ATOM 7986 O O . SER B 1 419 ? -25.391 31.547 32.594 1 54.66 419 SER B O 1
ATOM 7988 N N . ASN B 1 420 ? -23.906 32.062 34.156 1 50.69 420 ASN B N 1
ATOM 7989 C CA . ASN B 1 420 ? -24.516 31.203 35.188 1 50.69 420 ASN B CA 1
ATOM 7990 C C . ASN B 1 420 ? -25.688 31.891 35.844 1 50.69 420 ASN B C 1
ATOM 7992 O O . ASN B 1 420 ? -26.359 31.281 36.688 1 50.69 420 ASN B O 1
ATOM 7996 N N . LYS B 1 421 ? -25.875 33.188 35.75 1 45.47 421 LYS B N 1
ATOM 7997 C CA . LYS B 1 421 ? -26.875 33.75 36.625 1 45.47 421 LYS B CA 1
ATOM 7998 C C . LYS B 1 421 ? -28.281 33.25 36.281 1 45.47 421 LYS B C 1
ATOM 8000 O O . LYS B 1 421 ? -29.219 33.438 37.062 1 45.47 421 LYS B O 1
ATOM 8005 N N . ASP B 1 422 ? -28.688 33.406 35.156 1 42.06 422 ASP B N 1
ATOM 8006 C CA . ASP B 1 422 ? -30.125 33.188 35 1 42.06 422 ASP B CA 1
ATOM 8007 C C . ASP B 1 422 ? -30.5 31.719 35.125 1 42.06 422 ASP B C 1
ATOM 8009 O O . ASP B 1 422 ? -31.594 31.312 34.75 1 42.06 422 ASP B O 1
ATOM 8013 N N . GLY B 1 423 ? -29.938 30.906 36.062 1 42.31 423 GLY B N 1
ATOM 8014 C CA . GLY B 1 423 ? -30.406 29.578 36.375 1 42.31 423 GLY B CA 1
ATOM 8015 C C . GLY B 1 423 ? -30.312 28.625 35.219 1 42.31 423 GLY B C 1
ATOM 8016 O O . GLY B 1 423 ? -30.719 27.453 35.312 1 42.31 423 GLY B O 1
ATOM 8017 N N . ALA B 1 424 ? -30.562 29.062 34 1 42.59 424 ALA B N 1
ATOM 8018 C CA . ALA B 1 424 ? -30.625 28.141 32.875 1 42.59 424 ALA B CA 1
ATOM 8019 C C . ALA B 1 424 ? -29.328 27.359 32.719 1 42.59 424 ALA B C 1
ATOM 8021 O O . ALA B 1 424 ? -28.25 27.844 33.062 1 42.59 424 ALA B O 1
ATOM 8022 N N . GLU B 1 425 ? -29.406 26.109 32.781 1 45.81 425 GLU B N 1
ATOM 8023 C CA . GLU B 1 425 ? -28.297 25.203 32.469 1 45.81 425 GLU B CA 1
ATOM 8024 C C . GLU B 1 425 ? -27.25 25.906 31.594 1 45.81 425 GLU B C 1
ATOM 8026 O O . GLU B 1 425 ? -27.531 26.234 30.438 1 45.81 425 GLU B O 1
ATOM 8031 N N . ASN B 1 426 ? -26.562 26.844 32.062 1 51.31 426 ASN B N 1
ATOM 8032 C CA . ASN B 1 426 ? -25.594 27.75 31.5 1 51.31 426 ASN B CA 1
ATOM 8033 C C . ASN B 1 426 ? -24.578 27.016 30.625 1 51.31 426 ASN B C 1
ATOM 8035 O O . ASN B 1 426 ? -23.766 26.234 31.125 1 51.31 426 ASN B O 1
ATOM 8039 N N . ASN B 1 427 ? -24.906 26.734 29.375 1 71.31 427 ASN B N 1
ATOM 8040 C CA . ASN B 1 427 ? -24 26.203 28.375 1 71.31 427 ASN B CA 1
ATOM 8041 C C . ASN B 1 427 ? -22.906 27.188 28.016 1 71.31 427 ASN B C 1
ATOM 8043 O O . ASN B 1 427 ? -23.188 28.297 27.562 1 71.31 427 ASN B O 1
ATOM 8047 N N . VAL B 1 428 ? -21.734 27.219 28.641 1 80.5 428 VAL B N 1
ATOM 8048 C CA . VAL B 1 428 ? -20.547 28 28.312 1 80.5 428 VAL B CA 1
ATOM 8049 C C . VAL B 1 428 ? -20.094 27.688 26.891 1 80.5 428 VAL B C 1
ATOM 8051 O O . VAL B 1 428 ? -19.453 26.656 26.656 1 80.5 428 VAL B O 1
ATOM 8054 N N . PRO B 1 429 ? -20.453 28.578 25.984 1 88.94 429 PRO B N 1
ATOM 8055 C CA . PRO B 1 429 ? -20.141 28.297 24.578 1 88.94 429 PRO B CA 1
ATOM 8056 C C . PRO B 1 429 ? -18.719 28.703 24.188 1 88.94 429 PRO B C 1
ATOM 8058 O O . PRO B 1 429 ? -18.531 29.359 23.156 1 88.94 429 PRO B O 1
ATOM 8061 N N . PHE B 1 430 ? -17.75 28.359 25.078 1 92.38 430 PHE B N 1
ATOM 8062 C CA . PHE B 1 430 ? -16.375 28.766 24.828 1 92.38 430 PHE B CA 1
ATOM 8063 C C . PHE B 1 430 ? -15.438 27.578 24.984 1 92.38 430 PHE B C 1
ATOM 8065 O O . PHE B 1 430 ? -15.781 26.578 25.609 1 92.38 430 PHE B O 1
ATOM 8072 N N . VAL B 1 431 ? -14.32 27.672 24.375 1 91.81 431 VAL B N 1
ATOM 8073 C CA . VAL B 1 431 ? -13.227 26.719 24.516 1 91.81 431 VAL B CA 1
ATOM 8074 C C . VAL B 1 431 ? -11.938 27.469 24.844 1 91.81 431 VAL B C 1
ATOM 8076 O O . VAL B 1 431 ? -11.664 28.531 24.266 1 91.81 431 VAL B O 1
ATOM 8079 N N . LEU B 1 432 ? -11.273 27.016 25.859 1 91.75 432 LEU B N 1
ATOM 8080 C CA . LEU B 1 432 ? -9.945 27.516 26.219 1 91.75 432 LEU B CA 1
ATOM 8081 C C . LEU B 1 432 ? -8.859 26.688 25.562 1 91.75 432 LEU B C 1
ATOM 8083 O O . LEU B 1 432 ? -8.773 25.469 25.766 1 91.75 432 LEU B O 1
ATOM 8087 N N . LYS B 1 433 ? -8.062 27.328 24.656 1 89.44 433 LYS B N 1
ATOM 8088 C CA . LYS B 1 433 ? -7.07 26.625 23.859 1 89.44 433 LYS B CA 1
ATOM 8089 C C . LYS B 1 433 ? -5.656 27.078 24.219 1 89.44 433 LYS B C 1
ATOM 8091 O O . LYS B 1 433 ? -5.355 28.266 24.203 1 89.44 433 LYS B O 1
ATOM 8096 N N . PRO B 1 434 ? -4.762 26.125 24.484 1 86 434 PRO B N 1
ATOM 8097 C CA . PRO B 1 434 ? -3.355 26.484 24.703 1 86 434 PRO B CA 1
ATOM 8098 C C . PRO B 1 434 ? -2.611 26.734 23.391 1 86 434 PRO B C 1
ATOM 8100 O O . PRO B 1 434 ? -3.16 26.484 22.312 1 86 434 PRO B O 1
ATOM 8103 N N . GLN B 1 435 ? -1.375 27.141 23.406 1 78.62 435 GLN B N 1
ATOM 8104 C CA . GLN B 1 435 ? -0.606 27.547 22.234 1 78.62 435 GLN B CA 1
ATOM 8105 C C . GLN B 1 435 ? -0.069 26.328 21.484 1 78.62 435 GLN B C 1
ATOM 8107 O O . GLN B 1 435 ? 0.199 26.406 20.281 1 78.62 435 GLN B O 1
ATOM 8112 N N . ARG B 1 436 ? 0.05 25.25 22.188 1 66.81 436 ARG B N 1
ATOM 8113 C CA . ARG B 1 436 ? 0.738 24.094 21.609 1 66.81 436 ARG B CA 1
ATOM 8114 C C . ARG B 1 436 ? -0.155 23.359 20.625 1 66.81 436 ARG B C 1
ATOM 8116 O O . ARG B 1 436 ? -1.38 23.5 20.656 1 66.81 436 ARG B O 1
ATOM 8123 N N . GLU B 1 437 ? 0.684 22.938 19.516 1 61.75 437 GLU B N 1
ATOM 8124 C CA . GLU B 1 437 ? 0.024 22.031 18.578 1 61.75 437 GLU B CA 1
ATOM 8125 C C . GLU B 1 437 ? -0.045 20.609 19.125 1 61.75 437 GLU B C 1
ATOM 8127 O O . GLU B 1 437 ? 0.532 20.312 20.172 1 61.75 437 GLU B O 1
ATOM 8132 N N . GLY B 1 438 ? -0.732 19.656 18.562 1 54.5 438 GLY B N 1
ATOM 8133 C CA . GLY B 1 438 ? -0.735 18.234 18.875 1 54.5 438 GLY B CA 1
ATOM 8134 C C . GLY B 1 438 ? -2.029 17.766 19.516 1 54.5 438 GLY B C 1
ATOM 8135 O O . GLY B 1 438 ? -2.576 18.438 20.391 1 54.5 438 GLY B O 1
ATOM 8136 N N . GLY B 1 439 ? -2.857 17.25 18.828 1 54.53 439 GLY B N 1
ATOM 8137 C CA . GLY B 1 439 ? -4.047 16.516 19.234 1 54.53 439 GLY B CA 1
ATOM 8138 C C . GLY B 1 439 ? -3.926 15.906 20.609 1 54.53 439 GLY B C 1
ATOM 8139 O O . GLY B 1 439 ? -2.838 15.867 21.188 1 54.53 439 GLY B O 1
ATOM 8140 N N . GLY B 1 440 ? -4.672 16.094 21.766 1 53.47 440 GLY B N 1
ATOM 8141 C CA . GLY B 1 440 ? -4.43 15.273 22.938 1 53.47 440 GLY B CA 1
ATOM 8142 C C . GLY B 1 440 ? -5.145 15.789 24.172 1 53.47 440 GLY B C 1
ATOM 8143 O O . GLY B 1 440 ? -4.691 15.57 25.297 1 53.47 440 GLY B O 1
ATOM 8144 N N . GLY B 1 441 ? -6.094 16.453 23.75 1 59.78 441 GLY B N 1
ATOM 8145 C CA . GLY B 1 441 ? -6.957 16.688 24.891 1 59.78 441 GLY B CA 1
ATOM 8146 C C . GLY B 1 441 ? -6.531 17.891 25.719 1 59.78 441 GLY B C 1
ATOM 8147 O O . GLY B 1 441 ? -6.734 17.922 26.938 1 59.78 441 GLY B O 1
ATOM 8148 N N . PHE B 1 442 ? -5.945 18.844 25.062 1 74.31 442 PHE B N 1
ATOM 8149 C CA . PHE B 1 442 ? -5.453 19.953 25.875 1 74.31 442 PHE B CA 1
ATOM 8150 C C . PHE B 1 442 ? -6.449 21.109 25.891 1 74.31 442 PHE B C 1
ATOM 8152 O O . PHE B 1 442 ? -6.344 22.016 26.703 1 74.31 442 PHE B O 1
ATOM 8159 N N . ASN B 1 443 ? -7.332 21.094 25 1 84.44 443 ASN B N 1
ATOM 8160 C CA . ASN B 1 443 ? -8.383 22.109 25.016 1 84.44 443 ASN B CA 1
ATOM 8161 C C . ASN B 1 443 ? -9.359 21.891 26.172 1 84.44 443 ASN B C 1
ATOM 8163 O O . ASN B 1 443 ? -9.625 20.75 26.547 1 84.44 443 ASN B O 1
ATOM 8167 N N . ILE B 1 444 ? -9.828 22.938 26.781 1 88.12 444 ILE B N 1
ATOM 8168 C CA . ILE B 1 444 ? -10.812 22.891 27.859 1 88.12 444 ILE B CA 1
ATOM 8169 C C . ILE B 1 444 ? -12.125 23.516 27.391 1 88.12 444 ILE B C 1
ATOM 8171 O O . ILE B 1 444 ? -12.164 24.656 26.953 1 88.12 444 ILE B O 1
ATOM 8175 N N . TYR B 1 445 ? -13.203 22.703 27.562 1 87.81 445 TYR B N 1
ATOM 8176 C CA . TYR B 1 445 ? -14.445 23.109 26.922 1 87.81 445 TYR B CA 1
ATOM 8177 C C . TYR B 1 445 ? -15.508 23.453 27.953 1 87.81 445 TYR B C 1
ATOM 8179 O O . TYR B 1 445 ? -15.617 22.781 28.984 1 87.81 445 TYR B O 1
ATOM 8187 N N . GLY B 1 446 ? -16.281 24.531 27.672 1 86.69 446 GLY B N 1
ATOM 8188 C CA . GLY B 1 446 ? -17.516 24.812 28.359 1 86.69 446 GLY B CA 1
ATOM 8189 C C . GLY B 1 446 ? -17.344 24.953 29.859 1 86.69 446 GLY B C 1
ATOM 8190 O O . GLY B 1 446 ? -16.484 25.719 30.328 1 86.69 446 GLY B O 1
ATOM 8191 N N . LYS B 1 447 ? -18.078 24.078 30.547 1 85.44 447 LYS B N 1
ATOM 8192 C CA . LYS B 1 447 ? -18.109 24.141 32 1 85.44 447 LYS B CA 1
ATOM 8193 C C . LYS B 1 447 ? -16.781 23.719 32.625 1 85.44 447 LYS B C 1
ATOM 8195 O O . LYS B 1 447 ? -16.453 24.109 33.75 1 85.44 447 LYS B O 1
ATOM 8200 N N . ASP B 1 448 ? -16.094 23 31.828 1 89.19 448 ASP B N 1
ATOM 8201 C CA . ASP B 1 448 ? -14.797 22.547 32.344 1 89.19 448 ASP B CA 1
ATOM 8202 C C . ASP B 1 448 ? -13.828 23.719 32.5 1 89.19 448 ASP B C 1
ATOM 8204 O O . ASP B 1 448 ? -12.852 23.609 33.25 1 89.19 448 ASP B O 1
ATOM 8208 N N . ILE B 1 449 ? -14.117 24.844 31.844 1 90.38 449 ILE B N 1
ATOM 8209 C CA . ILE B 1 449 ? -13.297 26.047 32.031 1 90.38 449 ILE B CA 1
ATOM 8210 C C . ILE B 1 449 ? -13.461 26.594 33.438 1 90.38 449 ILE B C 1
ATOM 8212 O O . ILE B 1 449 ? -12.484 26.969 34.094 1 90.38 449 ILE B O 1
ATOM 8216 N N . GLU B 1 450 ? -14.672 26.578 33.875 1 88.12 450 GLU B N 1
ATOM 8217 C CA . GLU B 1 450 ? -14.938 27.031 35.219 1 88.12 450 GLU B CA 1
ATOM 8218 C C . GLU B 1 450 ? -14.219 26.156 36.25 1 88.12 450 GLU B C 1
ATOM 8220 O O . GLU B 1 450 ? -13.641 26.672 37.219 1 88.12 450 GLU B O 1
ATOM 8225 N N . LYS B 1 451 ? -14.336 24.938 35.969 1 89.88 451 LYS B N 1
ATOM 8226 C CA . LYS B 1 451 ? -13.672 24 36.875 1 89.88 451 LYS B CA 1
ATOM 8227 C C . LYS B 1 451 ? -12.164 24.219 36.906 1 89.88 451 LYS B C 1
ATOM 8229 O O . LYS B 1 451 ? -11.523 24.109 37.938 1 89.88 451 LYS B O 1
ATOM 8234 N N . PHE B 1 452 ? -11.688 24.422 35.781 1 90.06 452 PHE B N 1
ATOM 8235 C CA . PHE B 1 452 ? -10.258 24.656 35.625 1 90.06 452 PHE B CA 1
ATOM 8236 C C . PHE B 1 452 ? -9.828 25.891 36.438 1 90.06 452 PHE B C 1
ATOM 8238 O O . PHE B 1 452 ? -8.844 25.844 37.156 1 90.06 452 PHE B O 1
ATOM 8245 N N . VAL B 1 453 ? -10.57 26.938 36.344 1 88.56 453 VAL B N 1
ATOM 8246 C CA . VAL B 1 453 ? -10.266 28.188 37 1 88.56 453 VAL B CA 1
ATOM 8247 C C . VAL B 1 453 ? -10.406 28 38.531 1 88.56 453 VAL B C 1
ATOM 8249 O O . VAL B 1 453 ? -9.547 28.453 39.281 1 88.56 453 VAL B O 1
ATOM 8252 N N . ALA B 1 454 ? -11.414 27.328 38.875 1 85.56 454 ALA B N 1
ATOM 8253 C CA . ALA B 1 454 ? -11.672 27.094 40.281 1 85.56 454 ALA B CA 1
ATOM 8254 C C . ALA B 1 454 ? -10.562 26.25 40.906 1 85.56 454 ALA B C 1
ATOM 8256 O O . ALA B 1 454 ? -10.109 26.516 42 1 85.56 454 ALA B O 1
ATOM 8257 N N . LYS B 1 455 ? -10.273 25.25 40.188 1 86.31 455 LYS B N 1
ATOM 8258 C CA . LYS B 1 455 ? -9.227 24.359 40.656 1 86.31 455 LYS B CA 1
ATOM 8259 C C . LYS B 1 455 ? -7.902 25.109 40.844 1 86.31 455 LYS B C 1
ATOM 8261 O O . LYS B 1 455 ? -7.195 24.906 41.812 1 86.31 455 LYS B O 1
ATOM 8266 N N . TYR B 1 456 ? -7.645 25.844 39.906 1 84.62 456 TYR B N 1
ATOM 8267 C CA . TYR B 1 456 ? -6.387 26.578 39.969 1 84.62 456 TYR B CA 1
ATOM 8268 C C . TYR B 1 456 ? -6.398 27.578 41.125 1 84.62 456 TYR B C 1
ATOM 8270 O O . TYR B 1 456 ? -5.391 27.75 41.812 1 84.62 456 TYR B O 1
ATOM 8278 N N . ARG B 1 457 ? -7.488 28.266 41.344 1 82.19 457 ARG B N 1
ATOM 8279 C CA . ARG B 1 457 ? -7.629 29.219 42.438 1 82.19 457 ARG B CA 1
ATOM 8280 C C . ARG B 1 457 ? -7.5 28.531 43.812 1 82.19 457 ARG B C 1
ATOM 8282 O O . ARG B 1 457 ? -6.918 29.078 44.75 1 82.19 457 ARG B O 1
ATOM 8289 N N . GLN B 1 458 ? -8.094 27.422 43.875 1 80.44 458 GLN B N 1
ATOM 8290 C CA . GLN B 1 458 ? -8.031 26.656 45.125 1 80.44 458 GLN B CA 1
ATOM 8291 C C . GLN B 1 458 ? -6.602 26.234 45.438 1 80.44 458 GLN B C 1
ATOM 8293 O O . GLN B 1 458 ? -6.168 26.281 46.594 1 80.44 458 GLN B O 1
ATOM 8298 N N . GLN B 1 459 ? -5.957 25.734 44.469 1 78 459 GLN B N 1
ATOM 8299 C CA . GLN B 1 459 ? -4.605 25.219 44.656 1 78 459 GLN B CA 1
ATOM 8300 C C . GLN B 1 459 ? -3.609 26.344 44.906 1 78 459 GLN B C 1
ATOM 8302 O O . GLN B 1 459 ? -2.562 26.141 45.531 1 78 459 GLN B O 1
ATOM 8307 N N . ASN B 1 460 ? -4.012 27.484 44.406 1 72.06 460 ASN B N 1
ATOM 8308 C CA . ASN B 1 460 ? -3.109 28.625 44.531 1 72.06 460 ASN B CA 1
ATOM 8309 C C . ASN B 1 460 ? -3.775 29.797 45.219 1 72.06 460 ASN B C 1
ATOM 8311 O O . ASN B 1 460 ? -3.666 30.938 44.781 1 72.06 460 ASN B O 1
ATOM 8315 N N . SER B 1 461 ? -4.465 29.594 46.25 1 67 461 SER B N 1
ATOM 8316 C CA . SER B 1 461 ? -5.328 30.547 46.938 1 67 461 SER B CA 1
ATOM 8317 C C . SER B 1 461 ? -4.57 31.812 47.281 1 67 461 SER B C 1
ATOM 8319 O O . SER B 1 461 ? -5.141 32.906 47.25 1 67 461 SER B O 1
ATOM 8321 N N . ASP B 1 462 ? -3.354 31.719 47.594 1 66.38 462 ASP B N 1
ATOM 8322 C CA . ASP B 1 462 ? -2.568 32.875 48.031 1 66.38 462 ASP B CA 1
ATOM 8323 C C . ASP B 1 462 ? -1.924 33.594 46.844 1 66.38 462 ASP B C 1
ATOM 8325 O O . ASP B 1 462 ? -1.322 34.656 47 1 66.38 462 ASP B O 1
ATOM 8329 N N . ARG B 1 463 ? -2.188 32.969 45.562 1 64.94 463 ARG B N 1
ATOM 8330 C CA . ARG B 1 463 ? -1.46 33.531 44.438 1 64.94 463 ARG B CA 1
ATOM 8331 C C . ARG B 1 463 ? -2.369 33.688 43.219 1 64.94 463 ARG B C 1
ATOM 8333 O O . ARG B 1 463 ? -2.191 33.031 42.219 1 64.94 463 ARG B O 1
ATOM 8340 N N . GLN B 1 464 ? -3.277 34.594 43.406 1 63.31 464 GLN B N 1
ATOM 8341 C CA . GLN B 1 464 ? -4.176 34.906 42.281 1 63.31 464 GLN B CA 1
ATOM 8342 C C . GLN B 1 464 ? -3.395 35.312 41.031 1 63.31 464 GLN B C 1
ATOM 8344 O O . GLN B 1 464 ? -3.832 35.031 39.906 1 63.31 464 GLN B O 1
ATOM 8349 N N . ASP B 1 465 ? -2.408 35.719 41.281 1 74.06 465 ASP B N 1
ATOM 8350 C CA . ASP B 1 465 ? -1.509 36.156 40.219 1 74.06 465 ASP B CA 1
ATOM 8351 C C . ASP B 1 465 ? -1.02 34.938 39.406 1 74.06 465 ASP B C 1
ATOM 8353 O O . ASP B 1 465 ? -0.768 35.062 38.188 1 74.06 465 ASP B O 1
ATOM 8357 N N . GLU B 1 466 ? -1.056 33.875 39.969 1 78.12 466 GLU B N 1
ATOM 8358 C CA . GLU B 1 466 ? -0.583 32.656 39.281 1 78.12 466 GLU B CA 1
ATOM 8359 C C . GLU B 1 466 ? -1.589 32.219 38.219 1 78.12 466 GLU B C 1
ATOM 8361 O O . GLU B 1 466 ? -1.203 31.75 37.156 1 78.12 466 GLU B O 1
ATOM 8366 N N . LEU B 1 467 ? -2.811 32.25 38.562 1 82.44 467 LEU B N 1
ATOM 8367 C CA . LEU B 1 467 ? -3.846 31.906 37.594 1 82.44 467 LEU B CA 1
ATOM 8368 C C . LEU B 1 467 ? -3.748 32.781 36.344 1 82.44 467 LEU B C 1
ATOM 8370 O O . LEU B 1 467 ? -3.857 32.281 35.219 1 82.44 467 LEU B O 1
ATOM 8374 N N . TYR B 1 468 ? -3.551 34.031 36.562 1 79.62 468 TYR B N 1
ATOM 8375 C CA . TYR B 1 468 ? -3.488 34.969 35.469 1 79.62 468 TYR B CA 1
ATOM 8376 C C . TYR B 1 468 ? -2.266 34.688 34.594 1 79.62 468 TYR B C 1
ATOM 8378 O O . TYR B 1 468 ? -2.326 34.844 33.375 1 79.62 468 TYR B O 1
ATOM 8386 N N . HIS B 1 469 ? -1.261 34.281 35.219 1 79.69 469 HIS B N 1
ATOM 8387 C CA . HIS B 1 469 ? -0.057 33.906 34.469 1 79.69 469 HIS B CA 1
ATOM 8388 C C . HIS B 1 469 ? -0.305 32.688 33.594 1 79.69 469 HIS B C 1
ATOM 8390 O O . HIS B 1 469 ? 0.146 32.656 32.438 1 79.69 469 HIS B O 1
ATOM 8396 N N . VAL B 1 470 ? -1.042 31.797 34.094 1 81.94 470 VAL B N 1
ATOM 8397 C CA . VAL B 1 470 ? -1.341 30.578 33.344 1 81.94 470 VAL B CA 1
ATOM 8398 C C . VAL B 1 470 ? -2.297 30.891 32.188 1 81.94 470 VAL B C 1
ATOM 8400 O O . VAL B 1 470 ? -2.127 30.391 31.078 1 81.94 470 VAL B O 1
ATOM 8403 N N . LEU B 1 471 ? -3.238 31.719 32.469 1 86.81 471 LEU B N 1
ATOM 8404 C CA . LEU B 1 471 ? -4.27 32.031 31.484 1 86.81 471 LEU B CA 1
ATOM 8405 C C . LEU B 1 471 ? -3.686 32.812 30.297 1 86.81 471 LEU B C 1
ATOM 8407 O O . LEU B 1 471 ? -4.215 32.75 29.188 1 86.81 471 LEU B O 1
ATOM 8411 N N . LYS B 1 472 ? -2.607 33.469 30.484 1 83.38 472 LYS B N 1
ATOM 8412 C CA . LYS B 1 472 ? -1.951 34.219 29.422 1 83.38 472 LYS B CA 1
ATOM 8413 C C . LYS B 1 472 ? -1.455 33.25 28.328 1 83.38 472 LYS B C 1
ATOM 8415 O O . LYS B 1 472 ? -1.281 33.688 27.172 1 83.38 472 LYS B O 1
ATOM 8420 N N . GLY B 1 473 ? -1.264 32.031 28.688 1 83.25 473 GLY B N 1
ATOM 8421 C CA . GLY B 1 473 ? -0.832 31.031 27.734 1 83.25 473 GLY B CA 1
ATOM 8422 C C . GLY B 1 473 ? -1.979 30.422 26.953 1 83.25 473 GLY B C 1
ATOM 8423 O O . GLY B 1 473 ? -1.771 29.531 26.141 1 83.25 473 GLY B O 1
ATOM 8424 N N . TYR B 1 474 ? -3.219 30.969 27.25 1 87.62 474 TYR B N 1
ATOM 8425 C CA . TYR B 1 474 ? -4.406 30.453 26.578 1 87.62 474 TYR B CA 1
ATOM 8426 C C . TYR B 1 474 ? -5.102 31.547 25.781 1 87.62 474 TYR B C 1
ATOM 8428 O O . TYR B 1 474 ? -4.883 32.719 26.031 1 87.62 474 TYR B O 1
ATOM 8436 N N . ILE B 1 475 ? -5.887 31.109 24.797 1 91 475 ILE B N 1
ATOM 8437 C CA . ILE B 1 475 ? -6.883 31.969 24.172 1 91 475 ILE B CA 1
ATOM 8438 C C . ILE B 1 475 ? -8.281 31.406 24.438 1 91 475 ILE B C 1
ATOM 8440 O O . ILE B 1 475 ? -8.453 30.203 24.625 1 91 475 ILE B O 1
ATOM 8444 N N . LEU B 1 476 ? -9.195 32.312 24.594 1 93.19 476 LEU B N 1
ATOM 8445 C CA . LEU B 1 476 ? -10.602 31.938 24.734 1 93.19 476 LEU B CA 1
ATOM 8446 C C . LEU B 1 476 ? -11.344 32.156 23.422 1 93.19 476 LEU B C 1
ATOM 8448 O O . LEU B 1 476 ? -11.336 33.25 22.859 1 93.19 476 LEU B O 1
ATOM 8452 N N . MET B 1 477 ? -11.93 31.094 22.891 1 94 477 MET B N 1
ATOM 8453 C CA . MET B 1 477 ? -12.641 31.156 21.609 1 94 477 MET B CA 1
ATOM 8454 C C . MET B 1 477 ? -14.086 30.719 21.766 1 94 477 MET B C 1
ATOM 8456 O O . MET B 1 477 ? -14.383 29.766 22.5 1 94 477 MET B O 1
ATOM 8460 N N . GLU B 1 478 ? -14.969 31.438 21.141 1 93 478 GLU B N 1
ATOM 8461 C CA . GLU B 1 478 ? -16.359 31 21.094 1 93 478 GLU B CA 1
ATOM 8462 C C . GLU B 1 478 ? -16.484 29.672 20.344 1 93 478 GLU B C 1
ATOM 8464 O O . GLU B 1 478 ? -15.828 29.453 19.328 1 93 478 GLU B O 1
ATOM 8469 N N . LEU B 1 479 ? -17.359 28.828 20.859 1 91.94 479 LEU B N 1
ATOM 8470 C CA . LEU B 1 479 ? -17.562 27.531 20.219 1 91.94 479 LEU B CA 1
ATOM 8471 C C . LEU B 1 479 ? -18.266 27.688 18.875 1 91.94 479 LEU B C 1
ATOM 8473 O O . LEU B 1 479 ? -19.172 28.5 18.734 1 91.94 479 LEU B O 1
ATOM 8477 N N . ILE B 1 480 ? -17.781 26.953 17.906 1 91.75 480 ILE B N 1
ATOM 8478 C CA . ILE B 1 480 ? -18.469 26.891 16.625 1 91.75 480 ILE B CA 1
ATOM 8479 C C . ILE B 1 480 ? -19.656 25.938 16.719 1 91.75 480 ILE B C 1
ATOM 8481 O O . ILE B 1 480 ? -19.516 24.812 17.219 1 91.75 480 ILE B O 1
ATOM 8485 N N . ASN B 1 481 ? -20.828 26.391 16.344 1 91.44 481 ASN B N 1
ATOM 8486 C CA . ASN B 1 481 ? -22.031 25.547 16.297 1 91.44 481 ASN B CA 1
ATOM 8487 C C . ASN B 1 481 ? -22.078 24.734 15.008 1 91.44 481 ASN B C 1
ATOM 8489 O O . ASN B 1 481 ? -22.547 25.219 13.969 1 91.44 481 ASN B O 1
ATOM 8493 N N . VAL B 1 482 ? -21.734 23.5 15.148 1 91.94 482 VAL B N 1
ATOM 8494 C CA . VAL B 1 482 ? -21.469 22.688 13.961 1 91.94 482 VAL B CA 1
ATOM 8495 C C . VAL B 1 482 ? -22.672 21.797 13.672 1 91.94 482 VAL B C 1
ATOM 8497 O O . VAL B 1 482 ? -23.219 21.172 14.586 1 91.94 482 VAL B O 1
ATOM 8500 N N . PRO B 1 483 ? -23.125 21.688 12.406 1 90.31 483 PRO B N 1
ATOM 8501 C CA . PRO B 1 483 ? -24.156 20.688 12.078 1 90.31 483 PRO B CA 1
ATOM 8502 C C . PRO B 1 483 ? -23.656 19.266 12.234 1 90.31 483 PRO B C 1
ATOM 8504 O O . PRO B 1 483 ? -22.484 18.984 11.969 1 90.31 483 PRO B O 1
ATOM 8507 N N . LYS B 1 484 ? -24.578 18.422 12.633 1 89.25 484 LYS B N 1
ATOM 8508 C CA . LYS B 1 484 ? -24.266 17 12.789 1 89.25 484 LYS B CA 1
ATOM 8509 C C . LYS B 1 484 ? -24.828 16.188 11.633 1 89.25 484 LYS B C 1
ATOM 8511 O O . LYS B 1 484 ? -25.875 16.531 11.062 1 89.25 484 LYS B O 1
ATOM 8516 N N . HIS B 1 485 ? -24.078 15.172 11.289 1 84.69 485 HIS B N 1
ATOM 8517 C CA . HIS B 1 485 ? -24.531 14.266 10.234 1 84.69 485 HIS B CA 1
ATOM 8518 C C . HIS B 1 485 ? -24.297 12.812 10.617 1 84.69 485 HIS B C 1
ATOM 8520 O O . HIS B 1 485 ? -23.359 12.5 11.367 1 84.69 485 HIS B O 1
ATOM 8526 N N . ASP B 1 486 ? -25.172 11.945 10.039 1 84.56 486 ASP B N 1
ATOM 8527 C CA . ASP B 1 486 ? -24.953 10.516 10.234 1 84.56 486 ASP B CA 1
ATOM 8528 C C . ASP B 1 486 ? -23.75 10.016 9.438 1 84.56 486 ASP B C 1
ATOM 8530 O O . ASP B 1 486 ? -23.547 10.422 8.297 1 84.56 486 ASP B O 1
ATOM 8534 N N . LYS B 1 487 ? -22.953 9.227 10.133 1 87.44 487 LYS B N 1
ATOM 8535 C CA . LYS B 1 487 ? -21.766 8.703 9.492 1 87.44 487 LYS B CA 1
ATOM 8536 C C . LYS B 1 487 ? -21.516 7.242 9.875 1 87.44 487 LYS B C 1
ATOM 8538 O O . LYS B 1 487 ? -21.906 6.812 10.961 1 87.44 487 LYS B O 1
ATOM 8543 N N . SER B 1 488 ? -21.031 6.484 8.867 1 89.56 488 SER B N 1
ATOM 8544 C CA . SER B 1 488 ? -20.516 5.145 9.133 1 89.56 488 SER B CA 1
ATOM 8545 C C . SER B 1 488 ? -19 5.094 8.977 1 89.56 488 SER B C 1
ATOM 8547 O O . SER B 1 488 ? -18.484 5.277 7.879 1 89.56 488 SER B O 1
ATOM 8549 N N . SER B 1 489 ? -18.344 4.895 10.086 1 91.75 489 SER B N 1
ATOM 8550 C CA . SER B 1 489 ? -16.891 4.824 10.086 1 91.75 489 SER B CA 1
ATOM 8551 C C . SER B 1 489 ? -16.406 3.381 10.203 1 91.75 489 SER B C 1
ATOM 8553 O O . SER B 1 489 ? -17.094 2.537 10.781 1 91.75 489 SER B O 1
ATOM 8555 N N . ILE B 1 490 ? -15.305 3.113 9.586 1 92.5 490 ILE B N 1
ATOM 8556 C CA . ILE B 1 490 ? -14.766 1.759 9.625 1 92.5 490 ILE B CA 1
ATOM 8557 C C . ILE B 1 490 ? -13.328 1.79 10.156 1 92.5 490 ILE B C 1
ATOM 8559 O O . ILE B 1 490 ? -12.562 2.699 9.836 1 92.5 490 ILE B O 1
ATOM 8563 N N . PHE B 1 491 ? -13.055 0.881 11.055 1 89.44 491 PHE B N 1
ATOM 8564 C CA . PHE B 1 491 ? -11.727 0.587 11.586 1 89.44 491 PHE B CA 1
ATOM 8565 C C . PHE B 1 491 ? -11.414 -0.901 11.477 1 89.44 491 PHE B C 1
ATOM 8567 O O . PHE B 1 491 ? -12.328 -1.728 11.422 1 89.44 491 PHE B O 1
ATOM 8574 N N . PHE B 1 492 ? -10.172 -1.17 11.344 1 88 492 PHE B N 1
ATOM 8575 C CA . PHE B 1 492 ? -9.758 -2.568 11.344 1 88 492 PHE B CA 1
ATOM 8576 C C . PHE B 1 492 ? -8.922 -2.885 12.578 1 88 492 PHE B C 1
ATOM 8578 O O . PHE B 1 492 ? -8 -2.139 12.922 1 88 492 PHE B O 1
ATOM 8585 N N . ASP B 1 493 ? -9.289 -3.934 13.25 1 86.5 493 ASP B N 1
ATOM 8586 C CA . ASP B 1 493 ? -8.641 -4.266 14.516 1 86.5 493 ASP B CA 1
ATOM 8587 C C . ASP B 1 493 ? -7.34 -5.035 14.281 1 86.5 493 ASP B C 1
ATOM 8589 O O . ASP B 1 493 ? -6.852 -5.105 13.156 1 86.5 493 ASP B O 1
ATOM 8593 N N . LYS B 1 494 ? -6.734 -5.578 15.391 1 82.19 494 LYS B N 1
ATOM 8594 C CA . LYS B 1 494 ? -5.43 -6.23 15.383 1 82.19 494 LYS B CA 1
ATOM 8595 C C . LYS B 1 494 ? -5.449 -7.48 14.5 1 82.19 494 LYS B C 1
ATOM 8597 O O . LYS B 1 494 ? -4.398 -7.941 14.055 1 82.19 494 LYS B O 1
ATOM 8602 N N . ASP B 1 495 ? -6.605 -8.086 14.227 1 84.69 495 ASP B N 1
ATOM 8603 C CA . ASP B 1 495 ? -6.73 -9.258 13.367 1 84.69 495 ASP B CA 1
ATOM 8604 C C . ASP B 1 495 ? -7.285 -8.883 11.992 1 84.69 495 ASP B C 1
ATOM 8606 O O . ASP B 1 495 ? -7.77 -9.742 11.258 1 84.69 495 ASP B O 1
ATOM 8610 N N . ASN B 1 496 ? -7.32 -7.562 11.734 1 84.69 496 ASN B N 1
ATOM 8611 C CA . ASN B 1 496 ? -7.773 -7 10.461 1 84.69 496 ASN B CA 1
ATOM 8612 C C . ASN B 1 496 ? -9.273 -7.211 10.258 1 84.69 496 ASN B C 1
ATOM 8614 O O . ASN B 1 496 ? -9.742 -7.277 9.117 1 84.69 496 ASN B O 1
ATOM 8618 N N . ARG B 1 497 ? -10.062 -7.402 11.336 1 89.62 497 ARG B N 1
ATOM 8619 C CA . ARG B 1 497 ? -11.516 -7.473 11.258 1 89.62 497 ARG B CA 1
ATOM 8620 C C . ARG B 1 497 ? -12.133 -6.074 11.219 1 89.62 497 ARG B C 1
ATOM 8622 O O . ARG B 1 497 ? -11.703 -5.184 11.953 1 89.62 497 ARG B O 1
ATOM 8629 N N . ALA B 1 498 ? -13.086 -5.914 10.336 1 92.19 498 ALA B N 1
ATOM 8630 C CA . ALA B 1 498 ? -13.742 -4.621 10.156 1 92.19 498 ALA B CA 1
ATOM 8631 C C . ALA B 1 498 ? -14.688 -4.32 11.32 1 92.19 498 ALA B C 1
ATOM 8633 O O . ALA B 1 498 ? -15.508 -5.164 11.695 1 92.19 498 ALA B O 1
ATOM 8634 N N . ILE B 1 499 ? -14.555 -3.207 11.914 1 91 499 ILE B N 1
ATOM 8635 C CA . ILE B 1 499 ? -15.477 -2.668 12.914 1 91 499 ILE B CA 1
ATOM 8636 C C . ILE B 1 499 ? -16.141 -1.404 12.367 1 91 499 ILE B C 1
ATOM 8638 O O . ILE B 1 499 ? -15.461 -0.419 12.07 1 91 499 ILE B O 1
ATOM 8642 N N . VAL B 1 500 ? -17.406 -1.487 12.195 1 91.69 500 VAL B N 1
ATOM 8643 C CA . VAL B 1 500 ? -18.156 -0.34 11.688 1 91.69 500 VAL B CA 1
ATOM 8644 C C . VAL B 1 500 ? -18.891 0.34 12.828 1 91.69 500 VAL B C 1
ATOM 8646 O O . VAL B 1 500 ? -19.547 -0.326 13.641 1 91.69 500 VAL B O 1
ATOM 8649 N N . VAL B 1 501 ? -18.766 1.621 12.906 1 89.06 501 VAL B N 1
ATOM 8650 C CA . VAL B 1 501 ? -19.422 2.41 13.945 1 89.06 501 VAL B CA 1
ATOM 8651 C C . VAL B 1 501 ? -20.281 3.496 13.305 1 89.06 501 VAL B C 1
ATOM 8653 O O . VAL B 1 501 ? -19.781 4.355 12.578 1 89.06 501 VAL B O 1
ATOM 8656 N N . ASP B 1 502 ? -21.547 3.361 13.539 1 88 502 ASP B N 1
ATOM 8657 C CA . ASP B 1 502 ? -22.469 4.426 13.141 1 88 502 ASP B CA 1
ATOM 8658 C C . ASP B 1 502 ? -22.594 5.48 14.234 1 88 502 ASP B C 1
ATOM 8660 O O . ASP B 1 502 ? -22.734 5.148 15.414 1 88 502 ASP B O 1
ATOM 8664 N N . HIS B 1 503 ? -22.438 6.707 13.82 1 86.44 503 HIS B N 1
ATOM 8665 C CA . HIS B 1 503 ? -22.5 7.766 14.82 1 86.44 503 HIS B CA 1
ATOM 8666 C C . HIS B 1 503 ? -22.875 9.102 14.188 1 86.44 503 HIS B C 1
ATOM 8668 O O . HIS B 1 503 ? -22.781 9.266 12.969 1 86.44 503 HIS B O 1
ATOM 8674 N N . ASP B 1 504 ? -23.344 9.953 15.07 1 88.5 504 ASP B N 1
ATOM 8675 C CA . ASP B 1 504 ? -23.453 11.359 14.68 1 88.5 504 ASP B CA 1
ATOM 8676 C C . ASP B 1 504 ? -22.078 12.023 14.648 1 88.5 504 ASP B C 1
ATOM 8678 O O . ASP B 1 504 ? -21.312 11.922 15.602 1 88.5 504 ASP B O 1
ATOM 8682 N N . SER B 1 505 ? -21.891 12.648 13.461 1 89.44 505 SER B N 1
ATOM 8683 C CA . SER B 1 505 ? -20.516 13.094 13.289 1 89.44 505 SER B CA 1
ATOM 8684 C C . SER B 1 505 ? -20.469 14.578 12.945 1 89.44 505 SER B C 1
ATOM 8686 O O . SER B 1 505 ? -21.438 15.141 12.438 1 89.44 505 SER B O 1
ATOM 8688 N N . ILE B 1 506 ? -19.359 15.203 13.398 1 91.81 506 ILE B N 1
ATOM 8689 C CA . ILE B 1 506 ? -18.938 16.531 12.961 1 91.81 506 ILE B CA 1
ATOM 8690 C C . ILE B 1 506 ? -17.75 16.406 12.023 1 91.81 506 ILE B C 1
ATOM 8692 O O . ILE B 1 506 ? -16.844 15.586 12.258 1 91.81 506 ILE B O 1
ATOM 8696 N N . SER B 1 507 ? -17.828 17.188 10.922 1 93.75 507 SER B N 1
ATOM 8697 C CA . SER B 1 507 ? -16.75 17.109 9.938 1 93.75 507 SER B CA 1
ATOM 8698 C C . SER B 1 507 ? -15.938 18.391 9.93 1 93.75 507 SER B C 1
ATOM 8700 O O . SER B 1 507 ? -16.484 19.5 9.859 1 93.75 507 SER B O 1
ATOM 8702 N N . GLU B 1 508 ? -14.648 18.281 10.109 1 95.81 508 GLU B N 1
ATOM 8703 C CA . GLU B 1 508 ? -13.688 19.375 10.039 1 95.81 508 GLU B CA 1
ATOM 8704 C C . GLU B 1 508 ? -12.945 19.375 8.711 1 95.81 508 GLU B C 1
ATOM 8706 O O . GLU B 1 508 ? -12.32 18.375 8.336 1 95.81 508 GLU B O 1
ATOM 8711 N N . LEU B 1 509 ? -13.039 20.516 8.008 1 98 509 LEU B N 1
ATOM 8712 C CA . LEU B 1 509 ? -12.406 20.656 6.703 1 98 509 LEU B CA 1
ATOM 8713 C C . LEU B 1 509 ? -11.047 21.344 6.832 1 98 509 LEU B C 1
ATOM 8715 O O . LEU B 1 509 ? -10.945 22.406 7.465 1 98 509 LEU B O 1
ATOM 8719 N N . GLY B 1 510 ? -10.016 20.734 6.344 1 98.31 510 GLY B N 1
ATOM 8720 C CA . GLY B 1 510 ? -8.711 21.375 6.203 1 98.31 510 GLY B CA 1
ATOM 8721 C C . GLY B 1 510 ? -8.328 21.641 4.762 1 98.31 510 GLY B C 1
ATOM 8722 O O . GLY B 1 510 ? -8.586 20.812 3.879 1 98.31 510 GLY B O 1
ATOM 8723 N N . ILE B 1 511 ? -7.809 22.844 4.48 1 98.88 511 ILE B N 1
ATOM 8724 C CA . ILE B 1 511 ? -7.293 23.172 3.16 1 98.88 511 ILE B CA 1
ATOM 8725 C C . ILE B 1 511 ? -5.77 23.297 3.217 1 98.88 511 ILE B C 1
ATOM 8727 O O . ILE B 1 511 ? -5.234 24.094 3.992 1 98.88 511 ILE B O 1
ATOM 8731 N N . PHE B 1 512 ? -5.094 22.484 2.338 1 98.88 512 PHE B N 1
ATOM 8732 C CA . PHE B 1 512 ? -3.637 22.516 2.281 1 98.88 512 PHE B CA 1
ATOM 8733 C C . PHE B 1 512 ? -3.15 23.688 1.421 1 98.88 512 PHE B C 1
ATOM 8735 O O . PHE B 1 512 ? -3.693 23.938 0.343 1 98.88 512 PHE B O 1
ATOM 8742 N N . GLY B 1 513 ? -2.141 24.406 1.934 1 98.81 513 GLY B N 1
ATOM 8743 C CA . GLY B 1 513 ? -1.523 25.5 1.189 1 98.81 513 GLY B CA 1
ATOM 8744 C C . GLY B 1 513 ? -0.032 25.297 0.988 1 98.81 513 GLY B C 1
ATOM 8745 O O . GLY B 1 513 ? 0.647 24.734 1.84 1 98.81 513 GLY B O 1
ATOM 8746 N N . VAL B 1 514 ? 0.45 25.719 -0.192 1 98.88 514 VAL B N 1
ATOM 8747 C CA . VAL B 1 514 ? 1.869 25.734 -0.533 1 98.88 514 VAL B CA 1
ATOM 8748 C C . VAL B 1 514 ? 2.291 27.156 -0.913 1 98.88 514 VAL B C 1
ATOM 8750 O O . VAL B 1 514 ? 1.697 27.766 -1.803 1 98.88 514 VAL B O 1
ATOM 8753 N N . TYR B 1 515 ? 3.268 27.672 -0.243 1 98.75 515 TYR B N 1
ATOM 8754 C CA . TYR B 1 515 ? 3.779 29.016 -0.514 1 98.75 515 TYR B CA 1
ATOM 8755 C C . TYR B 1 515 ? 5.301 29.016 -0.585 1 98.75 515 TYR B C 1
ATOM 8757 O O . TYR B 1 515 ? 5.977 28.672 0.391 1 98.75 515 TYR B O 1
ATOM 8765 N N . LEU B 1 516 ? 5.852 29.281 -1.753 1 98.44 516 LEU B N 1
ATOM 8766 C CA . LEU B 1 516 ? 7.289 29.359 -1.989 1 98.44 516 LEU B CA 1
ATOM 8767 C C . LEU B 1 516 ? 7.688 30.75 -2.469 1 98.44 516 LEU B C 1
ATOM 8769 O O . LEU B 1 516 ? 7.098 31.281 -3.414 1 98.44 516 LEU B O 1
ATOM 8773 N N . SER B 1 517 ? 8.641 31.375 -1.765 1 96.62 517 SER B N 1
ATOM 8774 C CA . SER B 1 517 ? 9.125 32.688 -2.133 1 96.62 517 SER B CA 1
ATOM 8775 C C . SER B 1 517 ? 10.641 32.781 -2.064 1 96.62 517 SER B C 1
ATOM 8777 O O . SER B 1 517 ? 11.281 31.938 -1.417 1 96.62 517 SER B O 1
ATOM 8779 N N . ILE B 1 518 ? 11.195 33.656 -2.834 1 93.69 518 ILE B N 1
ATOM 8780 C CA . ILE B 1 518 ? 12.633 33.938 -2.801 1 93.69 518 ILE B CA 1
ATOM 8781 C C . ILE B 1 518 ? 12.875 35.438 -2.701 1 93.69 518 ILE B C 1
ATOM 8783 O O . ILE B 1 518 ? 12.18 36.219 -3.338 1 93.69 518 ILE B O 1
ATOM 8787 N N . GLU B 1 519 ? 13.758 35.844 -1.838 1 86.75 519 GLU B N 1
ATOM 8788 C CA . GLU B 1 519 ? 14.086 37.25 -1.655 1 86.75 519 GLU B CA 1
ATOM 8789 C C . GLU B 1 519 ? 14.867 37.812 -2.852 1 86.75 519 GLU B C 1
ATOM 8791 O O . GLU B 1 519 ? 15.75 37.125 -3.381 1 86.75 519 GLU B O 1
ATOM 8796 N N . ASP B 1 520 ? 14.391 38.938 -3.504 1 71.12 520 ASP B N 1
ATOM 8797 C CA . ASP B 1 520 ? 15.062 39.562 -4.625 1 71.12 520 ASP B CA 1
ATOM 8798 C C . ASP B 1 520 ? 16.359 40.25 -4.172 1 71.12 520 ASP B C 1
ATOM 8800 O O . ASP B 1 520 ? 16.422 40.812 -3.084 1 71.12 520 ASP B O 1
ATOM 8804 N N . GLY B 1 521 ? 17.516 39.812 -4.387 1 54.53 521 GLY B N 1
ATOM 8805 C CA . GLY B 1 521 ? 18.781 40.406 -4.039 1 54.53 521 GLY B CA 1
ATOM 8806 C C . GLY B 1 521 ? 18.797 41.906 -4.234 1 54.53 521 GLY B C 1
ATOM 8807 O O . GLY B 1 521 ? 19.75 42.594 -3.83 1 54.53 521 GLY B O 1
ATOM 8808 N N . ASN B 1 522 ? 18.016 42.406 -5.188 1 42.66 522 ASN B N 1
ATOM 8809 C CA . ASN B 1 522 ? 18.281 43.781 -5.633 1 42.66 522 ASN B CA 1
ATOM 8810 C C . ASN B 1 522 ? 17.797 44.812 -4.609 1 42.66 522 ASN B C 1
ATOM 8812 O O . ASN B 1 522 ? 17.656 45.969 -4.926 1 42.66 522 ASN B O 1
ATOM 8816 N N . ASP B 1 523 ? 17.344 44.344 -3.617 1 39.91 523 ASP B N 1
ATOM 8817 C CA . ASP B 1 523 ? 16.875 45.531 -2.908 1 39.91 523 ASP B CA 1
ATOM 8818 C C . ASP B 1 523 ? 18.047 46.406 -2.443 1 39.91 523 ASP B C 1
ATOM 8820 O O . ASP B 1 523 ? 18.297 46.5 -1.243 1 39.91 523 ASP B O 1
ATOM 8824 N N . THR B 1 524 ? 19.125 46.344 -3.068 1 36.69 524 THR B N 1
ATOM 8825 C CA . THR B 1 524 ? 20.031 47.438 -2.707 1 36.69 524 THR B CA 1
ATOM 8826 C C . THR B 1 524 ? 19.344 48.781 -2.852 1 36.69 524 THR B C 1
ATOM 8828 O O . THR B 1 524 ? 20 49.812 -2.779 1 36.69 524 THR B O 1
ATOM 8831 N N . ASP B 1 525 ? 18.203 48.875 -3.467 1 33 525 ASP B N 1
ATOM 8832 C CA . ASP B 1 525 ? 17.953 50.281 -3.621 1 33 525 ASP B CA 1
ATOM 8833 C C . ASP B 1 525 ? 18 51 -2.271 1 33 525 ASP B C 1
ATOM 8835 O O . ASP B 1 525 ? 18.062 50.375 -1.225 1 33 525 ASP B O 1
ATOM 8839 N N . ASN B 1 526 ? 17.047 52.312 -2.324 1 33.44 526 ASN B N 1
ATOM 8840 C CA . ASN B 1 526 ? 17.109 53.656 -1.718 1 33.44 526 ASN B CA 1
ATOM 8841 C C . ASN B 1 526 ? 16.703 53.594 -0.245 1 33.44 526 ASN B C 1
ATOM 8843 O O . ASN B 1 526 ? 16.25 54.594 0.305 1 33.44 526 ASN B O 1
ATOM 8847 N N . GLY B 1 527 ? 17.078 52.938 0.715 1 32.53 527 GLY B N 1
ATOM 8848 C CA . GLY B 1 527 ? 16.984 53.094 2.158 1 32.53 527 GLY B CA 1
ATOM 8849 C C . GLY B 1 527 ? 15.648 52.594 2.711 1 32.53 527 GLY B C 1
ATOM 8850 O O . GLY B 1 527 ? 15.391 52.719 3.912 1 32.53 527 GLY B O 1
ATOM 8851 N N . LYS B 1 528 ? 14.508 52.719 1.963 1 32.16 528 LYS B N 1
ATOM 8852 C CA . LYS B 1 528 ? 13.281 52.469 2.721 1 32.16 528 LYS B CA 1
ATOM 8853 C C . LYS B 1 528 ? 13.023 50.969 2.91 1 32.16 528 LYS B C 1
ATOM 8855 O O . LYS B 1 528 ? 12.797 50.25 1.938 1 32.16 528 LYS B O 1
ATOM 8860 N N . SER B 1 529 ? 13.688 50.438 3.762 1 33.44 529 SER B N 1
ATOM 8861 C CA . SER B 1 529 ? 13.359 49.094 4.211 1 33.44 529 SER B CA 1
ATOM 8862 C C . SER B 1 529 ? 11.867 48.938 4.488 1 33.44 529 SER B C 1
ATOM 8864 O O . SER B 1 529 ? 11.328 49.594 5.379 1 33.44 529 SER B O 1
ATOM 8866 N N . THR B 1 530 ? 10.945 48.969 3.541 1 37.59 530 THR B N 1
ATOM 8867 C CA . THR B 1 530 ? 9.625 48.594 4.02 1 37.59 530 THR B CA 1
ATOM 8868 C C . THR B 1 530 ? 9.672 47.219 4.68 1 37.59 530 THR B C 1
ATOM 8870 O O . THR B 1 530 ? 10.508 46.375 4.332 1 37.59 530 THR B O 1
ATOM 8873 N N . PRO B 1 531 ? 9.242 47.094 5.871 1 41.41 531 PRO B N 1
ATOM 8874 C CA . PRO B 1 531 ? 9.203 45.875 6.672 1 41.41 531 PRO B CA 1
ATOM 8875 C C . PRO B 1 531 ? 8.898 44.625 5.832 1 41.41 531 PRO B C 1
ATOM 8877 O O . PRO B 1 531 ? 9.008 43.5 6.328 1 41.41 531 PRO B O 1
ATOM 8880 N N . PHE B 1 532 ? 8.383 44.781 4.613 1 45.44 532 PHE B N 1
ATOM 8881 C CA . PHE B 1 532 ? 8.125 43.594 3.783 1 45.44 532 PHE B CA 1
ATOM 8882 C C . PHE B 1 532 ? 9.148 43.5 2.658 1 45.44 532 PHE B C 1
ATOM 8884 O O . PHE B 1 532 ? 9.078 44.25 1.68 1 45.44 532 PHE B O 1
ATOM 8891 N N . GLN B 1 533 ? 10.391 43.281 2.957 1 51.38 533 GLN B N 1
ATOM 8892 C CA . GLN B 1 533 ? 11.344 43.031 1.885 1 51.38 533 GLN B CA 1
ATOM 8893 C C . GLN B 1 533 ? 10.695 42.25 0.749 1 51.38 533 GLN B C 1
ATOM 8895 O O . GLN B 1 533 ? 9.898 41.344 0.99 1 51.38 533 GLN B O 1
ATOM 8900 N N . GLN B 1 534 ? 10.742 42.75 -0.46 1 63.31 534 GLN B N 1
ATOM 8901 C CA . GLN B 1 534 ? 10.062 42.281 -1.665 1 63.31 534 GLN B CA 1
ATOM 8902 C C . GLN B 1 534 ? 10.477 40.844 -2.018 1 63.31 534 GLN B C 1
ATOM 8904 O O . GLN B 1 534 ? 11.664 40.562 -2.186 1 63.31 534 GLN B O 1
ATOM 8909 N N . GLN B 1 535 ? 9.758 39.812 -1.507 1 76.88 535 GLN B N 1
ATOM 8910 C CA . GLN B 1 535 ? 9.906 38.438 -1.938 1 76.88 535 GLN B CA 1
ATOM 8911 C C . GLN B 1 535 ? 9.188 38.188 -3.264 1 76.88 535 GLN B C 1
ATOM 8913 O O . GLN B 1 535 ? 8.102 38.719 -3.498 1 76.88 535 GLN B O 1
ATOM 8918 N N . SER B 1 536 ? 9.922 37.656 -4.191 1 89.81 536 SER B N 1
ATOM 8919 C CA . SER B 1 536 ? 9.25 37.156 -5.375 1 89.81 536 SER B CA 1
ATOM 8920 C C . SER B 1 536 ? 8.516 35.844 -5.066 1 89.81 536 SER B C 1
ATOM 8922 O O . SER B 1 536 ? 9.094 34.906 -4.512 1 89.81 536 SER B O 1
ATOM 8924 N N . VAL B 1 537 ? 7.242 35.875 -5.312 1 95.12 537 VAL B N 1
ATOM 8925 C CA . VAL B 1 537 ? 6.426 34.688 -5.062 1 95.12 537 VAL B CA 1
ATOM 8926 C C . VAL B 1 537 ? 6.605 33.688 -6.199 1 95.12 537 VAL B C 1
ATOM 8928 O O . VAL B 1 537 ? 6.375 34 -7.367 1 95.12 537 VAL B O 1
ATOM 8931 N N . VAL B 1 538 ? 7.035 32.469 -5.875 1 96.06 538 VAL B N 1
ATOM 8932 C CA . VAL B 1 538 ? 7.246 31.422 -6.859 1 96.06 538 VAL B CA 1
ATOM 8933 C C . VAL B 1 538 ? 6.016 30.516 -6.922 1 96.06 538 VAL B C 1
ATOM 8935 O O . VAL B 1 538 ? 5.598 30.094 -8 1 96.06 538 VAL B O 1
ATOM 8938 N N . ILE B 1 539 ? 5.516 30.125 -5.762 1 97.94 539 ILE B N 1
ATOM 8939 C CA . ILE B 1 539 ? 4.312 29.312 -5.656 1 97.94 539 ILE B CA 1
ATOM 8940 C C . ILE B 1 539 ? 3.375 29.906 -4.609 1 97.94 539 ILE B C 1
ATOM 8942 O O . ILE B 1 539 ? 3.816 30.297 -3.527 1 97.94 539 ILE B O 1
ATOM 8946 N N . ASN B 1 540 ? 2.156 30.078 -4.855 1 98.5 540 ASN B N 1
ATOM 8947 C CA . ASN B 1 540 ? 1.031 30.312 -3.955 1 98.5 540 ASN B CA 1
ATOM 8948 C C . ASN B 1 540 ? -0.211 29.547 -4.402 1 98.5 540 ASN B C 1
ATOM 8950 O O . ASN B 1 540 ? -1.009 30.062 -5.191 1 98.5 540 ASN B O 1
ATOM 8954 N N . LYS B 1 541 ? -0.325 28.281 -3.83 1 98.06 541 LYS B N 1
ATOM 8955 C CA . LYS B 1 541 ? -1.328 27.375 -4.371 1 98.06 541 LYS B CA 1
ATOM 8956 C C . LYS B 1 541 ? -2.07 26.641 -3.252 1 98.06 541 LYS B C 1
ATOM 8958 O O . LYS B 1 541 ? -1.558 26.516 -2.137 1 98.06 541 LYS B O 1
ATOM 8963 N N . VAL B 1 542 ? -3.283 26.328 -3.604 1 98.69 542 VAL B N 1
ATOM 8964 C CA . VAL B 1 542 ? -4.027 25.328 -2.846 1 98.69 542 VAL B CA 1
ATOM 8965 C C . VAL B 1 542 ? -3.629 23.938 -3.314 1 98.69 542 VAL B C 1
ATOM 8967 O O . VAL B 1 542 ? -3.633 23.656 -4.516 1 98.69 542 VAL B O 1
ATOM 8970 N N . ALA B 1 543 ? -3.234 23.078 -2.43 1 98.69 543 ALA B N 1
ATOM 8971 C CA . ALA B 1 543 ? -2.816 21.734 -2.811 1 98.69 543 ALA B CA 1
ATOM 8972 C C . ALA B 1 543 ? -4.004 20.781 -2.836 1 98.69 543 ALA B C 1
ATOM 8974 O O . ALA B 1 543 ? -4.023 19.828 -3.615 1 98.69 543 ALA B O 1
ATOM 8975 N N . GLY B 1 544 ? -4.992 21.016 -1.978 1 98.69 544 GLY B N 1
ATOM 8976 C CA . GLY B 1 544 ? -6.148 20.156 -1.83 1 98.69 544 GLY B CA 1
ATOM 8977 C C . GLY B 1 544 ? -6.777 20.234 -0.453 1 98.69 544 GLY B C 1
ATOM 8978 O O . GLY B 1 544 ? -6.605 21.219 0.261 1 98.69 544 GLY B O 1
ATOM 8979 N N . HIS B 1 545 ? -7.609 19.172 -0.13 1 98.75 545 HIS B N 1
ATOM 8980 C CA . HIS B 1 545 ? -8.375 19.25 1.111 1 98.75 545 HIS B CA 1
ATOM 8981 C C . HIS B 1 545 ? -8.242 17.969 1.926 1 98.75 545 HIS B C 1
ATOM 8983 O O . HIS B 1 545 ? -7.836 16.938 1.396 1 98.75 545 HIS B O 1
ATOM 8989 N N . LEU B 1 546 ? -8.461 18.109 3.184 1 98.25 546 LEU B N 1
ATOM 8990 C CA . LEU B 1 546 ? -8.609 17.047 4.16 1 98.25 546 LEU B CA 1
ATOM 8991 C C . LEU B 1 546 ? -9.922 17.188 4.93 1 98.25 546 LEU B C 1
ATOM 8993 O O . LEU B 1 546 ? -10.234 18.266 5.434 1 98.25 546 LEU B O 1
ATOM 8997 N N . LEU B 1 547 ? -10.719 16.172 4.863 1 97.69 547 LEU B N 1
ATOM 8998 C CA . LEU B 1 547 ? -11.867 16.141 5.754 1 97.69 547 LEU B CA 1
ATOM 8999 C C . LEU B 1 547 ? -11.68 15.102 6.855 1 97.69 547 LEU B C 1
ATOM 9001 O O . LEU B 1 547 ? -11.289 13.961 6.578 1 97.69 547 LEU B O 1
ATOM 9005 N N . ARG B 1 548 ? -11.812 15.539 8.094 1 95.62 548 ARG B N 1
ATOM 9006 C CA . ARG B 1 548 ? -11.805 14.648 9.25 1 95.62 548 ARG B CA 1
ATOM 9007 C C . ARG B 1 548 ? -13.164 14.656 9.953 1 95.62 548 ARG B C 1
ATOM 9009 O O . ARG B 1 548 ? -13.758 15.711 10.148 1 95.62 548 ARG B O 1
ATOM 9016 N N . SER B 1 549 ? -13.633 13.453 10.266 1 94.19 549 SER B N 1
ATOM 9017 C CA . SER B 1 549 ? -14.922 13.352 10.945 1 94.19 549 SER B CA 1
ATOM 9018 C C . SER B 1 549 ? -14.781 12.641 12.289 1 94.19 549 SER B C 1
ATOM 9020 O O . SER B 1 549 ? -14.016 11.68 12.414 1 94.19 549 SER B O 1
ATOM 9022 N N . LYS B 1 550 ? -15.398 13.203 13.258 1 89.75 550 LYS B N 1
ATOM 9023 C CA . LYS B 1 550 ? -15.406 12.625 14.602 1 89.75 550 LYS B CA 1
ATOM 9024 C C . LYS B 1 550 ? -16.828 12.539 15.156 1 89.75 550 LYS B C 1
ATOM 9026 O O . LYS B 1 550 ? -17.734 13.211 14.664 1 89.75 550 LYS B O 1
ATOM 9031 N N . SER B 1 551 ? -16.922 11.672 16.141 1 87.31 551 SER B N 1
ATOM 9032 C CA . SER B 1 551 ? -18.203 11.625 16.844 1 87.31 551 SER B CA 1
ATOM 9033 C C . SER B 1 551 ? -18.547 12.977 17.453 1 87.31 551 SER B C 1
ATOM 9035 O O . SER B 1 551 ? -17.672 13.688 17.953 1 87.31 551 SER B O 1
ATOM 9037 N N . SER B 1 552 ? -19.812 13.273 17.422 1 83.31 552 SER B N 1
ATOM 9038 C CA . SER B 1 552 ? -20.266 14.547 17.984 1 83.31 552 SER B CA 1
ATOM 9039 C C . SER B 1 552 ? -20.031 14.602 19.484 1 83.31 552 SER B C 1
ATOM 9041 O O . SER B 1 552 ? -20.016 15.688 20.078 1 83.31 552 SER B O 1
ATOM 9043 N N . ASN B 1 553 ? -19.781 13.445 19.969 1 78.06 553 ASN B N 1
ATOM 9044 C CA . ASN B 1 553 ? -19.516 13.383 21.406 1 78.06 553 ASN B CA 1
ATOM 9045 C C . ASN B 1 553 ? -18.031 13.508 21.719 1 78.06 553 ASN B C 1
ATOM 9047 O O . ASN B 1 553 ? -17.641 13.562 22.875 1 78.06 553 ASN B O 1
ATOM 9051 N N . GLU B 1 554 ? -17.266 13.578 20.641 1 74.38 554 GLU B N 1
ATOM 9052 C CA . GLU B 1 554 ? -15.828 13.734 20.781 1 74.38 554 GLU B CA 1
ATOM 9053 C C . GLU B 1 554 ? -15.398 15.172 20.484 1 74.38 554 GLU B C 1
ATOM 9055 O O . GLU B 1 554 ? -15.719 15.711 19.422 1 74.38 554 GLU B O 1
ATOM 9060 N N . ASN B 1 555 ? -14.633 15.68 21.438 1 64.44 555 ASN B N 1
ATOM 9061 C CA . ASN B 1 555 ? -14.227 17.062 21.25 1 64.44 555 ASN B CA 1
ATOM 9062 C C . ASN B 1 555 ? -12.961 17.172 20.406 1 64.44 555 ASN B C 1
ATOM 9064 O O . ASN B 1 555 ? -12.758 18.172 19.703 1 64.44 555 ASN B O 1
ATOM 9068 N N . GLU B 1 556 ? -12.219 16.062 20.453 1 66.81 556 GLU B N 1
ATOM 9069 C CA . GLU B 1 556 ? -10.945 16.141 19.734 1 66.81 556 GLU B CA 1
ATOM 9070 C C . GLU B 1 556 ? -11.055 15.555 18.328 1 66.81 556 GLU B C 1
ATOM 9072 O O . GLU B 1 556 ? -11.789 14.586 18.109 1 66.81 556 GLU B O 1
ATOM 9077 N N . GLY B 1 557 ? -10.406 16.109 17.344 1 64.19 557 GLY B N 1
ATOM 9078 C CA . GLY B 1 557 ? -10.523 15.711 15.961 1 64.19 557 GLY B CA 1
ATOM 9079 C C . GLY B 1 557 ? -9.289 14.992 15.438 1 64.19 557 GLY B C 1
ATOM 9080 O O . GLY B 1 557 ? -9.133 14.812 14.234 1 64.19 557 GLY B O 1
ATOM 9081 N N . GLY B 1 558 ? -8.367 14.656 16.297 1 71.06 558 GLY B N 1
ATOM 9082 C CA . GLY B 1 558 ? -7.148 14.023 15.82 1 71.06 558 GLY B CA 1
ATOM 9083 C C . GLY B 1 558 ? -7.352 12.57 15.422 1 71.06 558 GLY B C 1
ATOM 9084 O O . GLY B 1 558 ? -7.805 11.758 16.234 1 71.06 558 GLY B O 1
ATOM 9085 N N . VAL B 1 559 ? -7.023 12.188 14.203 1 76.38 559 VAL B N 1
ATOM 9086 C CA . VAL B 1 559 ? -7.125 10.82 13.695 1 76.38 559 VAL B CA 1
ATOM 9087 C C . VAL B 1 559 ? -6.043 9.953 14.328 1 76.38 559 VAL B C 1
ATOM 9089 O O . VAL B 1 559 ? -6.328 8.859 14.82 1 76.38 559 VAL B O 1
ATOM 9092 N N . ALA B 1 560 ? -4.879 10.469 14.359 1 65.12 560 ALA B N 1
ATOM 9093 C CA . ALA B 1 560 ? -3.74 9.734 14.906 1 65.12 560 ALA B CA 1
ATOM 9094 C C . ALA B 1 560 ? -3.949 9.43 16.391 1 65.12 560 ALA B C 1
ATOM 9096 O O . ALA B 1 560 ? -3.486 8.398 16.891 1 65.12 560 ALA B O 1
ATOM 9097 N N . ALA B 1 561 ? -4.75 10.297 16.984 1 63.09 561 ALA B N 1
ATOM 9098 C CA . ALA B 1 561 ? -5.027 10.156 18.406 1 63.09 561 ALA B CA 1
ATOM 9099 C C . ALA B 1 561 ? -6.219 9.227 18.641 1 63.09 561 ALA B C 1
ATOM 9101 O O . ALA B 1 561 ? -6.512 8.859 19.781 1 63.09 561 ALA B O 1
ATOM 9102 N N . GLY B 1 562 ? -6.898 8.766 17.531 1 67.38 562 GLY B N 1
ATOM 9103 C CA . GLY B 1 562 ? -8 7.824 17.625 1 67.38 562 GLY B CA 1
ATOM 9104 C C . GLY B 1 562 ? -9.344 8.492 17.828 1 67.38 562 GLY B C 1
ATOM 9105 O O . GLY B 1 562 ? -10.352 7.824 18.062 1 67.38 562 GLY B O 1
ATOM 9106 N N . PHE B 1 563 ? -9.375 9.859 17.609 1 70.38 563 PHE B N 1
ATOM 9107 C CA . PHE B 1 563 ? -10.594 10.594 17.938 1 70.38 563 PHE B CA 1
ATOM 9108 C C . PHE B 1 563 ? -11.445 10.805 16.703 1 70.38 563 PHE B C 1
ATOM 9110 O O . PHE B 1 563 ? -12.625 11.148 16.797 1 70.38 563 PHE B O 1
ATOM 9117 N N . ALA B 1 564 ? -10.797 10.656 15.594 1 87.62 564 ALA B N 1
ATOM 9118 C CA . ALA B 1 564 ? -11.477 10.953 14.336 1 87.62 564 ALA B CA 1
ATOM 9119 C C . ALA B 1 564 ? -11.094 9.961 13.25 1 87.62 564 ALA B C 1
ATOM 9121 O O . ALA B 1 564 ? -10.219 9.109 13.461 1 87.62 564 ALA B O 1
ATOM 9122 N N . VAL B 1 565 ? -11.828 10.062 12.172 1 94.5 565 VAL B N 1
ATOM 9123 C CA . VAL B 1 565 ? -11.531 9.227 11.016 1 94.5 565 VAL B CA 1
ATOM 9124 C C . VAL B 1 565 ? -11.305 10.109 9.789 1 94.5 565 VAL B C 1
ATOM 9126 O O . VAL B 1 565 ? -11.781 11.25 9.742 1 94.5 565 VAL B O 1
ATOM 9129 N N . LEU B 1 566 ? -10.484 9.609 8.898 1 97.12 566 LEU B N 1
ATOM 9130 C CA . LEU B 1 566 ? -10.305 10.297 7.621 1 97.12 566 LEU B CA 1
ATOM 9131 C C . LEU B 1 566 ? -11.562 10.203 6.766 1 97.12 566 LEU B C 1
ATOM 9133 O O . LEU B 1 566 ? -12.242 9.172 6.762 1 97.12 566 LEU B O 1
ATOM 9137 N N . ASP B 1 567 ? -11.875 11.258 6.102 1 96.94 567 ASP B N 1
ATOM 9138 C CA . ASP B 1 567 ? -13.102 11.438 5.332 1 96.94 567 ASP B CA 1
ATOM 9139 C C . ASP B 1 567 ? -12.852 12.281 4.086 1 96.94 567 ASP B C 1
ATOM 9141 O O . ASP B 1 567 ? -11.711 12.641 3.793 1 96.94 567 ASP B O 1
ATOM 9145 N N . SER B 1 568 ? -13.812 12.406 3.203 1 97 568 SER B N 1
ATOM 9146 C CA . SER B 1 568 ? -13.812 13.312 2.061 1 97 568 SER B CA 1
ATOM 9147 C C . SER B 1 568 ? -15.195 13.914 1.834 1 97 568 SER B C 1
ATOM 9149 O O . SER B 1 568 ? -16.203 13.312 2.201 1 97 568 SER B O 1
ATOM 9151 N N . PRO B 1 569 ? -15.234 15.062 1.276 1 96.31 569 PRO B N 1
ATOM 9152 C CA . PRO B 1 569 ? -16.516 15.773 1.205 1 96.31 569 PRO B CA 1
ATOM 9153 C C . PRO B 1 569 ? -17.312 15.414 -0.044 1 96.31 569 PRO B C 1
ATOM 9155 O O . PRO B 1 569 ? -16.734 15.188 -1.109 1 96.31 569 PRO B O 1
ATOM 9158 N N . ILE B 1 570 ? -18.562 15.328 0.106 1 92.56 570 ILE B N 1
ATOM 9159 C CA . ILE B 1 570 ? -19.547 15.469 -0.963 1 92.56 570 ILE B CA 1
ATOM 9160 C C . ILE B 1 570 ? -20.312 16.781 -0.799 1 92.56 570 ILE B C 1
ATOM 9162 O O . ILE B 1 570 ? -20.797 17.094 0.289 1 92.56 570 ILE B O 1
ATOM 9166 N N . LEU B 1 571 ? -20.406 17.547 -1.847 1 93.25 571 LEU B N 1
ATOM 9167 C CA . LEU B 1 571 ? -20.875 18.922 -1.736 1 93.25 571 LEU B CA 1
ATOM 9168 C C . LEU B 1 571 ? -22.359 19.016 -2.104 1 93.25 571 LEU B C 1
ATOM 9170 O O . LEU B 1 571 ? -22.797 18.391 -3.07 1 93.25 571 LEU B O 1
ATOM 9174 N N . PHE B 1 572 ? -23.062 19.766 -1.288 1 85.19 572 PHE B N 1
ATOM 9175 C CA . PHE B 1 572 ? -24.484 20 -1.519 1 85.19 572 PHE B CA 1
ATOM 9176 C C . PHE B 1 572 ? -24.797 21.5 -1.519 1 85.19 572 PHE B C 1
ATOM 9178 O O . PHE B 1 572 ? -24.094 22.281 -0.868 1 85.19 572 PHE B O 1
#

Nearest PDB structures (foldseek):
  2hgs-assembly1_A-2  TM=8.976E-01  e=2.734E-40  Homo sapiens
  8fbz-assembly1_B  TM=9.037E-01  e=1.667E-40  Homo sapiens
  8fbz-assembly1_A  TM=8.901E-01  e=3.407E-40  Homo sapiens
  2wyo-assembly2_A  TM=8.049E-01  e=9.642E-32  Trypanosoma brucei
  2wyo-assembly1_D  TM=8.107E-01  e=1.350E-30  Trypanosoma brucei